Protein 2L80 (pdb70)

Structure (mmCIF, N/CA/C/O backbone):
data_2L80
#
_entry.id   2L80
#
loop_
_entity.id
_entity.type
_entity.pdbx_description
1 polymer 'Ubiquitin carboxyl-terminal hydrolase 13'
2 non-polymer 'ZINC ION'
#
loop_
_atom_site.group_PDB
_atom_site.id
_atom_site.type_symbol
_atom_site.label_atom_id
_atom_site.label_alt_id
_atom_site.label_comp_id
_atom_site.label_asym_id
_atom_site.label_entity_id
_atom_site.label_seq_id
_atom_site.pdbx_PDB_ins_code
_atom_site.Cartn_x
_atom_site.Cartn_y
_atom_site.Cartn_z
_atom_site.occupancy
_atom_site.B_iso_or_equiv
_atom_site.auth_seq_id
_atom_site.auth_comp_id
_atom_site.auth_asym_id
_atom_site.auth_atom_id
_atom_site.pdbx_PDB_model_num
ATOM 1 N N . VAL A 1 3 ? -5.249 -7.921 -11.978 1.00 0.75 1 VAL A N 1
ATOM 2 C CA . VAL A 1 3 ? -5.868 -8.136 -10.651 1.00 0.65 1 VAL A CA 1
ATOM 3 C C . VAL A 1 3 ? -4.982 -9.054 -9.807 1.00 0.73 1 VAL A C 1
ATOM 4 O O . VAL A 1 3 ? -4.457 -10.045 -10.310 1.00 0.89 1 VAL A O 1
ATOM 17 N N . SER A 1 4 ? -4.791 -8.708 -8.540 1.00 0.77 2 SER A N 1
ATOM 18 C CA . SER A 1 4 ? -3.997 -9.531 -7.640 1.00 1.05 2 SER A CA 1
ATOM 19 C C . SER A 1 4 ? -4.739 -10.810 -7.293 1.00 0.74 2 SER A C 1
ATOM 20 O O . SER A 1 4 ? -5.913 -10.781 -6.915 1.00 0.74 2 SER A O 1
ATOM 28 N N . LYS A 1 5 ? -4.052 -11.932 -7.424 1.00 1.00 3 LYS A N 1
ATOM 29 C CA . LYS A 1 5 ? -4.612 -13.215 -7.041 1.00 1.20 3 LYS A CA 1
ATOM 30 C C . LYS A 1 5 ? -4.550 -13.364 -5.527 1.00 1.01 3 LYS A C 1
ATOM 31 O O . LYS A 1 5 ? -5.293 -14.142 -4.929 1.00 1.21 3 LYS A O 1
ATOM 50 N N . TYR A 1 6 ? -3.664 -12.589 -4.916 1.00 0.82 4 TYR A N 1
ATOM 51 C CA . TYR A 1 6 ? -3.499 -12.596 -3.471 1.00 0.74 4 TYR A CA 1
ATOM 52 C C . TYR A 1 6 ? -4.566 -11.736 -2.804 1.00 0.71 4 TYR A C 1
ATOM 53 O O . TYR A 1 6 ? -4.804 -11.850 -1.601 1.00 0.85 4 TYR A O 1
ATOM 71 N N . ALA A 1 7 ? -5.206 -10.882 -3.594 1.00 0.72 5 ALA A N 1
ATOM 72 C CA . ALA A 1 7 ? -6.269 -10.015 -3.098 1.00 0.78 5 ALA A CA 1
ATOM 73 C C . ALA A 1 7 ? -7.495 -10.824 -2.691 1.00 0.84 5 ALA A C 1
ATOM 74 O O . ALA A 1 7 ? -8.263 -10.410 -1.822 1.00 1.03 5 ALA A O 1
ATOM 81 N N . ASN A 1 8 ? -7.673 -11.976 -3.328 1.00 0.88 6 ASN A N 1
ATOM 82 C CA . ASN A 1 8 ? -8.771 -12.879 -2.999 1.00 1.15 6 ASN A CA 1
ATOM 83 C C . ASN A 1 8 ? -8.574 -13.455 -1.600 1.00 1.35 6 ASN A C 1
ATOM 84 O O . ASN A 1 8 ? -9.508 -13.527 -0.802 1.00 1.76 6 ASN A O 1
ATOM 95 N N . ASN A 1 9 ? -7.341 -13.838 -1.306 1.00 1.33 7 ASN A N 1
ATOM 96 C CA . ASN A 1 9 ? -6.993 -14.415 -0.011 1.00 1.82 7 ASN A CA 1
ATOM 97 C C . ASN A 1 9 ? -6.314 -13.367 0.861 1.00 1.74 7 ASN A C 1
ATOM 98 O O . ASN A 1 9 ? -5.360 -13.661 1.586 1.00 2.40 7 ASN A O 1
ATOM 109 N N . LEU A 1 10 ? -6.814 -12.141 0.778 1.00 1.18 8 LEU A N 1
ATOM 110 C CA . LEU A 1 10 ? -6.225 -11.019 1.490 1.00 1.17 8 LEU A CA 1
ATOM 111 C C . LEU A 1 10 ? -6.406 -11.179 2.995 1.00 0.94 8 LEU A C 1
ATOM 112 O O . LEU A 1 10 ? -7.521 -11.102 3.513 1.00 1.12 8 LEU A O 1
ATOM 128 N N . THR A 1 11 ? -5.305 -11.409 3.689 1.00 0.92 9 THR A N 1
ATOM 129 C CA . THR A 1 11 ? -5.326 -11.492 5.136 1.00 0.82 9 THR A CA 1
ATOM 130 C C . THR A 1 11 ? -4.920 -10.150 5.739 1.00 0.67 9 THR A C 1
ATOM 131 O O . THR A 1 11 ? -3.822 -9.656 5.484 1.00 0.76 9 THR A O 1
ATOM 142 N N . GLN A 1 12 ? -5.818 -9.551 6.506 1.00 0.63 10 GLN A N 1
ATOM 143 C CA . GLN A 1 12 ? -5.524 -8.292 7.175 1.00 0.63 10 GLN A CA 1
ATOM 144 C C . GLN A 1 12 ? -5.209 -8.526 8.644 1.00 0.66 10 GLN A C 1
ATOM 145 O O . GLN A 1 12 ? -5.768 -9.421 9.281 1.00 0.85 10 GLN A O 1
ATOM 159 N N . LEU A 1 13 ? -4.310 -7.716 9.163 1.00 0.56 11 LEU A N 1
ATOM 160 C CA . LEU A 1 13 ? -3.818 -7.857 10.517 1.00 0.56 11 LEU A CA 1
ATOM 161 C C . LEU A 1 13 ? -3.860 -6.515 11.241 1.00 0.57 11 LEU A C 1
ATOM 162 O O . LEU A 1 13 ? -2.997 -5.663 11.036 1.00 0.73 11 LEU A O 1
ATOM 178 N N . ASP A 1 14 ? -4.866 -6.311 12.079 1.00 0.63 12 ASP A N 1
ATOM 179 C CA . ASP A 1 14 ? -4.930 -5.081 12.850 1.00 0.83 12 ASP A CA 1
ATOM 180 C C . ASP A 1 14 ? -4.100 -5.233 14.121 1.00 0.94 12 ASP A C 1
ATOM 181 O O . ASP A 1 14 ? -4.559 -5.742 15.144 1.00 1.05 12 ASP A O 1
ATOM 190 N N . ASN A 1 15 ? -2.861 -4.780 14.030 1.00 1.02 13 ASN A N 1
ATOM 191 C CA . ASN A 1 15 ? -1.907 -4.880 15.124 1.00 1.28 13 ASN A CA 1
ATOM 192 C C . ASN A 1 15 ? -1.212 -3.538 15.311 1.00 1.44 13 ASN A C 1
ATOM 193 O O . ASN A 1 15 ? -0.094 -3.327 14.843 1.00 1.62 13 ASN A O 1
ATOM 204 N N . GLY A 1 16 ? -1.907 -2.616 15.954 1.00 1.54 14 GLY A N 1
ATOM 205 C CA . GLY A 1 16 ? -1.351 -1.300 16.188 1.00 1.82 14 GLY A CA 1
ATOM 206 C C . GLY A 1 16 ? -1.420 -0.428 14.950 1.00 1.62 14 GLY A C 1
ATOM 207 O O . GLY A 1 16 ? -0.747 0.601 14.868 1.00 1.79 14 GLY A O 1
ATOM 211 N N . VAL A 1 17 ? -2.235 -0.847 13.987 1.00 1.30 15 VAL A N 1
ATOM 212 C CA . VAL A 1 17 ? -2.419 -0.100 12.754 1.00 1.12 15 VAL A CA 1
ATOM 213 C C . VAL A 1 17 ? -3.051 1.247 13.032 1.00 1.26 15 VAL A C 1
ATOM 214 O O . VAL A 1 17 ? -4.188 1.357 13.497 1.00 1.39 15 VAL A O 1
ATOM 227 N N . ARG A 1 18 ? -2.271 2.268 12.773 1.00 1.34 16 ARG A N 1
ATOM 228 C CA . ARG A 1 18 ? -2.701 3.629 12.947 1.00 1.54 16 ARG A CA 1
ATOM 229 C C . ARG A 1 18 ? -2.205 4.457 11.779 1.00 1.39 16 ARG A C 1
ATOM 230 O O . ARG A 1 18 ? -1.042 4.870 11.745 1.00 1.49 16 ARG A O 1
ATOM 251 N N . ILE A 1 19 ? -3.069 4.664 10.806 1.00 1.28 17 ILE A N 1
ATOM 252 C CA . ILE A 1 19 ? -2.719 5.472 9.656 1.00 1.19 17 ILE A CA 1
ATOM 253 C C . ILE A 1 19 ? -2.641 6.930 10.085 1.00 1.73 17 ILE A C 1
ATOM 254 O O . ILE A 1 19 ? -3.560 7.458 10.710 1.00 2.16 17 ILE A O 1
ATOM 270 N N . PRO A 1 20 ? -1.523 7.584 9.766 1.00 1.80 18 PRO A N 1
ATOM 271 C CA . PRO A 1 20 ? -1.175 8.885 10.332 1.00 2.40 18 PRO A CA 1
ATOM 272 C C . PRO A 1 20 ? -2.075 10.008 9.833 1.00 2.55 18 PRO A C 1
ATOM 273 O O . PRO A 1 20 ? -2.685 9.906 8.769 1.00 2.19 18 PRO A O 1
ATOM 284 N N . PRO A 1 21 ? -2.161 11.102 10.613 1.00 3.21 19 PRO A N 1
ATOM 285 C CA . PRO A 1 21 ? -2.959 12.286 10.263 1.00 3.52 19 PRO A CA 1
ATOM 286 C C . PRO A 1 21 ? -2.422 13.006 9.028 1.00 3.11 19 PRO A C 1
ATOM 287 O O . PRO A 1 21 ? -3.006 13.986 8.567 1.00 3.33 19 PRO A O 1
ATOM 298 N N . SER A 1 22 ? -1.305 12.512 8.503 1.00 2.62 20 SER A N 1
ATOM 299 C CA . SER A 1 22 ? -0.731 13.041 7.277 1.00 2.22 20 SER A CA 1
ATOM 300 C C . SER A 1 22 ? -1.372 12.342 6.082 1.00 1.11 20 SER A C 1
ATOM 301 O O . SER A 1 22 ? -1.180 12.727 4.930 1.00 1.53 20 SER A O 1
ATOM 309 N N . GLY A 1 23 ? -2.124 11.293 6.387 1.00 1.33 21 GLY A N 1
ATOM 310 C CA . GLY A 1 23 ? -2.808 10.516 5.374 1.00 1.87 21 GLY A CA 1
ATOM 311 C C . GLY A 1 23 ? -1.923 9.439 4.779 1.00 1.69 21 GLY A C 1
ATOM 312 O O . GLY A 1 23 ? -2.417 8.394 4.363 1.00 2.56 21 GLY A O 1
ATOM 316 N N . TRP A 1 24 ? -0.611 9.679 4.787 1.00 0.80 22 TRP A N 1
ATOM 317 C CA . TRP A 1 24 ? 0.357 8.715 4.284 1.00 0.60 22 TRP A CA 1
ATOM 318 C C . TRP A 1 24 ? 1.795 9.220 4.434 1.00 0.47 22 TRP A C 1
ATOM 319 O O . TRP A 1 24 ? 2.064 10.417 4.303 1.00 0.57 22 TRP A O 1
ATOM 340 N N . LYS A 1 25 ? 2.690 8.282 4.740 1.00 0.41 23 LYS A N 1
ATOM 341 C CA . LYS A 1 25 ? 4.132 8.509 4.795 1.00 0.39 23 LYS A CA 1
ATOM 342 C C . LYS A 1 25 ? 4.801 7.218 5.248 1.00 0.37 23 LYS A C 1
ATOM 343 O O . LYS A 1 25 ? 4.284 6.533 6.131 1.00 0.39 23 LYS A O 1
ATOM 362 N N . CYS A 1 26 ? 5.929 6.871 4.642 1.00 0.37 24 CYS A N 1
ATOM 363 C CA . CYS A 1 26 ? 6.522 5.566 4.871 1.00 0.40 24 CYS A CA 1
ATOM 364 C C . CYS A 1 26 ? 7.338 5.499 6.156 1.00 0.48 24 CYS A C 1
ATOM 365 O O . CYS A 1 26 ? 7.657 6.520 6.765 1.00 0.57 24 CYS A O 1
ATOM 372 N N . ALA A 1 27 ? 7.649 4.278 6.563 1.00 0.50 25 ALA A N 1
ATOM 373 C CA . ALA A 1 27 ? 8.438 4.028 7.758 1.00 0.62 25 ALA A CA 1
ATOM 374 C C . ALA A 1 27 ? 9.862 4.582 7.639 1.00 0.70 25 ALA A C 1
ATOM 375 O O . ALA A 1 27 ? 10.215 5.563 8.296 1.00 0.90 25 ALA A O 1
ATOM 382 N N . ARG A 1 28 ? 10.658 3.941 6.781 1.00 0.72 26 ARG A N 1
ATOM 383 C CA . ARG A 1 28 ? 12.076 4.255 6.621 1.00 0.88 26 ARG A CA 1
ATOM 384 C C . ARG A 1 28 ? 12.316 5.706 6.212 1.00 0.84 26 ARG A C 1
ATOM 385 O O . ARG A 1 28 ? 12.703 6.539 7.029 1.00 0.94 26 ARG A O 1
ATOM 406 N N . CYS A 1 29 ? 12.100 5.991 4.934 1.00 0.75 27 CYS A N 1
ATOM 407 C CA . CYS A 1 29 ? 12.363 7.317 4.384 1.00 0.75 27 CYS A CA 1
ATOM 408 C C . CYS A 1 29 ? 11.275 8.306 4.786 1.00 0.75 27 CYS A C 1
ATOM 409 O O . CYS A 1 29 ? 10.270 7.933 5.388 1.00 0.85 27 CYS A O 1
ATOM 416 N N . ASP A 1 30 ? 11.479 9.562 4.434 1.00 0.72 28 ASP A N 1
ATOM 417 C CA . ASP A 1 30 ? 10.527 10.610 4.758 1.00 0.74 28 ASP A CA 1
ATOM 418 C C . ASP A 1 30 ? 9.831 11.088 3.487 1.00 0.68 28 ASP A C 1
ATOM 419 O O . ASP A 1 30 ? 9.830 12.272 3.157 1.00 0.89 28 ASP A O 1
ATOM 428 N N . LEU A 1 31 ? 9.275 10.146 2.744 1.00 0.53 29 LEU A N 1
ATOM 429 C CA . LEU A 1 31 ? 8.566 10.477 1.523 1.00 0.47 29 LEU A CA 1
ATOM 430 C C . LEU A 1 31 ? 7.075 10.666 1.745 1.00 0.48 29 LEU A C 1
ATOM 431 O O . LEU A 1 31 ? 6.431 9.922 2.485 1.00 0.51 29 LEU A O 1
ATOM 447 N N . ARG A 1 32 ? 6.556 11.687 1.086 1.00 0.51 30 ARG A N 1
ATOM 448 C CA . ARG A 1 32 ? 5.157 12.066 1.168 1.00 0.59 30 ARG A CA 1
ATOM 449 C C . ARG A 1 32 ? 4.355 11.450 0.023 1.00 0.60 30 ARG A C 1
ATOM 450 O O . ARG A 1 32 ? 3.135 11.580 -0.031 1.00 0.71 30 ARG A O 1
ATOM 471 N N . GLU A 1 33 ? 5.054 10.776 -0.884 1.00 0.55 31 GLU A N 1
ATOM 472 C CA . GLU A 1 33 ? 4.455 10.290 -2.122 1.00 0.65 31 GLU A CA 1
ATOM 473 C C . GLU A 1 33 ? 5.091 8.969 -2.526 1.00 0.55 31 GLU A C 1
ATOM 474 O O . GLU A 1 33 ? 6.056 8.528 -1.894 1.00 0.49 31 GLU A O 1
ATOM 486 N N . ASN A 1 34 ? 4.547 8.347 -3.578 1.00 0.60 32 ASN A N 1
ATOM 487 C CA . ASN A 1 34 ? 5.078 7.082 -4.100 1.00 0.61 32 ASN A CA 1
ATOM 488 C C . ASN A 1 34 ? 5.066 6.003 -3.029 1.00 0.50 32 ASN A C 1
ATOM 489 O O . ASN A 1 34 ? 5.937 5.137 -3.002 1.00 0.54 32 ASN A O 1
ATOM 500 N N . LEU A 1 35 ? 4.072 6.048 -2.164 1.00 0.41 33 LEU A N 1
ATOM 501 C CA . LEU A 1 35 ? 4.038 5.181 -0.998 1.00 0.32 33 LEU A CA 1
ATOM 502 C C . LEU A 1 35 ? 3.284 3.890 -1.272 1.00 0.30 33 LEU A C 1
ATOM 503 O O . LEU A 1 35 ? 2.465 3.819 -2.182 1.00 0.34 33 LEU A O 1
ATOM 519 N N . TRP A 1 36 ? 3.579 2.882 -0.473 1.00 0.28 34 TRP A N 1
ATOM 520 C CA . TRP A 1 36 ? 2.900 1.607 -0.540 1.00 0.28 34 TRP A CA 1
ATOM 521 C C . TRP A 1 36 ? 2.303 1.253 0.814 1.00 0.27 34 TRP A C 1
ATOM 522 O O . TRP A 1 36 ? 3.015 0.897 1.751 1.00 0.31 34 TRP A O 1
ATOM 543 N N . LEU A 1 37 ? 0.994 1.360 0.904 1.00 0.25 35 LEU A N 1
ATOM 544 C CA . LEU A 1 37 ? 0.266 1.053 2.126 1.00 0.26 35 LEU A CA 1
ATOM 545 C C . LEU A 1 37 ? -0.041 -0.443 2.173 1.00 0.27 35 LEU A C 1
ATOM 546 O O . LEU A 1 37 ? -0.882 -0.926 1.420 1.00 0.29 35 LEU A O 1
ATOM 562 N N . ASN A 1 38 ? 0.646 -1.167 3.045 1.00 0.28 36 ASN A N 1
ATOM 563 C CA . ASN A 1 38 ? 0.466 -2.614 3.161 1.00 0.30 36 ASN A CA 1
ATOM 564 C C . ASN A 1 38 ? -0.978 -2.979 3.516 1.00 0.30 36 ASN A C 1
ATOM 565 O O . ASN A 1 38 ? -1.558 -2.431 4.451 1.00 0.35 36 ASN A O 1
ATOM 576 N N . LEU A 1 39 ? -1.531 -3.931 2.768 1.00 0.28 37 LEU A N 1
ATOM 577 C CA . LEU A 1 39 ? -2.948 -4.300 2.872 1.00 0.31 37 LEU A CA 1
ATOM 578 C C . LEU A 1 39 ? -3.244 -5.087 4.139 1.00 0.33 37 LEU A C 1
ATOM 579 O O . LEU A 1 39 ? -4.399 -5.223 4.542 1.00 0.40 37 LEU A O 1
ATOM 595 N N . THR A 1 40 ? -2.203 -5.600 4.760 1.00 0.32 38 THR A N 1
ATOM 596 C CA . THR A 1 40 ? -2.363 -6.484 5.901 1.00 0.37 38 THR A CA 1
ATOM 597 C C . THR A 1 40 ? -2.361 -5.721 7.221 1.00 0.35 38 THR A C 1
ATOM 598 O O . THR A 1 40 ? -3.411 -5.512 7.825 1.00 0.40 38 THR A O 1
ATOM 609 N N . ASP A 1 41 ? -1.183 -5.296 7.654 1.00 0.34 39 ASP A N 1
ATOM 610 C CA . ASP A 1 41 ? -1.027 -4.730 8.984 1.00 0.36 39 ASP A CA 1
ATOM 611 C C . ASP A 1 41 ? -1.045 -3.208 8.927 1.00 0.32 39 ASP A C 1
ATOM 612 O O . ASP A 1 41 ? -1.115 -2.538 9.958 1.00 0.48 39 ASP A O 1
ATOM 621 N N . GLY A 1 42 ? -0.978 -2.671 7.717 1.00 0.28 40 GLY A N 1
ATOM 622 C CA . GLY A 1 42 ? -1.058 -1.236 7.531 1.00 0.27 40 GLY A CA 1
ATOM 623 C C . GLY A 1 42 ? 0.295 -0.554 7.571 1.00 0.29 40 GLY A C 1
ATOM 624 O O . GLY A 1 42 ? 0.384 0.635 7.881 1.00 0.39 40 GLY A O 1
ATOM 628 N N . SER A 1 43 ? 1.352 -1.304 7.278 1.00 0.29 41 SER A N 1
ATOM 629 C CA . SER A 1 43 ? 2.684 -0.721 7.161 1.00 0.38 41 SER A CA 1
ATOM 630 C C . SER A 1 43 ? 2.792 0.110 5.887 1.00 0.32 41 SER A C 1
ATOM 631 O O . SER A 1 43 ? 2.688 -0.420 4.782 1.00 0.32 41 SER A O 1
ATOM 639 N N . VAL A 1 44 ? 2.993 1.406 6.042 1.00 0.32 42 VAL A N 1
ATOM 640 C CA . VAL A 1 44 ? 3.127 2.289 4.898 1.00 0.28 42 VAL A CA 1
ATOM 641 C C . VAL A 1 44 ? 4.594 2.460 4.542 1.00 0.29 42 VAL A C 1
ATOM 642 O O . VAL A 1 44 ? 5.403 2.908 5.352 1.00 0.35 42 VAL A O 1
ATOM 655 N N . LEU A 1 45 ? 4.933 2.074 3.333 1.00 0.28 43 LEU A N 1
ATOM 656 C CA . LEU A 1 45 ? 6.288 2.181 2.839 1.00 0.33 43 LEU A CA 1
ATOM 657 C C . LEU A 1 45 ? 6.262 3.019 1.571 1.00 0.30 43 LEU A C 1
ATOM 658 O O . LEU A 1 45 ? 5.285 3.711 1.342 1.00 0.29 43 LEU A O 1
ATOM 674 N N . CYS A 1 46 ? 7.330 3.034 0.788 1.00 0.40 44 CYS A N 1
ATOM 675 C CA . CYS A 1 46 ? 7.283 3.756 -0.500 1.00 0.46 44 CYS A CA 1
ATOM 676 C C . CYS A 1 46 ? 8.134 3.077 -1.571 1.00 0.61 44 CYS A C 1
ATOM 677 O O . CYS A 1 46 ? 8.725 2.023 -1.340 1.00 0.71 44 CYS A O 1
ATOM 684 N N . GLY A 1 47 ? 8.191 3.708 -2.732 1.00 0.68 45 GLY A N 1
ATOM 685 C CA . GLY A 1 47 ? 8.935 3.192 -3.857 1.00 0.87 45 GLY A CA 1
ATOM 686 C C . GLY A 1 47 ? 9.159 4.278 -4.884 1.00 1.23 45 GLY A C 1
ATOM 687 O O . GLY A 1 47 ? 8.241 4.636 -5.629 1.00 2.12 45 GLY A O 1
ATOM 691 N N . LYS A 1 48 ? 10.369 4.821 -4.897 1.00 1.63 46 LYS A N 1
ATOM 692 C CA . LYS A 1 48 ? 10.696 5.966 -5.738 1.00 2.41 46 LYS A CA 1
ATOM 693 C C . LYS A 1 48 ? 10.609 5.612 -7.222 1.00 2.38 46 LYS A C 1
ATOM 694 O O . LYS A 1 48 ? 10.908 4.482 -7.627 1.00 2.93 46 LYS A O 1
ATOM 713 N N . TRP A 1 49 ? 10.205 6.586 -8.025 1.00 2.40 47 TRP A N 1
ATOM 714 C CA . TRP A 1 49 ? 10.099 6.401 -9.464 1.00 2.90 47 TRP A CA 1
ATOM 715 C C . TRP A 1 49 ? 11.454 6.644 -10.121 1.00 3.16 47 TRP A C 1
ATOM 716 O O . TRP A 1 49 ? 11.763 7.760 -10.533 1.00 3.82 47 TRP A O 1
ATOM 737 N N . PHE A 1 50 ? 12.263 5.588 -10.177 1.00 3.23 48 PHE A N 1
ATOM 738 C CA . PHE A 1 50 ? 13.585 5.627 -10.806 1.00 3.94 48 PHE A CA 1
ATOM 739 C C . PHE A 1 50 ? 14.513 6.644 -10.134 1.00 3.98 48 PHE A C 1
ATOM 740 O O . PHE A 1 50 ? 15.255 6.301 -9.213 1.00 4.37 48 PHE A O 1
ATOM 757 N N . PHE A 1 51 ? 14.461 7.888 -10.590 1.00 4.01 49 PHE A N 1
ATOM 758 C CA . PHE A 1 51 ? 15.341 8.929 -10.086 1.00 4.29 49 PHE A CA 1
ATOM 759 C C . PHE A 1 51 ? 14.600 9.826 -9.102 1.00 4.03 49 PHE A C 1
ATOM 760 O O . PHE A 1 51 ? 13.684 10.560 -9.480 1.00 4.43 49 PHE A O 1
ATOM 777 N N . ASP A 1 52 ? 15.001 9.755 -7.844 1.00 3.84 50 ASP A N 1
ATOM 778 C CA . ASP A 1 52 ? 14.405 10.572 -6.799 1.00 4.03 50 ASP A CA 1
ATOM 779 C C . ASP A 1 52 ? 15.491 11.076 -5.853 1.00 3.49 50 ASP A C 1
ATOM 780 O O . ASP A 1 52 ? 16.453 10.361 -5.567 1.00 3.96 50 ASP A O 1
ATOM 789 N N . SER A 1 53 ? 15.336 12.300 -5.374 1.00 2.95 51 SER A N 1
ATOM 790 C CA . SER A 1 53 ? 16.341 12.919 -4.527 1.00 2.87 51 SER A CA 1
ATOM 791 C C . SER A 1 53 ? 15.776 13.186 -3.131 1.00 2.57 51 SER A C 1
ATOM 792 O O . SER A 1 53 ? 16.233 14.085 -2.423 1.00 3.12 51 SER A O 1
ATOM 800 N N . SER A 1 54 ? 14.780 12.409 -2.733 1.00 2.29 52 SER A N 1
ATOM 801 C CA . SER A 1 54 ? 14.164 12.579 -1.427 1.00 2.37 52 SER A CA 1
ATOM 802 C C . SER A 1 54 ? 14.253 11.297 -0.598 1.00 1.79 52 SER A C 1
ATOM 803 O O . SER A 1 54 ? 14.348 11.354 0.628 1.00 2.13 52 SER A O 1
ATOM 811 N N . GLY A 1 55 ? 14.204 10.145 -1.257 1.00 1.40 53 GLY A N 1
ATOM 812 C CA . GLY A 1 55 ? 14.378 8.888 -0.554 1.00 1.25 53 GLY A CA 1
ATOM 813 C C . GLY A 1 55 ? 13.854 7.700 -1.337 1.00 1.07 53 GLY A C 1
ATOM 814 O O . GLY A 1 55 ? 13.933 7.674 -2.565 1.00 1.28 53 GLY A O 1
ATOM 818 N N . GLY A 1 56 ? 13.330 6.714 -0.619 1.00 0.86 54 GLY A N 1
ATOM 819 C CA . GLY A 1 56 ? 12.768 5.532 -1.252 1.00 0.86 54 GLY A CA 1
ATOM 820 C C . GLY A 1 56 ? 13.656 4.314 -1.075 1.00 0.91 54 GLY A C 1
ATOM 821 O O . GLY A 1 56 ? 14.011 3.648 -2.044 1.00 1.55 54 GLY A O 1
ATOM 825 N N . ASN A 1 57 ? 14.005 4.032 0.180 1.00 0.89 55 ASN A N 1
ATOM 826 C CA . ASN A 1 57 ? 14.884 2.912 0.529 1.00 0.87 55 ASN A CA 1
ATOM 827 C C . ASN A 1 57 ? 14.144 1.580 0.445 1.00 1.01 55 ASN A C 1
ATOM 828 O O . ASN A 1 57 ? 12.942 1.546 0.178 1.00 1.21 55 ASN A O 1
ATOM 839 N N . GLY A 1 58 ? 14.859 0.492 0.710 1.00 1.23 56 GLY A N 1
ATOM 840 C CA . GLY A 1 58 ? 14.296 -0.837 0.552 1.00 1.44 56 GLY A CA 1
ATOM 841 C C . GLY A 1 58 ? 13.594 -1.347 1.799 1.00 1.14 56 GLY A C 1
ATOM 842 O O . GLY A 1 58 ? 13.997 -2.350 2.382 1.00 1.07 56 GLY A O 1
ATOM 846 N N . HIS A 1 59 ? 12.539 -0.655 2.202 1.00 1.06 57 HIS A N 1
ATOM 847 C CA . HIS A 1 59 ? 11.714 -1.085 3.333 1.00 0.77 57 HIS A CA 1
ATOM 848 C C . HIS A 1 59 ? 10.792 -2.241 2.952 1.00 0.66 57 HIS A C 1
ATOM 849 O O . HIS A 1 59 ? 10.363 -3.002 3.816 1.00 0.55 57 HIS A O 1
ATOM 863 N N . ALA A 1 60 ? 10.482 -2.370 1.664 1.00 0.78 58 ALA A N 1
ATOM 864 C CA . ALA A 1 60 ? 9.572 -3.418 1.203 1.00 0.75 58 ALA A CA 1
ATOM 865 C C . ALA A 1 60 ? 10.125 -4.804 1.515 1.00 0.66 58 ALA A C 1
ATOM 866 O O . ALA A 1 60 ? 9.404 -5.674 2.006 1.00 0.54 58 ALA A O 1
ATOM 873 N N . LEU A 1 61 ? 11.411 -4.997 1.240 1.00 0.78 59 LEU A N 1
ATOM 874 C CA . LEU A 1 61 ? 12.066 -6.270 1.513 1.00 0.79 59 LEU A CA 1
ATOM 875 C C . LEU A 1 61 ? 12.090 -6.543 3.006 1.00 0.66 59 LEU A C 1
ATOM 876 O O . LEU A 1 61 ? 11.772 -7.639 3.457 1.00 0.63 59 LEU A O 1
ATOM 892 N N . GLU A 1 62 ? 12.471 -5.529 3.753 1.00 0.66 60 GLU A N 1
ATOM 893 C CA . GLU A 1 62 ? 12.408 -5.558 5.213 1.00 0.65 60 GLU A CA 1
ATOM 894 C C . GLU A 1 62 ? 11.028 -5.988 5.709 1.00 0.51 60 GLU A C 1
ATOM 895 O O . GLU A 1 62 ? 10.918 -6.780 6.639 1.00 0.57 60 GLU A O 1
ATOM 907 N N . HIS A 1 63 ? 9.974 -5.478 5.081 1.00 0.43 61 HIS A N 1
ATOM 908 C CA . HIS A 1 63 ? 8.619 -5.834 5.482 1.00 0.41 61 HIS A CA 1
ATOM 909 C C . HIS A 1 63 ? 8.332 -7.299 5.163 1.00 0.38 61 HIS A C 1
ATOM 910 O O . HIS A 1 63 ? 7.536 -7.948 5.844 1.00 0.40 61 HIS A O 1
ATOM 925 N N . TYR A 1 64 ? 8.976 -7.813 4.127 1.00 0.44 62 TYR A N 1
ATOM 926 C CA . TYR A 1 64 ? 8.857 -9.220 3.773 1.00 0.54 62 TYR A CA 1
ATOM 927 C C . TYR A 1 64 ? 9.648 -10.073 4.765 1.00 0.59 62 TYR A C 1
ATOM 928 O O . TYR A 1 64 ? 9.318 -11.229 5.015 1.00 0.67 62 TYR A O 1
ATOM 946 N N . ARG A 1 65 ? 10.693 -9.480 5.329 1.00 0.60 63 ARG A N 1
ATOM 947 C CA . ARG A 1 65 ? 11.491 -10.134 6.358 1.00 0.73 63 ARG A CA 1
ATOM 948 C C . ARG A 1 65 ? 10.752 -10.127 7.692 1.00 0.75 63 ARG A C 1
ATOM 949 O O . ARG A 1 65 ? 10.770 -11.109 8.432 1.00 0.87 63 ARG A O 1
ATOM 970 N N . ASP A 1 66 ? 10.113 -9.000 7.986 1.00 0.68 64 ASP A N 1
ATOM 971 C CA . ASP A 1 66 ? 9.413 -8.800 9.252 1.00 0.75 64 ASP A CA 1
ATOM 972 C C . ASP A 1 66 ? 8.080 -9.546 9.277 1.00 0.75 64 ASP A C 1
ATOM 973 O O . ASP A 1 66 ? 7.855 -10.406 10.127 1.00 0.89 64 ASP A O 1
ATOM 982 N N . MET A 1 67 ? 7.205 -9.228 8.332 1.00 0.63 65 MET A N 1
ATOM 983 C CA . MET A 1 67 ? 5.858 -9.791 8.319 1.00 0.67 65 MET A CA 1
ATOM 984 C C . MET A 1 67 ? 5.667 -10.786 7.181 1.00 0.65 65 MET A C 1
ATOM 985 O O . MET A 1 67 ? 4.979 -11.794 7.334 1.00 0.80 65 MET A O 1
ATOM 999 N N . GLY A 1 68 ? 6.270 -10.493 6.038 1.00 0.56 66 GLY A N 1
ATOM 1000 C CA . GLY A 1 68 ? 6.198 -11.402 4.907 1.00 0.64 66 GLY A CA 1
ATOM 1001 C C . GLY A 1 68 ? 4.982 -11.170 4.031 1.00 0.70 66 GLY A C 1
ATOM 1002 O O . GLY A 1 68 ? 4.696 -11.966 3.141 1.00 1.36 66 GLY A O 1
ATOM 1006 N N . TYR A 1 69 ? 4.268 -10.081 4.280 1.00 0.55 67 TYR A N 1
ATOM 1007 C CA . TYR A 1 69 ? 3.073 -9.757 3.508 1.00 0.49 67 TYR A CA 1
ATOM 1008 C C . TYR A 1 69 ? 3.423 -8.871 2.316 1.00 0.53 67 TYR A C 1
ATOM 1009 O O . TYR A 1 69 ? 3.716 -7.683 2.468 1.00 0.82 67 TYR A O 1
ATOM 1027 N N . PRO A 1 70 ? 3.384 -9.460 1.115 1.00 0.46 68 PRO A N 1
ATOM 1028 C CA . PRO A 1 70 ? 3.875 -8.857 -0.123 1.00 0.59 68 PRO A CA 1
ATOM 1029 C C . PRO A 1 70 ? 2.817 -8.075 -0.907 1.00 0.49 68 PRO A C 1
ATOM 1030 O O . PRO A 1 70 ? 2.693 -8.251 -2.119 1.00 0.64 68 PRO A O 1
ATOM 1041 N N . LEU A 1 71 ? 2.076 -7.201 -0.239 1.00 0.34 69 LEU A N 1
ATOM 1042 C CA . LEU A 1 71 ? 1.007 -6.450 -0.904 1.00 0.28 69 LEU A CA 1
ATOM 1043 C C . LEU A 1 71 ? 0.861 -5.060 -0.306 1.00 0.24 69 LEU A C 1
ATOM 1044 O O . LEU A 1 71 ? 0.835 -4.907 0.919 1.00 0.27 69 LEU A O 1
ATOM 1060 N N . ALA A 1 72 ? 0.765 -4.048 -1.164 1.00 0.22 70 ALA A N 1
ATOM 1061 C CA . ALA A 1 72 ? 0.626 -2.678 -0.693 1.00 0.24 70 ALA A CA 1
ATOM 1062 C C . ALA A 1 72 ? 0.013 -1.758 -1.753 1.00 0.27 70 ALA A C 1
ATOM 1063 O O . ALA A 1 72 ? 0.252 -1.918 -2.949 1.00 0.32 70 ALA A O 1
ATOM 1070 N N . VAL A 1 73 ? -0.773 -0.792 -1.285 1.00 0.26 71 VAL A N 1
ATOM 1071 C CA . VAL A 1 73 ? -1.445 0.172 -2.153 1.00 0.29 71 VAL A CA 1
ATOM 1072 C C . VAL A 1 73 ? -0.540 1.357 -2.453 1.00 0.30 71 VAL A C 1
ATOM 1073 O O . VAL A 1 73 ? 0.011 1.972 -1.542 1.00 0.29 71 VAL A O 1
ATOM 1086 N N . LYS A 1 74 ? -0.404 1.679 -3.727 1.00 0.33 72 LYS A N 1
ATOM 1087 C CA . LYS A 1 74 ? 0.383 2.822 -4.147 1.00 0.36 72 LYS A CA 1
ATOM 1088 C C . LYS A 1 74 ? -0.361 4.110 -3.815 1.00 0.37 72 LYS A C 1
ATOM 1089 O O . LYS A 1 74 ? -1.250 4.539 -4.550 1.00 0.42 72 LYS A O 1
ATOM 1108 N N . LEU A 1 75 ? -0.002 4.715 -2.704 1.00 0.33 73 LEU A N 1
ATOM 1109 C CA . LEU A 1 75 ? -0.645 5.932 -2.259 1.00 0.33 73 LEU A CA 1
ATOM 1110 C C . LEU A 1 75 ? -0.259 7.088 -3.162 1.00 0.35 73 LEU A C 1
ATOM 1111 O O . LEU A 1 75 ? 0.833 7.111 -3.732 1.00 0.38 73 LEU A O 1
ATOM 1127 N N . GLY A 1 76 ? -1.159 8.039 -3.280 1.00 0.37 74 GLY A N 1
ATOM 1128 C CA . GLY A 1 76 ? -0.970 9.132 -4.212 1.00 0.41 74 GLY A CA 1
ATOM 1129 C C . GLY A 1 76 ? -1.709 8.902 -5.518 1.00 0.43 74 GLY A C 1
ATOM 1130 O O . GLY A 1 76 ? -2.029 9.851 -6.229 1.00 0.49 74 GLY A O 1
ATOM 1134 N N . THR A 1 77 ? -2.005 7.643 -5.825 1.00 0.43 75 THR A N 1
ATOM 1135 C CA . THR A 1 77 ? -2.712 7.312 -7.060 1.00 0.47 75 THR A CA 1
ATOM 1136 C C . THR A 1 77 ? -4.183 7.050 -6.769 1.00 0.43 75 THR A C 1
ATOM 1137 O O . THR A 1 77 ? -4.935 6.582 -7.624 1.00 0.43 75 THR A O 1
ATOM 1148 N N . ILE A 1 78 ? -4.583 7.364 -5.547 1.00 0.44 76 ILE A N 1
ATOM 1149 C CA . ILE A 1 78 ? -5.929 7.095 -5.084 1.00 0.43 76 ILE A CA 1
ATOM 1150 C C . ILE A 1 78 ? -6.923 8.088 -5.674 1.00 0.46 76 ILE A C 1
ATOM 1151 O O . ILE A 1 78 ? -6.886 9.283 -5.380 1.00 0.53 76 ILE A O 1
ATOM 1167 N N . THR A 1 79 ? -7.794 7.571 -6.524 1.00 0.45 77 THR A N 1
ATOM 1168 C CA . THR A 1 79 ? -8.821 8.359 -7.178 1.00 0.50 77 THR A CA 1
ATOM 1169 C C . THR A 1 79 ? -10.196 7.868 -6.744 1.00 0.56 77 THR A C 1
ATOM 1170 O O . THR A 1 79 ? -10.286 6.814 -6.115 1.00 0.62 77 THR A O 1
ATOM 1181 N N . PRO A 1 80 ? -11.280 8.605 -7.041 1.00 0.65 78 PRO A N 1
ATOM 1182 C CA . PRO A 1 80 ? -12.637 8.153 -6.715 1.00 0.73 78 PRO A CA 1
ATOM 1183 C C . PRO A 1 80 ? -12.935 6.769 -7.295 1.00 0.75 78 PRO A C 1
ATOM 1184 O O . PRO A 1 80 ? -13.647 5.964 -6.687 1.00 0.98 78 PRO A O 1
ATOM 1195 N N . ASP A 1 81 ? -12.365 6.494 -8.465 1.00 0.72 79 ASP A N 1
ATOM 1196 C CA . ASP A 1 81 ? -12.538 5.207 -9.128 1.00 0.80 79 ASP A CA 1
ATOM 1197 C C . ASP A 1 81 ? -11.750 4.113 -8.424 1.00 0.73 79 ASP A C 1
ATOM 1198 O O . ASP A 1 81 ? -12.297 3.060 -8.087 1.00 0.85 79 ASP A O 1
ATOM 1207 N N . GLY A 1 82 ? -10.468 4.359 -8.200 1.00 0.60 80 GLY A N 1
ATOM 1208 C CA . GLY A 1 82 ? -9.636 3.364 -7.554 1.00 0.62 80 GLY A CA 1
ATOM 1209 C C . GLY A 1 82 ? -8.215 3.841 -7.359 1.00 0.52 80 GLY A C 1
ATOM 1210 O O . GLY A 1 82 ? -7.949 5.039 -7.396 1.00 0.65 80 GLY A O 1
ATOM 1214 N N . ALA A 1 83 ? -7.302 2.908 -7.149 1.00 0.42 81 ALA A N 1
ATOM 1215 C CA . ALA A 1 83 ? -5.903 3.239 -6.939 1.00 0.38 81 ALA A CA 1
ATOM 1216 C C . ALA A 1 83 ? -5.010 2.173 -7.545 1.00 0.34 81 ALA A C 1
ATOM 1217 O O . ALA A 1 83 ? -5.494 1.146 -8.023 1.00 0.35 81 ALA A O 1
ATOM 1224 N N . ASP A 1 84 ? -3.713 2.432 -7.535 1.00 0.34 82 ASP A N 1
ATOM 1225 C CA . ASP A 1 84 ? -2.733 1.466 -8.013 1.00 0.34 82 ASP A CA 1
ATOM 1226 C C . ASP A 1 84 ? -2.223 0.644 -6.839 1.00 0.33 82 ASP A C 1
ATOM 1227 O O . ASP A 1 84 ? -2.058 1.168 -5.742 1.00 0.53 82 ASP A O 1
ATOM 1236 N N . VAL A 1 85 ? -2.016 -0.643 -7.054 1.00 0.34 83 VAL A N 1
ATOM 1237 C CA . VAL A 1 85 ? -1.533 -1.531 -6.004 1.00 0.41 83 VAL A CA 1
ATOM 1238 C C . VAL A 1 85 ? -0.343 -2.326 -6.523 1.00 0.40 83 VAL A C 1
ATOM 1239 O O . VAL A 1 85 ? -0.311 -2.696 -7.693 1.00 0.43 83 VAL A O 1
ATOM 1252 N N . TYR A 1 86 ? 0.645 -2.574 -5.684 1.00 0.41 84 TYR A N 1
ATOM 1253 C CA . TYR A 1 86 ? 1.787 -3.362 -6.107 1.00 0.42 84 TYR A CA 1
ATOM 1254 C C . TYR A 1 86 ? 1.893 -4.625 -5.274 1.00 0.42 84 TYR A C 1
ATOM 1255 O O . TYR A 1 86 ? 1.715 -4.602 -4.053 1.00 0.44 84 TYR A O 1
ATOM 1273 N N . SER A 1 87 ? 2.172 -5.724 -5.946 1.00 0.43 85 SER A N 1
ATOM 1274 C CA . SER A 1 87 ? 2.345 -7.002 -5.291 1.00 0.45 85 SER A CA 1
ATOM 1275 C C . SER A 1 87 ? 3.812 -7.400 -5.330 1.00 0.47 85 SER A C 1
ATOM 1276 O O . SER A 1 87 ? 4.407 -7.489 -6.400 1.00 0.59 85 SER A O 1
ATOM 1284 N N . PHE A 1 88 ? 4.397 -7.612 -4.163 1.00 0.47 86 PHE A N 1
ATOM 1285 C CA . PHE A 1 88 ? 5.780 -8.047 -4.068 1.00 0.54 86 PHE A CA 1
ATOM 1286 C C . PHE A 1 88 ? 5.864 -9.550 -4.317 1.00 0.57 86 PHE A C 1
ATOM 1287 O O . PHE A 1 88 ? 6.924 -10.090 -4.632 1.00 0.70 86 PHE A O 1
ATOM 1304 N N . GLN A 1 89 ? 4.722 -10.211 -4.189 1.00 0.56 87 GLN A N 1
ATOM 1305 C CA . GLN A 1 89 ? 4.641 -11.654 -4.366 1.00 0.67 87 GLN A CA 1
ATOM 1306 C C . GLN A 1 89 ? 4.452 -11.997 -5.839 1.00 0.72 87 GLN A C 1
ATOM 1307 O O . GLN A 1 89 ? 5.092 -12.906 -6.368 1.00 0.84 87 GLN A O 1
ATOM 1321 N N . GLU A 1 90 ? 3.566 -11.256 -6.491 1.00 0.68 88 GLU A N 1
ATOM 1322 C CA . GLU A 1 90 ? 3.296 -11.444 -7.912 1.00 0.75 88 GLU A CA 1
ATOM 1323 C C . GLU A 1 90 ? 4.270 -10.617 -8.749 1.00 0.70 88 GLU A C 1
ATOM 1324 O O . GLU A 1 90 ? 4.418 -10.843 -9.952 1.00 0.78 88 GLU A O 1
ATOM 1336 N N . GLU A 1 91 ? 4.929 -9.662 -8.085 1.00 0.62 89 GLU A N 1
ATOM 1337 C CA . GLU A 1 91 ? 5.968 -8.818 -8.692 1.00 0.65 89 GLU A CA 1
ATOM 1338 C C . GLU A 1 91 ? 5.397 -7.848 -9.718 1.00 0.62 89 GLU A C 1
ATOM 1339 O O . GLU A 1 91 ? 6.142 -7.254 -10.499 1.00 0.78 89 GLU A O 1
ATOM 1351 N N . GLU A 1 92 ? 4.088 -7.672 -9.712 1.00 0.49 90 GLU A N 1
ATOM 1352 C CA . GLU A 1 92 ? 3.436 -6.831 -10.701 1.00 0.53 90 GLU A CA 1
ATOM 1353 C C . GLU A 1 92 ? 2.551 -5.793 -10.033 1.00 0.45 90 GLU A C 1
ATOM 1354 O O . GLU A 1 92 ? 2.126 -5.969 -8.888 1.00 0.44 90 GLU A O 1
ATOM 1366 N N . PRO A 1 93 ? 2.290 -4.676 -10.729 1.00 0.47 91 PRO A N 1
ATOM 1367 C CA . PRO A 1 93 ? 1.234 -3.747 -10.348 1.00 0.45 91 PRO A CA 1
ATOM 1368 C C . PRO A 1 93 ? -0.121 -4.418 -10.529 1.00 0.44 91 PRO A C 1
ATOM 1369 O O . PRO A 1 93 ? -0.534 -4.728 -11.651 1.00 0.51 91 PRO A O 1
ATOM 1380 N N . VAL A 1 94 ? -0.809 -4.647 -9.430 1.00 0.41 92 VAL A N 1
ATOM 1381 C CA . VAL A 1 94 ? -2.003 -5.466 -9.438 1.00 0.44 92 VAL A CA 1
ATOM 1382 C C . VAL A 1 94 ? -3.210 -4.680 -8.976 1.00 0.46 92 VAL A C 1
ATOM 1383 O O . VAL A 1 94 ? -3.088 -3.618 -8.372 1.00 0.58 92 VAL A O 1
ATOM 1396 N N . LEU A 1 95 ? -4.375 -5.206 -9.285 1.00 0.56 93 LEU A N 1
ATOM 1397 C CA . LEU A 1 95 ? -5.617 -4.589 -8.874 1.00 0.59 93 LEU A CA 1
ATOM 1398 C C . LEU A 1 95 ? -6.247 -5.342 -7.729 1.00 0.56 93 LEU A C 1
ATOM 1399 O O . LEU A 1 95 ? -5.873 -6.475 -7.432 1.00 0.66 93 LEU A O 1
ATOM 1415 N N . ASP A 1 96 ? -7.231 -4.714 -7.125 1.00 0.57 94 ASP A N 1
ATOM 1416 C CA . ASP A 1 96 ? -7.935 -5.300 -5.997 1.00 0.54 94 ASP A CA 1
ATOM 1417 C C . ASP A 1 96 ? -9.427 -5.045 -6.134 1.00 0.53 94 ASP A C 1
ATOM 1418 O O . ASP A 1 96 ? -9.874 -3.902 -6.105 1.00 0.54 94 ASP A O 1
ATOM 1427 N N . PRO A 1 97 ? -10.219 -6.107 -6.312 1.00 0.59 95 PRO A N 1
ATOM 1428 C CA . PRO A 1 97 ? -11.682 -6.009 -6.412 1.00 0.66 95 PRO A CA 1
ATOM 1429 C C . PRO A 1 97 ? -12.330 -5.588 -5.090 1.00 0.64 95 PRO A C 1
ATOM 1430 O O . PRO A 1 97 ? -13.552 -5.563 -4.963 1.00 0.74 95 PRO A O 1
ATOM 1441 N N . HIS A 1 98 ? -11.498 -5.277 -4.101 1.00 0.58 96 HIS A N 1
ATOM 1442 C CA . HIS A 1 98 ? -11.979 -4.849 -2.791 1.00 0.64 96 HIS A CA 1
ATOM 1443 C C . HIS A 1 98 ? -11.239 -3.597 -2.349 1.00 0.57 96 HIS A C 1
ATOM 1444 O O . HIS A 1 98 ? -11.078 -3.358 -1.150 1.00 0.58 96 HIS A O 1
ATOM 1459 N N . LEU A 1 99 ? -10.783 -2.809 -3.316 1.00 0.56 97 LEU A N 1
ATOM 1460 C CA . LEU A 1 99 ? -10.055 -1.581 -3.025 1.00 0.54 97 LEU A CA 1
ATOM 1461 C C . LEU A 1 99 ? -10.850 -0.691 -2.098 1.00 0.54 97 LEU A C 1
ATOM 1462 O O . LEU A 1 99 ? -10.343 -0.237 -1.077 1.00 0.55 97 LEU A O 1
ATOM 1478 N N . ALA A 1 100 ? -12.108 -0.478 -2.443 1.00 0.58 98 ALA A N 1
ATOM 1479 C CA . ALA A 1 100 ? -12.947 0.441 -1.693 1.00 0.63 98 ALA A CA 1
ATOM 1480 C C . ALA A 1 100 ? -13.107 -0.040 -0.263 1.00 0.61 98 ALA A C 1
ATOM 1481 O O . ALA A 1 100 ? -13.021 0.743 0.674 1.00 0.65 98 ALA A O 1
ATOM 1488 N N . LYS A 1 101 ? -13.312 -1.337 -0.110 1.00 0.60 99 LYS A N 1
ATOM 1489 C CA . LYS A 1 101 ? -13.439 -1.947 1.204 1.00 0.64 99 LYS A CA 1
ATOM 1490 C C . LYS A 1 101 ? -12.148 -1.812 1.998 1.00 0.58 99 LYS A C 1
ATOM 1491 O O . LYS A 1 101 ? -12.170 -1.469 3.181 1.00 0.61 99 LYS A O 1
ATOM 1510 N N . HIS A 1 102 ? -11.026 -2.073 1.346 1.00 0.55 100 HIS A N 1
ATOM 1511 C CA . HIS A 1 102 ? -9.739 -2.022 2.026 1.00 0.59 100 HIS A CA 1
ATOM 1512 C C . HIS A 1 102 ? -9.390 -0.596 2.415 1.00 0.57 100 HIS A C 1
ATOM 1513 O O . HIS A 1 102 ? -8.988 -0.343 3.549 1.00 0.62 100 HIS A O 1
ATOM 1528 N N . LEU A 1 103 ? -9.573 0.334 1.489 1.00 0.58 101 LEU A N 1
ATOM 1529 C CA . LEU A 1 103 ? -9.279 1.732 1.747 1.00 0.66 101 LEU A CA 1
ATOM 1530 C C . LEU A 1 103 ? -10.214 2.284 2.807 1.00 0.68 101 LEU A C 1
ATOM 1531 O O . LEU A 1 103 ? -9.787 2.993 3.712 1.00 0.76 101 LEU A O 1
ATOM 1547 N N . ALA A 1 104 ? -11.485 1.932 2.700 1.00 0.68 102 ALA A N 1
ATOM 1548 C CA . ALA A 1 104 ? -12.485 2.380 3.662 1.00 0.78 102 ALA A CA 1
ATOM 1549 C C . ALA A 1 104 ? -12.186 1.854 5.054 1.00 0.76 102 ALA A C 1
ATOM 1550 O O . ALA A 1 104 ? -12.424 2.541 6.046 1.00 0.85 102 ALA A O 1
ATOM 1557 N N . HIS A 1 105 ? -11.655 0.640 5.125 1.00 0.72 103 HIS A N 1
ATOM 1558 C CA . HIS A 1 105 ? -11.289 0.050 6.405 1.00 0.79 103 HIS A CA 1
ATOM 1559 C C . HIS A 1 105 ? -10.033 0.725 6.939 1.00 0.88 103 HIS A C 1
ATOM 1560 O O . HIS A 1 105 ? -9.672 0.567 8.104 1.00 1.02 103 HIS A O 1
ATOM 1575 N N . PHE A 1 106 ? -9.384 1.484 6.069 1.00 0.86 104 PHE A N 1
ATOM 1576 C CA . PHE A 1 106 ? -8.169 2.201 6.420 1.00 1.03 104 PHE A CA 1
ATOM 1577 C C . PHE A 1 106 ? -8.488 3.652 6.743 1.00 1.11 104 PHE A C 1
ATOM 1578 O O . PHE A 1 106 ? -7.651 4.383 7.270 1.00 1.29 104 PHE A O 1
ATOM 1595 N N . GLY A 1 107 ? -9.714 4.056 6.437 1.00 1.03 105 GLY A N 1
ATOM 1596 C CA . GLY A 1 107 ? -10.108 5.435 6.632 1.00 1.17 105 GLY A CA 1
ATOM 1597 C C . GLY A 1 107 ? -9.881 6.255 5.381 1.00 1.18 105 GLY A C 1
ATOM 1598 O O . GLY A 1 107 ? -10.160 7.453 5.348 1.00 1.35 105 GLY A O 1
ATOM 1602 N N . ILE A 1 108 ? -9.370 5.596 4.350 1.00 1.03 106 ILE A N 1
ATOM 1603 C CA . ILE A 1 108 ? -9.122 6.229 3.072 1.00 1.04 106 ILE A CA 1
ATOM 1604 C C . ILE A 1 108 ? -10.415 6.335 2.277 1.00 0.98 106 ILE A C 1
ATOM 1605 O O . ILE A 1 108 ? -10.968 5.331 1.833 1.00 0.96 106 ILE A O 1
ATOM 1621 N N . ASP A 1 109 ? -10.901 7.554 2.123 1.00 1.09 107 ASP A N 1
ATOM 1622 C CA . ASP A 1 109 ? -12.142 7.792 1.401 1.00 1.17 107 ASP A CA 1
ATOM 1623 C C . ASP A 1 109 ? -11.848 8.421 0.047 1.00 1.10 107 ASP A C 1
ATOM 1624 O O . ASP A 1 109 ? -11.482 9.594 -0.039 1.00 1.21 107 ASP A O 1
ATOM 1633 N N . MET A 1 110 ? -12.005 7.633 -1.005 1.00 0.98 108 MET A N 1
ATOM 1634 C CA . MET A 1 110 ? -11.754 8.090 -2.367 1.00 0.94 108 MET A CA 1
ATOM 1635 C C . MET A 1 110 ? -12.726 9.188 -2.766 1.00 1.07 108 MET A C 1
ATOM 1636 O O . MET A 1 110 ? -12.412 10.064 -3.577 1.00 1.20 108 MET A O 1
ATOM 1650 N N . LEU A 1 111 ? -13.906 9.135 -2.179 1.00 1.17 109 LEU A N 1
ATOM 1651 C CA . LEU A 1 111 ? -14.995 10.010 -2.560 1.00 1.40 109 LEU A CA 1
ATOM 1652 C C . LEU A 1 111 ? -14.934 11.321 -1.789 1.00 1.71 109 LEU A C 1
ATOM 1653 O O . LEU A 1 111 ? -15.621 12.284 -2.129 1.00 2.17 109 LEU A O 1
ATOM 1669 N N . HIS A 1 112 ? -14.085 11.342 -0.767 1.00 1.70 110 HIS A N 1
ATOM 1670 C CA . HIS A 1 112 ? -13.948 12.489 0.123 1.00 2.08 110 HIS A CA 1
ATOM 1671 C C . HIS A 1 112 ? -13.592 13.757 -0.649 1.00 2.42 110 HIS A C 1
ATOM 1672 O O . HIS A 1 112 ? -14.185 14.812 -0.424 1.00 2.88 110 HIS A O 1
ATOM 1687 N N . MET A 1 113 ? -12.632 13.652 -1.560 1.00 2.65 111 MET A N 1
ATOM 1688 C CA . MET A 1 113 ? -12.192 14.817 -2.320 1.00 3.48 111 MET A CA 1
ATOM 1689 C C . MET A 1 113 ? -13.105 15.072 -3.521 1.00 3.63 111 MET A C 1
ATOM 1690 O O . MET A 1 113 ? -13.529 16.203 -3.751 1.00 4.24 111 MET A O 1
ATOM 1704 N N . HIS A 1 114 ? -13.418 14.024 -4.280 1.00 3.37 112 HIS A N 1
ATOM 1705 C CA . HIS A 1 114 ? -14.293 14.164 -5.441 1.00 3.76 112 HIS A CA 1
ATOM 1706 C C . HIS A 1 114 ? -14.797 12.804 -5.905 1.00 3.53 112 HIS A C 1
ATOM 1707 O O . HIS A 1 114 ? -14.467 12.345 -6.993 1.00 4.16 112 HIS A O 1
ATOM 1722 N N . GLY A 1 115 ? -15.568 12.150 -5.059 1.00 2.99 113 GLY A N 1
ATOM 1723 C CA . GLY A 1 115 ? -16.229 10.929 -5.460 1.00 3.33 113 GLY A CA 1
ATOM 1724 C C . GLY A 1 115 ? -17.697 10.957 -5.107 1.00 3.80 113 GLY A C 1
ATOM 1725 O O . GLY A 1 115 ? -18.476 10.133 -5.584 1.00 4.08 113 GLY A O 1
ATOM 1729 N N . THR A 1 116 ? -18.064 11.909 -4.262 1.00 4.30 114 THR A N 1
ATOM 1730 C CA . THR A 1 116 ? -19.444 12.088 -3.859 1.00 5.21 114 THR A CA 1
ATOM 1731 C C . THR A 1 116 ? -20.292 12.523 -5.048 1.00 5.66 114 THR A C 1
ATOM 1732 O O . THR A 1 116 ? -21.116 11.712 -5.523 1.00 6.13 114 THR A O 1
ATOM 1745 N N . VAL A 1 3 ? -5.444 -9.085 -11.581 1.00 0.75 1 VAL A N 2
ATOM 1746 C CA . VAL A 1 3 ? -6.093 -9.123 -10.251 1.00 0.65 1 VAL A CA 2
ATOM 1747 C C . VAL A 1 3 ? -5.458 -10.202 -9.382 1.00 0.73 1 VAL A C 2
ATOM 1748 O O . VAL A 1 3 ? -5.411 -11.372 -9.759 1.00 0.89 1 VAL A O 2
ATOM 1761 N N . SER A 1 4 ? -4.946 -9.797 -8.229 1.00 0.77 2 SER A N 2
ATOM 1762 C CA . SER A 1 4 ? -4.309 -10.733 -7.318 1.00 1.05 2 SER A CA 2
ATOM 1763 C C . SER A 1 4 ? -5.344 -11.584 -6.596 1.00 0.74 2 SER A C 2
ATOM 1764 O O . SER A 1 4 ? -6.224 -11.064 -5.912 1.00 0.74 2 SER A O 2
ATOM 1772 N N . LYS A 1 5 ? -5.226 -12.899 -6.749 1.00 1.00 3 LYS A N 2
ATOM 1773 C CA . LYS A 1 5 ? -6.086 -13.835 -6.031 1.00 1.20 3 LYS A CA 2
ATOM 1774 C C . LYS A 1 5 ? -5.798 -13.763 -4.535 1.00 1.01 3 LYS A C 2
ATOM 1775 O O . LYS A 1 5 ? -6.624 -14.141 -3.706 1.00 1.21 3 LYS A O 2
ATOM 1794 N N . TYR A 1 6 ? -4.617 -13.249 -4.206 1.00 0.82 4 TYR A N 2
ATOM 1795 C CA . TYR A 1 6 ? -4.217 -13.034 -2.821 1.00 0.74 4 TYR A CA 2
ATOM 1796 C C . TYR A 1 6 ? -5.080 -11.975 -2.154 1.00 0.71 4 TYR A C 2
ATOM 1797 O O . TYR A 1 6 ? -5.193 -11.938 -0.933 1.00 0.85 4 TYR A O 2
ATOM 1815 N N . ALA A 1 7 ? -5.699 -11.128 -2.961 1.00 0.72 5 ALA A N 2
ATOM 1816 C CA . ALA A 1 7 ? -6.560 -10.075 -2.445 1.00 0.78 5 ALA A CA 2
ATOM 1817 C C . ALA A 1 7 ? -7.832 -10.672 -1.859 1.00 0.84 5 ALA A C 2
ATOM 1818 O O . ALA A 1 7 ? -8.465 -10.084 -0.985 1.00 1.03 5 ALA A O 2
ATOM 1825 N N . ASN A 1 8 ? -8.192 -11.855 -2.341 1.00 0.88 6 ASN A N 2
ATOM 1826 C CA . ASN A 1 8 ? -9.352 -12.571 -1.826 1.00 1.15 6 ASN A CA 2
ATOM 1827 C C . ASN A 1 8 ? -8.953 -13.441 -0.643 1.00 1.35 6 ASN A C 2
ATOM 1828 O O . ASN A 1 8 ? -9.800 -13.986 0.055 1.00 1.76 6 ASN A O 2
ATOM 1839 N N . ASN A 1 9 ? -7.650 -13.574 -0.428 1.00 1.33 7 ASN A N 2
ATOM 1840 C CA . ASN A 1 9 ? -7.124 -14.501 0.569 1.00 1.82 7 ASN A CA 2
ATOM 1841 C C . ASN A 1 9 ? -6.408 -13.769 1.694 1.00 1.74 7 ASN A C 2
ATOM 1842 O O . ASN A 1 9 ? -5.916 -14.397 2.634 1.00 2.40 7 ASN A O 2
ATOM 1853 N N . LEU A 1 10 ? -6.349 -12.446 1.615 1.00 1.18 8 LEU A N 2
ATOM 1854 C CA . LEU A 1 10 ? -5.587 -11.682 2.589 1.00 1.17 8 LEU A CA 2
ATOM 1855 C C . LEU A 1 10 ? -6.298 -11.569 3.929 1.00 0.94 8 LEU A C 2
ATOM 1856 O O . LEU A 1 10 ? -7.475 -11.909 4.069 1.00 1.12 8 LEU A O 2
ATOM 1872 N N . THR A 1 11 ? -5.549 -11.123 4.912 1.00 0.92 9 THR A N 2
ATOM 1873 C CA . THR A 1 11 ? -6.080 -10.822 6.224 1.00 0.82 9 THR A CA 2
ATOM 1874 C C . THR A 1 11 ? -5.740 -9.378 6.568 1.00 0.67 9 THR A C 2
ATOM 1875 O O . THR A 1 11 ? -4.636 -8.919 6.268 1.00 0.76 9 THR A O 2
ATOM 1886 N N . GLN A 1 12 ? -6.677 -8.655 7.155 1.00 0.63 10 GLN A N 2
ATOM 1887 C CA . GLN A 1 12 ? -6.414 -7.281 7.555 1.00 0.63 10 GLN A CA 2
ATOM 1888 C C . GLN A 1 12 ? -6.067 -7.219 9.039 1.00 0.66 10 GLN A C 2
ATOM 1889 O O . GLN A 1 12 ? -6.894 -7.515 9.904 1.00 0.85 10 GLN A O 2
ATOM 1903 N N . LEU A 1 13 ? -4.827 -6.838 9.310 1.00 0.56 11 LEU A N 2
ATOM 1904 C CA . LEU A 1 13 ? -4.283 -6.830 10.660 1.00 0.56 11 LEU A CA 2
ATOM 1905 C C . LEU A 1 13 ? -4.853 -5.654 11.443 1.00 0.57 11 LEU A C 2
ATOM 1906 O O . LEU A 1 13 ? -4.807 -4.511 10.987 1.00 0.73 11 LEU A O 2
ATOM 1922 N N . ASP A 1 14 ? -5.408 -5.937 12.610 1.00 0.63 12 ASP A N 2
ATOM 1923 C CA . ASP A 1 14 ? -5.920 -4.888 13.475 1.00 0.83 12 ASP A CA 2
ATOM 1924 C C . ASP A 1 14 ? -5.046 -4.736 14.709 1.00 0.94 12 ASP A C 2
ATOM 1925 O O . ASP A 1 14 ? -5.177 -5.486 15.675 1.00 1.05 12 ASP A O 2
ATOM 1934 N N . ASN A 1 15 ? -4.143 -3.770 14.662 1.00 1.02 13 ASN A N 2
ATOM 1935 C CA . ASN A 1 15 ? -3.269 -3.477 15.788 1.00 1.28 13 ASN A CA 2
ATOM 1936 C C . ASN A 1 15 ? -3.275 -1.975 16.047 1.00 1.44 13 ASN A C 2
ATOM 1937 O O . ASN A 1 15 ? -2.228 -1.332 16.098 1.00 1.62 13 ASN A O 2
ATOM 1948 N N . GLY A 1 16 ? -4.472 -1.415 16.167 1.00 1.54 14 GLY A N 2
ATOM 1949 C CA . GLY A 1 16 ? -4.607 0.018 16.359 1.00 1.82 14 GLY A CA 2
ATOM 1950 C C . GLY A 1 16 ? -4.187 0.789 15.125 1.00 1.62 14 GLY A C 2
ATOM 1951 O O . GLY A 1 16 ? -3.895 1.987 15.189 1.00 1.79 14 GLY A O 2
ATOM 1955 N N . VAL A 1 17 ? -4.157 0.094 13.996 1.00 1.30 15 VAL A N 2
ATOM 1956 C CA . VAL A 1 17 ? -3.712 0.674 12.744 1.00 1.12 15 VAL A CA 2
ATOM 1957 C C . VAL A 1 17 ? -4.755 1.626 12.176 1.00 1.26 15 VAL A C 2
ATOM 1958 O O . VAL A 1 17 ? -5.900 1.253 11.905 1.00 1.39 15 VAL A O 2
ATOM 1971 N N . ARG A 1 18 ? -4.349 2.872 12.045 1.00 1.34 16 ARG A N 2
ATOM 1972 C CA . ARG A 1 18 ? -5.197 3.914 11.515 1.00 1.54 16 ARG A CA 2
ATOM 1973 C C . ARG A 1 18 ? -4.390 4.782 10.562 1.00 1.39 16 ARG A C 2
ATOM 1974 O O . ARG A 1 18 ? -3.707 5.716 10.981 1.00 1.49 16 ARG A O 2
ATOM 1995 N N . ILE A 1 19 ? -4.448 4.447 9.285 1.00 1.28 17 ILE A N 2
ATOM 1996 C CA . ILE A 1 19 ? -3.698 5.176 8.278 1.00 1.19 17 ILE A CA 2
ATOM 1997 C C . ILE A 1 19 ? -4.491 6.401 7.839 1.00 1.73 17 ILE A C 2
ATOM 1998 O O . ILE A 1 19 ? -5.640 6.284 7.412 1.00 2.16 17 ILE A O 2
ATOM 2014 N N . PRO A 1 20 ? -3.894 7.592 7.944 1.00 1.80 18 PRO A N 2
ATOM 2015 C CA . PRO A 1 20 ? -4.586 8.836 7.682 1.00 2.40 18 PRO A CA 2
ATOM 2016 C C . PRO A 1 20 ? -4.541 9.259 6.221 1.00 2.55 18 PRO A C 2
ATOM 2017 O O . PRO A 1 20 ? -3.582 8.980 5.499 1.00 2.19 18 PRO A O 2
ATOM 2028 N N . PRO A 1 21 ? -5.591 9.960 5.787 1.00 3.21 19 PRO A N 2
ATOM 2029 C CA . PRO A 1 21 ? -5.700 10.516 4.433 1.00 3.52 19 PRO A CA 2
ATOM 2030 C C . PRO A 1 21 ? -4.799 11.736 4.224 1.00 3.11 19 PRO A C 2
ATOM 2031 O O . PRO A 1 21 ? -4.904 12.429 3.210 1.00 3.33 19 PRO A O 2
ATOM 2042 N N . SER A 1 22 ? -3.927 11.994 5.183 1.00 2.62 20 SER A N 2
ATOM 2043 C CA . SER A 1 22 ? -3.086 13.186 5.175 1.00 2.22 20 SER A CA 2
ATOM 2044 C C . SER A 1 22 ? -1.881 13.050 4.237 1.00 1.11 20 SER A C 2
ATOM 2045 O O . SER A 1 22 ? -0.792 13.543 4.535 1.00 1.53 20 SER A O 2
ATOM 2053 N N . GLY A 1 23 ? -2.080 12.395 3.102 1.00 1.33 21 GLY A N 2
ATOM 2054 C CA . GLY A 1 23 ? -1.014 12.263 2.130 1.00 1.87 21 GLY A CA 2
ATOM 2055 C C . GLY A 1 23 ? -0.186 11.013 2.338 1.00 1.69 21 GLY A C 2
ATOM 2056 O O . GLY A 1 23 ? 0.602 10.637 1.470 1.00 2.56 21 GLY A O 2
ATOM 2060 N N . TRP A 1 24 ? -0.383 10.368 3.489 1.00 0.80 22 TRP A N 2
ATOM 2061 C CA . TRP A 1 24 ? 0.340 9.157 3.854 1.00 0.60 22 TRP A CA 2
ATOM 2062 C C . TRP A 1 24 ? 1.838 9.427 3.977 1.00 0.47 22 TRP A C 2
ATOM 2063 O O . TRP A 1 24 ? 2.304 10.542 3.729 1.00 0.57 22 TRP A O 2
ATOM 2084 N N . LYS A 1 25 ? 2.581 8.406 4.389 1.00 0.41 23 LYS A N 2
ATOM 2085 C CA . LYS A 1 25 ? 4.019 8.529 4.586 1.00 0.39 23 LYS A CA 2
ATOM 2086 C C . LYS A 1 25 ? 4.573 7.216 5.106 1.00 0.37 23 LYS A C 2
ATOM 2087 O O . LYS A 1 25 ? 3.911 6.529 5.885 1.00 0.39 23 LYS A O 2
ATOM 2106 N N . CYS A 1 26 ? 5.778 6.865 4.676 1.00 0.37 24 CYS A N 2
ATOM 2107 C CA . CYS A 1 26 ? 6.370 5.597 5.054 1.00 0.40 24 CYS A CA 2
ATOM 2108 C C . CYS A 1 26 ? 6.780 5.610 6.519 1.00 0.48 24 CYS A C 2
ATOM 2109 O O . CYS A 1 26 ? 6.758 6.656 7.171 1.00 0.57 24 CYS A O 2
ATOM 2116 N N . ALA A 1 27 ? 7.143 4.447 7.027 1.00 0.50 25 ALA A N 2
ATOM 2117 C CA . ALA A 1 27 ? 7.586 4.305 8.402 1.00 0.62 25 ALA A CA 2
ATOM 2118 C C . ALA A 1 27 ? 8.738 5.256 8.736 1.00 0.70 25 ALA A C 2
ATOM 2119 O O . ALA A 1 27 ? 8.656 6.038 9.681 1.00 0.90 25 ALA A O 2
ATOM 2126 N N . ARG A 1 28 ? 9.807 5.191 7.949 1.00 0.72 26 ARG A N 2
ATOM 2127 C CA . ARG A 1 28 ? 11.001 5.999 8.215 1.00 0.88 26 ARG A CA 2
ATOM 2128 C C . ARG A 1 28 ? 10.954 7.390 7.557 1.00 0.84 26 ARG A C 2
ATOM 2129 O O . ARG A 1 28 ? 10.500 8.354 8.173 1.00 0.94 26 ARG A O 2
ATOM 2150 N N . CYS A 1 29 ? 11.444 7.481 6.308 1.00 0.75 27 CYS A N 2
ATOM 2151 C CA . CYS A 1 29 ? 11.595 8.769 5.599 1.00 0.75 27 CYS A CA 2
ATOM 2152 C C . CYS A 1 29 ? 10.300 9.582 5.521 1.00 0.75 27 CYS A C 2
ATOM 2153 O O . CYS A 1 29 ? 9.204 9.073 5.749 1.00 0.85 27 CYS A O 2
ATOM 2160 N N . ASP A 1 30 ? 10.453 10.848 5.150 1.00 0.72 28 ASP A N 2
ATOM 2161 C CA . ASP A 1 30 ? 9.325 11.761 5.009 1.00 0.74 28 ASP A CA 2
ATOM 2162 C C . ASP A 1 30 ? 8.871 11.827 3.553 1.00 0.68 28 ASP A C 2
ATOM 2163 O O . ASP A 1 30 ? 8.548 12.897 3.038 1.00 0.89 28 ASP A O 2
ATOM 2172 N N . LEU A 1 31 ? 8.887 10.694 2.864 1.00 0.53 29 LEU A N 2
ATOM 2173 C CA . LEU A 1 31 ? 8.323 10.650 1.532 1.00 0.47 29 LEU A CA 2
ATOM 2174 C C . LEU A 1 31 ? 6.814 10.699 1.598 1.00 0.48 29 LEU A C 2
ATOM 2175 O O . LEU A 1 31 ? 6.183 9.967 2.359 1.00 0.51 29 LEU A O 2
ATOM 2191 N N . ARG A 1 32 ? 6.259 11.582 0.800 1.00 0.51 30 ARG A N 2
ATOM 2192 C CA . ARG A 1 32 ? 4.833 11.846 0.789 1.00 0.59 30 ARG A CA 2
ATOM 2193 C C . ARG A 1 32 ? 4.253 11.336 -0.521 1.00 0.60 30 ARG A C 2
ATOM 2194 O O . ARG A 1 32 ? 3.093 11.573 -0.856 1.00 0.71 30 ARG A O 2
ATOM 2215 N N . GLU A 1 33 ? 5.111 10.628 -1.244 1.00 0.55 31 GLU A N 2
ATOM 2216 C CA . GLU A 1 33 ? 4.798 10.046 -2.538 1.00 0.65 31 GLU A CA 2
ATOM 2217 C C . GLU A 1 33 ? 5.601 8.767 -2.702 1.00 0.55 31 GLU A C 2
ATOM 2218 O O . GLU A 1 33 ? 6.479 8.481 -1.882 1.00 0.49 31 GLU A O 2
ATOM 2230 N N . ASN A 1 34 ? 5.307 8.008 -3.758 1.00 0.60 32 ASN A N 2
ATOM 2231 C CA . ASN A 1 34 ? 6.015 6.758 -4.041 1.00 0.61 32 ASN A CA 2
ATOM 2232 C C . ASN A 1 34 ? 5.899 5.816 -2.841 1.00 0.50 32 ASN A C 2
ATOM 2233 O O . ASN A 1 34 ? 6.844 5.109 -2.485 1.00 0.54 32 ASN A O 2
ATOM 2244 N N . LEU A 1 35 ? 4.730 5.833 -2.210 1.00 0.41 33 LEU A N 2
ATOM 2245 C CA . LEU A 1 35 ? 4.503 5.064 -0.995 1.00 0.32 33 LEU A CA 2
ATOM 2246 C C . LEU A 1 35 ? 3.714 3.802 -1.285 1.00 0.30 33 LEU A C 2
ATOM 2247 O O . LEU A 1 35 ? 2.952 3.741 -2.248 1.00 0.34 33 LEU A O 2
ATOM 2263 N N . TRP A 1 36 ? 3.898 2.809 -0.439 1.00 0.28 34 TRP A N 2
ATOM 2264 C CA . TRP A 1 36 ? 3.168 1.564 -0.541 1.00 0.28 34 TRP A CA 2
ATOM 2265 C C . TRP A 1 36 ? 2.506 1.220 0.783 1.00 0.27 34 TRP A C 2
ATOM 2266 O O . TRP A 1 36 ? 3.172 0.935 1.775 1.00 0.31 34 TRP A O 2
ATOM 2287 N N . LEU A 1 37 ? 1.188 1.280 0.781 1.00 0.25 35 LEU A N 2
ATOM 2288 C CA . LEU A 1 37 ? 0.388 0.962 1.948 1.00 0.26 35 LEU A CA 2
ATOM 2289 C C . LEU A 1 37 ? 0.077 -0.530 1.943 1.00 0.27 35 LEU A C 2
ATOM 2290 O O . LEU A 1 37 ? -0.782 -0.985 1.186 1.00 0.29 35 LEU A O 2
ATOM 2306 N N . ASN A 1 38 ? 0.774 -1.282 2.780 1.00 0.28 36 ASN A N 2
ATOM 2307 C CA . ASN A 1 38 ? 0.589 -2.728 2.848 1.00 0.30 36 ASN A CA 2
ATOM 2308 C C . ASN A 1 38 ? -0.860 -3.082 3.200 1.00 0.30 36 ASN A C 2
ATOM 2309 O O . ASN A 1 38 ? -1.456 -2.506 4.113 1.00 0.35 36 ASN A O 2
ATOM 2320 N N . LEU A 1 39 ? -1.413 -4.039 2.457 1.00 0.28 37 LEU A N 2
ATOM 2321 C CA . LEU A 1 39 ? -2.838 -4.381 2.534 1.00 0.31 37 LEU A CA 2
ATOM 2322 C C . LEU A 1 39 ? -3.212 -5.012 3.866 1.00 0.33 37 LEU A C 2
ATOM 2323 O O . LEU A 1 39 ? -4.368 -4.960 4.281 1.00 0.40 37 LEU A O 2
ATOM 2339 N N . THR A 1 40 ? -2.233 -5.587 4.530 1.00 0.32 38 THR A N 2
ATOM 2340 C CA . THR A 1 40 ? -2.488 -6.366 5.730 1.00 0.37 38 THR A CA 2
ATOM 2341 C C . THR A 1 40 ? -2.350 -5.538 7.010 1.00 0.35 38 THR A C 2
ATOM 2342 O O . THR A 1 40 ? -3.348 -5.164 7.623 1.00 0.40 38 THR A O 2
ATOM 2353 N N . ASP A 1 41 ? -1.120 -5.237 7.395 1.00 0.34 39 ASP A N 2
ATOM 2354 C CA . ASP A 1 41 ? -0.844 -4.658 8.708 1.00 0.36 39 ASP A CA 2
ATOM 2355 C C . ASP A 1 41 ? -0.780 -3.132 8.668 1.00 0.32 39 ASP A C 2
ATOM 2356 O O . ASP A 1 41 ? -0.517 -2.489 9.684 1.00 0.48 39 ASP A O 2
ATOM 2365 N N . GLY A 1 42 ? -1.028 -2.560 7.496 1.00 0.28 40 GLY A N 2
ATOM 2366 C CA . GLY A 1 42 ? -1.006 -1.114 7.346 1.00 0.27 40 GLY A CA 2
ATOM 2367 C C . GLY A 1 42 ? 0.394 -0.539 7.343 1.00 0.29 40 GLY A C 2
ATOM 2368 O O . GLY A 1 42 ? 0.583 0.645 7.620 1.00 0.39 40 GLY A O 2
ATOM 2372 N N . SER A 1 43 ? 1.384 -1.367 7.046 1.00 0.29 41 SER A N 2
ATOM 2373 C CA . SER A 1 43 ? 2.746 -0.878 6.928 1.00 0.38 41 SER A CA 2
ATOM 2374 C C . SER A 1 43 ? 2.905 -0.033 5.671 1.00 0.32 41 SER A C 2
ATOM 2375 O O . SER A 1 43 ? 2.977 -0.554 4.557 1.00 0.32 41 SER A O 2
ATOM 2383 N N . VAL A 1 44 ? 2.925 1.275 5.864 1.00 0.32 42 VAL A N 2
ATOM 2384 C CA . VAL A 1 44 ? 3.127 2.212 4.772 1.00 0.28 42 VAL A CA 2
ATOM 2385 C C . VAL A 1 44 ? 4.615 2.431 4.573 1.00 0.29 42 VAL A C 2
ATOM 2386 O O . VAL A 1 44 ? 5.318 2.863 5.486 1.00 0.35 42 VAL A O 2
ATOM 2399 N N . LEU A 1 45 ? 5.097 2.115 3.390 1.00 0.28 43 LEU A N 2
ATOM 2400 C CA . LEU A 1 45 ? 6.517 2.201 3.103 1.00 0.33 43 LEU A CA 2
ATOM 2401 C C . LEU A 1 45 ? 6.736 3.027 1.841 1.00 0.30 43 LEU A C 2
ATOM 2402 O O . LEU A 1 45 ? 5.787 3.587 1.314 1.00 0.29 43 LEU A O 2
ATOM 2418 N N . CYS A 1 46 ? 7.971 3.137 1.369 1.00 0.40 44 CYS A N 2
ATOM 2419 C CA . CYS A 1 46 ? 8.254 4.017 0.242 1.00 0.46 44 CYS A CA 2
ATOM 2420 C C . CYS A 1 46 ? 9.366 3.452 -0.631 1.00 0.61 44 CYS A C 2
ATOM 2421 O O . CYS A 1 46 ? 10.155 2.626 -0.172 1.00 0.71 44 CYS A O 2
ATOM 2428 N N . GLY A 1 47 ? 9.395 3.883 -1.891 1.00 0.68 45 GLY A N 2
ATOM 2429 C CA . GLY A 1 47 ? 10.533 3.640 -2.768 1.00 0.87 45 GLY A CA 2
ATOM 2430 C C . GLY A 1 47 ? 10.724 2.194 -3.199 1.00 1.23 45 GLY A C 2
ATOM 2431 O O . GLY A 1 47 ? 11.552 1.927 -4.070 1.00 2.12 45 GLY A O 2
ATOM 2435 N N . LYS A 1 48 ? 9.970 1.269 -2.603 1.00 1.63 46 LYS A N 2
ATOM 2436 C CA . LYS A 1 48 ? 10.141 -0.169 -2.845 1.00 2.41 46 LYS A CA 2
ATOM 2437 C C . LYS A 1 48 ? 11.476 -0.639 -2.258 1.00 2.38 46 LYS A C 2
ATOM 2438 O O . LYS A 1 48 ? 11.510 -1.350 -1.254 1.00 2.93 46 LYS A O 2
ATOM 2457 N N . TRP A 1 49 ? 12.567 -0.225 -2.890 1.00 2.40 47 TRP A N 2
ATOM 2458 C CA . TRP A 1 49 ? 13.913 -0.509 -2.403 1.00 2.90 47 TRP A CA 2
ATOM 2459 C C . TRP A 1 49 ? 14.845 0.658 -2.722 1.00 3.16 47 TRP A C 2
ATOM 2460 O O . TRP A 1 49 ? 16.045 0.607 -2.451 1.00 3.82 47 TRP A O 2
ATOM 2481 N N . PHE A 1 50 ? 14.276 1.717 -3.279 1.00 3.23 48 PHE A N 2
ATOM 2482 C CA . PHE A 1 50 ? 15.056 2.835 -3.787 1.00 3.94 48 PHE A CA 2
ATOM 2483 C C . PHE A 1 50 ? 15.439 3.810 -2.673 1.00 3.98 48 PHE A C 2
ATOM 2484 O O . PHE A 1 50 ? 14.593 4.534 -2.147 1.00 4.37 48 PHE A O 2
ATOM 2501 N N . PHE A 1 51 ? 16.714 3.806 -2.312 1.00 4.01 49 PHE A N 2
ATOM 2502 C CA . PHE A 1 51 ? 17.259 4.789 -1.383 1.00 4.29 49 PHE A CA 2
ATOM 2503 C C . PHE A 1 51 ? 17.903 5.918 -2.177 1.00 4.03 49 PHE A C 2
ATOM 2504 O O . PHE A 1 51 ? 18.864 5.693 -2.913 1.00 4.43 49 PHE A O 2
ATOM 2521 N N . ASP A 1 52 ? 17.371 7.123 -2.052 1.00 3.84 50 ASP A N 2
ATOM 2522 C CA . ASP A 1 52 ? 17.890 8.247 -2.818 1.00 4.03 50 ASP A CA 2
ATOM 2523 C C . ASP A 1 52 ? 18.782 9.143 -1.965 1.00 3.49 50 ASP A C 2
ATOM 2524 O O . ASP A 1 52 ? 20.009 9.023 -2.004 1.00 3.96 50 ASP A O 2
ATOM 2533 N N . SER A 1 53 ? 18.174 10.027 -1.183 1.00 2.95 51 SER A N 2
ATOM 2534 C CA . SER A 1 53 ? 18.934 10.966 -0.369 1.00 2.87 51 SER A CA 2
ATOM 2535 C C . SER A 1 53 ? 18.460 10.926 1.081 1.00 2.57 51 SER A C 2
ATOM 2536 O O . SER A 1 53 ? 19.125 10.355 1.947 1.00 3.12 51 SER A O 2
ATOM 2544 N N . SER A 1 54 ? 17.311 11.535 1.336 1.00 2.29 52 SER A N 2
ATOM 2545 C CA . SER A 1 54 ? 16.714 11.520 2.660 1.00 2.37 52 SER A CA 2
ATOM 2546 C C . SER A 1 54 ? 15.392 10.768 2.614 1.00 1.79 52 SER A C 2
ATOM 2547 O O . SER A 1 54 ? 15.049 10.018 3.529 1.00 2.13 52 SER A O 2
ATOM 2555 N N . GLY A 1 55 ? 14.657 10.976 1.534 1.00 1.40 53 GLY A N 2
ATOM 2556 C CA . GLY A 1 55 ? 13.398 10.301 1.350 1.00 1.25 53 GLY A CA 2
ATOM 2557 C C . GLY A 1 55 ? 13.525 9.100 0.441 1.00 1.07 53 GLY A C 2
ATOM 2558 O O . GLY A 1 55 ? 13.685 9.244 -0.773 1.00 1.28 53 GLY A O 2
ATOM 2562 N N . GLY A 1 56 ? 13.480 7.918 1.031 1.00 0.86 54 GLY A N 2
ATOM 2563 C CA . GLY A 1 56 ? 13.479 6.694 0.257 1.00 0.86 54 GLY A CA 2
ATOM 2564 C C . GLY A 1 56 ? 14.365 5.640 0.882 1.00 0.91 54 GLY A C 2
ATOM 2565 O O . GLY A 1 56 ? 15.485 5.935 1.291 1.00 1.55 54 GLY A O 2
ATOM 2569 N N . ASN A 1 57 ? 13.852 4.419 0.964 1.00 0.89 55 ASN A N 2
ATOM 2570 C CA . ASN A 1 57 ? 14.537 3.327 1.653 1.00 0.87 55 ASN A CA 2
ATOM 2571 C C . ASN A 1 57 ? 13.860 2.000 1.321 1.00 1.01 55 ASN A C 2
ATOM 2572 O O . ASN A 1 57 ? 12.664 1.967 1.037 1.00 1.21 55 ASN A O 2
ATOM 2583 N N . GLY A 1 58 ? 14.626 0.914 1.338 1.00 1.23 56 GLY A N 2
ATOM 2584 C CA . GLY A 1 58 ? 14.095 -0.390 0.968 1.00 1.44 56 GLY A CA 2
ATOM 2585 C C . GLY A 1 58 ? 13.282 -1.051 2.067 1.00 1.14 56 GLY A C 2
ATOM 2586 O O . GLY A 1 58 ? 13.594 -2.164 2.490 1.00 1.07 56 GLY A O 2
ATOM 2590 N N . HIS A 1 59 ? 12.225 -0.379 2.505 1.00 1.06 57 HIS A N 2
ATOM 2591 C CA . HIS A 1 59 ? 11.358 -0.901 3.562 1.00 0.77 57 HIS A CA 2
ATOM 2592 C C . HIS A 1 59 ? 10.645 -2.163 3.106 1.00 0.66 57 HIS A C 2
ATOM 2593 O O . HIS A 1 59 ? 10.458 -3.098 3.883 1.00 0.55 57 HIS A O 2
ATOM 2607 N N . ALA A 1 60 ? 10.229 -2.170 1.843 1.00 0.78 58 ALA A N 2
ATOM 2608 C CA . ALA A 1 60 ? 9.398 -3.241 1.315 1.00 0.75 58 ALA A CA 2
ATOM 2609 C C . ALA A 1 60 ? 10.074 -4.590 1.488 1.00 0.66 58 ALA A C 2
ATOM 2610 O O . ALA A 1 60 ? 9.476 -5.518 2.028 1.00 0.54 58 ALA A O 2
ATOM 2617 N N . LEU A 1 61 ? 11.330 -4.670 1.058 1.00 0.78 59 LEU A N 2
ATOM 2618 C CA . LEU A 1 61 ? 12.114 -5.902 1.141 1.00 0.79 59 LEU A CA 2
ATOM 2619 C C . LEU A 1 61 ? 12.122 -6.417 2.570 1.00 0.66 59 LEU A C 2
ATOM 2620 O O . LEU A 1 61 ? 11.858 -7.593 2.835 1.00 0.63 59 LEU A O 2
ATOM 2636 N N . GLU A 1 62 ? 12.416 -5.504 3.479 1.00 0.66 60 GLU A N 2
ATOM 2637 C CA . GLU A 1 62 ? 12.443 -5.798 4.902 1.00 0.65 60 GLU A CA 2
ATOM 2638 C C . GLU A 1 62 ? 11.084 -6.307 5.380 1.00 0.51 60 GLU A C 2
ATOM 2639 O O . GLU A 1 62 ? 10.999 -7.267 6.147 1.00 0.57 60 GLU A O 2
ATOM 2651 N N . HIS A 1 63 ? 10.023 -5.678 4.896 1.00 0.43 61 HIS A N 2
ATOM 2652 C CA . HIS A 1 63 ? 8.667 -6.052 5.275 1.00 0.41 61 HIS A CA 2
ATOM 2653 C C . HIS A 1 63 ? 8.311 -7.444 4.753 1.00 0.38 61 HIS A C 2
ATOM 2654 O O . HIS A 1 63 ? 7.555 -8.181 5.391 1.00 0.40 61 HIS A O 2
ATOM 2669 N N . TYR A 1 64 ? 8.851 -7.797 3.596 1.00 0.44 62 TYR A N 2
ATOM 2670 C CA . TYR A 1 64 ? 8.598 -9.107 3.008 1.00 0.54 62 TYR A CA 2
ATOM 2671 C C . TYR A 1 64 ? 9.338 -10.189 3.780 1.00 0.59 62 TYR A C 2
ATOM 2672 O O . TYR A 1 64 ? 8.937 -11.353 3.775 1.00 0.67 62 TYR A O 2
ATOM 2690 N N . ARG A 1 65 ? 10.422 -9.800 4.442 1.00 0.60 63 ARG A N 2
ATOM 2691 C CA . ARG A 1 65 ? 11.121 -10.690 5.341 1.00 0.73 63 ARG A CA 2
ATOM 2692 C C . ARG A 1 65 ? 10.356 -10.828 6.659 1.00 0.75 63 ARG A C 2
ATOM 2693 O O . ARG A 1 65 ? 10.203 -11.929 7.184 1.00 0.87 63 ARG A O 2
ATOM 2714 N N . ASP A 1 66 ? 9.879 -9.701 7.186 1.00 0.68 64 ASP A N 2
ATOM 2715 C CA . ASP A 1 66 ? 9.173 -9.687 8.469 1.00 0.75 64 ASP A CA 2
ATOM 2716 C C . ASP A 1 66 ? 7.834 -10.402 8.397 1.00 0.75 64 ASP A C 2
ATOM 2717 O O . ASP A 1 66 ? 7.599 -11.377 9.110 1.00 0.89 64 ASP A O 2
ATOM 2726 N N . MET A 1 67 ? 6.966 -9.915 7.526 1.00 0.63 65 MET A N 2
ATOM 2727 C CA . MET A 1 67 ? 5.587 -10.374 7.494 1.00 0.67 65 MET A CA 2
ATOM 2728 C C . MET A 1 67 ? 5.317 -11.274 6.300 1.00 0.65 65 MET A C 2
ATOM 2729 O O . MET A 1 67 ? 4.492 -12.179 6.369 1.00 0.80 65 MET A O 2
ATOM 2743 N N . GLY A 1 68 ? 6.007 -11.009 5.200 1.00 0.56 66 GLY A N 2
ATOM 2744 C CA . GLY A 1 68 ? 5.858 -11.836 4.016 1.00 0.64 66 GLY A CA 2
ATOM 2745 C C . GLY A 1 68 ? 4.637 -11.478 3.190 1.00 0.70 66 GLY A C 2
ATOM 2746 O O . GLY A 1 68 ? 4.394 -12.088 2.152 1.00 1.36 66 GLY A O 2
ATOM 2750 N N . TYR A 1 69 ? 3.870 -10.493 3.649 1.00 0.55 67 TYR A N 2
ATOM 2751 C CA . TYR A 1 69 ? 2.672 -10.055 2.940 1.00 0.49 67 TYR A CA 2
ATOM 2752 C C . TYR A 1 69 ? 3.050 -9.254 1.691 1.00 0.53 67 TYR A C 2
ATOM 2753 O O . TYR A 1 69 ? 3.564 -8.141 1.782 1.00 0.82 67 TYR A O 2
ATOM 2771 N N . PRO A 1 70 ? 2.794 -9.840 0.509 1.00 0.46 68 PRO A N 2
ATOM 2772 C CA . PRO A 1 70 ? 3.276 -9.345 -0.784 1.00 0.59 68 PRO A CA 2
ATOM 2773 C C . PRO A 1 70 ? 2.354 -8.329 -1.461 1.00 0.49 68 PRO A C 2
ATOM 2774 O O . PRO A 1 70 ? 2.357 -8.222 -2.687 1.00 0.64 68 PRO A O 2
ATOM 2785 N N . LEU A 1 71 ? 1.582 -7.581 -0.691 1.00 0.34 69 LEU A N 2
ATOM 2786 C CA . LEU A 1 71 ? 0.572 -6.707 -1.282 1.00 0.28 69 LEU A CA 2
ATOM 2787 C C . LEU A 1 71 ? 0.586 -5.318 -0.658 1.00 0.24 69 LEU A C 2
ATOM 2788 O O . LEU A 1 71 ? 0.470 -5.174 0.563 1.00 0.27 69 LEU A O 2
ATOM 2804 N N . ALA A 1 72 ? 0.707 -4.296 -1.501 1.00 0.22 70 ALA A N 2
ATOM 2805 C CA . ALA A 1 72 ? 0.719 -2.919 -1.029 1.00 0.24 70 ALA A CA 2
ATOM 2806 C C . ALA A 1 72 ? 0.099 -1.971 -2.057 1.00 0.27 70 ALA A C 2
ATOM 2807 O O . ALA A 1 72 ? 0.215 -2.184 -3.265 1.00 0.32 70 ALA A O 2
ATOM 2814 N N . VAL A 1 73 ? -0.572 -0.937 -1.563 1.00 0.26 71 VAL A N 2
ATOM 2815 C CA . VAL A 1 73 ? -1.194 0.071 -2.415 1.00 0.29 71 VAL A CA 2
ATOM 2816 C C . VAL A 1 73 ? -0.236 1.230 -2.653 1.00 0.30 71 VAL A C 2
ATOM 2817 O O . VAL A 1 73 ? 0.220 1.857 -1.700 1.00 0.29 71 VAL A O 2
ATOM 2830 N N . LYS A 1 74 ? 0.073 1.514 -3.912 1.00 0.33 72 LYS A N 2
ATOM 2831 C CA . LYS A 1 74 ? 0.899 2.664 -4.231 1.00 0.36 72 LYS A CA 2
ATOM 2832 C C . LYS A 1 74 ? 0.095 3.934 -4.008 1.00 0.37 72 LYS A C 2
ATOM 2833 O O . LYS A 1 74 ? -0.811 4.263 -4.775 1.00 0.42 72 LYS A O 2
ATOM 2852 N N . LEU A 1 75 ? 0.429 4.640 -2.950 1.00 0.33 73 LEU A N 2
ATOM 2853 C CA . LEU A 1 75 ? -0.328 5.797 -2.525 1.00 0.33 73 LEU A CA 2
ATOM 2854 C C . LEU A 1 75 ? -0.076 6.984 -3.438 1.00 0.35 73 LEU A C 2
ATOM 2855 O O . LEU A 1 75 ? 0.913 7.023 -4.167 1.00 0.38 73 LEU A O 2
ATOM 2871 N N . GLY A 1 76 ? -0.987 7.939 -3.405 1.00 0.37 74 GLY A N 2
ATOM 2872 C CA . GLY A 1 76 ? -0.897 9.084 -4.290 1.00 0.41 74 GLY A CA 2
ATOM 2873 C C . GLY A 1 76 ? -1.620 8.853 -5.603 1.00 0.43 74 GLY A C 2
ATOM 2874 O O . GLY A 1 76 ? -2.030 9.800 -6.265 1.00 0.49 74 GLY A O 2
ATOM 2878 N N . THR A 1 77 ? -1.797 7.590 -5.972 1.00 0.43 75 THR A N 2
ATOM 2879 C CA . THR A 1 77 ? -2.442 7.248 -7.234 1.00 0.47 75 THR A CA 2
ATOM 2880 C C . THR A 1 77 ? -3.915 6.955 -7.005 1.00 0.43 75 THR A C 2
ATOM 2881 O O . THR A 1 77 ? -4.667 6.660 -7.935 1.00 0.43 75 THR A O 2
ATOM 2892 N N . ILE A 1 78 ? -4.311 7.048 -5.748 1.00 0.44 76 ILE A N 2
ATOM 2893 C CA . ILE A 1 78 ? -5.656 6.712 -5.330 1.00 0.43 76 ILE A CA 2
ATOM 2894 C C . ILE A 1 78 ? -6.659 7.719 -5.864 1.00 0.46 76 ILE A C 2
ATOM 2895 O O . ILE A 1 78 ? -6.537 8.921 -5.640 1.00 0.53 76 ILE A O 2
ATOM 2911 N N . THR A 1 79 ? -7.630 7.209 -6.594 1.00 0.45 77 THR A N 2
ATOM 2912 C CA . THR A 1 79 ? -8.669 8.028 -7.181 1.00 0.50 77 THR A CA 2
ATOM 2913 C C . THR A 1 79 ? -10.036 7.483 -6.797 1.00 0.56 77 THR A C 2
ATOM 2914 O O . THR A 1 79 ? -10.121 6.404 -6.214 1.00 0.62 77 THR A O 2
ATOM 2925 N N . PRO A 1 80 ? -11.120 8.215 -7.098 1.00 0.65 78 PRO A N 2
ATOM 2926 C CA . PRO A 1 80 ? -12.483 7.718 -6.890 1.00 0.73 78 PRO A CA 2
ATOM 2927 C C . PRO A 1 80 ? -12.751 6.420 -7.659 1.00 0.75 78 PRO A C 2
ATOM 2928 O O . PRO A 1 80 ? -13.707 5.702 -7.370 1.00 0.98 78 PRO A O 2
ATOM 2939 N N . ASP A 1 81 ? -11.901 6.131 -8.642 1.00 0.72 79 ASP A N 2
ATOM 2940 C CA . ASP A 1 81 ? -12.029 4.915 -9.435 1.00 0.80 79 ASP A CA 2
ATOM 2941 C C . ASP A 1 81 ? -11.207 3.780 -8.836 1.00 0.73 79 ASP A C 2
ATOM 2942 O O . ASP A 1 81 ? -11.712 2.674 -8.635 1.00 0.85 79 ASP A O 2
ATOM 2951 N N . GLY A 1 82 ? -9.938 4.057 -8.562 1.00 0.60 80 GLY A N 2
ATOM 2952 C CA . GLY A 1 82 ? -9.063 3.045 -8.001 1.00 0.62 80 GLY A CA 2
ATOM 2953 C C . GLY A 1 82 ? -7.654 3.557 -7.791 1.00 0.52 80 GLY A C 2
ATOM 2954 O O . GLY A 1 82 ? -7.419 4.766 -7.816 1.00 0.65 80 GLY A O 2
ATOM 2958 N N . ALA A 1 83 ? -6.714 2.644 -7.580 1.00 0.42 81 ALA A N 2
ATOM 2959 C CA . ALA A 1 83 ? -5.319 3.010 -7.369 1.00 0.38 81 ALA A CA 2
ATOM 2960 C C . ALA A 1 83 ? -4.393 1.935 -7.908 1.00 0.34 81 ALA A C 2
ATOM 2961 O O . ALA A 1 83 ? -4.831 0.828 -8.235 1.00 0.35 81 ALA A O 2
ATOM 2968 N N . ASP A 1 84 ? -3.114 2.266 -7.994 1.00 0.34 82 ASP A N 2
ATOM 2969 C CA . ASP A 1 84 ? -2.109 1.325 -8.468 1.00 0.34 82 ASP A CA 2
ATOM 2970 C C . ASP A 1 84 ? -1.680 0.397 -7.342 1.00 0.33 82 ASP A C 2
ATOM 2971 O O . ASP A 1 84 ? -0.895 0.775 -6.474 1.00 0.53 82 ASP A O 2
ATOM 2980 N N . VAL A 1 85 ? -2.211 -0.811 -7.347 1.00 0.34 83 VAL A N 2
ATOM 2981 C CA . VAL A 1 85 ? -1.829 -1.808 -6.363 1.00 0.41 83 VAL A CA 2
ATOM 2982 C C . VAL A 1 85 ? -0.609 -2.562 -6.869 1.00 0.40 83 VAL A C 2
ATOM 2983 O O . VAL A 1 85 ? -0.461 -2.762 -8.070 1.00 0.43 83 VAL A O 2
ATOM 2996 N N . TYR A 1 86 ? 0.276 -2.958 -5.973 1.00 0.41 84 TYR A N 2
ATOM 2997 C CA . TYR A 1 86 ? 1.455 -3.709 -6.370 1.00 0.42 84 TYR A CA 2
ATOM 2998 C C . TYR A 1 86 ? 1.573 -5.003 -5.584 1.00 0.42 84 TYR A C 2
ATOM 2999 O O . TYR A 1 86 ? 1.498 -5.011 -4.354 1.00 0.44 84 TYR A O 2
ATOM 3017 N N . SER A 1 87 ? 1.742 -6.091 -6.314 1.00 0.43 85 SER A N 2
ATOM 3018 C CA . SER A 1 87 ? 1.956 -7.397 -5.726 1.00 0.45 85 SER A CA 2
ATOM 3019 C C . SER A 1 87 ? 3.405 -7.794 -5.941 1.00 0.47 85 SER A C 2
ATOM 3020 O O . SER A 1 87 ? 3.850 -7.913 -7.077 1.00 0.59 85 SER A O 2
ATOM 3028 N N . PHE A 1 88 ? 4.143 -7.983 -4.859 1.00 0.47 86 PHE A N 2
ATOM 3029 C CA . PHE A 1 88 ? 5.561 -8.303 -4.963 1.00 0.54 86 PHE A CA 2
ATOM 3030 C C . PHE A 1 88 ? 5.761 -9.784 -5.256 1.00 0.57 86 PHE A C 2
ATOM 3031 O O . PHE A 1 88 ? 6.831 -10.204 -5.697 1.00 0.70 86 PHE A O 2
ATOM 3048 N N . GLN A 1 89 ? 4.726 -10.571 -5.012 1.00 0.56 87 GLN A N 2
ATOM 3049 C CA . GLN A 1 89 ? 4.769 -11.993 -5.318 1.00 0.67 87 GLN A CA 2
ATOM 3050 C C . GLN A 1 89 ? 4.665 -12.195 -6.826 1.00 0.72 87 GLN A C 2
ATOM 3051 O O . GLN A 1 89 ? 5.273 -13.104 -7.393 1.00 0.84 87 GLN A O 2
ATOM 3065 N N . GLU A 1 90 ? 3.896 -11.325 -7.465 1.00 0.68 88 GLU A N 2
ATOM 3066 C CA . GLU A 1 90 ? 3.738 -11.350 -8.911 1.00 0.75 88 GLU A CA 2
ATOM 3067 C C . GLU A 1 90 ? 4.701 -10.360 -9.563 1.00 0.70 88 GLU A C 2
ATOM 3068 O O . GLU A 1 90 ? 4.956 -10.413 -10.764 1.00 0.78 88 GLU A O 2
ATOM 3080 N N . GLU A 1 91 ? 5.224 -9.460 -8.728 1.00 0.62 89 GLU A N 2
ATOM 3081 C CA . GLU A 1 91 ? 6.204 -8.444 -9.119 1.00 0.65 89 GLU A CA 2
ATOM 3082 C C . GLU A 1 91 ? 5.642 -7.513 -10.197 1.00 0.62 89 GLU A C 2
ATOM 3083 O O . GLU A 1 91 ? 6.387 -6.931 -10.983 1.00 0.78 89 GLU A O 2
ATOM 3095 N N . GLU A 1 92 ? 4.324 -7.365 -10.216 1.00 0.49 90 GLU A N 2
ATOM 3096 C CA . GLU A 1 92 ? 3.660 -6.509 -11.188 1.00 0.53 90 GLU A CA 2
ATOM 3097 C C . GLU A 1 92 ? 2.554 -5.701 -10.523 1.00 0.45 90 GLU A C 2
ATOM 3098 O O . GLU A 1 92 ? 2.057 -6.075 -9.458 1.00 0.44 90 GLU A O 2
ATOM 3110 N N . PRO A 1 93 ? 2.185 -4.557 -11.125 1.00 0.47 91 PRO A N 2
ATOM 3111 C CA . PRO A 1 93 ? 1.031 -3.770 -10.691 1.00 0.45 91 PRO A CA 2
ATOM 3112 C C . PRO A 1 93 ? -0.260 -4.552 -10.881 1.00 0.44 91 PRO A C 2
ATOM 3113 O O . PRO A 1 93 ? -0.574 -4.990 -11.988 1.00 0.51 91 PRO A O 2
ATOM 3124 N N . VAL A 1 94 ? -1.001 -4.722 -9.803 1.00 0.41 92 VAL A N 2
ATOM 3125 C CA . VAL A 1 94 ? -2.193 -5.549 -9.816 1.00 0.44 92 VAL A CA 2
ATOM 3126 C C . VAL A 1 94 ? -3.421 -4.746 -9.419 1.00 0.46 92 VAL A C 2
ATOM 3127 O O . VAL A 1 94 ? -3.355 -3.531 -9.233 1.00 0.58 92 VAL A O 2
ATOM 3140 N N . LEU A 1 95 ? -4.537 -5.438 -9.285 1.00 0.56 93 LEU A N 2
ATOM 3141 C CA . LEU A 1 95 ? -5.798 -4.809 -8.950 1.00 0.59 93 LEU A CA 2
ATOM 3142 C C . LEU A 1 95 ? -6.441 -5.503 -7.757 1.00 0.56 93 LEU A C 2
ATOM 3143 O O . LEU A 1 95 ? -6.666 -6.716 -7.789 1.00 0.66 93 LEU A O 2
ATOM 3159 N N . ASP A 1 96 ? -6.707 -4.740 -6.705 1.00 0.57 94 ASP A N 2
ATOM 3160 C CA . ASP A 1 96 ? -7.439 -5.248 -5.553 1.00 0.54 94 ASP A CA 2
ATOM 3161 C C . ASP A 1 96 ? -8.911 -4.896 -5.680 1.00 0.53 94 ASP A C 2
ATOM 3162 O O . ASP A 1 96 ? -9.274 -3.726 -5.768 1.00 0.54 94 ASP A O 2
ATOM 3171 N N . PRO A 1 97 ? -9.780 -5.906 -5.721 1.00 0.59 95 PRO A N 2
ATOM 3172 C CA . PRO A 1 97 ? -11.227 -5.699 -5.757 1.00 0.66 95 PRO A CA 2
ATOM 3173 C C . PRO A 1 97 ? -11.767 -5.108 -4.454 1.00 0.64 95 PRO A C 2
ATOM 3174 O O . PRO A 1 97 ? -12.950 -4.784 -4.356 1.00 0.74 95 PRO A O 2
ATOM 3185 N N . HIS A 1 98 ? -10.900 -4.961 -3.460 1.00 0.58 96 HIS A N 2
ATOM 3186 C CA . HIS A 1 98 ? -11.317 -4.484 -2.145 1.00 0.64 96 HIS A CA 2
ATOM 3187 C C . HIS A 1 98 ? -10.607 -3.190 -1.779 1.00 0.57 96 HIS A C 2
ATOM 3188 O O . HIS A 1 98 ? -10.362 -2.930 -0.601 1.00 0.58 96 HIS A O 2
ATOM 3203 N N . LEU A 1 99 ? -10.279 -2.383 -2.781 1.00 0.56 97 LEU A N 2
ATOM 3204 C CA . LEU A 1 99 ? -9.613 -1.106 -2.544 1.00 0.54 97 LEU A CA 2
ATOM 3205 C C . LEU A 1 99 ? -10.390 -0.271 -1.542 1.00 0.54 97 LEU A C 2
ATOM 3206 O O . LEU A 1 99 ? -9.821 0.283 -0.600 1.00 0.55 97 LEU A O 2
ATOM 3222 N N . ALA A 1 100 ? -11.698 -0.208 -1.741 1.00 0.58 98 ALA A N 2
ATOM 3223 C CA . ALA A 1 100 ? -12.565 0.567 -0.871 1.00 0.63 98 ALA A CA 2
ATOM 3224 C C . ALA A 1 100 ? -12.608 -0.045 0.520 1.00 0.61 98 ALA A C 2
ATOM 3225 O O . ALA A 1 100 ? -12.658 0.670 1.511 1.00 0.65 98 ALA A O 2
ATOM 3232 N N . LYS A 1 101 ? -12.570 -1.372 0.584 1.00 0.60 99 LYS A N 2
ATOM 3233 C CA . LYS A 1 101 ? -12.555 -2.079 1.861 1.00 0.64 99 LYS A CA 2
ATOM 3234 C C . LYS A 1 101 ? -11.262 -1.798 2.610 1.00 0.58 99 LYS A C 2
ATOM 3235 O O . LYS A 1 101 ? -11.265 -1.558 3.818 1.00 0.61 99 LYS A O 2
ATOM 3254 N N . HIS A 1 102 ? -10.153 -1.833 1.880 1.00 0.55 100 HIS A N 2
ATOM 3255 C CA . HIS A 1 102 ? -8.845 -1.590 2.468 1.00 0.59 100 HIS A CA 2
ATOM 3256 C C . HIS A 1 102 ? -8.794 -0.195 3.075 1.00 0.57 100 HIS A C 2
ATOM 3257 O O . HIS A 1 102 ? -8.189 0.012 4.123 1.00 0.62 100 HIS A O 2
ATOM 3272 N N . LEU A 1 103 ? -9.439 0.752 2.413 1.00 0.58 101 LEU A N 2
ATOM 3273 C CA . LEU A 1 103 ? -9.489 2.119 2.896 1.00 0.66 101 LEU A CA 2
ATOM 3274 C C . LEU A 1 103 ? -10.541 2.275 3.987 1.00 0.68 101 LEU A C 2
ATOM 3275 O O . LEU A 1 103 ? -10.310 2.956 4.979 1.00 0.76 101 LEU A O 2
ATOM 3291 N N . ALA A 1 104 ? -11.691 1.634 3.799 1.00 0.68 102 ALA A N 2
ATOM 3292 C CA . ALA A 1 104 ? -12.792 1.712 4.764 1.00 0.78 102 ALA A CA 2
ATOM 3293 C C . ALA A 1 104 ? -12.375 1.171 6.126 1.00 0.76 102 ALA A C 2
ATOM 3294 O O . ALA A 1 104 ? -12.847 1.637 7.162 1.00 0.85 102 ALA A O 2
ATOM 3301 N N . HIS A 1 105 ? -11.483 0.190 6.113 1.00 0.72 103 HIS A N 2
ATOM 3302 C CA . HIS A 1 105 ? -10.921 -0.366 7.341 1.00 0.79 103 HIS A CA 2
ATOM 3303 C C . HIS A 1 105 ? -10.057 0.685 8.045 1.00 0.88 103 HIS A C 2
ATOM 3304 O O . HIS A 1 105 ? -9.707 0.548 9.216 1.00 1.02 103 HIS A O 2
ATOM 3319 N N . PHE A 1 106 ? -9.734 1.738 7.310 1.00 0.86 104 PHE A N 2
ATOM 3320 C CA . PHE A 1 106 ? -8.898 2.820 7.807 1.00 1.03 104 PHE A CA 2
ATOM 3321 C C . PHE A 1 106 ? -9.720 4.083 8.038 1.00 1.11 104 PHE A C 2
ATOM 3322 O O . PHE A 1 106 ? -9.215 5.079 8.550 1.00 1.29 104 PHE A O 2
ATOM 3339 N N . GLY A 1 107 ? -10.991 4.032 7.661 1.00 1.03 105 GLY A N 2
ATOM 3340 C CA . GLY A 1 107 ? -11.840 5.205 7.755 1.00 1.17 105 GLY A CA 2
ATOM 3341 C C . GLY A 1 107 ? -11.735 6.065 6.514 1.00 1.18 105 GLY A C 2
ATOM 3342 O O . GLY A 1 107 ? -12.378 7.112 6.410 1.00 1.35 105 GLY A O 2
ATOM 3346 N N . ILE A 1 108 ? -10.917 5.610 5.578 1.00 1.03 106 ILE A N 2
ATOM 3347 C CA . ILE A 1 108 ? -10.694 6.298 4.322 1.00 1.04 106 ILE A CA 2
ATOM 3348 C C . ILE A 1 108 ? -11.715 5.864 3.278 1.00 0.98 106 ILE A C 2
ATOM 3349 O O . ILE A 1 108 ? -12.086 4.694 3.215 1.00 0.96 106 ILE A O 2
ATOM 3365 N N . ASP A 1 109 ? -12.190 6.805 2.478 1.00 1.09 107 ASP A N 2
ATOM 3366 C CA . ASP A 1 109 ? -13.008 6.463 1.330 1.00 1.17 107 ASP A CA 2
ATOM 3367 C C . ASP A 1 109 ? -12.519 7.216 0.103 1.00 1.10 107 ASP A C 2
ATOM 3368 O O . ASP A 1 109 ? -12.029 8.342 0.195 1.00 1.21 107 ASP A O 2
ATOM 3377 N N . MET A 1 110 ? -12.641 6.559 -1.043 1.00 0.98 108 MET A N 2
ATOM 3378 C CA . MET A 1 110 ? -12.118 7.070 -2.303 1.00 0.94 108 MET A CA 2
ATOM 3379 C C . MET A 1 110 ? -12.812 8.352 -2.722 1.00 1.07 108 MET A C 2
ATOM 3380 O O . MET A 1 110 ? -12.202 9.241 -3.314 1.00 1.20 108 MET A O 2
ATOM 3394 N N . LEU A 1 111 ? -14.092 8.436 -2.422 1.00 1.17 109 LEU A N 2
ATOM 3395 C CA . LEU A 1 111 ? -14.894 9.578 -2.815 1.00 1.40 109 LEU A CA 2
ATOM 3396 C C . LEU A 1 111 ? -14.832 10.679 -1.758 1.00 1.71 109 LEU A C 2
ATOM 3397 O O . LEU A 1 111 ? -15.722 11.529 -1.688 1.00 2.17 109 LEU A O 2
ATOM 3413 N N . HIS A 1 112 ? -13.767 10.660 -0.951 1.00 1.70 110 HIS A N 2
ATOM 3414 C CA . HIS A 1 112 ? -13.566 11.644 0.116 1.00 2.08 110 HIS A CA 2
ATOM 3415 C C . HIS A 1 112 ? -13.594 13.066 -0.438 1.00 2.42 110 HIS A C 2
ATOM 3416 O O . HIS A 1 112 ? -13.989 14.004 0.255 1.00 2.88 110 HIS A O 2
ATOM 3431 N N . MET A 1 113 ? -13.157 13.218 -1.685 1.00 2.65 111 MET A N 2
ATOM 3432 C CA . MET A 1 113 ? -13.279 14.492 -2.381 1.00 3.48 111 MET A CA 2
ATOM 3433 C C . MET A 1 113 ? -14.751 14.768 -2.660 1.00 3.63 111 MET A C 2
ATOM 3434 O O . MET A 1 113 ? -15.373 15.596 -1.996 1.00 4.24 111 MET A O 2
ATOM 3448 N N . HIS A 1 114 ? -15.288 14.041 -3.640 1.00 3.37 112 HIS A N 2
ATOM 3449 C CA . HIS A 1 114 ? -16.720 14.030 -3.945 1.00 3.76 112 HIS A CA 2
ATOM 3450 C C . HIS A 1 114 ? -16.940 13.258 -5.242 1.00 3.53 112 HIS A C 2
ATOM 3451 O O . HIS A 1 114 ? -17.817 13.580 -6.042 1.00 4.16 112 HIS A O 2
ATOM 3466 N N . GLY A 1 115 ? -16.123 12.232 -5.447 1.00 2.99 113 GLY A N 2
ATOM 3467 C CA . GLY A 1 115 ? -16.126 11.521 -6.713 1.00 3.33 113 GLY A CA 2
ATOM 3468 C C . GLY A 1 115 ? -15.385 12.296 -7.787 1.00 3.80 113 GLY A C 2
ATOM 3469 O O . GLY A 1 115 ? -15.311 11.871 -8.939 1.00 4.08 113 GLY A O 2
ATOM 3473 N N . THR A 1 116 ? -14.835 13.435 -7.392 1.00 4.30 114 THR A N 2
ATOM 3474 C CA . THR A 1 116 ? -14.103 14.305 -8.292 1.00 5.21 114 THR A CA 2
ATOM 3475 C C . THR A 1 116 ? -12.621 13.939 -8.312 1.00 5.66 114 THR A C 2
ATOM 3476 O O . THR A 1 116 ? -11.929 14.206 -7.305 1.00 6.13 114 THR A O 2
ATOM 3489 N N . VAL A 1 3 ? -5.141 -9.568 -11.700 1.00 0.75 1 VAL A N 3
ATOM 3490 C CA . VAL A 1 3 ? -5.948 -9.445 -10.470 1.00 0.65 1 VAL A CA 3
ATOM 3491 C C . VAL A 1 3 ? -5.183 -10.026 -9.287 1.00 0.73 1 VAL A C 3
ATOM 3492 O O . VAL A 1 3 ? -4.427 -10.986 -9.440 1.00 0.89 1 VAL A O 3
ATOM 3505 N N . SER A 1 4 ? -5.336 -9.415 -8.123 1.00 0.77 2 SER A N 3
ATOM 3506 C CA . SER A 1 4 ? -4.789 -9.970 -6.902 1.00 1.05 2 SER A CA 3
ATOM 3507 C C . SER A 1 4 ? -5.530 -11.245 -6.509 1.00 0.74 2 SER A C 3
ATOM 3508 O O . SER A 1 4 ? -6.689 -11.189 -6.099 1.00 0.74 2 SER A O 3
ATOM 3516 N N . LYS A 1 5 ? -4.871 -12.394 -6.632 1.00 1.00 3 LYS A N 3
ATOM 3517 C CA . LYS A 1 5 ? -5.437 -13.638 -6.118 1.00 1.20 3 LYS A CA 3
ATOM 3518 C C . LYS A 1 5 ? -5.538 -13.551 -4.598 1.00 1.01 3 LYS A C 3
ATOM 3519 O O . LYS A 1 5 ? -6.351 -14.224 -3.967 1.00 1.21 3 LYS A O 3
ATOM 3538 N N . TYR A 1 6 ? -4.711 -12.685 -4.030 1.00 0.82 4 TYR A N 3
ATOM 3539 C CA . TYR A 1 6 ? -4.707 -12.422 -2.601 1.00 0.74 4 TYR A CA 3
ATOM 3540 C C . TYR A 1 6 ? -5.620 -11.247 -2.254 1.00 0.71 4 TYR A C 3
ATOM 3541 O O . TYR A 1 6 ? -5.335 -10.471 -1.348 1.00 0.85 4 TYR A O 3
ATOM 3559 N N . ALA A 1 7 ? -6.715 -11.111 -2.993 1.00 0.72 5 ALA A N 3
ATOM 3560 C CA . ALA A 1 7 ? -7.708 -10.088 -2.697 1.00 0.78 5 ALA A CA 3
ATOM 3561 C C . ALA A 1 7 ? -8.651 -10.578 -1.607 1.00 0.84 5 ALA A C 3
ATOM 3562 O O . ALA A 1 7 ? -8.873 -9.898 -0.604 1.00 1.03 5 ALA A O 3
ATOM 3569 N N . ASN A 1 8 ? -9.207 -11.764 -1.816 1.00 0.88 6 ASN A N 3
ATOM 3570 C CA . ASN A 1 8 ? -10.065 -12.398 -0.831 1.00 1.15 6 ASN A CA 3
ATOM 3571 C C . ASN A 1 8 ? -9.231 -13.020 0.277 1.00 1.35 6 ASN A C 3
ATOM 3572 O O . ASN A 1 8 ? -9.595 -12.965 1.452 1.00 1.76 6 ASN A O 3
ATOM 3583 N N . ASN A 1 9 ? -8.101 -13.596 -0.103 1.00 1.33 7 ASN A N 3
ATOM 3584 C CA . ASN A 1 9 ? -7.190 -14.210 0.856 1.00 1.82 7 ASN A CA 3
ATOM 3585 C C . ASN A 1 9 ? -6.197 -13.189 1.387 1.00 1.74 7 ASN A C 3
ATOM 3586 O O . ASN A 1 9 ? -4.997 -13.442 1.451 1.00 2.40 7 ASN A O 3
ATOM 3597 N N . LEU A 1 10 ? -6.711 -12.028 1.756 1.00 1.18 8 LEU A N 3
ATOM 3598 C CA . LEU A 1 10 ? -5.890 -10.979 2.326 1.00 1.17 8 LEU A CA 3
ATOM 3599 C C . LEU A 1 10 ? -6.163 -10.891 3.820 1.00 0.94 8 LEU A C 3
ATOM 3600 O O . LEU A 1 10 ? -7.162 -10.309 4.245 1.00 1.12 8 LEU A O 3
ATOM 3616 N N . THR A 1 11 ? -5.296 -11.506 4.607 1.00 0.92 9 THR A N 3
ATOM 3617 C CA . THR A 1 11 ? -5.407 -11.442 6.051 1.00 0.82 9 THR A CA 3
ATOM 3618 C C . THR A 1 11 ? -5.176 -10.012 6.529 1.00 0.67 9 THR A C 3
ATOM 3619 O O . THR A 1 11 ? -4.102 -9.445 6.319 1.00 0.76 9 THR A O 3
ATOM 3630 N N . GLN A 1 12 ? -6.190 -9.422 7.142 1.00 0.63 10 GLN A N 3
ATOM 3631 C CA . GLN A 1 12 ? -6.100 -8.045 7.599 1.00 0.63 10 GLN A CA 3
ATOM 3632 C C . GLN A 1 12 ? -5.664 -8.005 9.058 1.00 0.66 10 GLN A C 3
ATOM 3633 O O . GLN A 1 12 ? -6.270 -8.644 9.919 1.00 0.85 10 GLN A O 3
ATOM 3647 N N . LEU A 1 13 ? -4.608 -7.257 9.322 1.00 0.56 11 LEU A N 3
ATOM 3648 C CA . LEU A 1 13 ? -3.999 -7.210 10.640 1.00 0.56 11 LEU A CA 3
ATOM 3649 C C . LEU A 1 13 ? -4.114 -5.815 11.237 1.00 0.57 11 LEU A C 3
ATOM 3650 O O . LEU A 1 13 ? -3.578 -4.849 10.697 1.00 0.73 11 LEU A O 3
ATOM 3666 N N . ASP A 1 14 ? -4.831 -5.714 12.343 1.00 0.63 12 ASP A N 3
ATOM 3667 C CA . ASP A 1 14 ? -4.978 -4.445 13.035 1.00 0.83 12 ASP A CA 3
ATOM 3668 C C . ASP A 1 14 ? -4.171 -4.463 14.317 1.00 0.94 12 ASP A C 3
ATOM 3669 O O . ASP A 1 14 ? -4.618 -4.980 15.341 1.00 1.05 12 ASP A O 3
ATOM 3678 N N . ASN A 1 15 ? -2.973 -3.912 14.254 1.00 1.02 13 ASN A N 3
ATOM 3679 C CA . ASN A 1 15 ? -2.104 -3.843 15.417 1.00 1.28 13 ASN A CA 3
ATOM 3680 C C . ASN A 1 15 ? -1.362 -2.514 15.429 1.00 1.44 13 ASN A C 3
ATOM 3681 O O . ASN A 1 15 ? -0.133 -2.464 15.397 1.00 1.62 13 ASN A O 3
ATOM 3692 N N . GLY A 1 16 ? -2.122 -1.433 15.469 1.00 1.54 14 GLY A N 3
ATOM 3693 C CA . GLY A 1 16 ? -1.525 -0.115 15.456 1.00 1.82 14 GLY A CA 3
ATOM 3694 C C . GLY A 1 16 ? -1.675 0.562 14.112 1.00 1.62 14 GLY A C 3
ATOM 3695 O O . GLY A 1 16 ? -1.011 1.560 13.833 1.00 1.79 14 GLY A O 3
ATOM 3699 N N . VAL A 1 17 ? -2.544 0.011 13.276 1.00 1.30 15 VAL A N 3
ATOM 3700 C CA . VAL A 1 17 ? -2.813 0.578 11.972 1.00 1.12 15 VAL A CA 3
ATOM 3701 C C . VAL A 1 17 ? -3.875 1.667 12.062 1.00 1.26 15 VAL A C 3
ATOM 3702 O O . VAL A 1 17 ? -5.026 1.412 12.416 1.00 1.39 15 VAL A O 3
ATOM 3715 N N . ARG A 1 18 ? -3.468 2.888 11.778 1.00 1.34 16 ARG A N 3
ATOM 3716 C CA . ARG A 1 18 ? -4.391 4.005 11.748 1.00 1.54 16 ARG A CA 3
ATOM 3717 C C . ARG A 1 18 ? -4.064 4.904 10.565 1.00 1.39 16 ARG A C 3
ATOM 3718 O O . ARG A 1 18 ? -3.200 5.780 10.649 1.00 1.49 16 ARG A O 3
ATOM 3739 N N . ILE A 1 19 ? -4.764 4.683 9.472 1.00 1.28 17 ILE A N 3
ATOM 3740 C CA . ILE A 1 19 ? -4.465 5.361 8.220 1.00 1.19 17 ILE A CA 3
ATOM 3741 C C . ILE A 1 19 ? -5.428 6.520 7.984 1.00 1.73 17 ILE A C 3
ATOM 3742 O O . ILE A 1 19 ? -6.633 6.403 8.219 1.00 2.16 17 ILE A O 3
ATOM 3758 N N . PRO A 1 20 ? -4.901 7.671 7.554 1.00 1.80 18 PRO A N 3
ATOM 3759 C CA . PRO A 1 20 ? -5.709 8.809 7.179 1.00 2.40 18 PRO A CA 3
ATOM 3760 C C . PRO A 1 20 ? -6.083 8.769 5.704 1.00 2.55 18 PRO A C 3
ATOM 3761 O O . PRO A 1 20 ? -5.357 8.213 4.878 1.00 2.19 18 PRO A O 3
ATOM 3772 N N . PRO A 1 21 ? -7.229 9.363 5.362 1.00 3.21 19 PRO A N 3
ATOM 3773 C CA . PRO A 1 21 ? -7.683 9.480 3.972 1.00 3.52 19 PRO A CA 3
ATOM 3774 C C . PRO A 1 21 ? -6.717 10.299 3.112 1.00 3.11 19 PRO A C 3
ATOM 3775 O O . PRO A 1 21 ? -6.810 10.293 1.883 1.00 3.33 19 PRO A O 3
ATOM 3786 N N . SER A 1 22 ? -5.794 10.998 3.768 1.00 2.62 20 SER A N 3
ATOM 3787 C CA . SER A 1 22 ? -4.832 11.863 3.100 1.00 2.22 20 SER A CA 3
ATOM 3788 C C . SER A 1 22 ? -3.695 12.194 4.061 1.00 1.11 20 SER A C 3
ATOM 3789 O O . SER A 1 22 ? -3.887 12.187 5.280 1.00 1.53 20 SER A O 3
ATOM 3797 N N . GLY A 1 23 ? -2.520 12.481 3.521 1.00 1.33 21 GLY A N 3
ATOM 3798 C CA . GLY A 1 23 ? -1.384 12.799 4.361 1.00 1.87 21 GLY A CA 3
ATOM 3799 C C . GLY A 1 23 ? -0.612 11.563 4.766 1.00 1.69 21 GLY A C 3
ATOM 3800 O O . GLY A 1 23 ? -0.255 11.400 5.933 1.00 2.56 21 GLY A O 3
ATOM 3804 N N . TRP A 1 24 ? -0.362 10.688 3.803 1.00 0.80 22 TRP A N 3
ATOM 3805 C CA . TRP A 1 24 ? 0.385 9.463 4.054 1.00 0.60 22 TRP A CA 3
ATOM 3806 C C . TRP A 1 24 ? 1.877 9.747 4.087 1.00 0.47 22 TRP A C 3
ATOM 3807 O O . TRP A 1 24 ? 2.319 10.829 3.683 1.00 0.57 22 TRP A O 3
ATOM 3828 N N . LYS A 1 25 ? 2.646 8.770 4.556 1.00 0.41 23 LYS A N 3
ATOM 3829 C CA . LYS A 1 25 ? 4.089 8.907 4.644 1.00 0.39 23 LYS A CA 3
ATOM 3830 C C . LYS A 1 25 ? 4.708 7.638 5.212 1.00 0.37 23 LYS A C 3
ATOM 3831 O O . LYS A 1 25 ? 4.156 7.004 6.109 1.00 0.39 23 LYS A O 3
ATOM 3850 N N . CYS A 1 26 ? 5.853 7.287 4.662 1.00 0.37 24 CYS A N 3
ATOM 3851 C CA . CYS A 1 26 ? 6.571 6.075 5.013 1.00 0.40 24 CYS A CA 3
ATOM 3852 C C . CYS A 1 26 ? 7.094 6.111 6.450 1.00 0.48 24 CYS A C 3
ATOM 3853 O O . CYS A 1 26 ? 7.486 7.156 6.973 1.00 0.57 24 CYS A O 3
ATOM 3860 N N . ALA A 1 27 ? 7.063 4.930 7.068 1.00 0.50 25 ALA A N 3
ATOM 3861 C CA . ALA A 1 27 ? 7.440 4.734 8.463 1.00 0.62 25 ALA A CA 3
ATOM 3862 C C . ALA A 1 27 ? 8.895 5.105 8.743 1.00 0.70 25 ALA A C 3
ATOM 3863 O O . ALA A 1 27 ? 9.224 5.566 9.834 1.00 0.90 25 ALA A O 3
ATOM 3870 N N . ARG A 1 28 ? 9.763 4.881 7.767 1.00 0.72 26 ARG A N 3
ATOM 3871 C CA . ARG A 1 28 ? 11.178 5.188 7.920 1.00 0.88 26 ARG A CA 3
ATOM 3872 C C . ARG A 1 28 ? 11.532 6.496 7.216 1.00 0.84 26 ARG A C 3
ATOM 3873 O O . ARG A 1 28 ? 11.438 7.571 7.808 1.00 0.94 26 ARG A O 3
ATOM 3894 N N . CYS A 1 29 ? 11.919 6.399 5.947 1.00 0.75 27 CYS A N 3
ATOM 3895 C CA . CYS A 1 29 ? 12.307 7.568 5.169 1.00 0.75 27 CYS A CA 3
ATOM 3896 C C . CYS A 1 29 ? 11.115 8.481 4.912 1.00 0.75 27 CYS A C 3
ATOM 3897 O O . CYS A 1 29 ? 10.001 8.018 4.678 1.00 0.85 27 CYS A O 3
ATOM 3904 N N . ASP A 1 30 ? 11.373 9.774 4.902 1.00 0.72 28 ASP A N 3
ATOM 3905 C CA . ASP A 1 30 ? 10.304 10.776 4.890 1.00 0.74 28 ASP A CA 3
ATOM 3906 C C . ASP A 1 30 ? 9.896 11.179 3.474 1.00 0.68 28 ASP A C 3
ATOM 3907 O O . ASP A 1 30 ? 9.697 12.360 3.183 1.00 0.89 28 ASP A O 3
ATOM 3916 N N . LEU A 1 31 ? 9.749 10.198 2.594 1.00 0.53 29 LEU A N 3
ATOM 3917 C CA . LEU A 1 31 ? 9.227 10.460 1.262 1.00 0.47 29 LEU A CA 3
ATOM 3918 C C . LEU A 1 31 ? 7.722 10.667 1.321 1.00 0.48 29 LEU A C 3
ATOM 3919 O O . LEU A 1 31 ? 7.016 9.980 2.059 1.00 0.51 29 LEU A O 3
ATOM 3935 N N . ARG A 1 32 ? 7.244 11.625 0.546 1.00 0.51 30 ARG A N 3
ATOM 3936 C CA . ARG A 1 32 ? 5.832 11.976 0.539 1.00 0.59 30 ARG A CA 3
ATOM 3937 C C . ARG A 1 32 ? 5.174 11.420 -0.717 1.00 0.60 30 ARG A C 3
ATOM 3938 O O . ARG A 1 32 ? 4.006 11.691 -1.001 1.00 0.71 30 ARG A O 3
ATOM 3959 N N . GLU A 1 33 ? 5.942 10.631 -1.453 1.00 0.55 31 GLU A N 3
ATOM 3960 C CA . GLU A 1 33 ? 5.533 10.133 -2.759 1.00 0.65 31 GLU A CA 3
ATOM 3961 C C . GLU A 1 33 ? 6.038 8.709 -2.947 1.00 0.55 31 GLU A C 3
ATOM 3962 O O . GLU A 1 33 ? 6.982 8.297 -2.266 1.00 0.49 31 GLU A O 3
ATOM 3974 N N . ASN A 1 34 ? 5.422 7.985 -3.883 1.00 0.60 32 ASN A N 3
ATOM 3975 C CA . ASN A 1 34 ? 5.747 6.579 -4.143 1.00 0.61 32 ASN A CA 3
ATOM 3976 C C . ASN A 1 34 ? 5.742 5.796 -2.835 1.00 0.50 32 ASN A C 3
ATOM 3977 O O . ASN A 1 34 ? 6.751 5.212 -2.422 1.00 0.54 32 ASN A O 3
ATOM 3988 N N . LEU A 1 35 ? 4.597 5.831 -2.171 1.00 0.41 33 LEU A N 3
ATOM 3989 C CA . LEU A 1 35 ? 4.431 5.183 -0.883 1.00 0.32 33 LEU A CA 3
ATOM 3990 C C . LEU A 1 35 ? 3.646 3.893 -1.040 1.00 0.30 33 LEU A C 3
ATOM 3991 O O . LEU A 1 35 ? 2.748 3.805 -1.872 1.00 0.34 33 LEU A O 3
ATOM 4007 N N . TRP A 1 36 ? 3.981 2.901 -0.240 1.00 0.28 34 TRP A N 3
ATOM 4008 C CA . TRP A 1 36 ? 3.283 1.634 -0.275 1.00 0.28 34 TRP A CA 3
ATOM 4009 C C . TRP A 1 36 ? 2.571 1.368 1.036 1.00 0.27 34 TRP A C 3
ATOM 4010 O O . TRP A 1 36 ? 3.198 1.114 2.061 1.00 0.31 34 TRP A O 3
ATOM 4031 N N . LEU A 1 37 ? 1.258 1.449 0.985 1.00 0.25 35 LEU A N 3
ATOM 4032 C CA . LEU A 1 37 ? 0.412 1.166 2.130 1.00 0.26 35 LEU A CA 3
ATOM 4033 C C . LEU A 1 37 ? 0.097 -0.330 2.163 1.00 0.27 35 LEU A C 3
ATOM 4034 O O . LEU A 1 37 ? -0.719 -0.813 1.381 1.00 0.29 35 LEU A O 3
ATOM 4050 N N . ASN A 1 38 ? 0.755 -1.053 3.064 1.00 0.28 36 ASN A N 3
ATOM 4051 C CA . ASN A 1 38 ? 0.583 -2.505 3.173 1.00 0.30 36 ASN A CA 3
ATOM 4052 C C . ASN A 1 38 ? -0.875 -2.877 3.441 1.00 0.30 36 ASN A C 3
ATOM 4053 O O . ASN A 1 38 ? -1.517 -2.315 4.329 1.00 0.35 36 ASN A O 3
ATOM 4064 N N . LEU A 1 39 ? -1.371 -3.855 2.680 1.00 0.28 37 LEU A N 3
ATOM 4065 C CA . LEU A 1 39 ? -2.783 -4.247 2.717 1.00 0.31 37 LEU A CA 3
ATOM 4066 C C . LEU A 1 39 ? -3.150 -4.921 4.030 1.00 0.33 37 LEU A C 3
ATOM 4067 O O . LEU A 1 39 ? -4.317 -4.938 4.426 1.00 0.40 37 LEU A O 3
ATOM 4083 N N . THR A 1 40 ? -2.155 -5.469 4.699 1.00 0.32 38 THR A N 3
ATOM 4084 C CA . THR A 1 40 ? -2.391 -6.275 5.880 1.00 0.37 38 THR A CA 3
ATOM 4085 C C . THR A 1 40 ? -2.433 -5.434 7.148 1.00 0.35 38 THR A C 3
ATOM 4086 O O . THR A 1 40 ? -3.491 -5.265 7.753 1.00 0.40 38 THR A O 3
ATOM 4097 N N . ASP A 1 41 ? -1.286 -4.902 7.533 1.00 0.34 39 ASP A N 3
ATOM 4098 C CA . ASP A 1 41 ? -1.134 -4.270 8.836 1.00 0.36 39 ASP A CA 3
ATOM 4099 C C . ASP A 1 41 ? -1.046 -2.748 8.719 1.00 0.32 39 ASP A C 3
ATOM 4100 O O . ASP A 1 41 ? -0.874 -2.047 9.714 1.00 0.48 39 ASP A O 3
ATOM 4109 N N . GLY A 1 42 ? -1.162 -2.249 7.494 1.00 0.28 40 GLY A N 3
ATOM 4110 C CA . GLY A 1 42 ? -1.172 -0.814 7.265 1.00 0.27 40 GLY A CA 3
ATOM 4111 C C . GLY A 1 42 ? 0.210 -0.187 7.290 1.00 0.29 40 GLY A C 3
ATOM 4112 O O . GLY A 1 42 ? 0.335 1.025 7.462 1.00 0.39 40 GLY A O 3
ATOM 4116 N N . SER A 1 43 ? 1.249 -0.998 7.129 1.00 0.29 41 SER A N 3
ATOM 4117 C CA . SER A 1 43 ? 2.608 -0.469 7.057 1.00 0.38 41 SER A CA 3
ATOM 4118 C C . SER A 1 43 ? 2.783 0.392 5.813 1.00 0.32 41 SER A C 3
ATOM 4119 O O . SER A 1 43 ? 2.809 -0.114 4.691 1.00 0.32 41 SER A O 3
ATOM 4127 N N . VAL A 1 44 ? 2.891 1.691 6.023 1.00 0.32 42 VAL A N 3
ATOM 4128 C CA . VAL A 1 44 ? 3.117 2.626 4.936 1.00 0.28 42 VAL A CA 3
ATOM 4129 C C . VAL A 1 44 ? 4.609 2.820 4.740 1.00 0.29 42 VAL A C 3
ATOM 4130 O O . VAL A 1 44 ? 5.312 3.315 5.623 1.00 0.35 42 VAL A O 3
ATOM 4143 N N . LEU A 1 45 ? 5.088 2.406 3.593 1.00 0.28 43 LEU A N 3
ATOM 4144 C CA . LEU A 1 45 ? 6.493 2.508 3.271 1.00 0.33 43 LEU A CA 3
ATOM 4145 C C . LEU A 1 45 ? 6.645 3.362 2.030 1.00 0.30 43 LEU A C 3
ATOM 4146 O O . LEU A 1 45 ? 5.667 3.929 1.563 1.00 0.29 43 LEU A O 3
ATOM 4162 N N . CYS A 1 46 ? 7.852 3.497 1.512 1.00 0.40 44 CYS A N 3
ATOM 4163 C CA . CYS A 1 46 ? 8.021 4.231 0.264 1.00 0.46 44 CYS A CA 3
ATOM 4164 C C . CYS A 1 46 ? 9.035 3.542 -0.633 1.00 0.61 44 CYS A C 3
ATOM 4165 O O . CYS A 1 46 ? 9.485 2.441 -0.319 1.00 0.71 44 CYS A O 3
ATOM 4172 N N . GLY A 1 47 ? 9.373 4.170 -1.744 1.00 0.68 45 GLY A N 3
ATOM 4173 C CA . GLY A 1 47 ? 10.291 3.564 -2.684 1.00 0.87 45 GLY A CA 3
ATOM 4174 C C . GLY A 1 47 ? 11.733 3.618 -2.221 1.00 1.23 45 GLY A C 3
ATOM 4175 O O . GLY A 1 47 ? 12.020 3.777 -1.030 1.00 2.12 45 GLY A O 3
ATOM 4179 N N . LYS A 1 48 ? 12.642 3.473 -3.167 1.00 1.63 46 LYS A N 3
ATOM 4180 C CA . LYS A 1 48 ? 14.064 3.544 -2.888 1.00 2.41 46 LYS A CA 3
ATOM 4181 C C . LYS A 1 48 ? 14.813 3.951 -4.147 1.00 2.38 46 LYS A C 3
ATOM 4182 O O . LYS A 1 48 ? 15.232 3.098 -4.930 1.00 2.93 46 LYS A O 3
ATOM 4201 N N . TRP A 1 49 ? 14.962 5.246 -4.352 1.00 2.40 47 TRP A N 3
ATOM 4202 C CA . TRP A 1 49 ? 15.689 5.743 -5.509 1.00 2.90 47 TRP A CA 3
ATOM 4203 C C . TRP A 1 49 ? 17.180 5.657 -5.228 1.00 3.16 47 TRP A C 3
ATOM 4204 O O . TRP A 1 49 ? 17.860 4.728 -5.663 1.00 3.82 47 TRP A O 3
ATOM 4225 N N . PHE A 1 50 ? 17.666 6.624 -4.467 1.00 3.23 48 PHE A N 3
ATOM 4226 C CA . PHE A 1 50 ? 19.037 6.643 -3.992 1.00 3.94 48 PHE A CA 3
ATOM 4227 C C . PHE A 1 50 ? 19.047 7.248 -2.600 1.00 3.98 48 PHE A C 3
ATOM 4228 O O . PHE A 1 50 ? 18.164 8.034 -2.257 1.00 4.37 48 PHE A O 3
ATOM 4245 N N . PHE A 1 51 ? 20.037 6.897 -1.798 1.00 4.01 49 PHE A N 3
ATOM 4246 C CA . PHE A 1 51 ? 20.153 7.454 -0.458 1.00 4.29 49 PHE A CA 3
ATOM 4247 C C . PHE A 1 51 ? 20.836 8.815 -0.547 1.00 4.03 49 PHE A C 3
ATOM 4248 O O . PHE A 1 51 ? 20.958 9.544 0.436 1.00 4.43 49 PHE A O 3
ATOM 4265 N N . ASP A 1 52 ? 21.288 9.136 -1.752 1.00 3.84 50 ASP A N 3
ATOM 4266 C CA . ASP A 1 52 ? 21.888 10.430 -2.040 1.00 4.03 50 ASP A CA 3
ATOM 4267 C C . ASP A 1 52 ? 21.014 11.201 -3.024 1.00 3.49 50 ASP A C 3
ATOM 4268 O O . ASP A 1 52 ? 21.442 12.199 -3.605 1.00 3.96 50 ASP A O 3
ATOM 4277 N N . SER A 1 53 ? 19.786 10.722 -3.220 1.00 2.95 51 SER A N 3
ATOM 4278 C CA . SER A 1 53 ? 18.852 11.343 -4.155 1.00 2.87 51 SER A CA 3
ATOM 4279 C C . SER A 1 53 ? 17.409 11.036 -3.763 1.00 2.57 51 SER A C 3
ATOM 4280 O O . SER A 1 53 ? 16.942 9.909 -3.931 1.00 3.12 51 SER A O 3
ATOM 4288 N N . SER A 1 54 ? 16.726 12.049 -3.225 1.00 2.29 52 SER A N 3
ATOM 4289 C CA . SER A 1 54 ? 15.328 11.946 -2.797 1.00 2.37 52 SER A CA 3
ATOM 4290 C C . SER A 1 54 ? 15.191 11.130 -1.510 1.00 1.79 52 SER A C 3
ATOM 4291 O O . SER A 1 54 ? 14.684 11.628 -0.503 1.00 2.13 52 SER A O 3
ATOM 4299 N N . GLY A 1 55 ? 15.648 9.887 -1.542 1.00 1.40 53 GLY A N 3
ATOM 4300 C CA . GLY A 1 55 ? 15.586 9.044 -0.371 1.00 1.25 53 GLY A CA 3
ATOM 4301 C C . GLY A 1 55 ? 14.984 7.684 -0.662 1.00 1.07 53 GLY A C 3
ATOM 4302 O O . GLY A 1 55 ? 14.844 7.285 -1.822 1.00 1.28 53 GLY A O 3
ATOM 4306 N N . GLY A 1 56 ? 14.634 6.974 0.397 1.00 0.86 54 GLY A N 3
ATOM 4307 C CA . GLY A 1 56 ? 14.048 5.657 0.262 1.00 0.86 54 GLY A CA 3
ATOM 4308 C C . GLY A 1 56 ? 14.894 4.603 0.952 1.00 0.91 54 GLY A C 3
ATOM 4309 O O . GLY A 1 56 ? 15.958 4.916 1.486 1.00 1.55 54 GLY A O 3
ATOM 4313 N N . ASN A 1 57 ? 14.435 3.357 0.937 1.00 0.89 55 ASN A N 3
ATOM 4314 C CA . ASN A 1 57 ? 15.060 2.297 1.731 1.00 0.87 55 ASN A CA 3
ATOM 4315 C C . ASN A 1 57 ? 14.511 0.933 1.296 1.00 1.01 55 ASN A C 3
ATOM 4316 O O . ASN A 1 57 ? 13.609 0.868 0.463 1.00 1.21 55 ASN A O 3
ATOM 4327 N N . GLY A 1 58 ? 15.044 -0.149 1.851 1.00 1.23 56 GLY A N 3
ATOM 4328 C CA . GLY A 1 58 ? 14.600 -1.482 1.475 1.00 1.44 56 GLY A CA 3
ATOM 4329 C C . GLY A 1 58 ? 13.467 -2.004 2.348 1.00 1.14 56 GLY A C 3
ATOM 4330 O O . GLY A 1 58 ? 13.203 -3.199 2.361 1.00 1.07 56 GLY A O 3
ATOM 4334 N N . HIS A 1 59 ? 12.805 -1.095 3.066 1.00 1.06 57 HIS A N 3
ATOM 4335 C CA . HIS A 1 59 ? 11.662 -1.421 3.946 1.00 0.77 57 HIS A CA 3
ATOM 4336 C C . HIS A 1 59 ? 10.637 -2.365 3.317 1.00 0.66 57 HIS A C 3
ATOM 4337 O O . HIS A 1 59 ? 10.027 -3.150 4.028 1.00 0.55 57 HIS A O 3
ATOM 4351 N N . ALA A 1 60 ? 10.424 -2.287 2.011 1.00 0.78 58 ALA A N 3
ATOM 4352 C CA . ALA A 1 60 ? 9.478 -3.191 1.362 1.00 0.75 58 ALA A CA 3
ATOM 4353 C C . ALA A 1 60 ? 9.982 -4.627 1.448 1.00 0.66 58 ALA A C 3
ATOM 4354 O O . ALA A 1 60 ? 9.247 -5.537 1.834 1.00 0.54 58 ALA A O 3
ATOM 4361 N N . LEU A 1 61 ? 11.253 -4.806 1.113 1.00 0.78 59 LEU A N 3
ATOM 4362 C CA . LEU A 1 61 ? 11.915 -6.096 1.229 1.00 0.79 59 LEU A CA 3
ATOM 4363 C C . LEU A 1 61 ? 12.021 -6.496 2.694 1.00 0.66 59 LEU A C 3
ATOM 4364 O O . LEU A 1 61 ? 11.721 -7.627 3.069 1.00 0.63 59 LEU A O 3
ATOM 4380 N N . GLU A 1 62 ? 12.453 -5.544 3.509 1.00 0.66 60 GLU A N 3
ATOM 4381 C CA . GLU A 1 62 ? 12.541 -5.731 4.957 1.00 0.65 60 GLU A CA 3
ATOM 4382 C C . GLU A 1 62 ? 11.203 -6.190 5.532 1.00 0.51 60 GLU A C 3
ATOM 4383 O O . GLU A 1 62 ? 11.153 -7.073 6.382 1.00 0.57 60 GLU A O 3
ATOM 4395 N N . HIS A 1 63 ? 10.116 -5.593 5.053 1.00 0.43 61 HIS A N 3
ATOM 4396 C CA . HIS A 1 63 ? 8.781 -5.931 5.530 1.00 0.41 61 HIS A CA 3
ATOM 4397 C C . HIS A 1 63 ? 8.401 -7.341 5.105 1.00 0.38 61 HIS A C 3
ATOM 4398 O O . HIS A 1 63 ? 7.694 -8.049 5.827 1.00 0.40 61 HIS A O 3
ATOM 4413 N N . TYR A 1 64 ? 8.870 -7.741 3.933 1.00 0.44 62 TYR A N 3
ATOM 4414 C CA . TYR A 1 64 ? 8.670 -9.095 3.446 1.00 0.54 62 TYR A CA 3
ATOM 4415 C C . TYR A 1 64 ? 9.473 -10.071 4.304 1.00 0.59 62 TYR A C 3
ATOM 4416 O O . TYR A 1 64 ? 9.114 -11.240 4.446 1.00 0.67 62 TYR A O 3
ATOM 4434 N N . ARG A 1 65 ? 10.550 -9.568 4.886 1.00 0.60 63 ARG A N 3
ATOM 4435 C CA . ARG A 1 65 ? 11.371 -10.349 5.796 1.00 0.73 63 ARG A CA 3
ATOM 4436 C C . ARG A 1 65 ? 10.733 -10.411 7.182 1.00 0.75 63 ARG A C 3
ATOM 4437 O O . ARG A 1 65 ? 10.708 -11.464 7.813 1.00 0.87 63 ARG A O 3
ATOM 4458 N N . ASP A 1 66 ? 10.207 -9.277 7.646 1.00 0.68 64 ASP A N 3
ATOM 4459 C CA . ASP A 1 66 ? 9.546 -9.217 8.950 1.00 0.75 64 ASP A CA 3
ATOM 4460 C C . ASP A 1 66 ? 8.275 -10.053 8.966 1.00 0.75 64 ASP A C 3
ATOM 4461 O O . ASP A 1 66 ? 8.162 -11.013 9.727 1.00 0.89 64 ASP A O 3
ATOM 4470 N N . MET A 1 67 ? 7.328 -9.699 8.105 1.00 0.63 65 MET A N 3
ATOM 4471 C CA . MET A 1 67 ? 6.024 -10.359 8.081 1.00 0.67 65 MET A CA 3
ATOM 4472 C C . MET A 1 67 ? 5.824 -11.103 6.772 1.00 0.65 65 MET A C 3
ATOM 4473 O O . MET A 1 67 ? 5.307 -12.218 6.741 1.00 0.80 65 MET A O 3
ATOM 4487 N N . GLY A 1 68 ? 6.238 -10.462 5.694 1.00 0.56 66 GLY A N 3
ATOM 4488 C CA . GLY A 1 68 ? 5.971 -10.970 4.376 1.00 0.64 66 GLY A CA 3
ATOM 4489 C C . GLY A 1 68 ? 4.970 -10.092 3.669 1.00 0.70 66 GLY A C 3
ATOM 4490 O O . GLY A 1 68 ? 5.321 -9.006 3.209 1.00 1.36 66 GLY A O 3
ATOM 4494 N N . TYR A 1 69 ? 3.723 -10.555 3.652 1.00 0.55 67 TYR A N 3
ATOM 4495 C CA . TYR A 1 69 ? 2.585 -9.857 3.031 1.00 0.49 67 TYR A CA 3
ATOM 4496 C C . TYR A 1 69 ? 2.978 -8.983 1.836 1.00 0.53 67 TYR A C 3
ATOM 4497 O O . TYR A 1 69 ? 3.081 -7.760 1.946 1.00 0.82 67 TYR A O 3
ATOM 4515 N N . PRO A 1 70 ? 3.184 -9.615 0.669 1.00 0.46 68 PRO A N 3
ATOM 4516 C CA . PRO A 1 70 ? 3.628 -8.939 -0.558 1.00 0.59 68 PRO A CA 3
ATOM 4517 C C . PRO A 1 70 ? 2.515 -8.160 -1.263 1.00 0.49 68 PRO A C 3
ATOM 4518 O O . PRO A 1 70 ? 2.300 -8.329 -2.469 1.00 0.64 68 PRO A O 3
ATOM 4529 N N . LEU A 1 71 ? 1.824 -7.298 -0.527 1.00 0.34 69 LEU A N 3
ATOM 4530 C CA . LEU A 1 71 ? 0.687 -6.555 -1.068 1.00 0.28 69 LEU A CA 3
ATOM 4531 C C . LEU A 1 71 ? 0.615 -5.160 -0.463 1.00 0.24 69 LEU A C 3
ATOM 4532 O O . LEU A 1 71 ? 0.593 -5.008 0.757 1.00 0.27 69 LEU A O 3
ATOM 4548 N N . ALA A 1 72 ? 0.563 -4.143 -1.313 1.00 0.22 70 ALA A N 3
ATOM 4549 C CA . ALA A 1 72 ? 0.550 -2.763 -0.835 1.00 0.24 70 ALA A CA 3
ATOM 4550 C C . ALA A 1 72 ? -0.097 -1.819 -1.844 1.00 0.27 70 ALA A C 3
ATOM 4551 O O . ALA A 1 72 ? -0.023 -2.037 -3.050 1.00 0.32 70 ALA A O 3
ATOM 4558 N N . VAL A 1 73 ? -0.740 -0.773 -1.339 1.00 0.26 71 VAL A N 3
ATOM 4559 C CA . VAL A 1 73 ? -1.315 0.266 -2.183 1.00 0.29 71 VAL A CA 3
ATOM 4560 C C . VAL A 1 73 ? -0.274 1.335 -2.477 1.00 0.30 71 VAL A C 3
ATOM 4561 O O . VAL A 1 73 ? 0.298 1.914 -1.553 1.00 0.29 71 VAL A O 3
ATOM 4574 N N . LYS A 1 74 ? -0.023 1.592 -3.752 1.00 0.33 72 LYS A N 3
ATOM 4575 C CA . LYS A 1 74 ? 0.880 2.660 -4.136 1.00 0.36 72 LYS A CA 3
ATOM 4576 C C . LYS A 1 74 ? 0.159 3.993 -4.022 1.00 0.37 72 LYS A C 3
ATOM 4577 O O . LYS A 1 74 ? -0.610 4.384 -4.902 1.00 0.42 72 LYS A O 3
ATOM 4596 N N . LEU A 1 75 ? 0.406 4.675 -2.925 1.00 0.33 73 LEU A N 3
ATOM 4597 C CA . LEU A 1 75 ? -0.306 5.889 -2.590 1.00 0.33 73 LEU A CA 3
ATOM 4598 C C . LEU A 1 75 ? 0.035 7.013 -3.556 1.00 0.35 73 LEU A C 3
ATOM 4599 O O . LEU A 1 75 ? 1.091 7.012 -4.189 1.00 0.38 73 LEU A O 3
ATOM 4615 N N . GLY A 1 76 ? -0.864 7.974 -3.654 1.00 0.37 74 GLY A N 3
ATOM 4616 C CA . GLY A 1 76 ? -0.697 9.054 -4.604 1.00 0.41 74 GLY A CA 3
ATOM 4617 C C . GLY A 1 76 ? -1.413 8.781 -5.911 1.00 0.43 74 GLY A C 3
ATOM 4618 O O . GLY A 1 76 ? -1.543 9.666 -6.754 1.00 0.49 74 GLY A O 3
ATOM 4622 N N . THR A 1 77 ? -1.886 7.551 -6.081 1.00 0.43 75 THR A N 3
ATOM 4623 C CA . THR A 1 77 ? -2.604 7.167 -7.292 1.00 0.47 75 THR A CA 3
ATOM 4624 C C . THR A 1 77 ? -4.078 6.963 -6.982 1.00 0.43 75 THR A C 3
ATOM 4625 O O . THR A 1 77 ? -4.869 6.573 -7.842 1.00 0.43 75 THR A O 3
ATOM 4636 N N . ILE A 1 78 ? -4.435 7.232 -5.736 1.00 0.44 76 ILE A N 3
ATOM 4637 C CA . ILE A 1 78 ? -5.781 6.993 -5.253 1.00 0.43 76 ILE A CA 3
ATOM 4638 C C . ILE A 1 78 ? -6.755 8.021 -5.808 1.00 0.46 76 ILE A C 3
ATOM 4639 O O . ILE A 1 78 ? -6.668 9.213 -5.509 1.00 0.53 76 ILE A O 3
ATOM 4655 N N . THR A 1 79 ? -7.666 7.545 -6.636 1.00 0.45 77 THR A N 3
ATOM 4656 C CA . THR A 1 79 ? -8.691 8.380 -7.228 1.00 0.50 77 THR A CA 3
ATOM 4657 C C . THR A 1 79 ? -10.045 7.983 -6.656 1.00 0.56 77 THR A C 3
ATOM 4658 O O . THR A 1 79 ? -10.148 6.958 -5.981 1.00 0.62 77 THR A O 3
ATOM 4669 N N . PRO A 1 80 ? -11.101 8.776 -6.897 1.00 0.65 78 PRO A N 3
ATOM 4670 C CA . PRO A 1 80 ? -12.456 8.415 -6.481 1.00 0.73 78 PRO A CA 3
ATOM 4671 C C . PRO A 1 80 ? -13.046 7.289 -7.335 1.00 0.75 78 PRO A C 3
ATOM 4672 O O . PRO A 1 80 ? -14.264 7.180 -7.491 1.00 0.98 78 PRO A O 3
ATOM 4683 N N . ASP A 1 81 ? -12.171 6.455 -7.884 1.00 0.72 79 ASP A N 3
ATOM 4684 C CA . ASP A 1 81 ? -12.587 5.321 -8.694 1.00 0.80 79 ASP A CA 3
ATOM 4685 C C . ASP A 1 81 ? -11.709 4.109 -8.412 1.00 0.73 79 ASP A C 3
ATOM 4686 O O . ASP A 1 81 ? -12.215 3.023 -8.123 1.00 0.85 79 ASP A O 3
ATOM 4695 N N . GLY A 1 82 ? -10.399 4.297 -8.496 1.00 0.60 80 GLY A N 3
ATOM 4696 C CA . GLY A 1 82 ? -9.475 3.211 -8.233 1.00 0.62 80 GLY A CA 3
ATOM 4697 C C . GLY A 1 82 ? -8.092 3.710 -7.865 1.00 0.52 80 GLY A C 3
ATOM 4698 O O . GLY A 1 82 ? -7.883 4.916 -7.712 1.00 0.65 80 GLY A O 3
ATOM 4702 N N . ALA A 1 83 ? -7.151 2.790 -7.709 1.00 0.42 81 ALA A N 3
ATOM 4703 C CA . ALA A 1 83 ? -5.774 3.148 -7.398 1.00 0.38 81 ALA A CA 3
ATOM 4704 C C . ALA A 1 83 ? -4.816 2.072 -7.881 1.00 0.34 81 ALA A C 3
ATOM 4705 O O . ALA A 1 83 ? -5.228 0.952 -8.195 1.00 0.35 81 ALA A O 3
ATOM 4712 N N . ASP A 1 84 ? -3.538 2.411 -7.926 1.00 0.34 82 ASP A N 3
ATOM 4713 C CA . ASP A 1 84 ? -2.520 1.459 -8.340 1.00 0.34 82 ASP A CA 3
ATOM 4714 C C . ASP A 1 84 ? -2.037 0.666 -7.141 1.00 0.33 82 ASP A C 3
ATOM 4715 O O . ASP A 1 84 ? -1.223 1.145 -6.355 1.00 0.53 82 ASP A O 3
ATOM 4724 N N . VAL A 1 85 ? -2.551 -0.538 -6.984 1.00 0.34 83 VAL A N 3
ATOM 4725 C CA . VAL A 1 85 ? -2.078 -1.420 -5.958 1.00 0.41 83 VAL A CA 3
ATOM 4726 C C . VAL A 1 85 ? -0.960 -2.289 -6.512 1.00 0.40 83 VAL A C 3
ATOM 4727 O O . VAL A 1 85 ? -1.031 -2.769 -7.641 1.00 0.43 83 VAL A O 3
ATOM 4740 N N . TYR A 1 86 ? 0.079 -2.476 -5.728 1.00 0.41 84 TYR A N 3
ATOM 4741 C CA . TYR A 1 86 ? 1.246 -3.204 -6.179 1.00 0.42 84 TYR A CA 3
ATOM 4742 C C . TYR A 1 86 ? 1.417 -4.466 -5.354 1.00 0.42 84 TYR A C 3
ATOM 4743 O O . TYR A 1 86 ? 1.271 -4.451 -4.130 1.00 0.44 84 TYR A O 3
ATOM 4761 N N . SER A 1 87 ? 1.721 -5.552 -6.024 1.00 0.43 85 SER A N 3
ATOM 4762 C CA . SER A 1 87 ? 1.986 -6.801 -5.350 1.00 0.45 85 SER A CA 3
ATOM 4763 C C . SER A 1 87 ? 3.441 -7.182 -5.556 1.00 0.47 85 SER A C 3
ATOM 4764 O O . SER A 1 87 ? 3.893 -7.347 -6.687 1.00 0.59 85 SER A O 3
ATOM 4772 N N . PHE A 1 88 ? 4.177 -7.299 -4.462 1.00 0.47 86 PHE A N 3
ATOM 4773 C CA . PHE A 1 88 ? 5.585 -7.661 -4.526 1.00 0.54 86 PHE A CA 3
ATOM 4774 C C . PHE A 1 88 ? 5.728 -9.137 -4.874 1.00 0.57 86 PHE A C 3
ATOM 4775 O O . PHE A 1 88 ? 6.765 -9.576 -5.364 1.00 0.70 86 PHE A O 3
ATOM 4792 N N . GLN A 1 89 ? 4.664 -9.892 -4.623 1.00 0.56 87 GLN A N 3
ATOM 4793 C CA . GLN A 1 89 ? 4.624 -11.303 -4.971 1.00 0.67 87 GLN A CA 3
ATOM 4794 C C . GLN A 1 89 ? 4.505 -11.457 -6.477 1.00 0.72 87 GLN A C 3
ATOM 4795 O O . GLN A 1 89 ? 5.304 -12.139 -7.112 1.00 0.84 87 GLN A O 3
ATOM 4809 N N . GLU A 1 90 ? 3.500 -10.798 -7.039 1.00 0.68 88 GLU A N 3
ATOM 4810 C CA . GLU A 1 90 ? 3.280 -10.808 -8.477 1.00 0.75 88 GLU A CA 3
ATOM 4811 C C . GLU A 1 90 ? 4.363 -10.002 -9.185 1.00 0.70 88 GLU A C 3
ATOM 4812 O O . GLU A 1 90 ? 4.559 -10.129 -10.393 1.00 0.78 88 GLU A O 3
ATOM 4824 N N . GLU A 1 91 ? 5.053 -9.165 -8.404 1.00 0.62 89 GLU A N 3
ATOM 4825 C CA . GLU A 1 91 ? 6.118 -8.289 -8.900 1.00 0.65 89 GLU A CA 3
ATOM 4826 C C . GLU A 1 91 ? 5.569 -7.243 -9.861 1.00 0.62 89 GLU A C 3
ATOM 4827 O O . GLU A 1 91 ? 6.320 -6.623 -10.612 1.00 0.78 89 GLU A O 3
ATOM 4839 N N . GLU A 1 92 ? 4.265 -7.025 -9.806 1.00 0.49 90 GLU A N 3
ATOM 4840 C CA . GLU A 1 92 ? 3.593 -6.142 -10.746 1.00 0.53 90 GLU A CA 3
ATOM 4841 C C . GLU A 1 92 ? 2.498 -5.353 -10.038 1.00 0.45 90 GLU A C 3
ATOM 4842 O O . GLU A 1 92 ? 2.040 -5.742 -8.958 1.00 0.44 90 GLU A O 3
ATOM 4854 N N . PRO A 1 93 ? 2.096 -4.214 -10.616 1.00 0.47 91 PRO A N 3
ATOM 4855 C CA . PRO A 1 93 ? 0.883 -3.518 -10.208 1.00 0.45 91 PRO A CA 3
ATOM 4856 C C . PRO A 1 93 ? -0.343 -4.323 -10.624 1.00 0.44 91 PRO A C 3
ATOM 4857 O O . PRO A 1 93 ? -0.489 -4.693 -11.791 1.00 0.51 91 PRO A O 3
ATOM 4868 N N . VAL A 1 94 ? -1.228 -4.575 -9.681 1.00 0.41 92 VAL A N 3
ATOM 4869 C CA . VAL A 1 94 ? -2.346 -5.476 -9.909 1.00 0.44 92 VAL A CA 3
ATOM 4870 C C . VAL A 1 94 ? -3.666 -4.739 -9.747 1.00 0.46 92 VAL A C 3
ATOM 4871 O O . VAL A 1 94 ? -3.696 -3.510 -9.678 1.00 0.58 92 VAL A O 3
ATOM 4884 N N . LEU A 1 95 ? -4.752 -5.490 -9.720 1.00 0.56 93 LEU A N 3
ATOM 4885 C CA . LEU A 1 95 ? -6.071 -4.919 -9.542 1.00 0.59 93 LEU A CA 3
ATOM 4886 C C . LEU A 1 95 ? -6.805 -5.668 -8.439 1.00 0.56 93 LEU A C 3
ATOM 4887 O O . LEU A 1 95 ? -6.760 -6.899 -8.378 1.00 0.66 93 LEU A O 3
ATOM 4903 N N . ASP A 1 96 ? -7.467 -4.918 -7.576 1.00 0.57 94 ASP A N 3
ATOM 4904 C CA . ASP A 1 96 ? -8.142 -5.484 -6.418 1.00 0.54 94 ASP A CA 3
ATOM 4905 C C . ASP A 1 96 ? -9.652 -5.298 -6.531 1.00 0.53 94 ASP A C 3
ATOM 4906 O O . ASP A 1 96 ? -10.150 -4.175 -6.587 1.00 0.54 94 ASP A O 3
ATOM 4915 N N . PRO A 1 97 ? -10.398 -6.408 -6.599 1.00 0.59 95 PRO A N 3
ATOM 4916 C CA . PRO A 1 97 ? -11.864 -6.386 -6.659 1.00 0.66 95 PRO A CA 3
ATOM 4917 C C . PRO A 1 97 ? -12.503 -5.846 -5.376 1.00 0.64 95 PRO A C 3
ATOM 4918 O O . PRO A 1 97 ? -13.683 -5.504 -5.360 1.00 0.74 95 PRO A O 3
ATOM 4929 N N . HIS A 1 98 ? -11.726 -5.774 -4.302 1.00 0.58 96 HIS A N 3
ATOM 4930 C CA . HIS A 1 98 ? -12.239 -5.288 -3.025 1.00 0.64 96 HIS A CA 3
ATOM 4931 C C . HIS A 1 98 ? -11.466 -4.067 -2.548 1.00 0.57 96 HIS A C 3
ATOM 4932 O O . HIS A 1 98 ? -11.133 -3.957 -1.364 1.00 0.58 96 HIS A O 3
ATOM 4947 N N . LEU A 1 99 ? -11.189 -3.153 -3.475 1.00 0.56 97 LEU A N 3
ATOM 4948 C CA . LEU A 1 99 ? -10.484 -1.912 -3.155 1.00 0.54 97 LEU A CA 3
ATOM 4949 C C . LEU A 1 99 ? -11.183 -1.172 -2.031 1.00 0.54 97 LEU A C 3
ATOM 4950 O O . LEU A 1 99 ? -10.557 -0.779 -1.048 1.00 0.55 97 LEU A O 3
ATOM 4966 N N . ALA A 1 100 ? -12.493 -1.014 -2.170 1.00 0.58 98 ALA A N 3
ATOM 4967 C CA . ALA A 1 100 ? -13.271 -0.257 -1.203 1.00 0.63 98 ALA A CA 3
ATOM 4968 C C . ALA A 1 100 ? -13.208 -0.909 0.169 1.00 0.61 98 ALA A C 3
ATOM 4969 O O . ALA A 1 100 ? -13.158 -0.227 1.187 1.00 0.65 98 ALA A O 3
ATOM 4976 N N . LYS A 1 101 ? -13.178 -2.234 0.186 1.00 0.60 99 LYS A N 3
ATOM 4977 C CA . LYS A 1 101 ? -13.102 -2.981 1.434 1.00 0.64 99 LYS A CA 3
ATOM 4978 C C . LYS A 1 101 ? -11.744 -2.794 2.094 1.00 0.58 99 LYS A C 3
ATOM 4979 O O . LYS A 1 101 ? -11.652 -2.565 3.301 1.00 0.61 99 LYS A O 3
ATOM 4998 N N . HIS A 1 102 ? -10.689 -2.879 1.300 1.00 0.55 100 HIS A N 3
ATOM 4999 C CA . HIS A 1 102 ? -9.342 -2.756 1.839 1.00 0.59 100 HIS A CA 3
ATOM 5000 C C . HIS A 1 102 ? -9.067 -1.327 2.289 1.00 0.57 100 HIS A C 3
ATOM 5001 O O . HIS A 1 102 ? -8.429 -1.114 3.316 1.00 0.62 100 HIS A O 3
ATOM 5016 N N . LEU A 1 103 ? -9.573 -0.355 1.541 1.00 0.58 101 LEU A N 3
ATOM 5017 C CA . LEU A 1 103 ? -9.405 1.042 1.909 1.00 0.66 101 LEU A CA 3
ATOM 5018 C C . LEU A 1 103 ? -10.284 1.390 3.092 1.00 0.68 101 LEU A C 3
ATOM 5019 O O . LEU A 1 103 ? -9.943 2.248 3.894 1.00 0.76 101 LEU A O 3
ATOM 5035 N N . ALA A 1 104 ? -11.420 0.724 3.194 1.00 0.68 102 ALA A N 3
ATOM 5036 C CA . ALA A 1 104 ? -12.285 0.879 4.359 1.00 0.78 102 ALA A CA 3
ATOM 5037 C C . ALA A 1 104 ? -11.558 0.418 5.616 1.00 0.76 102 ALA A C 3
ATOM 5038 O O . ALA A 1 104 ? -11.724 0.992 6.692 1.00 0.85 102 ALA A O 3
ATOM 5045 N N . HIS A 1 105 ? -10.734 -0.614 5.459 1.00 0.72 103 HIS A N 3
ATOM 5046 C CA . HIS A 1 105 ? -9.882 -1.101 6.541 1.00 0.79 103 HIS A CA 3
ATOM 5047 C C . HIS A 1 105 ? -8.758 -0.101 6.815 1.00 0.88 103 HIS A C 3
ATOM 5048 O O . HIS A 1 105 ? -8.039 -0.202 7.810 1.00 1.02 103 HIS A O 3
ATOM 5063 N N . PHE A 1 106 ? -8.621 0.861 5.919 1.00 0.86 104 PHE A N 3
ATOM 5064 C CA . PHE A 1 106 ? -7.607 1.894 6.042 1.00 1.03 104 PHE A CA 3
ATOM 5065 C C . PHE A 1 106 ? -8.236 3.219 6.456 1.00 1.11 104 PHE A C 3
ATOM 5066 O O . PHE A 1 106 ? -7.542 4.151 6.839 1.00 1.29 104 PHE A O 3
ATOM 5083 N N . GLY A 1 107 ? -9.561 3.284 6.395 1.00 1.03 105 GLY A N 3
ATOM 5084 C CA . GLY A 1 107 ? -10.254 4.531 6.657 1.00 1.17 105 GLY A CA 3
ATOM 5085 C C . GLY A 1 107 ? -10.210 5.463 5.459 1.00 1.18 105 GLY A C 3
ATOM 5086 O O . GLY A 1 107 ? -10.502 6.654 5.571 1.00 1.35 105 GLY A O 3
ATOM 5090 N N . ILE A 1 108 ? -9.829 4.911 4.313 1.00 1.03 106 ILE A N 3
ATOM 5091 C CA . ILE A 1 108 ? -9.736 5.661 3.075 1.00 1.04 106 ILE A CA 3
ATOM 5092 C C . ILE A 1 108 ? -11.024 5.543 2.260 1.00 0.98 106 ILE A C 3
ATOM 5093 O O . ILE A 1 108 ? -11.369 4.466 1.772 1.00 0.96 106 ILE A O 3
ATOM 5109 N N . ASP A 1 109 ? -11.733 6.656 2.128 1.00 1.09 107 ASP A N 3
ATOM 5110 C CA . ASP A 1 109 ? -12.969 6.692 1.352 1.00 1.17 107 ASP A CA 3
ATOM 5111 C C . ASP A 1 109 ? -12.776 7.547 0.109 1.00 1.10 107 ASP A C 3
ATOM 5112 O O . ASP A 1 109 ? -12.463 8.735 0.203 1.00 1.21 107 ASP A O 3
ATOM 5121 N N . MET A 1 110 ? -12.960 6.931 -1.052 1.00 0.98 108 MET A N 3
ATOM 5122 C CA . MET A 1 110 ? -12.770 7.609 -2.330 1.00 0.94 108 MET A CA 3
ATOM 5123 C C . MET A 1 110 ? -13.818 8.688 -2.552 1.00 1.07 108 MET A C 3
ATOM 5124 O O . MET A 1 110 ? -13.518 9.786 -3.016 1.00 1.20 108 MET A O 3
ATOM 5138 N N . LEU A 1 111 ? -15.048 8.358 -2.214 1.00 1.17 109 LEU A N 3
ATOM 5139 C CA . LEU A 1 111 ? -16.189 9.187 -2.567 1.00 1.40 109 LEU A CA 3
ATOM 5140 C C . LEU A 1 111 ? -16.408 10.304 -1.552 1.00 1.71 109 LEU A C 3
ATOM 5141 O O . LEU A 1 111 ? -17.209 11.211 -1.778 1.00 2.17 109 LEU A O 3
ATOM 5157 N N . HIS A 1 112 ? -15.668 10.253 -0.451 1.00 1.70 110 HIS A N 3
ATOM 5158 C CA . HIS A 1 112 ? -15.812 11.228 0.629 1.00 2.08 110 HIS A CA 3
ATOM 5159 C C . HIS A 1 112 ? -15.242 12.586 0.218 1.00 2.42 110 HIS A C 3
ATOM 5160 O O . HIS A 1 112 ? -15.285 13.551 0.983 1.00 2.88 110 HIS A O 3
ATOM 5175 N N . MET A 1 113 ? -14.704 12.648 -0.992 1.00 2.65 111 MET A N 3
ATOM 5176 C CA . MET A 1 113 ? -14.195 13.895 -1.545 1.00 3.48 111 MET A CA 3
ATOM 5177 C C . MET A 1 113 ? -15.100 14.385 -2.673 1.00 3.63 111 MET A C 3
ATOM 5178 O O . MET A 1 113 ? -14.737 15.290 -3.424 1.00 4.24 111 MET A O 3
ATOM 5192 N N . HIS A 1 114 ? -16.284 13.767 -2.781 1.00 3.37 112 HIS A N 3
ATOM 5193 C CA . HIS A 1 114 ? -17.272 14.113 -3.808 1.00 3.76 112 HIS A CA 3
ATOM 5194 C C . HIS A 1 114 ? -16.703 13.947 -5.214 1.00 3.53 112 HIS A C 3
ATOM 5195 O O . HIS A 1 114 ? -16.823 14.838 -6.054 1.00 4.16 112 HIS A O 3
ATOM 5210 N N . GLY A 1 115 ? -16.096 12.796 -5.468 1.00 2.99 113 GLY A N 3
ATOM 5211 C CA . GLY A 1 115 ? -15.534 12.524 -6.778 1.00 3.33 113 GLY A CA 3
ATOM 5212 C C . GLY A 1 115 ? -16.403 11.581 -7.585 1.00 3.80 113 GLY A C 3
ATOM 5213 O O . GLY A 1 115 ? -15.900 10.707 -8.292 1.00 4.08 113 GLY A O 3
ATOM 5217 N N . THR A 1 116 ? -17.707 11.756 -7.470 1.00 4.30 114 THR A N 3
ATOM 5218 C CA . THR A 1 116 ? -18.664 10.915 -8.163 1.00 5.21 114 THR A CA 3
ATOM 5219 C C . THR A 1 116 ? -19.981 11.666 -8.308 1.00 5.66 114 THR A C 3
ATOM 5220 O O . THR A 1 116 ? -20.154 12.681 -7.599 1.00 6.13 114 THR A O 3
ATOM 5233 N N . VAL A 1 3 ? -6.020 -8.629 -12.194 1.00 0.75 1 VAL A N 4
ATOM 5234 C CA . VAL A 1 3 ? -6.410 -8.839 -10.779 1.00 0.65 1 VAL A CA 4
ATOM 5235 C C . VAL A 1 3 ? -5.585 -9.982 -10.184 1.00 0.73 1 VAL A C 4
ATOM 5236 O O . VAL A 1 3 ? -5.449 -11.040 -10.794 1.00 0.89 1 VAL A O 4
ATOM 5249 N N . SER A 1 4 ? -5.006 -9.761 -9.014 1.00 0.77 2 SER A N 4
ATOM 5250 C CA . SER A 1 4 ? -4.215 -10.791 -8.362 1.00 1.05 2 SER A CA 4
ATOM 5251 C C . SER A 1 4 ? -5.113 -11.745 -7.582 1.00 0.74 2 SER A C 4
ATOM 5252 O O . SER A 1 4 ? -6.000 -11.319 -6.840 1.00 0.74 2 SER A O 4
ATOM 5260 N N . LYS A 1 5 ? -4.884 -13.040 -7.765 1.00 1.00 3 LYS A N 4
ATOM 5261 C CA . LYS A 1 5 ? -5.651 -14.055 -7.055 1.00 1.20 3 LYS A CA 4
ATOM 5262 C C . LYS A 1 5 ? -5.312 -14.017 -5.570 1.00 1.01 3 LYS A C 4
ATOM 5263 O O . LYS A 1 5 ? -6.152 -14.298 -4.718 1.00 1.21 3 LYS A O 4
ATOM 5282 N N . TYR A 1 6 ? -4.077 -13.630 -5.271 1.00 0.82 4 TYR A N 4
ATOM 5283 C CA . TYR A 1 6 ? -3.595 -13.579 -3.898 1.00 0.74 4 TYR A CA 4
ATOM 5284 C C . TYR A 1 6 ? -4.246 -12.431 -3.131 1.00 0.71 4 TYR A C 4
ATOM 5285 O O . TYR A 1 6 ? -4.165 -12.365 -1.907 1.00 0.85 4 TYR A O 4
ATOM 5303 N N . ALA A 1 7 ? -4.901 -11.535 -3.862 1.00 0.72 5 ALA A N 4
ATOM 5304 C CA . ALA A 1 7 ? -5.579 -10.401 -3.254 1.00 0.78 5 ALA A CA 4
ATOM 5305 C C . ALA A 1 7 ? -6.977 -10.785 -2.800 1.00 0.84 5 ALA A C 4
ATOM 5306 O O . ALA A 1 7 ? -7.615 -10.065 -2.037 1.00 1.03 5 ALA A O 4
ATOM 5313 N N . ASN A 1 8 ? -7.455 -11.933 -3.266 1.00 0.88 6 ASN A N 4
ATOM 5314 C CA . ASN A 1 8 ? -8.779 -12.404 -2.887 1.00 1.15 6 ASN A CA 4
ATOM 5315 C C . ASN A 1 8 ? -8.747 -12.997 -1.485 1.00 1.35 6 ASN A C 4
ATOM 5316 O O . ASN A 1 8 ? -9.664 -12.789 -0.692 1.00 1.76 6 ASN A O 4
ATOM 5327 N N . ASN A 1 9 ? -7.682 -13.723 -1.178 1.00 1.33 7 ASN A N 4
ATOM 5328 C CA . ASN A 1 9 ? -7.571 -14.401 0.107 1.00 1.82 7 ASN A CA 4
ATOM 5329 C C . ASN A 1 9 ? -6.506 -13.740 0.976 1.00 1.74 7 ASN A C 4
ATOM 5330 O O . ASN A 1 9 ? -5.453 -14.316 1.250 1.00 2.40 7 ASN A O 4
ATOM 5341 N N . LEU A 1 10 ? -6.772 -12.512 1.390 1.00 1.18 8 LEU A N 4
ATOM 5342 C CA . LEU A 1 10 ? -5.897 -11.816 2.311 1.00 1.17 8 LEU A CA 4
ATOM 5343 C C . LEU A 1 10 ? -6.679 -11.327 3.521 1.00 0.94 8 LEU A C 4
ATOM 5344 O O . LEU A 1 10 ? -7.912 -11.344 3.524 1.00 1.12 8 LEU A O 4
ATOM 5360 N N . THR A 1 11 ? -5.964 -10.912 4.547 1.00 0.92 9 THR A N 4
ATOM 5361 C CA . THR A 1 11 ? -6.587 -10.405 5.754 1.00 0.82 9 THR A CA 4
ATOM 5362 C C . THR A 1 11 ? -6.119 -8.981 6.034 1.00 0.67 9 THR A C 4
ATOM 5363 O O . THR A 1 11 ? -4.953 -8.653 5.812 1.00 0.76 9 THR A O 4
ATOM 5374 N N . GLN A 1 12 ? -7.029 -8.136 6.495 1.00 0.63 10 GLN A N 4
ATOM 5375 C CA . GLN A 1 12 ? -6.676 -6.783 6.884 1.00 0.63 10 GLN A CA 4
ATOM 5376 C C . GLN A 1 12 ? -6.505 -6.717 8.395 1.00 0.66 10 GLN A C 4
ATOM 5377 O O . GLN A 1 12 ? -7.373 -7.155 9.151 1.00 0.85 10 GLN A O 4
ATOM 5391 N N . LEU A 1 13 ? -5.387 -6.162 8.817 1.00 0.56 11 LEU A N 4
ATOM 5392 C CA . LEU A 1 13 ? -4.935 -6.266 10.191 1.00 0.56 11 LEU A CA 4
ATOM 5393 C C . LEU A 1 13 ? -4.680 -4.893 10.803 1.00 0.57 11 LEU A C 4
ATOM 5394 O O . LEU A 1 13 ? -4.195 -3.983 10.136 1.00 0.73 11 LEU A O 4
ATOM 5410 N N . ASP A 1 14 ? -5.041 -4.743 12.066 1.00 0.63 12 ASP A N 4
ATOM 5411 C CA . ASP A 1 14 ? -4.657 -3.569 12.832 1.00 0.83 12 ASP A CA 4
ATOM 5412 C C . ASP A 1 14 ? -3.513 -3.931 13.769 1.00 0.94 12 ASP A C 4
ATOM 5413 O O . ASP A 1 14 ? -3.734 -4.465 14.855 1.00 1.05 12 ASP A O 4
ATOM 5422 N N . ASN A 1 15 ? -2.291 -3.648 13.346 1.00 1.02 13 ASN A N 4
ATOM 5423 C CA . ASN A 1 15 ? -1.119 -3.928 14.171 1.00 1.28 13 ASN A CA 4
ATOM 5424 C C . ASN A 1 15 ? -0.710 -2.664 14.921 1.00 1.44 13 ASN A C 4
ATOM 5425 O O . ASN A 1 15 ? 0.440 -2.228 14.863 1.00 1.62 13 ASN A O 4
ATOM 5436 N N . GLY A 1 16 ? -1.668 -2.072 15.621 1.00 1.54 14 GLY A N 4
ATOM 5437 C CA . GLY A 1 16 ? -1.434 -0.791 16.259 1.00 1.82 14 GLY A CA 4
ATOM 5438 C C . GLY A 1 16 ? -1.328 0.315 15.230 1.00 1.62 14 GLY A C 4
ATOM 5439 O O . GLY A 1 16 ? -0.701 1.347 15.464 1.00 1.79 14 GLY A O 4
ATOM 5443 N N . VAL A 1 17 ? -1.946 0.075 14.079 1.00 1.30 15 VAL A N 4
ATOM 5444 C CA . VAL A 1 17 ? -1.885 0.989 12.954 1.00 1.12 15 VAL A CA 4
ATOM 5445 C C . VAL A 1 17 ? -2.801 2.187 13.153 1.00 1.26 15 VAL A C 4
ATOM 5446 O O . VAL A 1 17 ? -4.015 2.052 13.343 1.00 1.39 15 VAL A O 4
ATOM 5459 N N . ARG A 1 18 ? -2.204 3.360 13.136 1.00 1.34 16 ARG A N 4
ATOM 5460 C CA . ARG A 1 18 ? -2.953 4.592 13.175 1.00 1.54 16 ARG A CA 4
ATOM 5461 C C . ARG A 1 18 ? -2.492 5.478 12.036 1.00 1.39 16 ARG A C 4
ATOM 5462 O O . ARG A 1 18 ? -1.484 6.178 12.142 1.00 1.49 16 ARG A O 4
ATOM 5483 N N . ILE A 1 19 ? -3.224 5.427 10.944 1.00 1.28 17 ILE A N 4
ATOM 5484 C CA . ILE A 1 19 ? -2.892 6.211 9.771 1.00 1.19 17 ILE A CA 4
ATOM 5485 C C . ILE A 1 19 ? -3.194 7.680 10.046 1.00 1.73 17 ILE A C 4
ATOM 5486 O O . ILE A 1 19 ? -4.275 8.018 10.526 1.00 2.16 17 ILE A O 4
ATOM 5502 N N . PRO A 1 20 ? -2.233 8.566 9.767 1.00 1.80 18 PRO A N 4
ATOM 5503 C CA . PRO A 1 20 ? -2.342 9.979 10.101 1.00 2.40 18 PRO A CA 4
ATOM 5504 C C . PRO A 1 20 ? -3.136 10.754 9.057 1.00 2.55 18 PRO A C 4
ATOM 5505 O O . PRO A 1 20 ? -3.262 10.318 7.912 1.00 2.19 18 PRO A O 4
ATOM 5516 N N . PRO A 1 21 ? -3.676 11.924 9.452 1.00 3.21 19 PRO A N 4
ATOM 5517 C CA . PRO A 1 21 ? -4.534 12.763 8.596 1.00 3.52 19 PRO A CA 4
ATOM 5518 C C . PRO A 1 21 ? -3.878 13.184 7.280 1.00 3.11 19 PRO A C 4
ATOM 5519 O O . PRO A 1 21 ? -4.541 13.739 6.405 1.00 3.33 19 PRO A O 4
ATOM 5530 N N . SER A 1 22 ? -2.578 12.931 7.142 1.00 2.62 20 SER A N 4
ATOM 5531 C CA . SER A 1 22 ? -1.886 13.220 5.895 1.00 2.22 20 SER A CA 4
ATOM 5532 C C . SER A 1 22 ? -2.239 12.156 4.857 1.00 1.11 20 SER A C 4
ATOM 5533 O O . SER A 1 22 ? -2.159 12.391 3.651 1.00 1.53 20 SER A O 4
ATOM 5541 N N . GLY A 1 23 ? -2.632 10.987 5.347 1.00 1.33 21 GLY A N 4
ATOM 5542 C CA . GLY A 1 23 ? -3.080 9.917 4.481 1.00 1.87 21 GLY A CA 4
ATOM 5543 C C . GLY A 1 23 ? -1.983 8.934 4.125 1.00 1.69 21 GLY A C 4
ATOM 5544 O O . GLY A 1 23 ? -2.270 7.779 3.820 1.00 2.56 21 GLY A O 4
ATOM 5548 N N . TRP A 1 24 ? -0.726 9.372 4.174 1.00 0.80 22 TRP A N 4
ATOM 5549 C CA . TRP A 1 24 ? 0.378 8.512 3.769 1.00 0.60 22 TRP A CA 4
ATOM 5550 C C . TRP A 1 24 ? 1.746 9.070 4.163 1.00 0.47 22 TRP A C 4
ATOM 5551 O O . TRP A 1 24 ? 1.930 10.284 4.257 1.00 0.57 22 TRP A O 4
ATOM 5572 N N . LYS A 1 25 ? 2.675 8.147 4.430 1.00 0.41 23 LYS A N 4
ATOM 5573 C CA . LYS A 1 25 ? 4.097 8.444 4.603 1.00 0.39 23 LYS A CA 4
ATOM 5574 C C . LYS A 1 25 ? 4.846 7.169 4.975 1.00 0.37 23 LYS A C 4
ATOM 5575 O O . LYS A 1 25 ? 4.390 6.399 5.821 1.00 0.39 23 LYS A O 4
ATOM 5594 N N . CYS A 1 26 ? 5.983 6.953 4.324 1.00 0.37 24 CYS A N 4
ATOM 5595 C CA . CYS A 1 26 ? 6.815 5.782 4.567 1.00 0.40 24 CYS A CA 4
ATOM 5596 C C . CYS A 1 26 ? 7.332 5.770 6.005 1.00 0.48 24 CYS A C 4
ATOM 5597 O O . CYS A 1 26 ? 7.755 6.794 6.545 1.00 0.57 24 CYS A O 4
ATOM 5604 N N . ALA A 1 27 ? 7.261 4.593 6.615 1.00 0.50 25 ALA A N 4
ATOM 5605 C CA . ALA A 1 27 ? 7.632 4.399 8.010 1.00 0.62 25 ALA A CA 4
ATOM 5606 C C . ALA A 1 27 ? 9.124 4.625 8.262 1.00 0.70 25 ALA A C 4
ATOM 5607 O O . ALA A 1 27 ? 9.522 4.978 9.372 1.00 0.90 25 ALA A O 4
ATOM 5614 N N . ARG A 1 28 ? 9.951 4.404 7.245 1.00 0.72 26 ARG A N 4
ATOM 5615 C CA . ARG A 1 28 ? 11.390 4.628 7.368 1.00 0.88 26 ARG A CA 4
ATOM 5616 C C . ARG A 1 28 ? 11.746 6.066 6.995 1.00 0.84 26 ARG A C 4
ATOM 5617 O O . ARG A 1 28 ? 11.816 6.942 7.852 1.00 0.94 26 ARG A O 4
ATOM 5638 N N . CYS A 1 29 ? 11.985 6.291 5.705 1.00 0.75 27 CYS A N 4
ATOM 5639 C CA . CYS A 1 29 ? 12.217 7.630 5.179 1.00 0.75 27 CYS A CA 4
ATOM 5640 C C . CYS A 1 29 ? 10.941 8.461 5.199 1.00 0.75 27 CYS A C 4
ATOM 5641 O O . CYS A 1 29 ? 9.841 7.921 5.128 1.00 0.85 27 CYS A O 4
ATOM 5648 N N . ASP A 1 30 ? 11.102 9.772 5.227 1.00 0.72 28 ASP A N 4
ATOM 5649 C CA . ASP A 1 30 ? 9.968 10.685 5.331 1.00 0.74 28 ASP A CA 4
ATOM 5650 C C . ASP A 1 30 ? 9.443 11.098 3.959 1.00 0.68 28 ASP A C 4
ATOM 5651 O O . ASP A 1 30 ? 8.891 12.187 3.800 1.00 0.89 28 ASP A O 4
ATOM 5660 N N . LEU A 1 31 ? 9.604 10.221 2.967 1.00 0.53 29 LEU A N 4
ATOM 5661 C CA . LEU A 1 31 ? 9.058 10.475 1.640 1.00 0.47 29 LEU A CA 4
ATOM 5662 C C . LEU A 1 31 ? 7.542 10.562 1.702 1.00 0.48 29 LEU A C 4
ATOM 5663 O O . LEU A 1 31 ? 6.881 9.726 2.322 1.00 0.51 29 LEU A O 4
ATOM 5679 N N . ARG A 1 32 ? 7.005 11.588 1.068 1.00 0.51 30 ARG A N 4
ATOM 5680 C CA . ARG A 1 32 ? 5.584 11.896 1.164 1.00 0.59 30 ARG A CA 4
ATOM 5681 C C . ARG A 1 32 ? 4.848 11.449 -0.090 1.00 0.60 30 ARG A C 4
ATOM 5682 O O . ARG A 1 32 ? 3.662 11.733 -0.261 1.00 0.71 30 ARG A O 4
ATOM 5703 N N . GLU A 1 33 ? 5.556 10.753 -0.967 1.00 0.55 31 GLU A N 4
ATOM 5704 C CA . GLU A 1 33 ? 4.971 10.271 -2.209 1.00 0.65 31 GLU A CA 4
ATOM 5705 C C . GLU A 1 33 ? 5.613 8.958 -2.612 1.00 0.55 31 GLU A C 4
ATOM 5706 O O . GLU A 1 33 ? 6.608 8.535 -2.018 1.00 0.49 31 GLU A O 4
ATOM 5718 N N . ASN A 1 34 ? 5.036 8.347 -3.636 1.00 0.60 32 ASN A N 4
ATOM 5719 C CA . ASN A 1 34 ? 5.460 7.036 -4.130 1.00 0.61 32 ASN A CA 4
ATOM 5720 C C . ASN A 1 34 ? 5.553 6.046 -2.982 1.00 0.50 32 ASN A C 4
ATOM 5721 O O . ASN A 1 34 ? 6.600 5.453 -2.723 1.00 0.54 32 ASN A O 4
ATOM 5732 N N . LEU A 1 35 ? 4.437 5.884 -2.296 1.00 0.41 33 LEU A N 4
ATOM 5733 C CA . LEU A 1 35 ? 4.379 5.057 -1.110 1.00 0.32 33 LEU A CA 4
ATOM 5734 C C . LEU A 1 35 ? 3.520 3.834 -1.364 1.00 0.30 33 LEU A C 4
ATOM 5735 O O . LEU A 1 35 ? 2.592 3.882 -2.167 1.00 0.34 33 LEU A O 4
ATOM 5751 N N . TRP A 1 36 ? 3.828 2.748 -0.680 1.00 0.28 34 TRP A N 4
ATOM 5752 C CA . TRP A 1 36 ? 3.062 1.525 -0.801 1.00 0.28 34 TRP A CA 4
ATOM 5753 C C . TRP A 1 36 ? 2.393 1.201 0.529 1.00 0.27 34 TRP A C 4
ATOM 5754 O O . TRP A 1 36 ? 3.060 0.873 1.512 1.00 0.31 34 TRP A O 4
ATOM 5775 N N . LEU A 1 37 ? 1.080 1.331 0.553 1.00 0.25 35 LEU A N 4
ATOM 5776 C CA . LEU A 1 37 ? 0.289 1.047 1.738 1.00 0.26 35 LEU A CA 4
ATOM 5777 C C . LEU A 1 37 ? -0.049 -0.442 1.775 1.00 0.27 35 LEU A C 4
ATOM 5778 O O . LEU A 1 37 ? -0.865 -0.910 0.981 1.00 0.29 35 LEU A O 4
ATOM 5794 N N . ASN A 1 38 ? 0.570 -1.176 2.697 1.00 0.28 36 ASN A N 4
ATOM 5795 C CA . ASN A 1 38 ? 0.355 -2.619 2.803 1.00 0.30 36 ASN A CA 4
ATOM 5796 C C . ASN A 1 38 ? -1.123 -2.944 3.013 1.00 0.30 36 ASN A C 4
ATOM 5797 O O . ASN A 1 38 ? -1.806 -2.308 3.815 1.00 0.35 36 ASN A O 4
ATOM 5808 N N . LEU A 1 39 ? -1.597 -3.948 2.283 1.00 0.28 37 LEU A N 4
ATOM 5809 C CA . LEU A 1 39 ? -3.013 -4.315 2.269 1.00 0.31 37 LEU A CA 4
ATOM 5810 C C . LEU A 1 39 ? -3.450 -4.946 3.579 1.00 0.33 37 LEU A C 4
ATOM 5811 O O . LEU A 1 39 ? -4.644 -5.051 3.859 1.00 0.40 37 LEU A O 4
ATOM 5827 N N . THR A 1 40 ? -2.485 -5.343 4.384 1.00 0.32 38 THR A N 4
ATOM 5828 C CA . THR A 1 40 ? -2.785 -6.046 5.613 1.00 0.37 38 THR A CA 4
ATOM 5829 C C . THR A 1 40 ? -2.834 -5.103 6.815 1.00 0.35 38 THR A C 4
ATOM 5830 O O . THR A 1 40 ? -3.906 -4.643 7.198 1.00 0.40 38 THR A O 4
ATOM 5841 N N . ASP A 1 41 ? -1.673 -4.791 7.376 1.00 0.34 39 ASP A N 4
ATOM 5842 C CA . ASP A 1 41 ? -1.612 -4.118 8.670 1.00 0.36 39 ASP A CA 4
ATOM 5843 C C . ASP A 1 41 ? -1.620 -2.599 8.526 1.00 0.32 39 ASP A C 4
ATOM 5844 O O . ASP A 1 41 ? -2.035 -1.891 9.436 1.00 0.48 39 ASP A O 4
ATOM 5853 N N . GLY A 1 42 ? -1.158 -2.108 7.387 1.00 0.28 40 GLY A N 4
ATOM 5854 C CA . GLY A 1 42 ? -1.055 -0.675 7.190 1.00 0.27 40 GLY A CA 4
ATOM 5855 C C . GLY A 1 42 ? 0.380 -0.209 7.093 1.00 0.29 40 GLY A C 4
ATOM 5856 O O . GLY A 1 42 ? 0.652 0.987 7.197 1.00 0.39 40 GLY A O 4
ATOM 5860 N N . SER A 1 43 ? 1.303 -1.152 6.913 1.00 0.29 41 SER A N 4
ATOM 5861 C CA . SER A 1 43 ? 2.705 -0.812 6.703 1.00 0.38 41 SER A CA 4
ATOM 5862 C C . SER A 1 43 ? 2.871 0.031 5.443 1.00 0.32 41 SER A C 4
ATOM 5863 O O . SER A 1 43 ? 2.827 -0.483 4.325 1.00 0.32 41 SER A O 4
ATOM 5871 N N . VAL A 1 44 ? 3.033 1.328 5.640 1.00 0.32 42 VAL A N 4
ATOM 5872 C CA . VAL A 1 44 ? 3.253 2.253 4.542 1.00 0.28 42 VAL A CA 4
ATOM 5873 C C . VAL A 1 44 ? 4.743 2.464 4.330 1.00 0.29 42 VAL A C 4
ATOM 5874 O O . VAL A 1 44 ? 5.451 2.964 5.206 1.00 0.35 42 VAL A O 4
ATOM 5887 N N . LEU A 1 45 ? 5.216 2.055 3.174 1.00 0.28 43 LEU A N 4
ATOM 5888 C CA . LEU A 1 45 ? 6.618 2.193 2.828 1.00 0.33 43 LEU A CA 4
ATOM 5889 C C . LEU A 1 45 ? 6.724 3.048 1.581 1.00 0.30 43 LEU A C 4
ATOM 5890 O O . LEU A 1 45 ? 5.709 3.471 1.054 1.00 0.29 43 LEU A O 4
ATOM 5906 N N . CYS A 1 46 ? 7.928 3.339 1.118 1.00 0.40 44 CYS A N 4
ATOM 5907 C CA . CYS A 1 46 ? 8.059 4.169 -0.081 1.00 0.46 44 CYS A CA 4
ATOM 5908 C C . CYS A 1 46 ? 8.902 3.462 -1.139 1.00 0.61 44 CYS A C 4
ATOM 5909 O O . CYS A 1 46 ? 9.406 2.370 -0.896 1.00 0.71 44 CYS A O 4
ATOM 5916 N N . GLY A 1 47 ? 9.030 4.049 -2.319 1.00 0.68 45 GLY A N 4
ATOM 5917 C CA . GLY A 1 47 ? 9.864 3.440 -3.335 1.00 0.87 45 GLY A CA 4
ATOM 5918 C C . GLY A 1 47 ? 9.632 3.993 -4.722 1.00 1.23 45 GLY A C 4
ATOM 5919 O O . GLY A 1 47 ? 8.623 3.699 -5.362 1.00 2.12 45 GLY A O 4
ATOM 5923 N N . LYS A 1 48 ? 10.575 4.797 -5.185 1.00 1.63 46 LYS A N 4
ATOM 5924 C CA . LYS A 1 48 ? 10.563 5.298 -6.549 1.00 2.41 46 LYS A CA 4
ATOM 5925 C C . LYS A 1 48 ? 11.982 5.603 -6.990 1.00 2.38 46 LYS A C 4
ATOM 5926 O O . LYS A 1 48 ? 12.620 6.513 -6.463 1.00 2.93 46 LYS A O 4
ATOM 5945 N N . TRP A 1 49 ? 12.478 4.834 -7.942 1.00 2.40 47 TRP A N 4
ATOM 5946 C CA . TRP A 1 49 ? 13.802 5.073 -8.484 1.00 2.90 47 TRP A CA 4
ATOM 5947 C C . TRP A 1 49 ? 13.760 6.302 -9.378 1.00 3.16 47 TRP A C 4
ATOM 5948 O O . TRP A 1 49 ? 12.711 6.614 -9.951 1.00 3.82 47 TRP A O 4
ATOM 5969 N N . PHE A 1 50 ? 14.888 7.001 -9.472 1.00 3.23 48 PHE A N 4
ATOM 5970 C CA . PHE A 1 50 ? 14.957 8.281 -10.183 1.00 3.94 48 PHE A CA 4
ATOM 5971 C C . PHE A 1 50 ? 14.099 9.305 -9.445 1.00 3.98 48 PHE A C 4
ATOM 5972 O O . PHE A 1 50 ? 13.396 10.120 -10.048 1.00 4.37 48 PHE A O 4
ATOM 5989 N N . PHE A 1 51 ? 14.177 9.225 -8.126 1.00 4.01 49 PHE A N 4
ATOM 5990 C CA . PHE A 1 51 ? 13.405 10.061 -7.215 1.00 4.29 49 PHE A CA 4
ATOM 5991 C C . PHE A 1 51 ? 13.969 9.882 -5.815 1.00 4.03 49 PHE A C 4
ATOM 5992 O O . PHE A 1 51 ? 13.923 10.785 -4.977 1.00 4.43 49 PHE A O 4
ATOM 6009 N N . ASP A 1 52 ? 14.502 8.687 -5.585 1.00 3.84 50 ASP A N 4
ATOM 6010 C CA . ASP A 1 52 ? 15.192 8.354 -4.350 1.00 4.03 50 ASP A CA 4
ATOM 6011 C C . ASP A 1 52 ? 16.363 9.305 -4.105 1.00 3.49 50 ASP A C 4
ATOM 6012 O O . ASP A 1 52 ? 17.371 9.283 -4.812 1.00 3.96 50 ASP A O 4
ATOM 6021 N N . SER A 1 53 ? 16.199 10.176 -3.123 1.00 2.95 51 SER A N 4
ATOM 6022 C CA . SER A 1 53 ? 17.246 11.114 -2.738 1.00 2.87 51 SER A CA 4
ATOM 6023 C C . SER A 1 53 ? 17.081 11.488 -1.274 1.00 2.57 51 SER A C 4
ATOM 6024 O O . SER A 1 53 ? 17.973 11.259 -0.458 1.00 3.12 51 SER A O 4
ATOM 6032 N N . SER A 1 54 ? 15.919 12.042 -0.945 1.00 2.29 52 SER A N 4
ATOM 6033 C CA . SER A 1 54 ? 15.587 12.369 0.434 1.00 2.37 52 SER A CA 4
ATOM 6034 C C . SER A 1 54 ? 15.341 11.090 1.236 1.00 1.79 52 SER A C 4
ATOM 6035 O O . SER A 1 54 ? 15.285 11.104 2.467 1.00 2.13 52 SER A O 4
ATOM 6043 N N . GLY A 1 55 ? 15.200 9.983 0.519 1.00 1.40 53 GLY A N 4
ATOM 6044 C CA . GLY A 1 55 ? 14.981 8.703 1.149 1.00 1.25 53 GLY A CA 4
ATOM 6045 C C . GLY A 1 55 ? 14.558 7.655 0.145 1.00 1.07 53 GLY A C 4
ATOM 6046 O O . GLY A 1 55 ? 14.596 7.896 -1.063 1.00 1.28 53 GLY A O 4
ATOM 6050 N N . GLY A 1 56 ? 14.138 6.505 0.647 1.00 0.86 54 GLY A N 4
ATOM 6051 C CA . GLY A 1 56 ? 13.710 5.418 -0.213 1.00 0.86 54 GLY A CA 4
ATOM 6052 C C . GLY A 1 56 ? 14.520 4.152 0.011 1.00 0.91 54 GLY A C 4
ATOM 6053 O O . GLY A 1 56 ? 14.967 3.514 -0.938 1.00 1.55 54 GLY A O 4
ATOM 6057 N N . ASN A 1 57 ? 14.697 3.799 1.285 1.00 0.89 55 ASN A N 4
ATOM 6058 C CA . ASN A 1 57 ? 15.456 2.611 1.685 1.00 0.87 55 ASN A CA 4
ATOM 6059 C C . ASN A 1 57 ? 14.710 1.309 1.365 1.00 1.01 55 ASN A C 4
ATOM 6060 O O . ASN A 1 57 ? 13.606 1.329 0.822 1.00 1.21 55 ASN A O 4
ATOM 6071 N N . GLY A 1 58 ? 15.318 0.179 1.728 1.00 1.23 56 GLY A N 4
ATOM 6072 C CA . GLY A 1 58 ? 14.769 -1.127 1.385 1.00 1.44 56 GLY A CA 4
ATOM 6073 C C . GLY A 1 58 ? 13.851 -1.697 2.453 1.00 1.14 56 GLY A C 4
ATOM 6074 O O . GLY A 1 58 ? 14.102 -2.774 2.996 1.00 1.07 56 GLY A O 4
ATOM 6078 N N . HIS A 1 59 ? 12.774 -0.980 2.729 1.00 1.06 57 HIS A N 4
ATOM 6079 C CA . HIS A 1 59 ? 11.787 -1.386 3.735 1.00 0.77 57 HIS A CA 4
ATOM 6080 C C . HIS A 1 59 ? 10.905 -2.503 3.218 1.00 0.66 57 HIS A C 4
ATOM 6081 O O . HIS A 1 59 ? 10.390 -3.306 3.993 1.00 0.55 57 HIS A O 4
ATOM 6095 N N . ALA A 1 60 ? 10.716 -2.546 1.905 1.00 0.78 58 ALA A N 4
ATOM 6096 C CA . ALA A 1 60 ? 9.872 -3.564 1.304 1.00 0.75 58 ALA A CA 4
ATOM 6097 C C . ALA A 1 60 ? 10.486 -4.939 1.536 1.00 0.66 58 ALA A C 4
ATOM 6098 O O . ALA A 1 60 ? 9.780 -5.929 1.725 1.00 0.54 58 ALA A O 4
ATOM 6105 N N . LEU A 1 61 ? 11.816 -4.974 1.545 1.00 0.78 59 LEU A N 4
ATOM 6106 C CA . LEU A 1 61 ? 12.562 -6.184 1.863 1.00 0.79 59 LEU A CA 4
ATOM 6107 C C . LEU A 1 61 ? 12.321 -6.577 3.315 1.00 0.66 59 LEU A C 4
ATOM 6108 O O . LEU A 1 61 ? 11.981 -7.723 3.616 1.00 0.63 59 LEU A O 4
ATOM 6124 N N . GLU A 1 62 ? 12.500 -5.605 4.208 1.00 0.66 60 GLU A N 4
ATOM 6125 C CA . GLU A 1 62 ? 12.220 -5.788 5.631 1.00 0.65 60 GLU A CA 4
ATOM 6126 C C . GLU A 1 62 ? 10.821 -6.353 5.830 1.00 0.51 60 GLU A C 4
ATOM 6127 O O . GLU A 1 62 ? 10.632 -7.349 6.521 1.00 0.57 60 GLU A O 4
ATOM 6139 N N . HIS A 1 63 ? 9.852 -5.713 5.194 1.00 0.43 61 HIS A N 4
ATOM 6140 C CA . HIS A 1 63 ? 8.449 -6.077 5.340 1.00 0.41 61 HIS A CA 4
ATOM 6141 C C . HIS A 1 63 ? 8.173 -7.494 4.832 1.00 0.38 61 HIS A C 4
ATOM 6142 O O . HIS A 1 63 ? 7.353 -8.215 5.403 1.00 0.40 61 HIS A O 4
ATOM 6157 N N . TYR A 1 64 ? 8.857 -7.885 3.764 1.00 0.44 62 TYR A N 4
ATOM 6158 C CA . TYR A 1 64 ? 8.674 -9.208 3.174 1.00 0.54 62 TYR A CA 4
ATOM 6159 C C . TYR A 1 64 ? 9.242 -10.289 4.092 1.00 0.59 62 TYR A C 4
ATOM 6160 O O . TYR A 1 64 ? 8.711 -11.395 4.181 1.00 0.67 62 TYR A O 4
ATOM 6178 N N . ARG A 1 65 ? 10.322 -9.949 4.780 1.00 0.60 63 ARG A N 4
ATOM 6179 C CA . ARG A 1 65 ? 10.967 -10.854 5.707 1.00 0.73 63 ARG A CA 4
ATOM 6180 C C . ARG A 1 65 ? 10.242 -10.879 7.055 1.00 0.75 63 ARG A C 4
ATOM 6181 O O . ARG A 1 65 ? 10.031 -11.942 7.641 1.00 0.87 63 ARG A O 4
ATOM 6202 N N . ASP A 1 66 ? 9.856 -9.703 7.530 1.00 0.68 64 ASP A N 4
ATOM 6203 C CA . ASP A 1 66 ? 9.237 -9.559 8.848 1.00 0.75 64 ASP A CA 4
ATOM 6204 C C . ASP A 1 66 ? 7.797 -10.061 8.860 1.00 0.75 64 ASP A C 4
ATOM 6205 O O . ASP A 1 66 ? 7.445 -10.947 9.637 1.00 0.89 64 ASP A O 4
ATOM 6214 N N . MET A 1 67 ? 6.967 -9.488 8.001 1.00 0.63 65 MET A N 4
ATOM 6215 C CA . MET A 1 67 ? 5.549 -9.820 7.987 1.00 0.67 65 MET A CA 4
ATOM 6216 C C . MET A 1 67 ? 5.200 -10.736 6.823 1.00 0.65 65 MET A C 4
ATOM 6217 O O . MET A 1 67 ? 4.318 -11.586 6.931 1.00 0.80 65 MET A O 4
ATOM 6231 N N . GLY A 1 68 ? 5.870 -10.536 5.699 1.00 0.56 66 GLY A N 4
ATOM 6232 C CA . GLY A 1 68 ? 5.659 -11.395 4.550 1.00 0.64 66 GLY A CA 4
ATOM 6233 C C . GLY A 1 68 ? 4.584 -10.885 3.612 1.00 0.70 66 GLY A C 4
ATOM 6234 O O . GLY A 1 68 ? 4.572 -11.248 2.438 1.00 1.36 66 GLY A O 4
ATOM 6238 N N . TYR A 1 69 ? 3.686 -10.049 4.134 1.00 0.55 67 TYR A N 4
ATOM 6239 C CA . TYR A 1 69 ? 2.560 -9.522 3.357 1.00 0.49 67 TYR A CA 4
ATOM 6240 C C . TYR A 1 69 ? 3.053 -8.750 2.133 1.00 0.53 67 TYR A C 4
ATOM 6241 O O . TYR A 1 69 ? 3.584 -7.645 2.250 1.00 0.82 67 TYR A O 4
ATOM 6259 N N . PRO A 1 70 ? 2.874 -9.336 0.940 1.00 0.46 68 PRO A N 4
ATOM 6260 C CA . PRO A 1 70 ? 3.441 -8.842 -0.305 1.00 0.59 68 PRO A CA 4
ATOM 6261 C C . PRO A 1 70 ? 2.452 -8.089 -1.197 1.00 0.49 68 PRO A C 4
ATOM 6262 O O . PRO A 1 70 ? 2.445 -8.282 -2.416 1.00 0.64 68 PRO A O 4
ATOM 6273 N N . LEU A 1 71 ? 1.630 -7.239 -0.608 1.00 0.34 69 LEU A N 4
ATOM 6274 C CA . LEU A 1 71 ? 0.631 -6.494 -1.368 1.00 0.28 69 LEU A CA 4
ATOM 6275 C C . LEU A 1 71 ? 0.505 -5.083 -0.821 1.00 0.24 69 LEU A C 4
ATOM 6276 O O . LEU A 1 71 ? 0.338 -4.896 0.384 1.00 0.27 69 LEU A O 4
ATOM 6292 N N . ALA A 1 72 ? 0.576 -4.091 -1.702 1.00 0.22 70 ALA A N 4
ATOM 6293 C CA . ALA A 1 72 ? 0.583 -2.705 -1.259 1.00 0.24 70 ALA A CA 4
ATOM 6294 C C . ALA A 1 72 ? -0.082 -1.769 -2.272 1.00 0.27 70 ALA A C 4
ATOM 6295 O O . ALA A 1 72 ? -0.033 -1.998 -3.481 1.00 0.32 70 ALA A O 4
ATOM 6302 N N . VAL A 1 73 ? -0.717 -0.725 -1.752 1.00 0.26 71 VAL A N 4
ATOM 6303 C CA . VAL A 1 73 ? -1.377 0.282 -2.574 1.00 0.29 71 VAL A CA 4
ATOM 6304 C C . VAL A 1 73 ? -0.450 1.467 -2.814 1.00 0.30 71 VAL A C 4
ATOM 6305 O O . VAL A 1 73 ? 0.037 2.075 -1.861 1.00 0.29 71 VAL A O 4
ATOM 6318 N N . LYS A 1 74 ? -0.199 1.788 -4.076 1.00 0.33 72 LYS A N 4
ATOM 6319 C CA . LYS A 1 74 ? 0.590 2.961 -4.411 1.00 0.36 72 LYS A CA 4
ATOM 6320 C C . LYS A 1 74 ? -0.226 4.204 -4.078 1.00 0.37 72 LYS A C 4
ATOM 6321 O O . LYS A 1 74 ? -1.230 4.500 -4.726 1.00 0.42 72 LYS A O 4
ATOM 6340 N N . LEU A 1 75 ? 0.204 4.906 -3.053 1.00 0.33 73 LEU A N 4
ATOM 6341 C CA . LEU A 1 75 ? -0.514 6.058 -2.550 1.00 0.33 73 LEU A CA 4
ATOM 6342 C C . LEU A 1 75 ? -0.251 7.280 -3.416 1.00 0.35 73 LEU A C 4
ATOM 6343 O O . LEU A 1 75 ? 0.746 7.344 -4.137 1.00 0.38 73 LEU A O 4
ATOM 6359 N N . GLY A 1 76 ? -1.150 8.243 -3.337 1.00 0.37 74 GLY A N 4
ATOM 6360 C CA . GLY A 1 76 ? -1.043 9.432 -4.159 1.00 0.41 74 GLY A CA 4
ATOM 6361 C C . GLY A 1 76 ? -1.916 9.354 -5.398 1.00 0.43 74 GLY A C 4
ATOM 6362 O O . GLY A 1 76 ? -2.263 10.380 -5.982 1.00 0.49 74 GLY A O 4
ATOM 6366 N N . THR A 1 77 ? -2.282 8.142 -5.796 1.00 0.43 75 THR A N 4
ATOM 6367 C CA . THR A 1 77 ? -3.110 7.950 -6.983 1.00 0.47 75 THR A CA 4
ATOM 6368 C C . THR A 1 77 ? -4.485 7.425 -6.593 1.00 0.43 75 THR A C 4
ATOM 6369 O O . THR A 1 77 ? -5.199 6.827 -7.400 1.00 0.43 75 THR A O 4
ATOM 6380 N N . ILE A 1 78 ? -4.851 7.666 -5.343 1.00 0.44 76 ILE A N 4
ATOM 6381 C CA . ILE A 1 78 ? -6.112 7.189 -4.809 1.00 0.43 76 ILE A CA 4
ATOM 6382 C C . ILE A 1 78 ? -7.264 8.069 -5.276 1.00 0.46 76 ILE A C 4
ATOM 6383 O O . ILE A 1 78 ? -7.342 9.258 -4.949 1.00 0.53 76 ILE A O 4
ATOM 6399 N N . THR A 1 79 ? -8.134 7.470 -6.064 1.00 0.45 77 THR A N 4
ATOM 6400 C CA . THR A 1 79 ? -9.288 8.150 -6.620 1.00 0.50 77 THR A CA 4
ATOM 6401 C C . THR A 1 79 ? -10.537 7.312 -6.281 1.00 0.56 77 THR A C 4
ATOM 6402 O O . THR A 1 79 ? -10.393 6.196 -5.781 1.00 0.62 77 THR A O 4
ATOM 6413 N N . PRO A 1 80 ? -11.772 7.820 -6.526 1.00 0.65 78 PRO A N 4
ATOM 6414 C CA . PRO A 1 80 ? -13.009 7.126 -6.132 1.00 0.73 78 PRO A CA 4
ATOM 6415 C C . PRO A 1 80 ? -13.296 5.875 -6.973 1.00 0.75 78 PRO A C 4
ATOM 6416 O O . PRO A 1 80 ? -14.450 5.489 -7.169 1.00 0.98 78 PRO A O 4
ATOM 6427 N N . ASP A 1 81 ? -12.231 5.257 -7.455 1.00 0.72 79 ASP A N 4
ATOM 6428 C CA . ASP A 1 81 ? -12.301 4.013 -8.213 1.00 0.80 79 ASP A CA 4
ATOM 6429 C C . ASP A 1 81 ? -11.275 3.037 -7.657 1.00 0.73 79 ASP A C 4
ATOM 6430 O O . ASP A 1 81 ? -11.557 1.857 -7.445 1.00 0.85 79 ASP A O 4
ATOM 6439 N N . GLY A 1 82 ? -10.079 3.557 -7.419 1.00 0.60 80 GLY A N 4
ATOM 6440 C CA . GLY A 1 82 ? -9.007 2.770 -6.850 1.00 0.62 80 GLY A CA 4
ATOM 6441 C C . GLY A 1 82 ? -7.681 3.495 -6.941 1.00 0.52 80 GLY A C 4
ATOM 6442 O O . GLY A 1 82 ? -7.649 4.723 -7.068 1.00 0.65 80 GLY A O 4
ATOM 6446 N N . ALA A 1 83 ? -6.591 2.741 -6.868 1.00 0.42 81 ALA A N 4
ATOM 6447 C CA . ALA A 1 83 ? -5.252 3.297 -7.014 1.00 0.38 81 ALA A CA 4
ATOM 6448 C C . ALA A 1 83 ? -4.337 2.263 -7.647 1.00 0.34 81 ALA A C 4
ATOM 6449 O O . ALA A 1 83 ? -4.795 1.178 -8.012 1.00 0.35 81 ALA A O 4
ATOM 6456 N N . ASP A 1 84 ? -3.056 2.592 -7.789 1.00 0.34 82 ASP A N 4
ATOM 6457 C CA . ASP A 1 84 ? -2.089 1.633 -8.325 1.00 0.34 82 ASP A CA 4
ATOM 6458 C C . ASP A 1 84 ? -1.899 0.473 -7.356 1.00 0.33 82 ASP A C 4
ATOM 6459 O O . ASP A 1 84 ? -1.231 0.609 -6.332 1.00 0.53 82 ASP A O 4
ATOM 6468 N N . VAL A 1 85 ? -2.497 -0.661 -7.669 1.00 0.34 83 VAL A N 4
ATOM 6469 C CA . VAL A 1 85 ? -2.342 -1.846 -6.842 1.00 0.41 83 VAL A CA 4
ATOM 6470 C C . VAL A 1 85 ? -1.096 -2.603 -7.271 1.00 0.40 83 VAL A C 4
ATOM 6471 O O . VAL A 1 85 ? -1.036 -3.126 -8.384 1.00 0.43 83 VAL A O 4
ATOM 6484 N N . TYR A 1 86 ? -0.099 -2.662 -6.410 1.00 0.41 84 TYR A N 4
ATOM 6485 C CA . TYR A 1 86 ? 1.133 -3.335 -6.770 1.00 0.42 84 TYR A CA 4
ATOM 6486 C C . TYR A 1 86 ? 1.331 -4.585 -5.933 1.00 0.42 84 TYR A C 4
ATOM 6487 O O . TYR A 1 86 ? 1.158 -4.575 -4.713 1.00 0.44 84 TYR A O 4
ATOM 6505 N N . SER A 1 87 ? 1.683 -5.661 -6.604 1.00 0.43 85 SER A N 4
ATOM 6506 C CA . SER A 1 87 ? 1.943 -6.924 -5.950 1.00 0.45 85 SER A CA 4
ATOM 6507 C C . SER A 1 87 ? 3.449 -7.063 -5.734 1.00 0.47 85 SER A C 4
ATOM 6508 O O . SER A 1 87 ? 4.216 -7.053 -6.690 1.00 0.59 85 SER A O 4
ATOM 6516 N N . PHE A 1 88 ? 3.883 -7.158 -4.488 1.00 0.47 86 PHE A N 4
ATOM 6517 C CA . PHE A 1 88 ? 5.307 -7.176 -4.198 1.00 0.54 86 PHE A CA 4
ATOM 6518 C C . PHE A 1 88 ? 5.887 -8.575 -4.395 1.00 0.57 86 PHE A C 4
ATOM 6519 O O . PHE A 1 88 ? 7.055 -8.730 -4.744 1.00 0.70 86 PHE A O 4
ATOM 6536 N N . GLN A 1 89 ? 5.061 -9.592 -4.179 1.00 0.56 87 GLN A N 4
ATOM 6537 C CA . GLN A 1 89 ? 5.488 -10.972 -4.380 1.00 0.67 87 GLN A CA 4
ATOM 6538 C C . GLN A 1 89 ? 5.629 -11.259 -5.869 1.00 0.72 87 GLN A C 4
ATOM 6539 O O . GLN A 1 89 ? 6.607 -11.858 -6.315 1.00 0.84 87 GLN A O 4
ATOM 6553 N N . GLU A 1 90 ? 4.652 -10.798 -6.627 1.00 0.68 88 GLU A N 4
ATOM 6554 C CA . GLU A 1 90 ? 4.587 -11.047 -8.051 1.00 0.75 88 GLU A CA 4
ATOM 6555 C C . GLU A 1 90 ? 5.355 -9.969 -8.824 1.00 0.70 88 GLU A C 4
ATOM 6556 O O . GLU A 1 90 ? 5.678 -10.132 -10.002 1.00 0.78 88 GLU A O 4
ATOM 6568 N N . GLU A 1 91 ? 5.648 -8.875 -8.112 1.00 0.62 89 GLU A N 4
ATOM 6569 C CA . GLU A 1 91 ? 6.331 -7.690 -8.649 1.00 0.65 89 GLU A CA 4
ATOM 6570 C C . GLU A 1 91 ? 5.601 -7.134 -9.871 1.00 0.62 89 GLU A C 4
ATOM 6571 O O . GLU A 1 91 ? 6.201 -6.494 -10.738 1.00 0.78 89 GLU A O 4
ATOM 6583 N N . GLU A 1 92 ? 4.300 -7.356 -9.918 1.00 0.49 90 GLU A N 4
ATOM 6584 C CA . GLU A 1 92 ? 3.479 -6.906 -11.028 1.00 0.53 90 GLU A CA 4
ATOM 6585 C C . GLU A 1 92 ? 2.425 -5.918 -10.557 1.00 0.45 90 GLU A C 4
ATOM 6586 O O . GLU A 1 92 ? 2.048 -5.906 -9.384 1.00 0.44 90 GLU A O 4
ATOM 6598 N N . PRO A 1 93 ? 1.955 -5.057 -11.456 1.00 0.47 91 PRO A N 4
ATOM 6599 C CA . PRO A 1 93 ? 0.785 -4.235 -11.204 1.00 0.45 91 PRO A CA 4
ATOM 6600 C C . PRO A 1 93 ? -0.463 -5.101 -11.257 1.00 0.44 91 PRO A C 4
ATOM 6601 O O . PRO A 1 93 ? -0.788 -5.670 -12.299 1.00 0.51 91 PRO A O 4
ATOM 6612 N N . VAL A 1 94 ? -1.151 -5.212 -10.136 1.00 0.41 92 VAL A N 4
ATOM 6613 C CA . VAL A 1 94 ? -2.285 -6.109 -10.029 1.00 0.44 92 VAL A CA 4
ATOM 6614 C C . VAL A 1 94 ? -3.548 -5.331 -9.700 1.00 0.46 92 VAL A C 4
ATOM 6615 O O . VAL A 1 94 ? -3.591 -4.111 -9.835 1.00 0.58 92 VAL A O 4
ATOM 6628 N N . LEU A 1 95 ? -4.573 -6.044 -9.275 1.00 0.56 93 LEU A N 4
ATOM 6629 C CA . LEU A 1 95 ? -5.844 -5.425 -8.954 1.00 0.59 93 LEU A CA 4
ATOM 6630 C C . LEU A 1 95 ? -6.432 -6.072 -7.715 1.00 0.56 93 LEU A C 4
ATOM 6631 O O . LEU A 1 95 ? -6.501 -7.298 -7.624 1.00 0.66 93 LEU A O 4
ATOM 6647 N N . ASP A 1 96 ? -6.848 -5.247 -6.769 1.00 0.57 94 ASP A N 4
ATOM 6648 C CA . ASP A 1 96 ? -7.518 -5.738 -5.576 1.00 0.54 94 ASP A CA 4
ATOM 6649 C C . ASP A 1 96 ? -9.001 -5.411 -5.635 1.00 0.53 94 ASP A C 4
ATOM 6650 O O . ASP A 1 96 ? -9.394 -4.246 -5.687 1.00 0.54 94 ASP A O 4
ATOM 6659 N N . PRO A 1 97 ? -9.845 -6.438 -5.660 1.00 0.59 95 PRO A N 4
ATOM 6660 C CA . PRO A 1 97 ? -11.301 -6.277 -5.622 1.00 0.66 95 PRO A CA 4
ATOM 6661 C C . PRO A 1 97 ? -11.801 -5.755 -4.269 1.00 0.64 95 PRO A C 4
ATOM 6662 O O . PRO A 1 97 ? -13.003 -5.589 -4.064 1.00 0.74 95 PRO A O 4
ATOM 6673 N N . HIS A 1 98 ? -10.875 -5.497 -3.347 1.00 0.58 96 HIS A N 4
ATOM 6674 C CA . HIS A 1 98 ? -11.236 -5.048 -2.003 1.00 0.64 96 HIS A CA 4
ATOM 6675 C C . HIS A 1 98 ? -10.567 -3.723 -1.661 1.00 0.57 96 HIS A C 4
ATOM 6676 O O . HIS A 1 98 ? -10.411 -3.396 -0.483 1.00 0.58 96 HIS A O 4
ATOM 6691 N N . LEU A 1 99 ? -10.184 -2.962 -2.682 1.00 0.56 97 LEU A N 4
ATOM 6692 C CA . LEU A 1 99 ? -9.533 -1.671 -2.475 1.00 0.54 97 LEU A CA 4
ATOM 6693 C C . LEU A 1 99 ? -10.368 -0.786 -1.569 1.00 0.54 97 LEU A C 4
ATOM 6694 O O . LEU A 1 99 ? -9.857 -0.190 -0.620 1.00 0.55 97 LEU A O 4
ATOM 6710 N N . ALA A 1 100 ? -11.663 -0.732 -1.847 1.00 0.58 98 ALA A N 4
ATOM 6711 C CA . ALA A 1 100 ? -12.566 0.118 -1.083 1.00 0.63 98 ALA A CA 4
ATOM 6712 C C . ALA A 1 100 ? -12.669 -0.375 0.350 1.00 0.61 98 ALA A C 4
ATOM 6713 O O . ALA A 1 100 ? -12.731 0.418 1.286 1.00 0.65 98 ALA A O 4
ATOM 6720 N N . LYS A 1 101 ? -12.664 -1.693 0.511 1.00 0.60 99 LYS A N 4
ATOM 6721 C CA . LYS A 1 101 ? -12.684 -2.301 1.831 1.00 0.64 99 LYS A CA 4
ATOM 6722 C C . LYS A 1 101 ? -11.414 -1.949 2.585 1.00 0.58 99 LYS A C 4
ATOM 6723 O O . LYS A 1 101 ? -11.457 -1.596 3.762 1.00 0.61 99 LYS A O 4
ATOM 6742 N N . HIS A 1 102 ? -10.289 -2.042 1.889 1.00 0.55 100 HIS A N 4
ATOM 6743 C CA . HIS A 1 102 ? -8.998 -1.723 2.478 1.00 0.59 100 HIS A CA 4
ATOM 6744 C C . HIS A 1 102 ? -8.976 -0.281 2.965 1.00 0.57 100 HIS A C 4
ATOM 6745 O O . HIS A 1 102 ? -8.517 0.002 4.063 1.00 0.62 100 HIS A O 4
ATOM 6760 N N . LEU A 1 103 ? -9.486 0.624 2.145 1.00 0.58 101 LEU A N 4
ATOM 6761 C CA . LEU A 1 103 ? -9.495 2.034 2.485 1.00 0.66 101 LEU A CA 4
ATOM 6762 C C . LEU A 1 103 ? -10.510 2.320 3.583 1.00 0.68 101 LEU A C 4
ATOM 6763 O O . LEU A 1 103 ? -10.241 3.089 4.497 1.00 0.76 101 LEU A O 4
ATOM 6779 N N . ALA A 1 104 ? -11.670 1.685 3.494 1.00 0.68 102 ALA A N 4
ATOM 6780 C CA . ALA A 1 104 ? -12.726 1.864 4.492 1.00 0.78 102 ALA A CA 4
ATOM 6781 C C . ALA A 1 104 ? -12.286 1.367 5.865 1.00 0.76 102 ALA A C 4
ATOM 6782 O O . ALA A 1 104 ? -12.544 2.012 6.881 1.00 0.85 102 ALA A O 4
ATOM 6789 N N . HIS A 1 105 ? -11.596 0.232 5.886 1.00 0.72 103 HIS A N 4
ATOM 6790 C CA . HIS A 1 105 ? -11.057 -0.325 7.127 1.00 0.79 103 HIS A CA 4
ATOM 6791 C C . HIS A 1 105 ? -9.938 0.569 7.656 1.00 0.88 103 HIS A C 4
ATOM 6792 O O . HIS A 1 105 ? -9.462 0.409 8.780 1.00 1.02 103 HIS A O 4
ATOM 6807 N N . PHE A 1 106 ? -9.532 1.516 6.830 1.00 0.86 104 PHE A N 4
ATOM 6808 C CA . PHE A 1 106 ? -8.469 2.441 7.174 1.00 1.03 104 PHE A CA 4
ATOM 6809 C C . PHE A 1 106 ? -9.025 3.839 7.400 1.00 1.11 104 PHE A C 4
ATOM 6810 O O . PHE A 1 106 ? -8.283 4.773 7.713 1.00 1.29 104 PHE A O 4
ATOM 6827 N N . GLY A 1 107 ? -10.339 3.972 7.242 1.00 1.03 105 GLY A N 4
ATOM 6828 C CA . GLY A 1 107 ? -10.985 5.259 7.415 1.00 1.17 105 GLY A CA 4
ATOM 6829 C C . GLY A 1 107 ? -10.638 6.223 6.300 1.00 1.18 105 GLY A C 4
ATOM 6830 O O . GLY A 1 107 ? -10.883 7.424 6.404 1.00 1.35 105 GLY A O 4
ATOM 6834 N N . ILE A 1 108 ? -10.052 5.691 5.236 1.00 1.03 106 ILE A N 4
ATOM 6835 C CA . ILE A 1 108 ? -9.665 6.486 4.088 1.00 1.04 106 ILE A CA 4
ATOM 6836 C C . ILE A 1 108 ? -10.887 6.842 3.252 1.00 0.98 106 ILE A C 4
ATOM 6837 O O . ILE A 1 108 ? -11.630 5.964 2.805 1.00 0.96 106 ILE A O 4
ATOM 6853 N N . ASP A 1 109 ? -11.095 8.132 3.057 1.00 1.09 107 ASP A N 4
ATOM 6854 C CA . ASP A 1 109 ? -12.278 8.620 2.370 1.00 1.17 107 ASP A CA 4
ATOM 6855 C C . ASP A 1 109 ? -11.992 8.962 0.919 1.00 1.10 107 ASP A C 4
ATOM 6856 O O . ASP A 1 109 ? -11.455 10.028 0.624 1.00 1.21 107 ASP A O 4
ATOM 6865 N N . MET A 1 110 ? -12.363 8.064 0.015 1.00 0.98 108 MET A N 4
ATOM 6866 C CA . MET A 1 110 ? -12.299 8.358 -1.410 1.00 0.94 108 MET A CA 4
ATOM 6867 C C . MET A 1 110 ? -13.353 9.393 -1.742 1.00 1.07 108 MET A C 4
ATOM 6868 O O . MET A 1 110 ? -13.134 10.304 -2.531 1.00 1.20 108 MET A O 4
ATOM 6882 N N . LEU A 1 111 ? -14.510 9.223 -1.119 1.00 1.17 109 LEU A N 4
ATOM 6883 C CA . LEU A 1 111 ? -15.641 10.113 -1.304 1.00 1.40 109 LEU A CA 4
ATOM 6884 C C . LEU A 1 111 ? -15.589 11.230 -0.272 1.00 1.71 109 LEU A C 4
ATOM 6885 O O . LEU A 1 111 ? -16.620 11.704 0.208 1.00 2.17 109 LEU A O 4
ATOM 6901 N N . HIS A 1 112 ? -14.352 11.613 0.040 1.00 1.70 110 HIS A N 4
ATOM 6902 C CA . HIS A 1 112 ? -13.999 12.517 1.143 1.00 2.08 110 HIS A CA 4
ATOM 6903 C C . HIS A 1 112 ? -15.032 13.615 1.381 1.00 2.42 110 HIS A C 4
ATOM 6904 O O . HIS A 1 112 ? -15.568 13.731 2.482 1.00 2.88 110 HIS A O 4
ATOM 6919 N N . MET A 1 113 ? -15.297 14.427 0.368 1.00 2.65 111 MET A N 4
ATOM 6920 C CA . MET A 1 113 ? -16.239 15.525 0.518 1.00 3.48 111 MET A CA 4
ATOM 6921 C C . MET A 1 113 ? -17.540 15.248 -0.234 1.00 3.63 111 MET A C 4
ATOM 6922 O O . MET A 1 113 ? -18.624 15.531 0.275 1.00 4.24 111 MET A O 4
ATOM 6936 N N . HIS A 1 114 ? -17.429 14.677 -1.429 1.00 3.37 11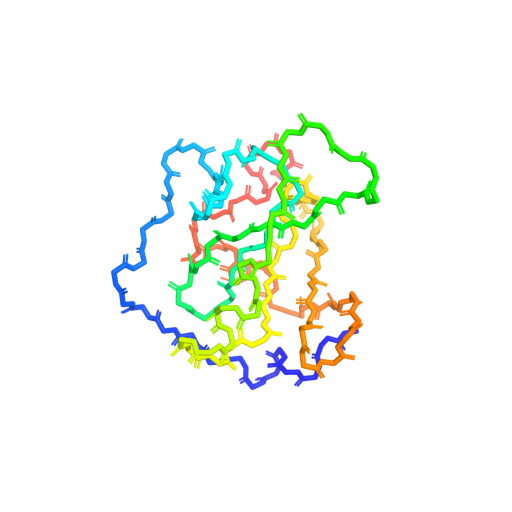2 HIS A N 4
ATOM 6937 C CA . HIS A 1 114 ? -18.594 14.424 -2.276 1.00 3.76 112 HIS A CA 4
ATOM 6938 C C . HIS A 1 114 ? -18.179 13.599 -3.492 1.00 3.53 112 HIS A C 4
ATOM 6939 O O . HIS A 1 114 ? -18.008 14.132 -4.586 1.00 4.16 112 HIS A O 4
ATOM 6954 N N . GLY A 1 115 ? -17.987 12.300 -3.290 1.00 2.99 113 GLY A N 4
ATOM 6955 C CA . GLY A 1 115 ? -17.569 11.440 -4.381 1.00 3.33 113 GLY A CA 4
ATOM 6956 C C . GLY A 1 115 ? -16.117 11.666 -4.748 1.00 3.80 113 GLY A C 4
ATOM 6957 O O . GLY A 1 115 ? -15.630 11.143 -5.746 1.00 4.08 113 GLY A O 4
ATOM 6961 N N . THR A 1 116 ? -15.441 12.448 -3.924 1.00 4.30 114 THR A N 4
ATOM 6962 C CA . THR A 1 116 ? -14.060 12.811 -4.138 1.00 5.21 114 THR A CA 4
ATOM 6963 C C . THR A 1 116 ? -13.531 13.443 -2.852 1.00 5.66 114 THR A C 4
ATOM 6964 O O . THR A 1 116 ? -12.304 13.399 -2.610 1.00 6.13 114 THR A O 4
ATOM 6977 N N . VAL A 1 3 ? -5.537 -7.567 -11.465 1.00 0.75 1 VAL A N 5
ATOM 6978 C CA . VAL A 1 3 ? -6.144 -7.991 -10.184 1.00 0.65 1 VAL A CA 5
ATOM 6979 C C . VAL A 1 3 ? -5.381 -9.169 -9.587 1.00 0.73 1 VAL A C 5
ATOM 6980 O O . VAL A 1 3 ? -5.095 -10.150 -10.271 1.00 0.89 1 VAL A O 5
ATOM 6993 N N . SER A 1 4 ? -5.018 -9.060 -8.317 1.00 0.77 2 SER A N 5
ATOM 6994 C CA . SER A 1 4 ? -4.407 -10.173 -7.619 1.00 1.05 2 SER A CA 5
ATOM 6995 C C . SER A 1 4 ? -5.458 -10.869 -6.761 1.00 0.74 2 SER A C 5
ATOM 6996 O O . SER A 1 4 ? -6.182 -10.223 -6.002 1.00 0.74 2 SER A O 5
ATOM 7004 N N . LYS A 1 5 ? -5.542 -12.189 -6.902 1.00 1.00 3 LYS A N 5
ATOM 7005 C CA . LYS A 1 5 ? -6.530 -12.989 -6.182 1.00 1.20 3 LYS A CA 5
ATOM 7006 C C . LYS A 1 5 ? -6.271 -12.944 -4.682 1.00 1.01 3 LYS A C 5
ATOM 7007 O O . LYS A 1 5 ? -7.196 -13.042 -3.877 1.00 1.21 3 LYS A O 5
ATOM 7026 N N . TYR A 1 6 ? -5.001 -12.795 -4.323 1.00 0.82 4 TYR A N 5
ATOM 7027 C CA . TYR A 1 6 ? -4.576 -12.718 -2.931 1.00 0.74 4 TYR A CA 5
ATOM 7028 C C . TYR A 1 6 ? -5.251 -11.560 -2.196 1.00 0.71 4 TYR A C 5
ATOM 7029 O O . TYR A 1 6 ? -5.326 -11.551 -0.969 1.00 0.85 4 TYR A O 5
ATOM 7047 N N . ALA A 1 7 ? -5.745 -10.592 -2.950 1.00 0.72 5 ALA A N 5
ATOM 7048 C CA . ALA A 1 7 ? -6.349 -9.404 -2.366 1.00 0.78 5 ALA A CA 5
ATOM 7049 C C . ALA A 1 7 ? -7.838 -9.603 -2.093 1.00 0.84 5 ALA A C 5
ATOM 7050 O O . ALA A 1 7 ? -8.456 -8.814 -1.375 1.00 1.03 5 ALA A O 5
ATOM 7057 N N . ASN A 1 8 ? -8.414 -10.665 -2.649 1.00 0.88 6 ASN A N 5
ATOM 7058 C CA . ASN A 1 8 ? -9.847 -10.911 -2.494 1.00 1.15 6 ASN A CA 5
ATOM 7059 C C . ASN A 1 8 ? -10.171 -11.318 -1.061 1.00 1.35 6 ASN A C 5
ATOM 7060 O O . ASN A 1 8 ? -11.075 -10.763 -0.435 1.00 1.76 6 ASN A O 5
ATOM 7071 N N . ASN A 1 9 ? -9.418 -12.278 -0.544 1.00 1.33 7 ASN A N 5
ATOM 7072 C CA . ASN A 1 9 ? -9.625 -12.769 0.813 1.00 1.82 7 ASN A CA 5
ATOM 7073 C C . ASN A 1 9 ? -8.376 -12.578 1.661 1.00 1.74 7 ASN A C 5
ATOM 7074 O O . ASN A 1 9 ? -7.958 -13.478 2.392 1.00 2.40 7 ASN A O 5
ATOM 7085 N N . LEU A 1 10 ? -7.780 -11.397 1.562 1.00 1.18 8 LEU A N 5
ATOM 7086 C CA . LEU A 1 10 ? -6.600 -11.075 2.352 1.00 1.17 8 LEU A CA 5
ATOM 7087 C C . LEU A 1 10 ? -6.953 -10.905 3.827 1.00 0.94 8 LEU A C 5
ATOM 7088 O O . LEU A 1 10 ? -8.128 -10.843 4.199 1.00 1.12 8 LEU A O 5
ATOM 7104 N N . THR A 1 11 ? -5.929 -10.831 4.655 1.00 0.92 9 THR A N 5
ATOM 7105 C CA . THR A 1 11 ? -6.110 -10.655 6.082 1.00 0.82 9 THR A CA 5
ATOM 7106 C C . THR A 1 11 ? -5.805 -9.213 6.472 1.00 0.67 9 THR A C 5
ATOM 7107 O O . THR A 1 11 ? -4.850 -8.619 5.967 1.00 0.76 9 THR A O 5
ATOM 7118 N N . GLN A 1 12 ? -6.630 -8.646 7.338 1.00 0.63 10 GLN A N 5
ATOM 7119 C CA . GLN A 1 12 ? -6.386 -7.310 7.858 1.00 0.63 10 GLN A CA 5
ATOM 7120 C C . GLN A 1 12 ? -5.765 -7.409 9.245 1.00 0.66 10 GLN A C 5
ATOM 7121 O O . GLN A 1 12 ? -6.232 -8.174 10.090 1.00 0.85 10 GLN A O 5
ATOM 7135 N N . LEU A 1 13 ? -4.710 -6.652 9.471 1.00 0.56 11 LEU A N 5
ATOM 7136 C CA . LEU A 1 13 ? -3.962 -6.734 10.712 1.00 0.56 11 LEU A CA 5
ATOM 7137 C C . LEU A 1 13 ? -3.724 -5.351 11.303 1.00 0.57 11 LEU A C 5
ATOM 7138 O O . LEU A 1 13 ? -3.353 -4.417 10.597 1.00 0.73 11 LEU A O 5
ATOM 7154 N N . ASP A 1 14 ? -3.964 -5.223 12.597 1.00 0.63 12 ASP A N 5
ATOM 7155 C CA . ASP A 1 14 ? -3.620 -4.006 13.313 1.00 0.83 12 ASP A CA 5
ATOM 7156 C C . ASP A 1 14 ? -2.429 -4.281 14.212 1.00 0.94 12 ASP A C 5
ATOM 7157 O O . ASP A 1 14 ? -2.578 -4.813 15.310 1.00 1.05 12 ASP A O 5
ATOM 7166 N N . ASN A 1 15 ? -1.244 -3.941 13.734 1.00 1.02 13 ASN A N 5
ATOM 7167 C CA . ASN A 1 15 ? -0.026 -4.171 14.497 1.00 1.28 13 ASN A CA 5
ATOM 7168 C C . ASN A 1 15 ? 0.661 -2.842 14.800 1.00 1.44 13 ASN A C 5
ATOM 7169 O O . ASN A 1 15 ? 1.763 -2.564 14.324 1.00 1.62 13 ASN A O 5
ATOM 7180 N N . GLY A 1 16 ? -0.016 -2.010 15.580 1.00 1.54 14 GLY A N 5
ATOM 7181 C CA . GLY A 1 16 ? 0.517 -0.709 15.926 1.00 1.82 14 GLY A CA 5
ATOM 7182 C C . GLY A 1 16 ? 0.272 0.310 14.834 1.00 1.62 14 GLY A C 5
ATOM 7183 O O . GLY A 1 16 ? 0.724 1.453 14.925 1.00 1.79 14 GLY A O 5
ATOM 7187 N N . VAL A 1 17 ? -0.456 -0.107 13.805 1.00 1.30 15 VAL A N 5
ATOM 7188 C CA . VAL A 1 17 ? -0.727 0.739 12.656 1.00 1.12 15 VAL A CA 5
ATOM 7189 C C . VAL A 1 17 ? -1.608 1.927 13.020 1.00 1.26 15 VAL A C 5
ATOM 7190 O O . VAL A 1 17 ? -2.756 1.777 13.447 1.00 1.39 15 VAL A O 5
ATOM 7203 N N . ARG A 1 18 ? -1.041 3.108 12.866 1.00 1.34 16 ARG A N 5
ATOM 7204 C CA . ARG A 1 18 ? -1.773 4.339 13.056 1.00 1.54 16 ARG A CA 5
ATOM 7205 C C . ARG A 1 18 ? -1.536 5.237 11.852 1.00 1.39 16 ARG A C 5
ATOM 7206 O O . ARG A 1 18 ? -0.509 5.901 11.751 1.00 1.49 16 ARG A O 5
ATOM 7227 N N . ILE A 1 19 ? -2.477 5.228 10.927 1.00 1.28 17 ILE A N 5
ATOM 7228 C CA . ILE A 1 19 ? -2.359 6.024 9.716 1.00 1.19 17 ILE A CA 5
ATOM 7229 C C . ILE A 1 19 ? -2.536 7.506 10.050 1.00 1.73 17 ILE A C 5
ATOM 7230 O O . ILE A 1 19 ? -3.478 7.884 10.748 1.00 2.16 17 ILE A O 5
ATOM 7246 N N . PRO A 1 20 ? -1.615 8.358 9.573 1.00 1.80 18 PRO A N 5
ATOM 7247 C CA . PRO A 1 20 ? -1.606 9.775 9.906 1.00 2.40 18 PRO A CA 5
ATOM 7248 C C . PRO A 1 20 ? -2.560 10.584 9.034 1.00 2.55 18 PRO A C 5
ATOM 7249 O O . PRO A 1 20 ? -2.918 10.167 7.932 1.00 2.19 18 PRO A O 5
ATOM 7260 N N . PRO A 1 21 ? -2.974 11.766 9.527 1.00 3.21 19 PRO A N 5
ATOM 7261 C CA . PRO A 1 21 ? -3.913 12.652 8.826 1.00 3.52 19 PRO A CA 5
ATOM 7262 C C . PRO A 1 21 ? -3.372 13.164 7.493 1.00 3.11 19 PRO A C 5
ATOM 7263 O O . PRO A 1 21 ? -4.070 13.862 6.762 1.00 3.33 19 PRO A O 5
ATOM 7274 N N . SER A 1 22 ? -2.125 12.824 7.186 1.00 2.62 20 SER A N 5
ATOM 7275 C CA . SER A 1 22 ? -1.548 13.141 5.889 1.00 2.22 20 SER A CA 5
ATOM 7276 C C . SER A 1 22 ? -2.152 12.228 4.831 1.00 1.11 20 SER A C 5
ATOM 7277 O O . SER A 1 22 ? -2.103 12.510 3.634 1.00 1.53 20 SER A O 5
ATOM 7285 N N . GLY A 1 23 ? -2.721 11.123 5.299 1.00 1.33 21 GLY A N 5
ATOM 7286 C CA . GLY A 1 23 ? -3.315 10.140 4.420 1.00 1.87 21 GLY A CA 5
ATOM 7287 C C . GLY A 1 23 ? -2.304 9.109 3.975 1.00 1.69 21 GLY A C 5
ATOM 7288 O O . GLY A 1 23 ? -2.660 7.975 3.662 1.00 2.56 21 GLY A O 5
ATOM 7292 N N . TRP A 1 24 ? -1.035 9.504 3.972 1.00 0.80 22 TRP A N 5
ATOM 7293 C CA . TRP A 1 24 ? 0.049 8.613 3.619 1.00 0.60 22 TRP A CA 5
ATOM 7294 C C . TRP A 1 24 ? 1.409 9.216 3.943 1.00 0.47 22 TRP A C 5
ATOM 7295 O O . TRP A 1 24 ? 1.577 10.434 3.944 1.00 0.57 22 TRP A O 5
ATOM 7316 N N . LYS A 1 25 ? 2.339 8.332 4.283 1.00 0.41 23 LYS A N 5
ATOM 7317 C CA . LYS A 1 25 ? 3.757 8.633 4.407 1.00 0.39 23 LYS A CA 5
ATOM 7318 C C . LYS A 1 25 ? 4.461 7.430 5.009 1.00 0.37 23 LYS A C 5
ATOM 7319 O O . LYS A 1 25 ? 3.936 6.779 5.913 1.00 0.39 23 LYS A O 5
ATOM 7338 N N . CYS A 1 26 ? 5.631 7.133 4.478 1.00 0.37 24 CYS A N 5
ATOM 7339 C CA . CYS A 1 26 ? 6.412 5.985 4.899 1.00 0.40 24 CYS A CA 5
ATOM 7340 C C . CYS A 1 26 ? 6.866 6.115 6.351 1.00 0.48 24 CYS A C 5
ATOM 7341 O O . CYS A 1 26 ? 7.216 7.198 6.819 1.00 0.57 24 CYS A O 5
ATOM 7348 N N . ALA A 1 27 ? 6.842 4.982 7.045 1.00 0.50 25 ALA A N 5
ATOM 7349 C CA . ALA A 1 27 ? 7.154 4.905 8.467 1.00 0.62 25 ALA A CA 5
ATOM 7350 C C . ALA A 1 27 ? 8.615 5.245 8.777 1.00 0.70 25 ALA A C 5
ATOM 7351 O O . ALA A 1 27 ? 8.946 5.600 9.908 1.00 0.90 25 ALA A O 5
ATOM 7358 N N . ARG A 1 28 ? 9.488 5.116 7.785 1.00 0.72 26 ARG A N 5
ATOM 7359 C CA . ARG A 1 28 ? 10.903 5.414 7.966 1.00 0.88 26 ARG A CA 5
ATOM 7360 C C . ARG A 1 28 ? 11.263 6.769 7.363 1.00 0.84 26 ARG A C 5
ATOM 7361 O O . ARG A 1 28 ? 11.141 7.812 8.005 1.00 0.94 26 ARG A O 5
ATOM 7382 N N . CYS A 1 29 ? 11.700 6.724 6.111 1.00 0.75 27 CYS A N 5
ATOM 7383 C CA . CYS A 1 29 ? 12.098 7.905 5.364 1.00 0.75 27 CYS A CA 5
ATOM 7384 C C . CYS A 1 29 ? 10.903 8.789 5.026 1.00 0.75 27 CYS A C 5
ATOM 7385 O O . CYS A 1 29 ? 9.797 8.298 4.801 1.00 0.85 27 CYS A O 5
ATOM 7392 N N . ASP A 1 30 ? 11.147 10.085 4.941 1.00 0.72 28 ASP A N 5
ATOM 7393 C CA . ASP A 1 30 ? 10.074 11.057 4.758 1.00 0.74 28 ASP A CA 5
ATOM 7394 C C . ASP A 1 30 ? 9.834 11.330 3.279 1.00 0.68 28 ASP A C 5
ATOM 7395 O O . ASP A 1 30 ? 10.047 12.438 2.783 1.00 0.89 28 ASP A O 5
ATOM 7404 N N . LEU A 1 31 ? 9.438 10.297 2.564 1.00 0.53 29 LEU A N 5
ATOM 7405 C CA . LEU A 1 31 ? 8.989 10.457 1.198 1.00 0.47 29 LEU A CA 5
ATOM 7406 C C . LEU A 1 31 ? 7.481 10.605 1.162 1.00 0.48 29 LEU A C 5
ATOM 7407 O O . LEU A 1 31 ? 6.758 9.909 1.874 1.00 0.51 29 LEU A O 5
ATOM 7423 N N . ARG A 1 32 ? 7.020 11.532 0.346 1.00 0.51 30 ARG A N 5
ATOM 7424 C CA . ARG A 1 32 ? 5.605 11.826 0.234 1.00 0.59 30 ARG A CA 5
ATOM 7425 C C . ARG A 1 32 ? 5.058 11.170 -1.026 1.00 0.60 30 ARG A C 5
ATOM 7426 O O . ARG A 1 32 ? 3.893 11.330 -1.382 1.00 0.71 30 ARG A O 5
ATOM 7447 N N . GLU A 1 33 ? 5.930 10.431 -1.696 1.00 0.55 31 GLU A N 5
ATOM 7448 C CA . GLU A 1 33 ? 5.636 9.863 -3.004 1.00 0.65 31 GLU A CA 5
ATOM 7449 C C . GLU A 1 33 ? 6.150 8.437 -3.080 1.00 0.55 31 GLU A C 5
ATOM 7450 O O . GLU A 1 33 ? 7.034 8.056 -2.311 1.00 0.49 31 GLU A O 5
ATOM 7462 N N . ASN A 1 34 ? 5.605 7.666 -4.022 1.00 0.60 32 ASN A N 5
ATOM 7463 C CA . ASN A 1 34 ? 5.998 6.269 -4.212 1.00 0.61 32 ASN A CA 5
ATOM 7464 C C . ASN A 1 34 ? 5.950 5.522 -2.889 1.00 0.50 32 ASN A C 5
ATOM 7465 O O . ASN A 1 34 ? 6.955 4.974 -2.417 1.00 0.54 32 ASN A O 5
ATOM 7476 N N . LEU A 1 35 ? 4.771 5.538 -2.290 1.00 0.41 33 LEU A N 5
ATOM 7477 C CA . LEU A 1 35 ? 4.546 4.917 -1.001 1.00 0.32 33 LEU A CA 5
ATOM 7478 C C . LEU A 1 35 ? 3.721 3.658 -1.174 1.00 0.30 33 LEU A C 5
ATOM 7479 O O . LEU A 1 35 ? 2.820 3.617 -2.007 1.00 0.34 33 LEU A O 5
ATOM 7495 N N . TRP A 1 36 ? 4.025 2.643 -0.393 1.00 0.28 34 TRP A N 5
ATOM 7496 C CA . TRP A 1 36 ? 3.289 1.398 -0.460 1.00 0.28 34 TRP A CA 5
ATOM 7497 C C . TRP A 1 36 ? 2.509 1.187 0.832 1.00 0.27 34 TRP A C 5
ATOM 7498 O O . TRP A 1 36 ? 3.088 0.899 1.877 1.00 0.31 34 TRP A O 5
ATOM 7519 N N . LEU A 1 37 ? 1.198 1.369 0.758 1.00 0.25 35 LEU A N 5
ATOM 7520 C CA . LEU A 1 37 ? 0.322 1.147 1.900 1.00 0.26 35 LEU A CA 5
ATOM 7521 C C . LEU A 1 37 ? -0.073 -0.324 1.943 1.00 0.27 35 LEU A C 5
ATOM 7522 O O . LEU A 1 37 ? -0.900 -0.768 1.145 1.00 0.29 35 LEU A O 5
ATOM 7538 N N . ASN A 1 38 ? 0.506 -1.067 2.875 1.00 0.28 36 ASN A N 5
ATOM 7539 C CA . ASN A 1 38 ? 0.263 -2.504 2.973 1.00 0.30 36 ASN A CA 5
ATOM 7540 C C . ASN A 1 38 ? -1.225 -2.813 3.155 1.00 0.30 36 ASN A C 5
ATOM 7541 O O . ASN A 1 38 ? -1.943 -2.122 3.884 1.00 0.35 36 ASN A O 5
ATOM 7552 N N . LEU A 1 39 ? -1.675 -3.860 2.471 1.00 0.28 37 LEU A N 5
ATOM 7553 C CA . LEU A 1 39 ? -3.085 -4.235 2.442 1.00 0.31 37 LEU A CA 5
ATOM 7554 C C . LEU A 1 39 ? -3.508 -4.919 3.736 1.00 0.33 37 LEU A C 5
ATOM 7555 O O . LEU A 1 39 ? -4.699 -5.061 4.010 1.00 0.40 37 LEU A O 5
ATOM 7571 N N . THR A 1 40 ? -2.531 -5.321 4.530 1.00 0.32 38 THR A N 5
ATOM 7572 C CA . THR A 1 40 ? -2.803 -6.076 5.744 1.00 0.37 38 THR A CA 5
ATOM 7573 C C . THR A 1 40 ? -2.638 -5.232 7.005 1.00 0.35 38 THR A C 5
ATOM 7574 O O . THR A 1 40 ? -3.624 -4.828 7.619 1.00 0.40 38 THR A O 5
ATOM 7585 N N . ASP A 1 41 ? -1.395 -4.956 7.374 1.00 0.34 39 ASP A N 5
ATOM 7586 C CA . ASP A 1 41 ? -1.095 -4.359 8.672 1.00 0.36 39 ASP A CA 5
ATOM 7587 C C . ASP A 1 41 ? -0.877 -2.851 8.574 1.00 0.32 39 ASP A C 5
ATOM 7588 O O . ASP A 1 41 ? -0.468 -2.210 9.540 1.00 0.48 39 ASP A O 5
ATOM 7597 N N . GLY A 1 42 ? -1.144 -2.295 7.401 1.00 0.28 40 GLY A N 5
ATOM 7598 C CA . GLY A 1 42 ? -1.068 -0.854 7.212 1.00 0.27 40 GLY A CA 5
ATOM 7599 C C . GLY A 1 42 ? 0.351 -0.308 7.203 1.00 0.29 40 GLY A C 5
ATOM 7600 O O . GLY A 1 42 ? 0.548 0.895 7.380 1.00 0.39 40 GLY A O 5
ATOM 7604 N N . SER A 1 43 ? 1.341 -1.175 7.010 1.00 0.29 41 SER A N 5
ATOM 7605 C CA . SER A 1 43 ? 2.721 -0.717 6.886 1.00 0.38 41 SER A CA 5
ATOM 7606 C C . SER A 1 43 ? 2.896 0.121 5.625 1.00 0.32 41 SER A C 5
ATOM 7607 O O . SER A 1 43 ? 2.994 -0.410 4.518 1.00 0.32 41 SER A O 5
ATOM 7615 N N . VAL A 1 44 ? 2.899 1.431 5.805 1.00 0.32 42 VAL A N 5
ATOM 7616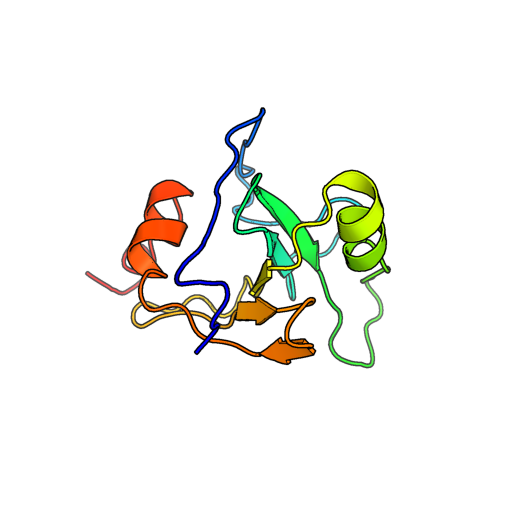 C CA . VAL A 1 44 ? 3.142 2.363 4.715 1.00 0.28 42 VAL A CA 5
ATOM 7617 C C . VAL A 1 44 ? 4.634 2.623 4.588 1.00 0.29 42 VAL A C 5
ATOM 7618 O O . VAL A 1 44 ? 5.272 3.153 5.502 1.00 0.35 42 VAL A O 5
ATOM 7631 N N . LEU A 1 45 ? 5.187 2.237 3.459 1.00 0.28 43 LEU A N 5
ATOM 7632 C CA . LEU A 1 45 ? 6.616 2.354 3.223 1.00 0.33 43 LEU A CA 5
ATOM 7633 C C . LEU A 1 45 ? 6.846 3.125 1.935 1.00 0.30 43 LEU A C 5
ATOM 7634 O O . LEU A 1 45 ? 5.888 3.564 1.317 1.00 0.29 43 LEU A O 5
ATOM 7650 N N . CYS A 1 46 ? 8.096 3.323 1.534 1.00 0.40 44 CYS A N 5
ATOM 7651 C CA . CYS A 1 46 ? 8.341 4.069 0.295 1.00 0.46 44 CYS A CA 5
ATOM 7652 C C . CYS A 1 46 ? 9.539 3.522 -0.468 1.00 0.61 44 CYS A C 5
ATOM 7653 O O . CYS A 1 46 ? 10.177 2.572 -0.028 1.00 0.71 44 CYS A O 5
ATOM 7660 N N . GLY A 1 47 ? 9.821 4.112 -1.621 1.00 0.68 45 GLY A N 5
ATOM 7661 C CA . GLY A 1 47 ? 11.022 3.766 -2.353 1.00 0.87 45 GLY A CA 5
ATOM 7662 C C . GLY A 1 47 ? 10.746 2.997 -3.626 1.00 1.23 45 GLY A C 5
ATOM 7663 O O . GLY A 1 47 ? 10.620 1.774 -3.602 1.00 2.12 45 GLY A O 5
ATOM 7667 N N . LYS A 1 48 ? 10.635 3.719 -4.735 1.00 1.63 46 LYS A N 5
ATOM 7668 C CA . LYS A 1 48 ? 10.551 3.093 -6.046 1.00 2.41 46 LYS A CA 5
ATOM 7669 C C . LYS A 1 48 ? 11.963 2.861 -6.567 1.00 2.38 46 LYS A C 5
ATOM 7670 O O . LYS A 1 48 ? 12.252 1.866 -7.233 1.00 2.93 46 LYS A O 5
ATOM 7689 N N . TRP A 1 49 ? 12.829 3.811 -6.250 1.00 2.40 47 TRP A N 5
ATOM 7690 C CA . TRP A 1 49 ? 14.236 3.735 -6.598 1.00 2.90 47 TRP A CA 5
ATOM 7691 C C . TRP A 1 49 ? 15.026 3.179 -5.420 1.00 3.16 47 TRP A C 5
ATOM 7692 O O . TRP A 1 49 ? 14.546 3.183 -4.284 1.00 3.82 47 TRP A O 5
ATOM 7713 N N . PHE A 1 50 ? 16.233 2.708 -5.687 1.00 3.23 48 PHE A N 5
ATOM 7714 C CA . PHE A 1 50 ? 17.052 2.084 -4.655 1.00 3.94 48 PHE A CA 5
ATOM 7715 C C . PHE A 1 50 ? 17.846 3.135 -3.886 1.00 3.98 48 PHE A C 5
ATOM 7716 O O . PHE A 1 50 ? 19.080 3.153 -3.930 1.00 4.37 48 PHE A O 5
ATOM 7733 N N . PHE A 1 51 ? 17.109 4.012 -3.195 1.00 4.01 49 PHE A N 5
ATOM 7734 C CA . PHE A 1 51 ? 17.672 5.116 -2.407 1.00 4.29 49 PHE A CA 5
ATOM 7735 C C . PHE A 1 51 ? 18.171 6.243 -3.316 1.00 4.03 49 PHE A C 5
ATOM 7736 O O . PHE A 1 51 ? 17.857 7.412 -3.088 1.00 4.43 49 PHE A O 5
ATOM 7753 N N . ASP A 1 52 ? 18.940 5.867 -4.341 1.00 3.84 50 ASP A N 5
ATOM 7754 C CA . ASP A 1 52 ? 19.402 6.786 -5.391 1.00 4.03 50 ASP A CA 5
ATOM 7755 C C . ASP A 1 52 ? 20.379 7.826 -4.844 1.00 3.49 50 ASP A C 5
ATOM 7756 O O . ASP A 1 52 ? 21.594 7.692 -4.997 1.00 3.96 50 ASP A O 5
ATOM 7765 N N . SER A 1 53 ? 19.843 8.846 -4.197 1.00 2.95 51 SER A N 5
ATOM 7766 C CA . SER A 1 53 ? 20.649 9.908 -3.619 1.00 2.87 51 SER A CA 5
ATOM 7767 C C . SER A 1 53 ? 20.229 10.139 -2.173 1.00 2.57 51 SER A C 5
ATOM 7768 O O . SER A 1 53 ? 21.061 10.147 -1.264 1.00 3.12 51 SER A O 5
ATOM 7776 N N . SER A 1 54 ? 18.930 10.311 -1.975 1.00 2.29 52 SER A N 5
ATOM 7777 C CA . SER A 1 54 ? 18.358 10.502 -0.656 1.00 2.37 52 SER A CA 5
ATOM 7778 C C . SER A 1 54 ? 16.851 10.282 -0.733 1.00 1.79 52 SER A C 5
ATOM 7779 O O . SER A 1 54 ? 16.161 10.939 -1.513 1.00 2.13 52 SER A O 5
ATOM 7787 N N . GLY A 1 55 ? 16.351 9.334 0.044 1.00 1.40 53 GLY A N 5
ATOM 7788 C CA . GLY A 1 55 ? 14.933 9.047 0.030 1.00 1.25 53 GLY A CA 5
ATOM 7789 C C . GLY A 1 55 ? 14.652 7.583 -0.224 1.00 1.07 53 GLY A C 5
ATOM 7790 O O . GLY A 1 55 ? 14.827 7.090 -1.339 1.00 1.28 53 GLY A O 5
ATOM 7794 N N . GLY A 1 56 ? 14.226 6.890 0.816 1.00 0.86 54 GLY A N 5
ATOM 7795 C CA . GLY A 1 56 ? 13.910 5.483 0.699 1.00 0.86 54 GLY A CA 5
ATOM 7796 C C . GLY A 1 56 ? 14.831 4.642 1.565 1.00 0.91 54 GLY A C 5
ATOM 7797 O O . GLY A 1 56 ? 15.739 5.182 2.197 1.00 1.55 54 GLY A O 5
ATOM 7801 N N . ASN A 1 57 ? 14.608 3.332 1.607 1.00 0.89 55 ASN A N 5
ATOM 7802 C CA . ASN A 1 57 ? 15.284 2.472 2.583 1.00 0.87 55 ASN A CA 5
ATOM 7803 C C . ASN A 1 57 ? 14.923 1.006 2.313 1.00 1.01 55 ASN A C 5
ATOM 7804 O O . ASN A 1 57 ? 14.175 0.716 1.380 1.00 1.21 55 ASN A O 5
ATOM 7815 N N . GLY A 1 58 ? 15.418 0.093 3.142 1.00 1.23 56 GLY A N 5
ATOM 7816 C CA . GLY A 1 58 ? 15.167 -1.326 2.938 1.00 1.44 56 GLY A CA 5
ATOM 7817 C C . GLY A 1 58 ? 13.905 -1.818 3.630 1.00 1.14 56 GLY A C 5
ATOM 7818 O O . GLY A 1 58 ? 13.671 -3.022 3.708 1.00 1.07 56 GLY A O 5
ATOM 7822 N N . HIS A 1 59 ? 13.103 -0.882 4.140 1.00 1.06 57 HIS A N 5
ATOM 7823 C CA . HIS A 1 59 ? 11.816 -1.195 4.785 1.00 0.77 57 HIS A CA 5
ATOM 7824 C C . HIS A 1 59 ? 10.957 -2.176 3.987 1.00 0.66 57 HIS A C 5
ATOM 7825 O O . HIS A 1 59 ? 10.381 -3.099 4.561 1.00 0.55 57 HIS A O 5
ATOM 7839 N N . ALA A 1 60 ? 10.858 -1.976 2.678 1.00 0.78 58 ALA A N 5
ATOM 7840 C CA . ALA A 1 60 ? 10.031 -2.845 1.844 1.00 0.75 58 ALA A CA 5
ATOM 7841 C C . ALA A 1 60 ? 10.560 -4.273 1.862 1.00 0.66 58 ALA A C 5
ATOM 7842 O O . ALA A 1 60 ? 9.790 -5.232 1.938 1.00 0.54 58 ALA A O 5
ATOM 7849 N N . LEU A 1 61 ? 11.879 -4.400 1.824 1.00 0.78 59 LEU A N 5
ATOM 7850 C CA . LEU A 1 61 ? 12.533 -5.699 1.911 1.00 0.79 59 LEU A CA 5
ATOM 7851 C C . LEU A 1 61 ? 12.277 -6.319 3.276 1.00 0.66 59 LEU A C 5
ATOM 7852 O O . LEU A 1 61 ? 11.914 -7.490 3.386 1.00 0.63 59 LEU A O 5
ATOM 7868 N N . GLU A 1 62 ? 12.484 -5.516 4.311 1.00 0.66 60 GLU A N 5
ATOM 7869 C CA . GLU A 1 62 ? 12.198 -5.916 5.684 1.00 0.65 60 GLU A CA 5
ATOM 7870 C C . GLU A 1 62 ? 10.777 -6.447 5.818 1.00 0.51 60 GLU A C 5
ATOM 7871 O O . GLU A 1 62 ? 10.567 -7.517 6.382 1.00 0.57 60 GLU A O 5
ATOM 7883 N N . HIS A 1 63 ? 9.813 -5.702 5.288 1.00 0.43 61 HIS A N 5
ATOM 7884 C CA . HIS A 1 63 ? 8.413 -6.118 5.312 1.00 0.41 61 HIS A CA 5
ATOM 7885 C C . HIS A 1 63 ? 8.237 -7.459 4.611 1.00 0.38 61 HIS A C 5
ATOM 7886 O O . HIS A 1 63 ? 7.604 -8.373 5.144 1.00 0.40 61 HIS A O 5
ATOM 7901 N N . TYR A 1 64 ? 8.812 -7.556 3.420 1.00 0.44 62 TYR A N 5
ATOM 7902 C CA . TYR A 1 64 ? 8.710 -8.748 2.589 1.00 0.54 62 TYR A CA 5
ATOM 7903 C C . TYR A 1 64 ? 9.279 -9.969 3.307 1.00 0.59 62 TYR A C 5
ATOM 7904 O O . TYR A 1 64 ? 8.701 -11.052 3.262 1.00 0.67 62 TYR A O 5
ATOM 7922 N N . ARG A 1 65 ? 10.408 -9.784 3.969 1.00 0.60 63 ARG A N 5
ATOM 7923 C CA . ARG A 1 65 ? 11.092 -10.875 4.648 1.00 0.73 63 ARG A CA 5
ATOM 7924 C C . ARG A 1 65 ? 10.476 -11.192 6.010 1.00 0.75 63 ARG A C 5
ATOM 7925 O O . ARG A 1 65 ? 10.392 -12.358 6.400 1.00 0.87 63 ARG A O 5
ATOM 7946 N N . ASP A 1 66 ? 10.054 -10.162 6.735 1.00 0.68 64 ASP A N 5
ATOM 7947 C CA . ASP A 1 66 ? 9.536 -10.349 8.089 1.00 0.75 64 ASP A CA 5
ATOM 7948 C C . ASP A 1 66 ? 8.145 -10.967 8.080 1.00 0.75 64 ASP A C 5
ATOM 7949 O O . ASP A 1 66 ? 7.935 -12.040 8.641 1.00 0.89 64 ASP A O 5
ATOM 7958 N N . MET A 1 67 ? 7.197 -10.304 7.438 1.00 0.63 65 MET A N 5
ATOM 7959 C CA . MET A 1 67 ? 5.830 -10.808 7.390 1.00 0.67 65 MET A CA 5
ATOM 7960 C C . MET A 1 67 ? 5.502 -11.329 6.007 1.00 0.65 65 MET A C 5
ATOM 7961 O O . MET A 1 67 ? 4.893 -12.386 5.851 1.00 0.80 65 MET A O 5
ATOM 7975 N N . GLY A 1 68 ? 5.934 -10.581 5.007 1.00 0.56 66 GLY A N 5
ATOM 7976 C CA . GLY A 1 68 ? 5.571 -10.877 3.649 1.00 0.64 66 GLY A CA 5
ATOM 7977 C C . GLY A 1 68 ? 4.492 -9.941 3.173 1.00 0.70 66 GLY A C 5
ATOM 7978 O O . GLY A 1 68 ? 4.775 -8.794 2.830 1.00 1.36 66 GLY A O 5
ATOM 7982 N N . TYR A 1 69 ? 3.255 -10.429 3.225 1.00 0.55 67 TYR A N 5
ATOM 7983 C CA . TYR A 1 69 ? 2.075 -9.710 2.735 1.00 0.49 67 TYR A CA 5
ATOM 7984 C C . TYR A 1 69 ? 2.389 -8.906 1.477 1.00 0.53 67 TYR A C 5
ATOM 7985 O O . TYR A 1 69 ? 2.559 -7.686 1.519 1.00 0.82 67 TYR A O 5
ATOM 8003 N N . PRO A 1 70 ? 2.454 -9.613 0.338 1.00 0.46 68 PRO A N 5
ATOM 8004 C CA . PRO A 1 70 ? 2.920 -9.073 -0.948 1.00 0.59 68 PRO A CA 5
ATOM 8005 C C . PRO A 1 70 ? 1.930 -8.135 -1.638 1.00 0.49 68 PRO A C 5
ATOM 8006 O O . PRO A 1 70 ? 1.800 -8.169 -2.865 1.00 0.64 68 PRO A O 5
ATOM 8017 N N . LEU A 1 71 ? 1.255 -7.298 -0.874 1.00 0.34 69 LEU A N 5
ATOM 8018 C CA . LEU A 1 71 ? 0.272 -6.387 -1.437 1.00 0.28 69 LEU A CA 5
ATOM 8019 C C . LEU A 1 71 ? 0.359 -5.030 -0.760 1.00 0.24 69 LEU A C 5
ATOM 8020 O O . LEU A 1 71 ? 0.257 -4.933 0.463 1.00 0.27 69 LEU A O 5
ATOM 8036 N N . ALA A 1 72 ? 0.542 -3.989 -1.555 1.00 0.22 70 ALA A N 5
ATOM 8037 C CA . ALA A 1 72 ? 0.628 -2.637 -1.033 1.00 0.24 70 ALA A CA 5
ATOM 8038 C C . ALA A 1 72 ? 0.075 -1.643 -2.045 1.00 0.27 70 ALA A C 5
ATOM 8039 O O . ALA A 1 72 ? 0.307 -1.775 -3.243 1.00 0.32 70 ALA A O 5
ATOM 8046 N N . VAL A 1 73 ? -0.663 -0.659 -1.562 1.00 0.26 71 VAL A N 5
ATOM 8047 C CA . VAL A 1 73 ? -1.253 0.348 -2.429 1.00 0.29 71 VAL A CA 5
ATOM 8048 C C . VAL A 1 73 ? -0.252 1.459 -2.686 1.00 0.30 71 VAL A C 5
ATOM 8049 O O . VAL A 1 73 ? 0.215 2.108 -1.749 1.00 0.29 71 VAL A O 5
ATOM 8062 N N . LYS A 1 74 ? 0.093 1.660 -3.953 1.00 0.33 72 LYS A N 5
ATOM 8063 C CA . LYS A 1 74 ? 1.015 2.715 -4.328 1.00 0.36 72 LYS A CA 5
ATOM 8064 C C . LYS A 1 74 ? 0.316 4.059 -4.208 1.00 0.37 72 LYS A C 5
ATOM 8065 O O . LYS A 1 74 ? -0.393 4.501 -5.113 1.00 0.42 72 LYS A O 5
ATOM 8084 N N . LEU A 1 75 ? 0.522 4.690 -3.072 1.00 0.33 73 LEU A N 5
ATOM 8085 C CA . LEU A 1 75 ? -0.167 5.916 -2.719 1.00 0.33 73 LEU A CA 5
ATOM 8086 C C . LEU A 1 75 ? 0.209 7.053 -3.652 1.00 0.35 73 LEU A C 5
ATOM 8087 O O . LEU A 1 75 ? 1.289 7.063 -4.248 1.00 0.38 73 LEU A O 5
ATOM 8103 N N . GLY A 1 76 ? -0.687 8.015 -3.763 1.00 0.37 74 GLY A N 5
ATOM 8104 C CA . GLY A 1 76 ? -0.510 9.090 -4.716 1.00 0.41 74 GLY A CA 5
ATOM 8105 C C . GLY A 1 76 ? -1.289 8.845 -5.996 1.00 0.43 74 GLY A C 5
ATOM 8106 O O . GLY A 1 76 ? -1.481 9.754 -6.800 1.00 0.49 74 GLY A O 5
ATOM 8110 N N . THR A 1 77 ? -1.749 7.612 -6.178 1.00 0.43 75 THR A N 5
ATOM 8111 C CA . THR A 1 77 ? -2.495 7.241 -7.377 1.00 0.47 75 THR A CA 5
ATOM 8112 C C . THR A 1 77 ? -3.941 6.921 -7.021 1.00 0.43 75 THR A C 5
ATOM 8113 O O . THR A 1 77 ? -4.703 6.403 -7.839 1.00 0.43 75 THR A O 5
ATOM 8124 N N . ILE A 1 78 ? -4.309 7.235 -5.789 1.00 0.44 76 ILE A N 5
ATOM 8125 C CA . ILE A 1 78 ? -5.621 6.894 -5.268 1.00 0.43 76 ILE A CA 5
ATOM 8126 C C . ILE A 1 78 ? -6.704 7.783 -5.863 1.00 0.46 76 ILE A C 5
ATOM 8127 O O . ILE A 1 78 ? -6.774 8.981 -5.584 1.00 0.53 76 ILE A O 5
ATOM 8143 N N . THR A 1 79 ? -7.531 7.179 -6.693 1.00 0.45 77 THR A N 5
ATOM 8144 C CA . THR A 1 79 ? -8.639 7.869 -7.314 1.00 0.50 77 THR A CA 5
ATOM 8145 C C . THR A 1 79 ? -9.877 6.962 -7.287 1.00 0.56 77 THR A C 5
ATOM 8146 O O . THR A 1 79 ? -9.738 5.749 -7.117 1.00 0.62 77 THR A O 5
ATOM 8157 N N . PRO A 1 80 ? -11.088 7.532 -7.419 1.00 0.65 78 PRO A N 5
ATOM 8158 C CA . PRO A 1 80 ? -12.351 6.785 -7.294 1.00 0.73 78 PRO A CA 5
ATOM 8159 C C . PRO A 1 80 ? -12.387 5.515 -8.147 1.00 0.75 78 PRO A C 5
ATOM 8160 O O . PRO A 1 80 ? -12.773 4.448 -7.662 1.00 0.98 78 PRO A O 5
ATOM 8171 N N . ASP A 1 81 ? -11.985 5.650 -9.410 1.00 0.72 79 ASP A N 5
ATOM 8172 C CA . ASP A 1 81 ? -11.925 4.521 -10.344 1.00 0.80 79 ASP A CA 5
ATOM 8173 C C . ASP A 1 81 ? -11.109 3.374 -9.765 1.00 0.73 79 ASP A C 5
ATOM 8174 O O . ASP A 1 81 ? -11.530 2.217 -9.783 1.00 0.85 79 ASP A O 5
ATOM 8183 N N . GLY A 1 82 ? -9.946 3.713 -9.245 1.00 0.60 80 GLY A N 5
ATOM 8184 C CA . GLY A 1 82 ? -9.079 2.730 -8.649 1.00 0.62 80 GLY A CA 5
ATOM 8185 C C . GLY A 1 82 ? -7.678 3.258 -8.482 1.00 0.52 80 GLY A C 5
ATOM 8186 O O . GLY A 1 82 ? -7.238 4.126 -9.241 1.00 0.65 80 GLY A O 5
ATOM 8190 N N . ALA A 1 83 ? -6.983 2.750 -7.484 1.00 0.42 81 ALA A N 5
ATOM 8191 C CA . ALA A 1 83 ? -5.606 3.139 -7.239 1.00 0.38 81 ALA A CA 5
ATOM 8192 C C . ALA A 1 83 ? -4.665 2.121 -7.848 1.00 0.34 81 ALA A C 5
ATOM 8193 O O . ALA A 1 83 ? -5.080 1.022 -8.221 1.00 0.35 81 ALA A O 5
ATOM 8200 N N . ASP A 1 84 ? -3.406 2.493 -7.951 1.00 0.34 82 ASP A N 5
ATOM 8201 C CA . ASP A 1 84 ? -2.393 1.610 -8.501 1.00 0.34 82 ASP A CA 5
ATOM 8202 C C . ASP A 1 84 ? -1.819 0.759 -7.381 1.00 0.33 82 ASP A C 5
ATOM 8203 O O . ASP A 1 84 ? -1.026 1.234 -6.574 1.00 0.53 82 ASP A O 5
ATOM 8212 N N . VAL A 1 85 ? -2.267 -0.481 -7.297 1.00 0.34 83 VAL A N 5
ATOM 8213 C CA . VAL A 1 85 ? -1.808 -1.381 -6.252 1.00 0.41 83 VAL A CA 5
ATOM 8214 C C . VAL A 1 85 ? -0.587 -2.147 -6.740 1.00 0.40 83 VAL A C 5
ATOM 8215 O O . VAL A 1 85 ? -0.551 -2.605 -7.876 1.00 0.43 83 VAL A O 5
ATOM 8228 N N . TYR A 1 86 ? 0.416 -2.275 -5.895 1.00 0.41 84 TYR A N 5
ATOM 8229 C CA . TYR A 1 86 ? 1.630 -2.958 -6.280 1.00 0.42 84 TYR A CA 5
ATOM 8230 C C . TYR A 1 86 ? 1.724 -4.297 -5.573 1.00 0.42 84 TYR A C 5
ATOM 8231 O O . TYR A 1 86 ? 1.500 -4.399 -4.366 1.00 0.44 84 TYR A O 5
ATOM 8249 N N . SER A 1 87 ? 2.045 -5.323 -6.334 1.00 0.43 85 SER A N 5
ATOM 8250 C CA . SER A 1 87 ? 2.191 -6.656 -5.791 1.00 0.45 85 SER A CA 5
ATOM 8251 C C . SER A 1 87 ? 3.673 -6.964 -5.610 1.00 0.47 85 SER A C 5
ATOM 8252 O O . SER A 1 87 ? 4.489 -6.595 -6.448 1.00 0.59 85 SER A O 5
ATOM 8260 N N . PHE A 1 88 ? 4.026 -7.601 -4.505 1.00 0.47 86 PHE A N 5
ATOM 8261 C CA . PHE A 1 88 ? 5.415 -7.981 -4.263 1.00 0.54 86 PHE A CA 5
ATOM 8262 C C . PHE A 1 88 ? 5.640 -9.437 -4.650 1.00 0.57 86 PHE A C 5
ATOM 8263 O O . PHE A 1 88 ? 6.764 -9.859 -4.910 1.00 0.70 86 PHE A O 5
ATOM 8280 N N . GLN A 1 89 ? 4.558 -10.200 -4.692 1.00 0.56 87 GLN A N 5
ATOM 8281 C CA . GLN A 1 89 ? 4.631 -11.596 -5.095 1.00 0.67 87 GLN A CA 5
ATOM 8282 C C . GLN A 1 89 ? 4.709 -11.694 -6.611 1.00 0.72 87 GLN A C 5
ATOM 8283 O O . GLN A 1 89 ? 5.541 -12.415 -7.159 1.00 0.84 87 GLN A O 5
ATOM 8297 N N . GLU A 1 90 ? 3.842 -10.946 -7.279 1.00 0.68 88 GLU A N 5
ATOM 8298 C CA . GLU A 1 90 ? 3.826 -10.902 -8.732 1.00 0.75 88 GLU A CA 5
ATOM 8299 C C . GLU A 1 90 ? 4.782 -9.827 -9.234 1.00 0.70 88 GLU A C 5
ATOM 8300 O O . GLU A 1 90 ? 5.232 -9.859 -10.379 1.00 0.78 88 GLU A O 5
ATOM 8312 N N . GLU A 1 91 ? 5.074 -8.878 -8.340 1.00 0.62 89 GLU A N 5
ATOM 8313 C CA . GLU A 1 91 ? 5.996 -7.769 -8.599 1.00 0.65 89 GLU A CA 5
ATOM 8314 C C . GLU A 1 91 ? 5.516 -6.916 -9.776 1.00 0.62 89 GLU A C 5
ATOM 8315 O O . GLU A 1 91 ? 6.305 -6.280 -10.473 1.00 0.78 89 GLU A O 5
ATOM 8327 N N . GLU A 1 92 ? 4.204 -6.896 -9.964 1.00 0.49 90 GLU A N 5
ATOM 8328 C CA . GLU A 1 92 ? 3.574 -6.108 -11.016 1.00 0.53 90 GLU A CA 5
ATOM 8329 C C . GLU A 1 92 ? 2.440 -5.281 -10.421 1.00 0.45 90 GLU A C 5
ATOM 8330 O O . GLU A 1 92 ? 2.044 -5.505 -9.275 1.00 0.44 90 GLU A O 5
ATOM 8342 N N . PRO A 1 93 ? 1.917 -4.298 -11.163 1.00 0.47 91 PRO A N 5
ATOM 8343 C CA . PRO A 1 93 ? 0.725 -3.568 -10.744 1.00 0.45 91 PRO A CA 5
ATOM 8344 C C . PRO A 1 93 ? -0.497 -4.480 -10.712 1.00 0.44 91 PRO A C 5
ATOM 8345 O O . PRO A 1 93 ? -0.872 -5.078 -11.725 1.00 0.51 91 PRO A O 5
ATOM 8356 N N . VAL A 1 94 ? -1.092 -4.604 -9.542 1.00 0.41 92 VAL A N 5
ATOM 8357 C CA . VAL A 1 94 ? -2.285 -5.409 -9.363 1.00 0.44 92 VAL A CA 5
ATOM 8358 C C . VAL A 1 94 ? -3.425 -4.536 -8.856 1.00 0.46 92 VAL A C 5
ATOM 8359 O O . VAL A 1 94 ? -3.305 -3.313 -8.800 1.00 0.58 92 VAL A O 5
ATOM 8372 N N . LEU A 1 95 ? -4.521 -5.169 -8.489 1.00 0.56 93 LEU A N 5
ATOM 8373 C CA . LEU A 1 95 ? -5.684 -4.454 -8.004 1.00 0.59 93 LEU A CA 5
ATOM 8374 C C . LEU A 1 95 ? -6.406 -5.292 -6.961 1.00 0.56 93 LEU A C 5
ATOM 8375 O O . LEU A 1 95 ? -6.490 -6.518 -7.094 1.00 0.66 93 LEU A O 5
ATOM 8391 N N . ASP A 1 96 ? -6.888 -4.632 -5.917 1.00 0.57 94 ASP A N 5
ATOM 8392 C CA . ASP A 1 96 ? -7.693 -5.281 -4.891 1.00 0.54 94 ASP A CA 5
ATOM 8393 C C . ASP A 1 96 ? -9.142 -5.328 -5.361 1.00 0.53 94 ASP A C 5
ATOM 8394 O O . ASP A 1 96 ? -9.762 -4.284 -5.581 1.00 0.54 94 ASP A O 5
ATOM 8403 N N . PRO A 1 97 ? -9.683 -6.543 -5.564 1.00 0.59 95 PRO A N 5
ATOM 8404 C CA . PRO A 1 97 ? -11.081 -6.743 -5.974 1.00 0.66 95 PRO A CA 5
ATOM 8405 C C . PRO A 1 97 ? -12.067 -6.070 -5.028 1.00 0.64 95 PRO A C 5
ATOM 8406 O O . PRO A 1 97 ? -13.227 -5.842 -5.378 1.00 0.74 95 PRO A O 5
ATOM 8417 N N . HIS A 1 98 ? -11.602 -5.763 -3.829 1.00 0.58 96 HIS A N 5
ATOM 8418 C CA . HIS A 1 98 ? -12.402 -5.057 -2.851 1.00 0.64 96 HIS A CA 5
ATOM 8419 C C . HIS A 1 98 ? -11.578 -3.935 -2.227 1.00 0.57 96 HIS A C 5
ATOM 8420 O O . HIS A 1 98 ? -11.219 -4.001 -1.051 1.00 0.58 96 HIS A O 5
ATOM 8435 N N . LEU A 1 99 ? -11.261 -2.922 -3.032 1.00 0.56 97 LEU A N 5
ATOM 8436 C CA . LEU A 1 99 ? -10.556 -1.731 -2.551 1.00 0.54 97 LEU A CA 5
ATOM 8437 C C . LEU A 1 99 ? -11.287 -1.135 -1.360 1.00 0.54 97 LEU A C 5
ATOM 8438 O O . LEU A 1 99 ? -10.668 -0.720 -0.374 1.00 0.55 97 LEU A O 5
ATOM 8454 N N . ALA A 1 100 ? -12.612 -1.112 -1.466 1.00 0.58 98 ALA A N 5
ATOM 8455 C CA . ALA A 1 100 ? -13.475 -0.621 -0.403 1.00 0.63 98 ALA A CA 5
ATOM 8456 C C . ALA A 1 100 ? -13.183 -1.321 0.920 1.00 0.61 98 ALA A C 5
ATOM 8457 O O . ALA A 1 100 ? -13.261 -0.706 1.970 1.00 0.65 98 ALA A O 5
ATOM 8464 N N . LYS A 1 101 ? -12.826 -2.600 0.853 1.00 0.60 99 LYS A N 5
ATOM 8465 C CA . LYS A 1 101 ? -12.512 -3.392 2.043 1.00 0.64 99 LYS A CA 5
ATOM 8466 C C . LYS A 1 101 ? -11.280 -2.851 2.757 1.00 0.58 99 LYS A C 5
ATOM 8467 O O . LYS A 1 101 ? -11.278 -2.645 3.978 1.00 0.61 99 LYS A O 5
ATOM 8486 N N . HIS A 1 102 ? -10.249 -2.593 1.977 1.00 0.55 100 HIS A N 5
ATOM 8487 C CA . HIS A 1 102 ? -8.994 -2.092 2.519 1.00 0.59 100 HIS A CA 5
ATOM 8488 C C . HIS A 1 102 ? -9.182 -0.703 3.106 1.00 0.57 100 HIS A C 5
ATOM 8489 O O . HIS A 1 102 ? -8.632 -0.386 4.158 1.00 0.62 100 HIS A O 5
ATOM 8504 N N . LEU A 1 103 ? -9.969 0.113 2.427 1.00 0.58 101 LEU A N 5
ATOM 8505 C CA . LEU A 1 103 ? -10.198 1.481 2.855 1.00 0.66 101 LEU A CA 5
ATOM 8506 C C . LEU A 1 103 ? -11.215 1.531 3.987 1.00 0.68 101 LEU A C 5
ATOM 8507 O O . LEU A 1 103 ? -11.158 2.409 4.837 1.00 0.76 101 LEU A O 5
ATOM 8523 N N . ALA A 1 104 ? -12.135 0.574 3.995 1.00 0.68 102 ALA A N 5
ATOM 8524 C CA . ALA A 1 104 ? -13.149 0.475 5.049 1.00 0.78 102 ALA A CA 5
ATOM 8525 C C . ALA A 1 104 ? -12.504 0.312 6.414 1.00 0.76 102 ALA A C 5
ATOM 8526 O O . ALA A 1 104 ? -12.933 0.930 7.388 1.00 0.85 102 ALA A O 5
ATOM 8533 N N . HIS A 1 105 ? -11.457 -0.504 6.480 1.00 0.72 103 HIS A N 5
ATOM 8534 C CA . HIS A 1 105 ? -10.707 -0.684 7.726 1.00 0.79 103 HIS A CA 5
ATOM 8535 C C . HIS A 1 105 ? -10.056 0.638 8.159 1.00 0.88 103 HIS A C 5
ATOM 8536 O O . HIS A 1 105 ? -9.589 0.778 9.289 1.00 1.02 103 HIS A O 5
ATOM 8551 N N . PHE A 1 106 ? -10.048 1.607 7.255 1.00 0.86 104 PHE A N 5
ATOM 8552 C CA . PHE A 1 106 ? -9.436 2.904 7.511 1.00 1.03 104 PHE A CA 5
ATOM 8553 C C . PHE A 1 106 ? -10.488 4.008 7.575 1.00 1.11 104 PHE A C 5
ATOM 8554 O O . PHE A 1 106 ? -10.192 5.143 7.953 1.00 1.29 104 PHE A O 5
ATOM 8571 N N . GLY A 1 107 ? -11.720 3.668 7.212 1.00 1.03 105 GLY A N 5
ATOM 8572 C CA . GLY A 1 107 ? -12.783 4.658 7.152 1.00 1.17 105 GLY A CA 5
ATOM 8573 C C . GLY A 1 107 ? -12.720 5.487 5.882 1.00 1.18 105 GLY A C 5
ATOM 8574 O O . GLY A 1 107 ? -13.466 6.455 5.719 1.00 1.35 105 GLY A O 5
ATOM 8578 N N . ILE A 1 108 ? -11.831 5.093 4.983 1.00 1.03 106 ILE A N 5
ATOM 8579 C CA . ILE A 1 108 ? -11.605 5.808 3.741 1.00 1.04 106 ILE A CA 5
ATOM 8580 C C . ILE A 1 108 ? -12.631 5.415 2.678 1.00 0.98 106 ILE A C 5
ATOM 8581 O O . ILE A 1 108 ? -13.028 4.253 2.573 1.00 0.96 106 ILE A O 5
ATOM 8597 N N . ASP A 1 109 ? -13.068 6.402 1.907 1.00 1.09 107 ASP A N 5
ATOM 8598 C CA . ASP A 1 109 ? -14.013 6.177 0.825 1.00 1.17 107 ASP A CA 5
ATOM 8599 C C . ASP A 1 109 ? -13.517 6.833 -0.449 1.00 1.10 107 ASP A C 5
ATOM 8600 O O . ASP A 1 109 ? -13.086 7.987 -0.445 1.00 1.21 107 ASP A O 5
ATOM 8609 N N . MET A 1 110 ? -13.592 6.086 -1.538 1.00 0.98 108 MET A N 5
ATOM 8610 C CA . MET A 1 110 ? -13.080 6.537 -2.822 1.00 0.94 108 MET A CA 5
ATOM 8611 C C . MET A 1 110 ? -13.914 7.677 -3.381 1.00 1.07 108 MET A C 5
ATOM 8612 O O . MET A 1 110 ? -13.391 8.605 -3.996 1.00 1.20 108 MET A O 5
ATOM 8626 N N . LEU A 1 111 ? -15.217 7.596 -3.180 1.00 1.17 109 LEU A N 5
ATOM 8627 C CA . LEU A 1 111 ? -16.138 8.524 -3.809 1.00 1.40 109 LEU A CA 5
ATOM 8628 C C . LEU A 1 111 ? -16.347 9.769 -2.959 1.00 1.71 109 LEU A C 5
ATOM 8629 O O . LEU A 1 111 ? -17.067 10.682 -3.355 1.00 2.17 109 LEU A O 5
ATOM 8645 N N . HIS A 1 112 ? -15.696 9.814 -1.806 1.00 1.70 110 HIS A N 5
ATOM 8646 C CA . HIS A 1 112 ? -15.807 10.957 -0.905 1.00 2.08 110 HIS A CA 5
ATOM 8647 C C . HIS A 1 112 ? -15.136 12.191 -1.510 1.00 2.42 110 HIS A C 5
ATOM 8648 O O . HIS A 1 112 ? -15.434 13.321 -1.128 1.00 2.88 110 HIS A O 5
ATOM 8663 N N . MET A 1 113 ? -14.232 11.966 -2.457 1.00 2.65 111 MET A N 5
ATOM 8664 C CA . MET A 1 113 ? -13.547 13.062 -3.135 1.00 3.48 111 MET A CA 5
ATOM 8665 C C . MET A 1 113 ? -14.338 13.504 -4.364 1.00 3.63 111 MET A C 5
ATOM 8666 O O . MET A 1 113 ? -14.028 14.527 -4.972 1.00 4.24 111 MET A O 5
ATOM 8680 N N . HIS A 1 114 ? -15.370 12.724 -4.702 1.00 3.37 112 HIS A N 5
ATOM 8681 C CA . HIS A 1 114 ? -16.205 12.968 -5.881 1.00 3.76 112 HIS A CA 5
ATOM 8682 C C . HIS A 1 114 ? -15.361 13.086 -7.145 1.00 3.53 112 HIS A C 5
ATOM 8683 O O . HIS A 1 114 ? -14.989 14.182 -7.562 1.00 4.16 112 HIS A O 5
ATOM 8698 N N . GLY A 1 115 ? -15.061 11.948 -7.746 1.00 2.99 113 GLY A N 5
ATOM 8699 C CA . GLY A 1 115 ? -14.311 11.947 -8.983 1.00 3.33 113 GLY A CA 5
ATOM 8700 C C . GLY A 1 115 ? -14.965 11.080 -10.035 1.00 3.80 113 GLY A C 5
ATOM 8701 O O . GLY A 1 115 ? -15.228 11.540 -11.147 1.00 4.08 113 GLY A O 5
ATOM 8705 N N . THR A 1 116 ? -15.264 9.839 -9.650 1.00 4.30 114 THR A N 5
ATOM 8706 C CA . THR A 1 116 ? -15.823 8.829 -10.553 1.00 5.21 114 THR A CA 5
ATOM 8707 C C . THR A 1 116 ? -15.127 8.835 -11.917 1.00 5.66 114 THR A C 5
ATOM 8708 O O . THR A 1 116 ? -15.688 9.397 -12.883 1.00 6.13 114 THR A O 5
ATOM 8721 N N . VAL A 1 3 ? -5.649 -8.817 -12.074 1.00 0.75 1 VAL A N 6
ATOM 8722 C CA . VAL A 1 3 ? -6.177 -8.943 -10.700 1.00 0.65 1 VAL A CA 6
ATOM 8723 C C . VAL A 1 3 ? -5.454 -10.067 -9.964 1.00 0.73 1 VAL A C 6
ATOM 8724 O O . VAL A 1 3 ? -5.397 -11.203 -10.437 1.00 0.89 1 VAL A O 6
ATOM 8737 N N . SER A 1 4 ? -4.865 -9.737 -8.826 1.00 0.77 2 SER A N 6
ATOM 8738 C CA . SER A 1 4 ? -4.200 -10.724 -8.001 1.00 1.05 2 SER A CA 6
ATOM 8739 C C . SER A 1 4 ? -5.221 -11.480 -7.162 1.00 0.74 2 SER A C 6
ATOM 8740 O O . SER A 1 4 ? -6.002 -10.874 -6.431 1.00 0.74 2 SER A O 6
ATOM 8748 N N . LYS A 1 5 ? -5.228 -12.799 -7.272 1.00 1.00 3 LYS A N 6
ATOM 8749 C CA . LYS A 1 5 ? -6.161 -13.613 -6.500 1.00 1.20 3 LYS A CA 6
ATOM 8750 C C . LYS A 1 5 ? -5.699 -13.731 -5.055 1.00 1.01 3 LYS A C 6
ATOM 8751 O O . LYS A 1 5 ? -6.437 -14.199 -4.189 1.00 1.21 3 LYS A O 6
ATOM 8770 N N . TYR A 1 6 ? -4.475 -13.290 -4.798 1.00 0.82 4 TYR A N 6
ATOM 8771 C CA . TYR A 1 6 ? -3.998 -13.123 -3.431 1.00 0.74 4 TYR A CA 6
ATOM 8772 C C . TYR A 1 6 ? -4.779 -12.011 -2.740 1.00 0.71 4 TYR A C 6
ATOM 8773 O O . TYR A 1 6 ? -4.822 -11.935 -1.515 1.00 0.85 4 TYR A O 6
ATOM 8791 N N . ALA A 1 7 ? -5.402 -11.157 -3.542 1.00 0.72 5 ALA A N 6
ATOM 8792 C CA . ALA A 1 7 ? -6.227 -10.078 -3.023 1.00 0.78 5 ALA A CA 6
ATOM 8793 C C . ALA A 1 7 ? -7.611 -10.595 -2.654 1.00 0.84 5 ALA A C 6
ATOM 8794 O O . ALA A 1 7 ? -8.273 -10.043 -1.780 1.00 1.03 5 ALA A O 6
ATOM 8801 N N . ASN A 1 8 ? -8.034 -11.670 -3.321 1.00 0.88 6 ASN A N 6
ATOM 8802 C CA . ASN A 1 8 ? -9.367 -12.234 -3.114 1.00 1.15 6 ASN A CA 6
ATOM 8803 C C . ASN A 1 8 ? -9.552 -12.599 -1.648 1.00 1.35 6 ASN A C 6
ATOM 8804 O O . ASN A 1 8 ? -10.543 -12.223 -1.021 1.00 1.76 6 ASN A O 6
ATOM 8815 N N . ASN A 1 9 ? -8.582 -13.310 -1.102 1.00 1.33 7 ASN A N 6
ATOM 8816 C CA . ASN A 1 9 ? -8.582 -13.620 0.316 1.00 1.82 7 ASN A CA 6
ATOM 8817 C C . ASN A 1 9 ? -7.244 -13.232 0.924 1.00 1.74 7 ASN A C 6
ATOM 8818 O O . ASN A 1 9 ? -6.384 -14.077 1.183 1.00 2.40 7 ASN A O 6
ATOM 8829 N N . LEU A 1 10 ? -7.059 -11.937 1.104 1.00 1.18 8 LEU A N 6
ATOM 8830 C CA . LEU A 1 10 ? -5.872 -11.414 1.754 1.00 1.17 8 LEU A CA 6
ATOM 8831 C C . LEU A 1 10 ? -6.067 -11.409 3.266 1.00 0.94 8 LEU A C 6
ATOM 8832 O O . LEU A 1 10 ? -7.134 -11.776 3.763 1.00 1.12 8 LEU A O 6
ATOM 8848 N N . THR A 1 11 ? -5.040 -11.014 3.995 1.00 0.92 9 THR A N 6
ATOM 8849 C CA . THR A 1 11 ? -5.115 -10.972 5.442 1.00 0.82 9 THR A CA 6
ATOM 8850 C C . THR A 1 11 ? -5.132 -9.527 5.931 1.00 0.67 9 THR A C 6
ATOM 8851 O O . THR A 1 11 ? -4.319 -8.713 5.497 1.00 0.76 9 THR A O 6
ATOM 8862 N N . GLN A 1 12 ? -6.078 -9.206 6.805 1.00 0.63 10 GLN A N 6
ATOM 8863 C CA . GLN A 1 12 ? -6.138 -7.887 7.423 1.00 0.63 10 GLN A CA 6
ATOM 8864 C C . GLN A 1 12 ? -5.623 -7.967 8.854 1.00 0.66 10 GLN A C 6
ATOM 8865 O O . GLN A 1 12 ? -6.183 -8.679 9.687 1.00 0.85 10 GLN A O 6
ATOM 8879 N N . LEU A 1 13 ? -4.550 -7.244 9.127 1.00 0.56 11 LEU A N 6
ATOM 8880 C CA . LEU A 1 13 ? -3.857 -7.350 10.399 1.00 0.56 11 LEU A CA 6
ATOM 8881 C C . LEU A 1 13 ? -3.737 -5.995 11.084 1.00 0.57 11 LEU A C 6
ATOM 8882 O O . LEU A 1 13 ? -2.883 -5.181 10.738 1.00 0.73 11 LEU A O 6
ATOM 8898 N N . ASP A 1 14 ? -4.597 -5.753 12.055 1.00 0.63 12 ASP A N 6
ATOM 8899 C CA . ASP A 1 14 ? -4.485 -4.562 12.875 1.00 0.83 12 ASP A CA 6
ATOM 8900 C C . ASP A 1 14 ? -3.494 -4.818 14.006 1.00 0.94 12 ASP A C 6
ATOM 8901 O O . ASP A 1 14 ? -3.828 -5.409 15.034 1.00 1.05 12 ASP A O 6
ATOM 8910 N N . ASN A 1 15 ? -2.259 -4.391 13.794 1.00 1.02 13 ASN A N 6
ATOM 8911 C CA . ASN A 1 15 ? -1.189 -4.619 14.754 1.00 1.28 13 ASN A CA 6
ATOM 8912 C C . ASN A 1 15 ? -0.362 -3.349 14.904 1.00 1.44 13 ASN A C 6
ATOM 8913 O O . ASN A 1 15 ? 0.668 -3.180 14.249 1.00 1.62 13 ASN A O 6
ATOM 8924 N N . GLY A 1 16 ? -0.847 -2.445 15.743 1.00 1.54 14 GLY A N 6
ATOM 8925 C CA . GLY A 1 16 ? -0.160 -1.188 15.971 1.00 1.82 14 GLY A CA 6
ATOM 8926 C C . GLY A 1 16 ? -0.346 -0.228 14.816 1.00 1.62 14 GLY A C 6
ATOM 8927 O O . GLY A 1 16 ? 0.413 0.730 14.659 1.00 1.79 14 GLY A O 6
ATOM 8931 N N . VAL A 1 17 ? -1.369 -0.485 14.012 1.00 1.30 15 VAL A N 6
ATOM 8932 C CA . VAL A 1 17 ? -1.615 0.286 12.810 1.00 1.12 15 VAL A CA 6
ATOM 8933 C C . VAL A 1 17 ? -2.461 1.524 13.098 1.00 1.26 15 VAL A C 6
ATOM 8934 O O . VAL A 1 17 ? -3.520 1.443 13.726 1.00 1.39 15 VAL A O 6
ATOM 8947 N N . ARG A 1 18 ? -1.969 2.670 12.660 1.00 1.34 16 ARG A N 6
ATOM 8948 C CA . ARG A 1 18 ? -2.699 3.918 12.778 1.00 1.54 16 ARG A CA 6
ATOM 8949 C C . ARG A 1 18 ? -2.628 4.663 11.453 1.00 1.39 16 ARG A C 6
ATOM 8950 O O . ARG A 1 18 ? -1.650 5.353 11.169 1.00 1.49 16 ARG A O 6
ATOM 8971 N N . ILE A 1 19 ? -3.658 4.501 10.638 1.00 1.28 17 ILE A N 6
ATOM 8972 C CA . ILE A 1 19 ? -3.692 5.119 9.322 1.00 1.19 17 ILE A CA 6
ATOM 8973 C C . ILE A 1 19 ? -4.448 6.440 9.356 1.00 1.73 17 ILE A C 6
ATOM 8974 O O . ILE A 1 19 ? -5.565 6.514 9.869 1.00 2.16 17 ILE A O 6
ATOM 8990 N N . PRO A 1 20 ? -3.832 7.510 8.846 1.00 1.80 18 PRO A N 6
ATOM 8991 C CA . PRO A 1 20 ? -4.467 8.802 8.730 1.00 2.40 18 PRO A CA 6
ATOM 8992 C C . PRO A 1 20 ? -5.186 8.966 7.395 1.00 2.55 18 PRO A C 6
ATOM 8993 O O . PRO A 1 20 ? -4.858 8.302 6.412 1.00 2.19 18 PRO A O 6
ATOM 9004 N N . PRO A 1 21 ? -6.178 9.859 7.351 1.00 3.21 19 PRO A N 6
ATOM 9005 C CA . PRO A 1 21 ? -6.900 10.188 6.123 1.00 3.52 19 PRO A CA 6
ATOM 9006 C C . PRO A 1 21 ? -6.072 11.079 5.200 1.00 3.11 19 PRO A C 6
ATOM 9007 O O . PRO A 1 21 ? -6.506 11.430 4.102 1.00 3.33 19 PRO A O 6
ATOM 9018 N N . SER A 1 22 ? -4.880 11.444 5.663 1.00 2.62 20 SER A N 6
ATOM 9019 C CA . SER A 1 22 ? -4.006 12.349 4.936 1.00 2.22 20 SER A CA 6
ATOM 9020 C C . SER A 1 22 ? -2.624 12.355 5.576 1.00 1.11 20 SER A C 6
ATOM 9021 O O . SER A 1 22 ? -2.469 11.938 6.726 1.00 1.53 20 SER A O 6
ATOM 9029 N N . GLY A 1 23 ? -1.626 12.827 4.842 1.00 1.33 21 GLY A N 6
ATOM 9030 C CA . GLY A 1 23 ? -0.283 12.897 5.382 1.00 1.87 21 GLY A CA 6
ATOM 9031 C C . GLY A 1 23 ? 0.395 11.544 5.427 1.00 1.69 21 GLY A C 6
ATOM 9032 O O . GLY A 1 23 ? 1.006 11.183 6.434 1.00 2.56 21 GLY A O 6
ATOM 9036 N N . TRP A 1 24 ? 0.283 10.796 4.338 1.00 0.80 22 TRP A N 6
ATOM 9037 C CA . TRP A 1 24 ? 0.896 9.476 4.249 1.00 0.60 22 TRP A CA 6
ATOM 9038 C C . TRP A 1 24 ? 2.408 9.614 4.270 1.00 0.47 22 TRP A C 6
ATOM 9039 O O . TRP A 1 24 ? 2.948 10.645 3.858 1.00 0.57 22 TRP A O 6
ATOM 9060 N N . LYS A 1 25 ? 3.088 8.579 4.734 1.00 0.41 23 LYS A N 6
ATOM 9061 C CA . LYS A 1 25 ? 4.536 8.610 4.826 1.00 0.39 23 LYS A CA 6
ATOM 9062 C C . LYS A 1 25 ? 5.062 7.250 5.229 1.00 0.37 23 LYS A C 6
ATOM 9063 O O . LYS A 1 25 ? 4.453 6.558 6.046 1.00 0.39 23 LYS A O 6
ATOM 9082 N N . CYS A 1 26 ? 6.189 6.870 4.652 1.00 0.37 24 CYS A N 6
ATOM 9083 C CA . CYS A 1 26 ? 6.746 5.564 4.894 1.00 0.40 24 CYS A CA 6
ATOM 9084 C C . CYS A 1 26 ? 7.360 5.473 6.281 1.00 0.48 24 CYS A C 6
ATOM 9085 O O . CYS A 1 26 ? 7.675 6.492 6.895 1.00 0.57 24 CYS A O 6
ATOM 9092 N N . ALA A 1 27 ? 7.500 4.252 6.767 1.00 0.50 25 ALA A N 6
ATOM 9093 C CA . ALA A 1 27 ? 8.054 3.988 8.087 1.00 0.62 25 ALA A CA 6
ATOM 9094 C C . ALA A 1 27 ? 9.372 4.732 8.327 1.00 0.70 25 ALA A C 6
ATOM 9095 O O . ALA A 1 27 ? 9.491 5.522 9.263 1.00 0.90 25 ALA A O 6
ATOM 9102 N N . ARG A 1 28 ? 10.350 4.484 7.463 1.00 0.72 26 ARG A N 6
ATOM 9103 C CA . ARG A 1 28 ? 11.690 5.048 7.637 1.00 0.88 26 ARG A CA 6
ATOM 9104 C C . ARG A 1 28 ? 11.814 6.483 7.107 1.00 0.84 26 ARG A C 6
ATOM 9105 O O . ARG A 1 28 ? 11.671 7.442 7.861 1.00 0.94 26 ARG A O 6
ATOM 9126 N N . CYS A 1 29 ? 12.117 6.615 5.810 1.00 0.75 27 CYS A N 6
ATOM 9127 C CA . CYS A 1 29 ? 12.377 7.923 5.194 1.00 0.75 27 CYS A CA 6
ATOM 9128 C C . CYS A 1 29 ? 11.199 8.890 5.310 1.00 0.75 27 CYS A C 6
ATOM 9129 O O . CYS A 1 29 ? 10.064 8.494 5.569 1.00 0.85 27 CYS A O 6
ATOM 9136 N N . ASP A 1 30 ? 11.487 10.159 5.071 1.00 0.72 28 ASP A N 6
ATOM 9137 C CA . ASP A 1 30 ? 10.485 11.214 5.119 1.00 0.74 28 ASP A CA 6
ATOM 9138 C C . ASP A 1 30 ? 9.953 11.493 3.715 1.00 0.68 28 ASP A C 6
ATOM 9139 O O . ASP A 1 30 ? 9.996 12.616 3.212 1.00 0.89 28 ASP A O 6
ATOM 9148 N N . LEU A 1 31 ? 9.493 10.441 3.061 1.00 0.53 29 LEU A N 6
ATOM 9149 C CA . LEU A 1 31 ? 8.855 10.583 1.769 1.00 0.47 29 LEU A CA 6
ATOM 9150 C C . LEU A 1 31 ? 7.370 10.822 1.921 1.00 0.48 29 LEU A C 6
ATOM 9151 O O . LEU A 1 31 ? 6.690 10.142 2.689 1.00 0.51 29 LEU A O 6
ATOM 9167 N N . ARG A 1 32 ? 6.881 11.792 1.176 1.00 0.51 30 ARG A N 6
ATOM 9168 C CA . ARG A 1 32 ? 5.495 12.213 1.263 1.00 0.59 30 ARG A CA 6
ATOM 9169 C C . ARG A 1 32 ? 4.702 11.647 0.085 1.00 0.60 30 ARG A C 6
ATOM 9170 O O . ARG A 1 32 ? 3.492 11.845 -0.027 1.00 0.71 30 ARG A O 6
ATOM 9191 N N . GLU A 1 33 ? 5.412 10.936 -0.785 1.00 0.55 31 GLU A N 6
ATOM 9192 C CA . GLU A 1 33 ? 4.864 10.463 -2.045 1.00 0.65 31 GLU A CA 6
ATOM 9193 C C . GLU A 1 33 ? 5.561 9.158 -2.434 1.00 0.55 31 GLU A C 6
ATOM 9194 O O . GLU A 1 33 ? 6.588 8.815 -1.843 1.00 0.49 31 GLU A O 6
ATOM 9206 N N . ASN A 1 34 ? 5.000 8.439 -3.414 1.00 0.60 32 ASN A N 6
ATOM 9207 C CA . ASN A 1 34 ? 5.564 7.166 -3.878 1.00 0.61 32 ASN A CA 6
ATOM 9208 C C . ASN A 1 34 ? 5.644 6.171 -2.730 1.00 0.50 32 ASN A C 6
ATOM 9209 O O . ASN A 1 34 ? 6.694 5.585 -2.457 1.00 0.54 32 ASN A O 6
ATOM 9220 N N . LEU A 1 35 ? 4.515 5.982 -2.069 1.00 0.41 33 LEU A N 6
ATOM 9221 C CA . LEU A 1 35 ? 4.458 5.169 -0.870 1.00 0.32 33 LEU A CA 6
ATOM 9222 C C . LEU A 1 35 ? 3.599 3.936 -1.094 1.00 0.30 33 LEU A C 6
ATOM 9223 O O . LEU A 1 35 ? 2.806 3.890 -2.032 1.00 0.34 33 LEU A O 6
ATOM 9239 N N . TRP A 1 36 ? 3.759 2.945 -0.229 1.00 0.28 34 TRP A N 6
ATOM 9240 C CA . TRP A 1 36 ? 2.953 1.739 -0.292 1.00 0.28 34 TRP A CA 6
ATOM 9241 C C . TRP A 1 36 ? 2.116 1.601 0.968 1.00 0.27 34 TRP A C 6
ATOM 9242 O O . TRP A 1 36 ? 2.654 1.475 2.064 1.00 0.31 34 TRP A O 6
ATOM 9263 N N . LEU A 1 37 ? 0.809 1.630 0.808 1.00 0.25 35 LEU A N 6
ATOM 9264 C CA . LEU A 1 37 ? -0.104 1.378 1.910 1.00 0.26 35 LEU A CA 6
ATOM 9265 C C . LEU A 1 37 ? -0.379 -0.120 1.968 1.00 0.27 35 LEU A C 6
ATOM 9266 O O . LEU A 1 37 ? -1.110 -0.653 1.136 1.00 0.29 35 LEU A O 6
ATOM 9282 N N . ASN A 1 38 ? 0.226 -0.790 2.936 1.00 0.28 36 ASN A N 6
ATOM 9283 C CA . ASN A 1 38 ? 0.124 -2.244 3.054 1.00 0.30 36 ASN A CA 6
ATOM 9284 C C . ASN A 1 38 ? -1.326 -2.696 3.216 1.00 0.30 36 ASN A C 6
ATOM 9285 O O . ASN A 1 38 ? -2.118 -2.063 3.919 1.00 0.35 36 ASN A O 6
ATOM 9296 N N . LEU A 1 39 ? -1.662 -3.797 2.553 1.00 0.28 37 LEU A N 6
ATOM 9297 C CA . LEU A 1 39 ? -3.029 -4.315 2.539 1.00 0.31 37 LEU A CA 6
ATOM 9298 C C . LEU A 1 39 ? -3.331 -5.135 3.780 1.00 0.33 37 LEU A C 6
ATOM 9299 O O . LEU A 1 39 ? -4.486 -5.458 4.052 1.00 0.40 37 LEU A O 6
ATOM 9315 N N . THR A 1 40 ? -2.302 -5.448 4.539 1.00 0.32 38 THR A N 6
ATOM 9316 C CA . THR A 1 40 ? -2.462 -6.302 5.696 1.00 0.37 38 THR A CA 6
ATOM 9317 C C . THR A 1 40 ? -2.356 -5.514 6.994 1.00 0.35 38 THR A C 6
ATOM 9318 O O . THR A 1 40 ? -3.368 -5.248 7.641 1.00 0.40 38 THR A O 6
ATOM 9329 N N . ASP A 1 41 ? -1.144 -5.117 7.361 1.00 0.34 39 ASP A N 6
ATOM 9330 C CA . ASP A 1 41 ? -0.925 -4.486 8.654 1.00 0.36 39 ASP A CA 6
ATOM 9331 C C . ASP A 1 41 ? -0.859 -2.969 8.516 1.00 0.32 39 ASP A C 6
ATOM 9332 O O . ASP A 1 41 ? -0.575 -2.256 9.476 1.00 0.48 39 ASP A O 6
ATOM 9341 N N . GLY A 1 42 ? -1.128 -2.487 7.305 1.00 0.28 40 GLY A N 6
ATOM 9342 C CA . GLY A 1 42 ? -1.270 -1.059 7.070 1.00 0.27 40 GLY A CA 6
ATOM 9343 C C . GLY A 1 42 ? 0.044 -0.307 7.027 1.00 0.29 40 GLY A C 6
ATOM 9344 O O . GLY A 1 42 ? 0.048 0.919 6.944 1.00 0.39 40 GLY A O 6
ATOM 9348 N N . SER A 1 43 ? 1.158 -1.025 7.074 1.00 0.29 41 SER A N 6
ATOM 9349 C CA . SER A 1 43 ? 2.469 -0.387 7.037 1.00 0.38 41 SER A CA 6
ATOM 9350 C C . SER A 1 43 ? 2.667 0.400 5.747 1.00 0.32 41 SER A C 6
ATOM 9351 O O . SER A 1 43 ? 2.628 -0.156 4.648 1.00 0.32 41 SER A O 6
ATOM 9359 N N . VAL A 1 44 ? 2.869 1.697 5.899 1.00 0.32 42 VAL A N 6
ATOM 9360 C CA . VAL A 1 44 ? 3.121 2.576 4.772 1.00 0.28 42 VAL A CA 6
ATOM 9361 C C . VAL A 1 44 ? 4.614 2.624 4.495 1.00 0.29 42 VAL A C 6
ATOM 9362 O O . VAL A 1 44 ? 5.416 2.959 5.366 1.00 0.35 42 VAL A O 6
ATOM 9375 N N . LEU A 1 45 ? 4.982 2.255 3.288 1.00 0.28 43 LEU A N 6
ATOM 9376 C CA . LEU A 1 45 ? 6.376 2.176 2.896 1.00 0.33 43 LEU A CA 6
ATOM 9377 C C . LEU A 1 45 ? 6.597 3.055 1.673 1.00 0.30 43 LEU A C 6
ATOM 9378 O O . LEU A 1 45 ? 5.729 3.843 1.349 1.00 0.29 43 LEU A O 6
ATOM 9394 N N . CYS A 1 46 ? 7.746 2.965 1.019 1.00 0.40 44 CYS A N 6
ATOM 9395 C CA . CYS A 1 46 ? 8.002 3.810 -0.144 1.00 0.46 44 CYS A CA 6
ATOM 9396 C C . CYS A 1 46 ? 8.745 3.032 -1.220 1.00 0.61 44 CYS A C 6
ATOM 9397 O O . CYS A 1 46 ? 9.241 1.931 -0.971 1.00 0.71 44 CYS A O 6
ATOM 9404 N N . GLY A 1 47 ? 8.832 3.618 -2.403 1.00 0.68 45 GLY A N 6
ATOM 9405 C CA . GLY A 1 47 ? 9.425 2.932 -3.530 1.00 0.87 45 GLY A CA 6
ATOM 9406 C C . GLY A 1 47 ? 10.897 3.239 -3.697 1.00 1.23 45 GLY A C 6
ATOM 9407 O O . GLY A 1 47 ? 11.497 3.919 -2.868 1.00 2.12 45 GLY A O 6
ATOM 9411 N N . LYS A 1 48 ? 11.472 2.748 -4.788 1.00 1.63 46 LYS A N 6
ATOM 9412 C CA . LYS A 1 48 ? 12.894 2.922 -5.060 1.00 2.41 46 LYS A CA 6
ATOM 9413 C C . LYS A 1 48 ? 13.135 4.185 -5.876 1.00 2.38 46 LYS A C 6
ATOM 9414 O O . LYS A 1 48 ? 14.165 4.330 -6.531 1.00 2.93 46 LYS A O 6
ATOM 9433 N N . TRP A 1 49 ? 12.167 5.090 -5.844 1.00 2.40 47 TRP A N 6
ATOM 9434 C CA . TRP A 1 49 ? 12.287 6.363 -6.533 1.00 2.90 47 TRP A CA 6
ATOM 9435 C C . TRP A 1 49 ? 12.835 7.404 -5.570 1.00 3.16 47 TRP A C 6
ATOM 9436 O O . TRP A 1 49 ? 12.099 7.986 -4.773 1.00 3.82 47 TRP A O 6
ATOM 9457 N N . PHE A 1 50 ? 14.138 7.613 -5.645 1.00 3.23 48 PHE A N 6
ATOM 9458 C CA . PHE A 1 50 ? 14.842 8.433 -4.674 1.00 3.94 48 PHE A CA 6
ATOM 9459 C C . PHE A 1 50 ? 14.572 9.913 -4.871 1.00 3.98 48 PHE A C 6
ATOM 9460 O O . PHE A 1 50 ? 15.005 10.518 -5.854 1.00 4.37 48 PHE A O 6
ATOM 9477 N N . PHE A 1 51 ? 13.831 10.484 -3.935 1.00 4.01 49 PHE A N 6
ATOM 9478 C CA . PHE A 1 51 ? 13.684 11.927 -3.850 1.00 4.29 49 PHE A CA 6
ATOM 9479 C C . PHE A 1 51 ? 14.999 12.517 -3.364 1.00 4.03 49 PHE A C 6
ATOM 9480 O O . PHE A 1 51 ? 15.399 13.612 -3.757 1.00 4.43 49 PHE A O 6
ATOM 9497 N N . ASP A 1 52 ? 15.675 11.745 -2.528 1.00 3.84 50 ASP A N 6
ATOM 9498 C CA . ASP A 1 52 ? 16.970 12.114 -1.984 1.00 4.03 50 ASP A CA 6
ATOM 9499 C C . ASP A 1 52 ? 17.720 10.838 -1.616 1.00 3.49 50 ASP A C 6
ATOM 9500 O O . ASP A 1 52 ? 17.110 9.770 -1.583 1.00 3.96 50 ASP A O 6
ATOM 9509 N N . SER A 1 53 ? 19.014 10.927 -1.350 1.00 2.95 51 SER A N 6
ATOM 9510 C CA . SER A 1 53 ? 19.781 9.762 -0.924 1.00 2.87 51 SER A CA 6
ATOM 9511 C C . SER A 1 53 ? 19.188 9.181 0.361 1.00 2.57 51 SER A C 6
ATOM 9512 O O . SER A 1 53 ? 19.155 7.962 0.558 1.00 3.12 51 SER A O 6
ATOM 9520 N N . SER A 1 54 ? 18.694 10.059 1.224 1.00 2.29 52 SER A N 6
ATOM 9521 C CA . SER A 1 54 ? 18.074 9.642 2.470 1.00 2.37 52 SER A CA 6
ATOM 9522 C C . SER A 1 54 ? 16.549 9.692 2.339 1.00 1.79 52 SER A C 6
ATOM 9523 O O . SER A 1 54 ? 15.819 9.566 3.326 1.00 2.13 52 SER A O 6
ATOM 9531 N N . GLY A 1 55 ? 16.077 9.860 1.111 1.00 1.40 53 GLY A N 6
ATOM 9532 C CA . GLY A 1 55 ? 14.654 9.974 0.861 1.00 1.25 53 GLY A CA 6
ATOM 9533 C C . GLY A 1 55 ? 14.151 8.875 -0.051 1.00 1.07 53 GLY A C 6
ATOM 9534 O O . GLY A 1 55 ? 13.880 9.113 -1.229 1.00 1.28 53 GLY A O 6
ATOM 9538 N N . GLY A 1 56 ? 14.039 7.674 0.497 1.00 0.86 54 GLY A N 6
ATOM 9539 C CA . GLY A 1 56 ? 13.553 6.542 -0.268 1.00 0.86 54 GLY A CA 6
ATOM 9540 C C . GLY A 1 56 ? 14.328 5.280 0.052 1.00 0.91 54 GLY A C 6
ATOM 9541 O O . GLY A 1 56 ? 15.542 5.325 0.244 1.00 1.55 54 GLY A O 6
ATOM 9545 N N . ASN A 1 57 ? 13.627 4.157 0.118 1.00 0.89 55 ASN A N 6
ATOM 9546 C CA . ASN A 1 57 ? 14.235 2.890 0.507 1.00 0.87 55 ASN A CA 6
ATOM 9547 C C . ASN A 1 57 ? 13.227 1.762 0.326 1.00 1.01 55 ASN A C 6
ATOM 9548 O O . ASN A 1 57 ? 12.069 1.897 0.730 1.00 1.21 55 ASN A O 6
ATOM 9559 N N . GLY A 1 58 ? 13.669 0.670 -0.293 1.00 1.23 56 GLY A N 6
ATOM 9560 C CA . GLY A 1 58 ? 12.799 -0.465 -0.555 1.00 1.44 56 GLY A CA 6
ATOM 9561 C C . GLY A 1 58 ? 12.375 -1.183 0.710 1.00 1.14 56 GLY A C 6
ATOM 9562 O O . GLY A 1 58 ? 12.979 -2.180 1.110 1.00 1.07 56 GLY A O 6
ATOM 9566 N N . HIS A 1 59 ? 11.329 -0.671 1.341 1.00 1.06 57 HIS A N 6
ATOM 9567 C CA . HIS A 1 59 ? 10.819 -1.243 2.575 1.00 0.77 57 HIS A CA 6
ATOM 9568 C C . HIS A 1 59 ? 10.022 -2.506 2.299 1.00 0.66 57 HIS A C 6
ATOM 9569 O O . HIS A 1 59 ? 9.896 -3.358 3.171 1.00 0.55 57 HIS A O 6
ATOM 9583 N N . ALA A 1 60 ? 9.467 -2.610 1.096 1.00 0.78 58 ALA A N 6
ATOM 9584 C CA . ALA A 1 60 ? 8.593 -3.726 0.754 1.00 0.75 58 ALA A CA 6
ATOM 9585 C C . ALA A 1 60 ? 9.313 -5.057 0.936 1.00 0.66 58 ALA A C 6
ATOM 9586 O O . ALA A 1 60 ? 8.749 -6.007 1.483 1.00 0.54 58 ALA A O 6
ATOM 9593 N N . LEU A 1 61 ? 10.562 -5.111 0.490 1.00 0.78 59 LEU A N 6
ATOM 9594 C CA . LEU A 1 61 ? 11.395 -6.293 0.669 1.00 0.79 59 LEU A CA 6
ATOM 9595 C C . LEU A 1 61 ? 11.558 -6.606 2.151 1.00 0.66 59 LEU A C 6
ATOM 9596 O O . LEU A 1 61 ? 11.297 -7.721 2.605 1.00 0.63 59 LEU A O 6
ATOM 9612 N N . GLU A 1 62 ? 11.973 -5.596 2.897 1.00 0.66 60 GLU A N 6
ATOM 9613 C CA . GLU A 1 62 ? 12.207 -5.735 4.325 1.00 0.65 60 GLU A CA 6
ATOM 9614 C C . GLU A 1 62 ? 10.923 -6.113 5.059 1.00 0.51 60 GLU A C 6
ATOM 9615 O O . GLU A 1 62 ? 10.947 -6.908 5.993 1.00 0.57 60 GLU A O 6
ATOM 9627 N N . HIS A 1 63 ? 9.796 -5.565 4.618 1.00 0.43 61 HIS A N 6
ATOM 9628 C CA . HIS A 1 63 ? 8.520 -5.843 5.261 1.00 0.41 61 HIS A CA 6
ATOM 9629 C C . HIS A 1 63 ? 8.021 -7.231 4.877 1.00 0.38 61 HIS A C 6
ATOM 9630 O O . HIS A 1 63 ? 7.218 -7.834 5.591 1.00 0.40 61 HIS A O 6
ATOM 9645 N N . TYR A 1 64 ? 8.497 -7.727 3.745 1.00 0.44 62 TYR A N 6
ATOM 9646 C CA . TYR A 1 64 ? 8.242 -9.104 3.344 1.00 0.54 62 TYR A CA 6
ATOM 9647 C C . TYR A 1 64 ? 9.012 -10.031 4.276 1.00 0.59 62 TYR A C 6
ATOM 9648 O O . TYR A 1 64 ? 8.626 -11.172 4.514 1.00 0.67 62 TYR A O 6
ATOM 9666 N N . ARG A 1 65 ? 10.101 -9.509 4.813 1.00 0.60 63 ARG A N 6
ATOM 9667 C CA . ARG A 1 65 ? 10.890 -10.222 5.804 1.00 0.73 63 ARG A CA 6
ATOM 9668 C C . ARG A 1 65 ? 10.206 -10.162 7.171 1.00 0.75 63 ARG A C 6
ATOM 9669 O O . ARG A 1 65 ? 10.222 -11.134 7.925 1.00 0.87 63 ARG A O 6
ATOM 9690 N N . ASP A 1 66 ? 9.589 -9.016 7.472 1.00 0.68 64 ASP A N 6
ATOM 9691 C CA . ASP A 1 66 ? 8.883 -8.823 8.744 1.00 0.75 64 ASP A CA 6
ATOM 9692 C C . ASP A 1 66 ? 7.593 -9.631 8.788 1.00 0.75 64 ASP A C 6
ATOM 9693 O O . ASP A 1 66 ? 7.397 -10.477 9.659 1.00 0.89 64 ASP A O 6
ATOM 9702 N N . MET A 1 67 ? 6.711 -9.358 7.835 1.00 0.63 65 MET A N 6
ATOM 9703 C CA . MET A 1 67 ? 5.376 -9.938 7.840 1.00 0.67 65 MET A CA 6
ATOM 9704 C C . MET A 1 67 ? 5.211 -10.959 6.723 1.00 0.65 65 MET A C 6
ATOM 9705 O O . MET A 1 67 ? 4.636 -12.026 6.924 1.00 0.80 65 MET A O 6
ATOM 9719 N N . GLY A 1 68 ? 5.720 -10.623 5.545 1.00 0.56 66 GLY A N 6
ATOM 9720 C CA . GLY A 1 68 ? 5.642 -11.535 4.418 1.00 0.64 66 GLY A CA 6
ATOM 9721 C C . GLY A 1 68 ? 4.452 -11.262 3.523 1.00 0.70 66 GLY A C 6
ATOM 9722 O O . GLY A 1 68 ? 4.264 -11.940 2.516 1.00 1.36 66 GLY A O 6
ATOM 9726 N N . TYR A 1 69 ? 3.652 -10.269 3.887 1.00 0.55 67 TYR A N 6
ATOM 9727 C CA . TYR A 1 69 ? 2.455 -9.932 3.123 1.00 0.49 67 TYR A CA 6
ATOM 9728 C C . TYR A 1 69 ? 2.802 -9.012 1.953 1.00 0.53 67 TYR A C 6
ATOM 9729 O O . TYR A 1 69 ? 3.119 -7.835 2.135 1.00 0.82 67 TYR A O 6
ATOM 9747 N N . PRO A 1 70 ? 2.730 -9.558 0.732 1.00 0.46 68 PRO A N 6
ATOM 9748 C CA . PRO A 1 70 ? 3.227 -8.925 -0.488 1.00 0.59 68 PRO A CA 6
ATOM 9749 C C . PRO A 1 70 ? 2.200 -8.058 -1.214 1.00 0.49 68 PRO A C 6
ATOM 9750 O O . PRO A 1 70 ? 2.073 -8.151 -2.439 1.00 0.64 68 PRO A O 6
ATOM 9761 N N . LEU A 1 71 ? 1.483 -7.215 -0.489 1.00 0.34 69 LEU A N 6
ATOM 9762 C CA . LEU A 1 71 ? 0.431 -6.406 -1.100 1.00 0.28 69 LEU A CA 6
ATOM 9763 C C . LEU A 1 71 ? 0.428 -4.989 -0.535 1.00 0.24 69 LEU A C 6
ATOM 9764 O O . LEU A 1 71 ? 0.354 -4.797 0.683 1.00 0.27 69 LEU A O 6
ATOM 9780 N N . ALA A 1 72 ? 0.506 -3.998 -1.417 1.00 0.22 70 ALA A N 6
ATOM 9781 C CA . ALA A 1 72 ? 0.557 -2.608 -0.986 1.00 0.24 70 ALA A CA 6
ATOM 9782 C C . ALA A 1 72 ? -0.024 -1.668 -2.044 1.00 0.27 70 ALA A C 6
ATOM 9783 O O . ALA A 1 72 ? 0.097 -1.914 -3.244 1.00 0.32 70 ALA A O 6
ATOM 9790 N N . VAL A 1 73 ? -0.664 -0.596 -1.582 1.00 0.26 71 VAL A N 6
ATOM 9791 C CA . VAL A 1 73 ? -1.261 0.408 -2.463 1.00 0.29 71 VAL A CA 6
ATOM 9792 C C . VAL A 1 73 ? -0.289 1.557 -2.709 1.00 0.30 71 VAL A C 6
ATOM 9793 O O . VAL A 1 73 ? 0.202 2.160 -1.761 1.00 0.29 71 VAL A O 6
ATOM 9806 N N . LYS A 1 74 ? -0.018 1.872 -3.970 1.00 0.33 72 LYS A N 6
ATOM 9807 C CA . LYS A 1 74 ? 0.822 3.018 -4.285 1.00 0.36 72 LYS A CA 6
ATOM 9808 C C . LYS A 1 74 ? 0.069 4.305 -3.988 1.00 0.37 72 LYS A C 6
ATOM 9809 O O . LYS A 1 74 ? -0.824 4.709 -4.732 1.00 0.42 72 LYS A O 6
ATOM 9828 N N . LEU A 1 75 ? 0.432 4.935 -2.893 1.00 0.33 73 LEU A N 6
ATOM 9829 C CA . LEU A 1 75 ? -0.225 6.145 -2.453 1.00 0.33 73 LEU A CA 6
ATOM 9830 C C . LEU A 1 75 ? 0.102 7.302 -3.376 1.00 0.35 73 LEU A C 6
ATOM 9831 O O . LEU A 1 75 ? 1.149 7.324 -4.024 1.00 0.38 73 LEU A O 6
ATOM 9847 N N . GLY A 1 76 ? -0.803 8.258 -3.420 1.00 0.37 74 GLY A N 6
ATOM 9848 C CA . GLY A 1 76 ? -0.687 9.351 -4.363 1.00 0.41 74 GLY A CA 6
ATOM 9849 C C . GLY A 1 76 ? -1.513 9.125 -5.619 1.00 0.43 74 GLY A C 6
ATOM 9850 O O . GLY A 1 76 ? -1.887 10.077 -6.301 1.00 0.49 74 GLY A O 6
ATOM 9854 N N . THR A 1 77 ? -1.831 7.865 -5.906 1.00 0.43 75 THR A N 6
ATOM 9855 C CA . THR A 1 77 ? -2.553 7.519 -7.130 1.00 0.47 75 THR A CA 6
ATOM 9856 C C . THR A 1 77 ? -4.003 7.179 -6.815 1.00 0.43 75 THR A C 6
ATOM 9857 O O . THR A 1 77 ? -4.784 6.823 -7.699 1.00 0.43 75 THR A O 6
ATOM 9868 N N . ILE A 1 78 ? -4.345 7.298 -5.542 1.00 0.44 76 ILE A N 6
ATOM 9869 C CA . ILE A 1 78 ? -5.665 6.937 -5.053 1.00 0.43 76 ILE A CA 6
ATOM 9870 C C . ILE A 1 78 ? -6.741 7.814 -5.680 1.00 0.46 76 ILE A C 6
ATOM 9871 O O . ILE A 1 78 ? -6.838 9.008 -5.396 1.00 0.53 76 ILE A O 6
ATOM 9887 N N . THR A 1 79 ? -7.532 7.202 -6.540 1.00 0.45 77 THR A N 6
ATOM 9888 C CA . THR A 1 79 ? -8.623 7.874 -7.208 1.00 0.50 77 THR A CA 6
ATOM 9889 C C . THR A 1 79 ? -9.908 7.069 -6.983 1.00 0.56 77 THR A C 6
ATOM 9890 O O . THR A 1 79 ? -9.828 5.913 -6.568 1.00 0.62 77 THR A O 6
ATOM 9901 N N . PRO A 1 80 ? -11.097 7.658 -7.210 1.00 0.65 78 PRO A N 6
ATOM 9902 C CA . PRO A 1 80 ? -12.380 7.002 -6.915 1.00 0.73 78 PRO A CA 6
ATOM 9903 C C . PRO A 1 80 ? -12.482 5.588 -7.494 1.00 0.75 78 PRO A C 6
ATOM 9904 O O . PRO A 1 80 ? -13.015 4.682 -6.849 1.00 0.98 78 PRO A O 6
ATOM 9915 N N . ASP A 1 81 ? -11.963 5.405 -8.705 1.00 0.72 79 ASP A N 6
ATOM 9916 C CA . ASP A 1 81 ? -11.953 4.091 -9.348 1.00 0.80 79 ASP A CA 6
ATOM 9917 C C . ASP A 1 81 ? -11.071 3.118 -8.574 1.00 0.73 79 ASP A C 6
ATOM 9918 O O . ASP A 1 81 ? -11.497 2.019 -8.213 1.00 0.85 79 ASP A O 6
ATOM 9927 N N . GLY A 1 82 ? -9.846 3.536 -8.317 1.00 0.60 80 GLY A N 6
ATOM 9928 C CA . GLY A 1 82 ? -8.900 2.709 -7.610 1.00 0.62 80 GLY A CA 6
ATOM 9929 C C . GLY A 1 82 ? -7.527 3.340 -7.596 1.00 0.52 80 GLY A C 6
ATOM 9930 O O . GLY A 1 82 ? -7.383 4.517 -7.934 1.00 0.65 80 GLY A O 6
ATOM 9934 N N . ALA A 1 83 ? -6.522 2.571 -7.209 1.00 0.42 81 ALA A N 6
ATOM 9935 C CA . ALA A 1 83 ? -5.153 3.061 -7.184 1.00 0.38 81 ALA A CA 6
ATOM 9936 C C . ALA A 1 83 ? -4.207 2.000 -7.712 1.00 0.34 81 ALA A C 6
ATOM 9937 O O . ALA A 1 83 ? -4.620 0.868 -7.977 1.00 0.35 81 ALA A O 6
ATOM 9944 N N . ASP A 1 84 ? -2.942 2.365 -7.863 1.00 0.34 82 ASP A N 6
ATOM 9945 C CA . ASP A 1 84 ? -1.933 1.431 -8.343 1.00 0.34 82 ASP A CA 6
ATOM 9946 C C . ASP A 1 84 ? -1.573 0.441 -7.251 1.00 0.33 82 ASP A C 6
ATOM 9947 O O . ASP A 1 84 ? -0.814 0.757 -6.339 1.00 0.53 82 ASP A O 6
ATOM 9956 N N . VAL A 1 85 ? -2.133 -0.749 -7.335 1.00 0.34 83 VAL A N 6
ATOM 9957 C CA . VAL A 1 85 ? -1.836 -1.792 -6.373 1.00 0.41 83 VAL A CA 6
ATOM 9958 C C . VAL A 1 85 ? -0.592 -2.544 -6.808 1.00 0.40 83 VAL A C 6
ATOM 9959 O O . VAL A 1 85 ? -0.497 -2.989 -7.949 1.00 0.43 83 VAL A O 6
ATOM 9972 N N . TYR A 1 86 ? 0.367 -2.674 -5.917 1.00 0.41 84 TYR A N 6
ATOM 9973 C CA . TYR A 1 86 ? 1.590 -3.374 -6.247 1.00 0.42 84 TYR A CA 6
ATOM 9974 C C . TYR A 1 86 ? 1.676 -4.696 -5.510 1.00 0.42 84 TYR A C 6
ATOM 9975 O O . TYR A 1 86 ? 1.508 -4.762 -4.289 1.00 0.44 84 TYR A O 6
ATOM 9993 N N . SER A 1 87 ? 1.921 -5.745 -6.271 1.00 0.43 85 SER A N 6
ATOM 9994 C CA . SER A 1 87 ? 2.114 -7.063 -5.717 1.00 0.45 85 SER A CA 6
ATOM 9995 C C . SER A 1 87 ? 3.615 -7.312 -5.610 1.00 0.47 85 SER A C 6
ATOM 9996 O O . SER A 1 87 ? 4.351 -7.100 -6.571 1.00 0.59 85 SER A O 6
ATOM 10004 N N . PHE A 1 88 ? 4.082 -7.708 -4.441 1.00 0.47 86 PHE A N 6
ATOM 10005 C CA . PHE A 1 88 ? 5.511 -7.874 -4.235 1.00 0.54 86 PHE A CA 6
ATOM 10006 C C . PHE A 1 88 ? 5.958 -9.282 -4.603 1.00 0.57 86 PHE A C 6
ATOM 10007 O O . PHE A 1 88 ? 7.013 -9.468 -5.205 1.00 0.70 86 PHE A O 6
ATOM 10024 N N . GLN A 1 89 ? 5.142 -10.265 -4.252 1.00 0.56 87 GLN A N 6
ATOM 10025 C CA . GLN A 1 89 ? 5.480 -11.659 -4.504 1.00 0.67 87 GLN A CA 6
ATOM 10026 C C . GLN A 1 89 ? 5.379 -11.971 -5.993 1.00 0.72 87 GLN A C 6
ATOM 10027 O O . GLN A 1 89 ? 6.150 -12.765 -6.530 1.00 0.84 87 GLN A O 6
ATOM 10041 N N . GLU A 1 90 ? 4.426 -11.334 -6.655 1.00 0.68 88 GLU A N 6
ATOM 10042 C CA . GLU A 1 90 ? 4.251 -11.509 -8.089 1.00 0.75 88 GLU A CA 6
ATOM 10043 C C . GLU A 1 90 ? 5.026 -10.432 -8.846 1.00 0.70 88 GLU A C 6
ATOM 10044 O O . GLU A 1 90 ? 5.283 -10.547 -10.044 1.00 0.78 88 GLU A O 6
ATOM 10056 N N . GLU A 1 91 ? 5.401 -9.396 -8.093 1.00 0.62 89 GLU A N 6
ATOM 10057 C CA . GLU A 1 91 ? 6.222 -8.281 -8.571 1.00 0.65 89 GLU A CA 6
ATOM 10058 C C . GLU A 1 91 ? 5.627 -7.619 -9.812 1.00 0.62 89 GLU A C 6
ATOM 10059 O O . GLU A 1 91 ? 6.345 -7.240 -10.738 1.00 0.78 89 GLU A O 6
ATOM 10071 N N . GLU A 1 92 ? 4.318 -7.466 -9.815 1.00 0.49 90 GLU A N 6
ATOM 10072 C CA . GLU A 1 92 ? 3.632 -6.826 -10.922 1.00 0.53 90 GLU A CA 6
ATOM 10073 C C . GLU A 1 92 ? 2.554 -5.890 -10.392 1.00 0.45 90 GLU A C 6
ATOM 10074 O O . GLU A 1 92 ? 2.067 -6.065 -9.275 1.00 0.44 90 GLU A O 6
ATOM 10086 N N . PRO A 1 93 ? 2.187 -4.864 -11.165 1.00 0.47 91 PRO A N 6
ATOM 10087 C CA . PRO A 1 93 ? 1.047 -4.019 -10.837 1.00 0.45 91 PRO A CA 6
ATOM 10088 C C . PRO A 1 93 ? -0.243 -4.820 -10.916 1.00 0.44 91 PRO A C 6
ATOM 10089 O O . PRO A 1 93 ? -0.598 -5.345 -11.973 1.00 0.51 91 PRO A O 6
ATOM 10100 N N . VAL A 1 94 ? -0.933 -4.925 -9.798 1.00 0.41 92 VAL A N 6
ATOM 10101 C CA . VAL A 1 94 ? -2.135 -5.729 -9.723 1.00 0.44 92 VAL A CA 6
ATOM 10102 C C . VAL A 1 94 ? -3.329 -4.859 -9.369 1.00 0.46 92 VAL A C 6
ATOM 10103 O O . VAL A 1 94 ? -3.226 -3.634 -9.299 1.00 0.58 92 VAL A O 6
ATOM 10116 N N . LEU A 1 95 ? -4.461 -5.498 -9.165 1.00 0.56 93 LEU A N 6
ATOM 10117 C CA . LEU A 1 95 ? -5.678 -4.798 -8.812 1.00 0.59 93 LEU A CA 6
ATOM 10118 C C . LEU A 1 95 ? -6.378 -5.526 -7.681 1.00 0.56 93 LEU A C 6
ATOM 10119 O O . LEU A 1 95 ? -6.692 -6.712 -7.803 1.00 0.66 93 LEU A O 6
ATOM 10135 N N . ASP A 1 96 ? -6.593 -4.829 -6.577 1.00 0.57 94 ASP A N 6
ATOM 10136 C CA . ASP A 1 96 ? -7.337 -5.396 -5.464 1.00 0.54 94 ASP A CA 6
ATOM 10137 C C . ASP A 1 96 ? -8.807 -5.045 -5.594 1.00 0.53 94 ASP A C 6
ATOM 10138 O O . ASP A 1 96 ? -9.179 -3.873 -5.590 1.00 0.54 94 ASP A O 6
ATOM 10147 N N . PRO A 1 97 ? -9.664 -6.057 -5.725 1.00 0.59 95 PRO A N 6
ATOM 10148 C CA . PRO A 1 97 ? -11.114 -5.869 -5.761 1.00 0.66 95 PRO A CA 6
ATOM 10149 C C . PRO A 1 97 ? -11.668 -5.384 -4.419 1.00 0.64 95 PRO A C 6
ATOM 10150 O O . PRO A 1 97 ? -12.874 -5.229 -4.256 1.00 0.74 95 PRO A O 6
ATOM 10161 N N . HIS A 1 98 ? -10.782 -5.157 -3.453 1.00 0.58 96 HIS A N 6
ATOM 10162 C CA . HIS A 1 98 ? -11.199 -4.754 -2.113 1.00 0.64 96 HIS A CA 6
ATOM 10163 C C . HIS A 1 98 ? -10.512 -3.463 -1.686 1.00 0.57 96 HIS A C 6
ATOM 10164 O O . HIS A 1 98 ? -10.350 -3.213 -0.491 1.00 0.58 96 HIS A O 6
ATOM 10179 N N . LEU A 1 99 ? -10.119 -2.641 -2.653 1.00 0.56 97 LEU A N 6
ATOM 10180 C CA . LEU A 1 99 ? -9.512 -1.348 -2.351 1.00 0.54 97 LEU A CA 6
ATOM 10181 C C . LEU A 1 99 ? -10.431 -0.525 -1.463 1.00 0.54 97 LEU A C 6
ATOM 10182 O O . LEU A 1 99 ? -10.003 0.035 -0.455 1.00 0.55 97 LEU A O 6
ATOM 10198 N N . ALA A 1 100 ? -11.707 -0.488 -1.828 1.00 0.58 98 ALA A N 6
ATOM 10199 C CA . ALA A 1 100 ? -12.696 0.264 -1.069 1.00 0.63 98 ALA A CA 6
ATOM 10200 C C . ALA A 1 100 ? -12.903 -0.373 0.296 1.00 0.61 98 ALA A C 6
ATOM 10201 O O . ALA A 1 100 ? -13.176 0.308 1.277 1.00 0.65 98 ALA A O 6
ATOM 10208 N N . LYS A 1 101 ? -12.738 -1.686 0.341 1.00 0.60 99 LYS A N 6
ATOM 10209 C CA . LYS A 1 101 ? -12.890 -2.453 1.568 1.00 0.64 99 LYS A CA 6
ATOM 10210 C C . LYS A 1 101 ? -11.741 -2.158 2.524 1.00 0.58 99 LYS A C 6
ATOM 10211 O O . LYS A 1 101 ? -11.947 -1.974 3.726 1.00 0.61 99 LYS A O 6
ATOM 10230 N N . HIS A 1 102 ? -10.530 -2.107 1.980 1.00 0.55 100 HIS A N 6
ATOM 10231 C CA . HIS A 1 102 ? -9.346 -1.816 2.781 1.00 0.59 100 HIS A CA 6
ATOM 10232 C C . HIS A 1 102 ? -9.447 -0.416 3.375 1.00 0.57 100 HIS A C 6
ATOM 10233 O O . HIS A 1 102 ? -9.028 -0.181 4.508 1.00 0.62 100 HIS A O 6
ATOM 10248 N N . LEU A 1 103 ? -10.020 0.502 2.607 1.00 0.58 101 LEU A N 6
ATOM 10249 C CA . LEU A 1 103 ? -10.198 1.874 3.053 1.00 0.66 101 LEU A CA 6
ATOM 10250 C C . LEU A 1 103 ? -11.396 1.992 3.976 1.00 0.68 101 LEU A C 6
ATOM 10251 O O . LEU A 1 103 ? -11.414 2.822 4.880 1.00 0.76 101 LEU A O 6
ATOM 10267 N N . ALA A 1 104 ? -12.397 1.158 3.740 1.00 0.68 102 ALA A N 6
ATOM 10268 C CA . ALA A 1 104 ? -13.602 1.148 4.565 1.00 0.78 102 ALA A CA 6
ATOM 10269 C C . ALA A 1 104 ? -13.273 0.819 6.013 1.00 0.76 102 ALA A C 6
ATOM 10270 O O . ALA A 1 104 ? -13.843 1.402 6.935 1.00 0.85 102 ALA A O 6
ATOM 10277 N N . HIS A 1 105 ? -12.340 -0.104 6.211 1.00 0.72 103 HIS A N 6
ATOM 10278 C CA . HIS A 1 105 ? -11.883 -0.446 7.556 1.00 0.79 103 HIS A CA 6
ATOM 10279 C C . HIS A 1 105 ? -11.159 0.751 8.175 1.00 0.88 103 HIS A C 6
ATOM 10280 O O . HIS A 1 105 ? -10.962 0.820 9.386 1.00 1.02 103 HIS A O 6
ATOM 10295 N N . PHE A 1 106 ? -10.788 1.700 7.327 1.00 0.86 104 PHE A N 6
ATOM 10296 C CA . PHE A 1 106 ? -10.054 2.880 7.758 1.00 1.03 104 PHE A CA 6
ATOM 10297 C C . PHE A 1 106 ? -10.988 4.077 7.891 1.00 1.11 104 PHE A C 6
ATOM 10298 O O . PHE A 1 106 ? -10.623 5.107 8.458 1.00 1.29 104 PHE A O 6
ATOM 10315 N N . GLY A 1 107 ? -12.204 3.927 7.377 1.00 1.03 105 GLY A N 6
ATOM 10316 C CA . GLY A 1 107 ? -13.139 5.033 7.353 1.00 1.17 105 GLY A CA 6
ATOM 10317 C C . GLY A 1 107 ? -12.853 5.971 6.197 1.00 1.18 105 GLY A C 6
ATOM 10318 O O . GLY A 1 107 ? -13.380 7.082 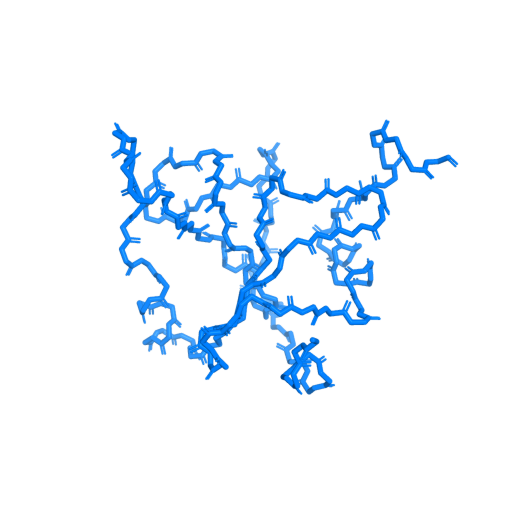6.138 1.00 1.35 105 GLY A O 6
ATOM 10322 N N . ILE A 1 108 ? -12.007 5.524 5.282 1.00 1.03 106 ILE A N 6
ATOM 10323 C CA . ILE A 1 108 ? -11.647 6.309 4.121 1.00 1.04 106 ILE A CA 6
ATOM 10324 C C . ILE A 1 108 ? -12.603 6.042 2.964 1.00 0.98 106 ILE A C 6
ATOM 10325 O O . ILE A 1 108 ? -12.728 4.913 2.496 1.00 0.96 106 ILE A O 6
ATOM 10341 N N . ASP A 1 109 ? -13.278 7.088 2.519 1.00 1.09 107 ASP A N 6
ATOM 10342 C CA . ASP A 1 109 ? -14.183 6.991 1.385 1.00 1.17 107 ASP A CA 6
ATOM 10343 C C . ASP A 1 109 ? -13.543 7.582 0.143 1.00 1.10 107 ASP A C 6
ATOM 10344 O O . ASP A 1 109 ? -13.119 8.737 0.149 1.00 1.21 107 ASP A O 6
ATOM 10353 N N . MET A 1 110 ? -13.482 6.802 -0.926 1.00 0.98 108 MET A N 6
ATOM 10354 C CA . MET A 1 110 ? -13.097 7.343 -2.218 1.00 0.94 108 MET A CA 6
ATOM 10355 C C . MET A 1 110 ? -14.228 8.211 -2.755 1.00 1.07 108 MET A C 6
ATOM 10356 O O . MET A 1 110 ? -14.029 9.348 -3.176 1.00 1.20 108 MET A O 6
ATOM 10370 N N . LEU A 1 111 ? -15.433 7.658 -2.704 1.00 1.17 109 LEU A N 6
ATOM 10371 C CA . LEU A 1 111 ? -16.601 8.276 -3.308 1.00 1.40 109 LEU A CA 6
ATOM 10372 C C . LEU A 1 111 ? -17.321 9.215 -2.336 1.00 1.71 109 LEU A C 6
ATOM 10373 O O . LEU A 1 111 ? -18.506 9.485 -2.502 1.00 2.17 109 LEU A O 6
ATOM 10389 N N . HIS A 1 112 ? -16.616 9.706 -1.322 1.00 1.70 110 HIS A N 6
ATOM 10390 C CA . HIS A 1 112 ? -17.237 10.594 -0.337 1.00 2.08 110 HIS A CA 6
ATOM 10391 C C . HIS A 1 112 ? -17.507 11.962 -0.960 1.00 2.42 110 HIS A C 6
ATOM 10392 O O . HIS A 1 112 ? -18.647 12.294 -1.276 1.00 2.88 110 HIS A O 6
ATOM 10407 N N . MET A 1 113 ? -16.459 12.760 -1.122 1.00 2.65 111 MET A N 6
ATOM 10408 C CA . MET A 1 113 ? -16.574 14.034 -1.819 1.00 3.48 111 MET A CA 6
ATOM 10409 C C . MET A 1 113 ? -15.465 14.169 -2.856 1.00 3.63 111 MET A C 6
ATOM 10410 O O . MET A 1 113 ? -15.064 15.271 -3.225 1.00 4.24 111 MET A O 6
ATOM 10424 N N . HIS A 1 114 ? -14.970 13.026 -3.310 1.00 3.37 112 HIS A N 6
ATOM 10425 C CA . HIS A 1 114 ? -13.992 12.984 -4.392 1.00 3.76 112 HIS A CA 6
ATOM 10426 C C . HIS A 1 114 ? -14.570 12.215 -5.573 1.00 3.53 112 HIS A C 6
ATOM 10427 O O . HIS A 1 114 ? -14.434 12.623 -6.723 1.00 4.16 112 HIS A O 6
ATOM 10442 N N . GLY A 1 115 ? -15.225 11.102 -5.273 1.00 2.99 113 GLY A N 6
ATOM 10443 C CA . GLY A 1 115 ? -15.896 10.332 -6.301 1.00 3.33 113 GLY A CA 6
ATOM 10444 C C . GLY A 1 115 ? -17.386 10.605 -6.336 1.00 3.80 113 GLY A C 6
ATOM 10445 O O . GLY A 1 115 ? -18.194 9.682 -6.419 1.00 4.08 113 GLY A O 6
ATOM 10449 N N . THR A 1 116 ? -17.744 11.877 -6.262 1.00 4.30 114 THR A N 6
ATOM 10450 C CA . THR A 1 116 ? -19.132 12.292 -6.296 1.00 5.21 114 THR A CA 6
ATOM 10451 C C . THR A 1 116 ? -19.684 12.255 -7.720 1.00 5.66 114 THR A C 6
ATOM 10452 O O . THR A 1 116 ? -19.217 13.052 -8.565 1.00 6.13 114 THR A O 6
ATOM 10465 N N . VAL A 1 3 ? -5.734 -8.410 -12.109 1.00 0.75 1 VAL A N 7
ATOM 10466 C CA . VAL A 1 3 ? -6.306 -8.417 -10.747 1.00 0.65 1 VAL A CA 7
ATOM 10467 C C . VAL A 1 3 ? -5.511 -9.367 -9.851 1.00 0.73 1 VAL A C 7
ATOM 10468 O O . VAL A 1 3 ? -5.211 -10.493 -10.244 1.00 0.89 1 VAL A O 7
ATOM 10481 N N . SER A 1 4 ? -5.138 -8.902 -8.663 1.00 0.77 2 SER A N 7
ATOM 10482 C CA . SER A 1 4 ? -4.418 -9.735 -7.721 1.00 1.05 2 SER A CA 7
ATOM 10483 C C . SER A 1 4 ? -5.328 -10.823 -7.168 1.00 0.74 2 SER A C 7
ATOM 10484 O O . SER A 1 4 ? -6.312 -10.535 -6.491 1.00 0.74 2 SER A O 7
ATOM 10492 N N . LYS A 1 5 ? -4.999 -12.073 -7.461 1.00 1.00 3 LYS A N 7
ATOM 10493 C CA . LYS A 1 5 ? -5.743 -13.194 -6.907 1.00 1.20 3 LYS A CA 7
ATOM 10494 C C . LYS A 1 5 ? -5.349 -13.399 -5.445 1.00 1.01 3 LYS A C 7
ATOM 10495 O O . LYS A 1 5 ? -6.015 -14.105 -4.692 1.00 1.21 3 LYS A O 7
ATOM 10514 N N . TYR A 1 6 ? -4.262 -12.750 -5.048 1.00 0.82 4 TYR A N 7
ATOM 10515 C CA . TYR A 1 6 ? -3.795 -12.800 -3.673 1.00 0.74 4 TYR A CA 7
ATOM 10516 C C . TYR A 1 6 ? -4.496 -11.737 -2.827 1.00 0.71 4 TYR A C 7
ATOM 10517 O O . TYR A 1 6 ? -4.254 -11.627 -1.629 1.00 0.85 4 TYR A O 7
ATOM 10535 N N . ALA A 1 7 ? -5.372 -10.966 -3.462 1.00 0.72 5 ALA A N 7
ATOM 10536 C CA . ALA A 1 7 ? -6.062 -9.871 -2.787 1.00 0.78 5 ALA A CA 7
ATOM 10537 C C . ALA A 1 7 ? -7.138 -10.386 -1.840 1.00 0.84 5 ALA A C 7
ATOM 10538 O O . ALA A 1 7 ? -7.538 -9.691 -0.905 1.00 1.03 5 ALA A O 7
ATOM 10545 N N . ASN A 1 8 ? -7.620 -11.595 -2.089 1.00 0.88 6 ASN A N 7
ATOM 10546 C CA . ASN A 1 8 ? -8.618 -12.193 -1.212 1.00 1.15 6 ASN A CA 7
ATOM 10547 C C . ASN A 1 8 ? -7.951 -13.075 -0.161 1.00 1.35 6 ASN A C 7
ATOM 10548 O O . ASN A 1 8 ? -8.510 -13.307 0.909 1.00 1.76 6 ASN A O 7
ATOM 10559 N N . ASN A 1 9 ? -6.750 -13.554 -0.462 1.00 1.33 7 ASN A N 7
ATOM 10560 C CA . ASN A 1 9 ? -6.028 -14.421 0.460 1.00 1.82 7 ASN A CA 7
ATOM 10561 C C . ASN A 1 9 ? -4.996 -13.613 1.238 1.00 1.74 7 ASN A C 7
ATOM 10562 O O . ASN A 1 9 ? -3.787 -13.776 1.062 1.00 2.40 7 ASN A O 7
ATOM 10573 N N . LEU A 1 10 ? -5.486 -12.709 2.068 1.00 1.18 8 LEU A N 7
ATOM 10574 C CA . LEU A 1 10 ? -4.641 -11.941 2.947 1.00 1.17 8 LEU A CA 7
ATOM 10575 C C . LEU A 1 10 ? -5.319 -11.759 4.292 1.00 0.94 8 LEU A C 7
ATOM 10576 O O . LEU A 1 10 ? -6.496 -12.083 4.450 1.00 1.12 8 LEU A O 7
ATOM 10592 N N . THR A 1 11 ? -4.579 -11.246 5.252 1.00 0.92 9 THR A N 7
ATOM 10593 C CA . THR A 1 11 ? -5.107 -11.016 6.582 1.00 0.82 9 THR A CA 7
ATOM 10594 C C . THR A 1 11 ? -5.275 -9.523 6.823 1.00 0.67 9 THR A C 7
ATOM 10595 O O . THR A 1 11 ? -4.443 -8.729 6.389 1.00 0.76 9 THR A O 7
ATOM 10606 N N . GLN A 1 12 ? -6.362 -9.135 7.472 1.00 0.63 10 GLN A N 7
ATOM 10607 C CA . GLN A 1 12 ? -6.489 -7.777 7.966 1.00 0.63 10 GLN A CA 7
ATOM 10608 C C . GLN A 1 12 ? -5.908 -7.742 9.367 1.00 0.66 10 GLN A C 7
ATOM 10609 O O . GLN A 1 12 ? -6.489 -8.292 10.303 1.00 0.85 10 GLN A O 7
ATOM 10623 N N . LEU A 1 13 ? -4.759 -7.109 9.501 1.00 0.56 11 LEU A N 7
ATOM 10624 C CA . LEU A 1 13 ? -3.978 -7.205 10.717 1.00 0.56 11 LEU A CA 7
ATOM 10625 C C . LEU A 1 13 ? -3.755 -5.844 11.359 1.00 0.57 11 LEU A C 7
ATOM 10626 O O . LEU A 1 13 ? -3.112 -4.966 10.784 1.00 0.73 11 LEU A O 7
ATOM 10642 N N . ASP A 1 14 ? -4.305 -5.670 12.550 1.00 0.63 12 ASP A N 7
ATOM 10643 C CA . ASP A 1 14 ? -3.996 -4.506 13.361 1.00 0.83 12 ASP A CA 7
ATOM 10644 C C . ASP A 1 14 ? -2.742 -4.805 14.169 1.00 0.94 12 ASP A C 7
ATOM 10645 O O . ASP A 1 14 ? -2.801 -5.451 15.217 1.00 1.05 12 ASP A O 7
ATOM 10654 N N . ASN A 1 15 ? -1.603 -4.362 13.659 1.00 1.02 13 ASN A N 7
ATOM 10655 C CA . ASN A 1 15 ? -0.317 -4.645 14.287 1.00 1.28 13 ASN A CA 7
ATOM 10656 C C . ASN A 1 15 ? 0.443 -3.347 14.521 1.00 1.44 13 ASN A C 7
ATOM 10657 O O . ASN A 1 15 ? 1.460 -3.077 13.880 1.00 1.62 13 ASN A O 7
ATOM 10668 N N . GLY A 1 16 ? -0.074 -2.532 15.431 1.00 1.54 14 GLY A N 7
ATOM 10669 C CA . GLY A 1 16 ? 0.527 -1.238 15.694 1.00 1.82 14 GLY A CA 7
ATOM 10670 C C . GLY A 1 16 ? 0.299 -0.277 14.546 1.00 1.62 14 GLY A C 7
ATOM 10671 O O . GLY A 1 16 ? 1.051 0.683 14.362 1.00 1.79 14 GLY A O 7
ATOM 10675 N N . VAL A 1 17 ? -0.734 -0.556 13.760 1.00 1.30 15 VAL A N 7
ATOM 10676 C CA . VAL A 1 17 ? -1.078 0.269 12.616 1.00 1.12 15 VAL A CA 7
ATOM 10677 C C . VAL A 1 17 ? -1.727 1.573 13.057 1.00 1.26 15 VAL A C 7
ATOM 10678 O O . VAL A 1 17 ? -2.809 1.588 13.647 1.00 1.39 15 VAL A O 7
ATOM 10691 N N . ARG A 1 18 ? -1.036 2.660 12.793 1.00 1.34 16 ARG A N 7
ATOM 10692 C CA . ARG A 1 18 ? -1.547 3.979 13.082 1.00 1.54 16 ARG A CA 7
ATOM 10693 C C . ARG A 1 18 ? -1.282 4.872 11.884 1.00 1.39 16 ARG A C 7
ATOM 10694 O O . ARG A 1 18 ? -0.169 5.360 11.691 1.00 1.49 16 ARG A O 7
ATOM 10715 N N . ILE A 1 19 ? -2.303 5.057 11.075 1.00 1.28 17 ILE A N 7
ATOM 10716 C CA . ILE A 1 19 ? -2.176 5.830 9.854 1.00 1.19 17 ILE A CA 7
ATOM 10717 C C . ILE A 1 19 ? -2.043 7.307 10.202 1.00 1.73 17 ILE A C 7
ATOM 10718 O O . ILE A 1 19 ? -2.826 7.839 10.990 1.00 2.16 17 ILE A O 7
ATOM 10734 N N . PRO A 1 20 ? -1.037 7.981 9.629 1.00 1.80 18 PRO A N 7
ATOM 10735 C CA . PRO A 1 20 ? -0.687 9.345 10.004 1.00 2.40 18 PRO A CA 7
ATOM 10736 C C . PRO A 1 20 ? -1.603 10.377 9.359 1.00 2.55 18 PRO A C 7
ATOM 10737 O O . PRO A 1 20 ? -2.217 10.117 8.322 1.00 2.19 18 PRO A O 7
ATOM 10748 N N . PRO A 1 21 ? -1.696 11.568 9.976 1.00 3.21 19 PRO A N 7
ATOM 10749 C CA . PRO A 1 21 ? -2.588 12.650 9.532 1.00 3.52 19 PRO A CA 7
ATOM 10750 C C . PRO A 1 21 ? -2.312 13.129 8.107 1.00 3.11 19 PRO A C 7
ATOM 10751 O O . PRO A 1 21 ? -3.076 13.924 7.560 1.00 3.33 19 PRO A O 7
ATOM 10762 N N . SER A 1 22 ? -1.226 12.653 7.506 1.00 2.62 20 SER A N 7
ATOM 10763 C CA . SER A 1 22 ? -0.894 13.028 6.137 1.00 2.22 20 SER A CA 7
ATOM 10764 C C . SER A 1 22 ? -1.609 12.105 5.149 1.00 1.11 20 SER A C 7
ATOM 10765 O O . SER A 1 22 ? -1.583 12.325 3.938 1.00 1.53 20 SER A O 7
ATOM 10773 N N . GLY A 1 23 ? -2.231 11.061 5.685 1.00 1.33 21 GLY A N 7
ATOM 10774 C CA . GLY A 1 23 ? -2.957 10.097 4.873 1.00 1.87 21 GLY A CA 7
ATOM 10775 C C . GLY A 1 23 ? -2.046 9.061 4.250 1.00 1.69 21 GLY A C 7
ATOM 10776 O O . GLY A 1 23 ? -2.467 7.934 3.982 1.00 2.56 21 GLY A O 7
ATOM 10780 N N . TRP A 1 24 ? -0.790 9.434 4.042 1.00 0.80 22 TRP A N 7
ATOM 10781 C CA . TRP A 1 24 ? 0.218 8.515 3.557 1.00 0.60 22 TRP A CA 7
ATOM 10782 C C . TRP A 1 24 ? 1.610 9.095 3.713 1.00 0.47 22 TRP A C 7
ATOM 10783 O O . TRP A 1 24 ? 1.837 10.283 3.478 1.00 0.57 22 TRP A O 7
ATOM 10804 N N . LYS A 1 25 ? 2.518 8.239 4.147 1.00 0.41 23 LYS A N 7
ATOM 10805 C CA . LYS A 1 25 ? 3.933 8.545 4.213 1.00 0.39 23 LYS A CA 7
ATOM 10806 C C . LYS A 1 25 ? 4.681 7.345 4.754 1.00 0.37 23 LYS A C 7
ATOM 10807 O O . LYS A 1 25 ? 4.232 6.699 5.703 1.00 0.39 23 LYS A O 7
ATOM 10826 N N . CYS A 1 26 ? 5.804 7.048 4.126 1.00 0.37 24 CYS A N 7
ATOM 10827 C CA . CYS A 1 26 ? 6.645 5.939 4.524 1.00 0.40 24 CYS A CA 7
ATOM 10828 C C . CYS A 1 26 ? 7.087 6.094 5.978 1.00 0.48 24 CYS A C 7
ATOM 10829 O O . CYS A 1 26 ? 7.504 7.170 6.404 1.00 0.57 24 CYS A O 7
ATOM 10836 N N . ALA A 1 27 ? 6.965 5.004 6.729 1.00 0.50 25 ALA A N 7
ATOM 10837 C CA . ALA A 1 27 ? 7.266 4.982 8.159 1.00 0.62 25 ALA A CA 7
ATOM 10838 C C . ALA A 1 27 ? 8.730 5.313 8.462 1.00 0.70 25 ALA A C 7
ATOM 10839 O O . ALA A 1 27 ? 9.080 5.588 9.608 1.00 0.90 25 ALA A O 7
ATOM 10846 N N . ARG A 1 28 ? 9.582 5.285 7.445 1.00 0.72 26 ARG A N 7
ATOM 10847 C CA . ARG A 1 28 ? 10.993 5.598 7.626 1.00 0.88 26 ARG A CA 7
ATOM 10848 C C . ARG A 1 28 ? 11.340 6.944 6.991 1.00 0.84 26 ARG A C 7
ATOM 10849 O O . ARG A 1 28 ? 11.253 7.988 7.640 1.00 0.94 26 ARG A O 7
ATOM 10870 N N . CYS A 1 29 ? 11.750 6.900 5.725 1.00 0.75 27 CYS A N 7
ATOM 10871 C CA . CYS A 1 29 ? 12.091 8.097 4.963 1.00 0.75 27 CYS A CA 7
ATOM 10872 C C . CYS A 1 29 ? 10.892 9.011 4.737 1.00 0.75 27 CYS A C 7
ATOM 10873 O O . CYS A 1 29 ? 9.748 8.557 4.667 1.00 0.85 27 CYS A O 7
ATOM 10880 N N . ASP A 1 30 ? 11.187 10.288 4.560 1.00 0.72 28 ASP A N 7
ATOM 10881 C CA . ASP A 1 30 ? 10.167 11.307 4.351 1.00 0.74 28 ASP A CA 7
ATOM 10882 C C . ASP A 1 30 ? 9.860 11.470 2.866 1.00 0.68 28 ASP A C 7
ATOM 10883 O O . ASP A 1 30 ? 10.266 12.436 2.219 1.00 0.89 28 ASP A O 7
ATOM 10892 N N . LEU A 1 31 ? 9.191 10.480 2.314 1.00 0.53 29 LEU A N 7
ATOM 10893 C CA . LEU A 1 31 ? 8.638 10.593 0.987 1.00 0.47 29 LEU A CA 7
ATOM 10894 C C . LEU A 1 31 ? 7.125 10.695 1.054 1.00 0.48 29 LEU A C 7
ATOM 10895 O O . LEU A 1 31 ? 6.471 9.976 1.809 1.00 0.51 29 LEU A O 7
ATOM 10911 N N . ARG A 1 32 ? 6.579 11.612 0.275 1.00 0.51 30 ARG A N 7
ATOM 10912 C CA . ARG A 1 32 ? 5.151 11.892 0.295 1.00 0.59 30 ARG A CA 7
ATOM 10913 C C . ARG A 1 32 ? 4.488 11.232 -0.907 1.00 0.60 30 ARG A C 7
ATOM 10914 O O . ARG A 1 32 ? 3.279 11.329 -1.107 1.00 0.71 30 ARG A O 7
ATOM 10935 N N . GLU A 1 33 ? 5.309 10.557 -1.698 1.00 0.55 31 GLU A N 7
ATOM 10936 C CA . GLU A 1 33 ? 4.890 9.994 -2.971 1.00 0.65 31 GLU A CA 7
ATOM 10937 C C . GLU A 1 33 ? 5.580 8.654 -3.187 1.00 0.55 31 GLU A C 7
ATOM 10938 O O . GLU A 1 33 ? 6.606 8.379 -2.559 1.00 0.49 31 GLU A O 7
ATOM 10950 N N . ASN A 1 34 ? 5.017 7.841 -4.077 1.00 0.60 32 ASN A N 7
ATOM 10951 C CA . ASN A 1 34 ? 5.555 6.515 -4.388 1.00 0.61 32 ASN A CA 7
ATOM 10952 C C . ASN A 1 34 ? 5.662 5.678 -3.119 1.00 0.50 32 ASN A C 7
ATOM 10953 O O . ASN A 1 34 ? 6.724 5.141 -2.778 1.00 0.54 32 ASN A O 7
ATOM 10964 N N . LEU A 1 35 ? 4.545 5.598 -2.419 1.00 0.41 33 LEU A N 7
ATOM 10965 C CA . LEU A 1 35 ? 4.470 4.883 -1.162 1.00 0.32 33 LEU A CA 7
ATOM 10966 C C . LEU A 1 35 ? 3.661 3.614 -1.340 1.00 0.30 33 LEU A C 7
ATOM 10967 O O . LEU A 1 35 ? 2.806 3.542 -2.217 1.00 0.34 33 LEU A O 7
ATOM 10983 N N . TRP A 1 36 ? 3.918 2.626 -0.507 1.00 0.28 34 TRP A N 7
ATOM 10984 C CA . TRP A 1 36 ? 3.178 1.385 -0.566 1.00 0.28 34 TRP A CA 7
ATOM 10985 C C . TRP A 1 36 ? 2.433 1.156 0.737 1.00 0.27 34 TRP A C 7
ATOM 10986 O O . TRP A 1 36 ? 3.044 0.953 1.788 1.00 0.31 34 TRP A O 7
ATOM 11007 N N . LEU A 1 37 ? 1.119 1.227 0.662 1.00 0.25 35 LEU A N 7
ATOM 11008 C CA . LEU A 1 37 ? 0.261 0.951 1.801 1.00 0.26 35 LEU A CA 7
ATOM 11009 C C . LEU A 1 37 ? 0.006 -0.550 1.871 1.00 0.27 35 LEU A C 7
ATOM 11010 O O . LEU A 1 37 ? -0.759 -1.086 1.072 1.00 0.29 35 LEU A O 7
ATOM 11026 N N . ASN A 1 38 ? 0.663 -1.220 2.808 1.00 0.28 36 ASN A N 7
ATOM 11027 C CA . ASN A 1 38 ? 0.532 -2.667 2.954 1.00 0.30 36 ASN A CA 7
ATOM 11028 C C . ASN A 1 38 ? -0.909 -3.049 3.297 1.00 0.30 36 ASN A C 7
ATOM 11029 O O . ASN A 1 38 ? -1.482 -2.538 4.258 1.00 0.35 36 ASN A O 7
ATOM 11040 N N . LEU A 1 39 ? -1.473 -3.974 2.521 1.00 0.28 37 LEU A N 7
ATOM 11041 C CA . LEU A 1 39 ? -2.899 -4.304 2.609 1.00 0.31 37 LEU A CA 7
ATOM 11042 C C . LEU A 1 39 ? -3.230 -5.084 3.874 1.00 0.33 37 LEU A C 7
ATOM 11043 O O . LEU A 1 39 ? -4.389 -5.165 4.278 1.00 0.40 37 LEU A O 7
ATOM 11059 N N . THR A 1 40 ? -2.216 -5.658 4.488 1.00 0.32 38 THR A N 7
ATOM 11060 C CA . THR A 1 40 ? -2.420 -6.484 5.666 1.00 0.37 38 THR A CA 7
ATOM 11061 C C . THR A 1 40 ? -2.361 -5.675 6.963 1.00 0.35 38 THR A C 7
ATOM 11062 O O . THR A 1 40 ? -3.377 -5.501 7.638 1.00 0.40 38 THR A O 7
ATOM 11073 N N . ASP A 1 41 ? -1.180 -5.172 7.297 1.00 0.34 39 ASP A N 7
ATOM 11074 C CA . ASP A 1 41 ? -0.951 -4.571 8.605 1.00 0.36 39 ASP A CA 7
ATOM 11075 C C . ASP A 1 41 ? -0.829 -3.052 8.513 1.00 0.32 39 ASP A C 7
ATOM 11076 O O . ASP A 1 41 ? -0.403 -2.391 9.463 1.00 0.48 39 ASP A O 7
ATOM 11085 N N . GLY A 1 42 ? -1.204 -2.505 7.361 1.00 0.28 40 GLY A N 7
ATOM 11086 C CA . GLY A 1 42 ? -1.192 -1.064 7.168 1.00 0.27 40 GLY A CA 7
ATOM 11087 C C . GLY A 1 42 ? 0.194 -0.457 7.236 1.00 0.29 40 GLY A C 7
ATOM 11088 O O . GLY A 1 42 ? 0.349 0.699 7.635 1.00 0.39 40 GLY A O 7
ATOM 11092 N N . SER A 1 43 ? 1.205 -1.231 6.880 1.00 0.29 41 SER A N 7
ATOM 11093 C CA . SER A 1 43 ? 2.557 -0.707 6.819 1.00 0.38 41 SER A CA 7
ATOM 11094 C C . SER A 1 43 ? 2.737 0.158 5.583 1.00 0.32 41 SER A C 7
ATOM 11095 O O . SER A 1 43 ? 2.754 -0.339 4.459 1.00 0.32 41 SER A O 7
ATOM 11103 N N . VAL A 1 44 ? 2.855 1.452 5.802 1.00 0.32 42 VAL A N 7
ATOM 11104 C CA . VAL A 1 44 ? 3.054 2.388 4.717 1.00 0.28 42 VAL A CA 7
ATOM 11105 C C . VAL A 1 44 ? 4.535 2.666 4.546 1.00 0.29 42 VAL A C 7
ATOM 11106 O O . VAL A 1 44 ? 5.179 3.276 5.401 1.00 0.35 42 VAL A O 7
ATOM 11119 N N . LEU A 1 45 ? 5.073 2.194 3.449 1.00 0.28 43 LEU A N 7
ATOM 11120 C CA . LEU A 1 45 ? 6.481 2.349 3.164 1.00 0.33 43 LEU A CA 7
ATOM 11121 C C . LEU A 1 45 ? 6.634 3.109 1.863 1.00 0.30 43 LEU A C 7
ATOM 11122 O O . LEU A 1 45 ? 5.647 3.567 1.308 1.00 0.29 43 LEU A O 7
ATOM 11138 N N . CYS A 1 46 ? 7.853 3.274 1.386 1.00 0.40 44 CYS A N 7
ATOM 11139 C CA . CYS A 1 46 ? 8.044 3.950 0.103 1.00 0.46 44 CYS A CA 7
ATOM 11140 C C . CYS A 1 46 ? 8.911 3.084 -0.813 1.00 0.61 44 CYS A C 7
ATOM 11141 O O . CYS A 1 46 ? 9.316 1.998 -0.409 1.00 0.71 44 CYS A O 7
ATOM 11148 N N . GLY A 1 47 ? 9.173 3.507 -2.042 1.00 0.68 45 GLY A N 7
ATOM 11149 C CA . GLY A 1 47 ? 9.976 2.658 -2.908 1.00 0.87 45 GLY A CA 7
ATOM 11150 C C . GLY A 1 47 ? 10.276 3.252 -4.261 1.00 1.23 45 GLY A C 7
ATOM 11151 O O . GLY A 1 47 ? 9.675 2.873 -5.263 1.00 2.12 45 GLY A O 7
ATOM 11155 N N . LYS A 1 48 ? 11.230 4.164 -4.297 1.00 1.63 46 LYS A N 7
ATOM 11156 C CA . LYS A 1 48 ? 11.655 4.765 -5.545 1.00 2.41 46 LYS A CA 7
ATOM 11157 C C . LYS A 1 48 ? 12.851 4.023 -6.129 1.00 2.38 46 LYS A C 7
ATOM 11158 O O . LYS A 1 48 ? 13.806 3.708 -5.417 1.00 2.93 46 LYS A O 7
ATOM 11177 N N . TRP A 1 49 ? 12.756 3.732 -7.424 1.00 2.40 47 TRP A N 7
ATOM 11178 C CA . TRP A 1 49 ? 13.830 3.111 -8.204 1.00 2.90 47 TRP A CA 7
ATOM 11179 C C . TRP A 1 49 ? 14.166 1.706 -7.699 1.00 3.16 47 TRP A C 7
ATOM 11180 O O . TRP A 1 49 ? 13.637 0.716 -8.204 1.00 3.82 47 TRP A O 7
ATOM 11201 N N . PHE A 1 50 ? 15.034 1.623 -6.699 1.00 3.23 48 PHE A N 7
ATOM 11202 C CA . PHE A 1 50 ? 15.443 0.339 -6.142 1.00 3.94 48 PHE A CA 7
ATOM 11203 C C . PHE A 1 50 ? 15.936 0.533 -4.711 1.00 3.98 48 PHE A C 7
ATOM 11204 O O . PHE A 1 50 ? 16.881 -0.120 -4.270 1.00 4.37 48 PHE A O 7
ATOM 11221 N N . PHE A 1 51 ? 15.279 1.447 -3.996 1.00 4.01 49 PHE A N 7
ATOM 11222 C CA . PHE A 1 51 ? 15.640 1.766 -2.616 1.00 4.29 49 PHE A CA 7
ATOM 11223 C C . PHE A 1 51 ? 17.075 2.287 -2.560 1.00 4.03 49 PHE A C 7
ATOM 11224 O O . PHE A 1 51 ? 17.921 1.751 -1.840 1.00 4.43 49 PHE A O 7
ATOM 11241 N N . ASP A 1 52 ? 17.337 3.332 -3.337 1.00 3.84 50 ASP A N 7
ATOM 11242 C CA . ASP A 1 52 ? 18.688 3.847 -3.507 1.00 4.03 50 ASP A CA 7
ATOM 11243 C C . ASP A 1 52 ? 19.070 4.838 -2.398 1.00 3.49 50 ASP A C 7
ATOM 11244 O O . ASP A 1 52 ? 19.566 4.436 -1.345 1.00 3.96 50 ASP A O 7
ATOM 11253 N N . SER A 1 53 ? 18.850 6.125 -2.625 1.00 2.95 51 SER A N 7
ATOM 11254 C CA . SER A 1 53 ? 19.183 7.148 -1.649 1.00 2.87 51 SER A CA 7
ATOM 11255 C C . SER A 1 53 ? 18.242 8.338 -1.792 1.00 2.57 51 SER A C 7
ATOM 11256 O O . SER A 1 53 ? 17.366 8.335 -2.662 1.00 3.12 51 SER A O 7
ATOM 11264 N N . SER A 1 54 ? 18.421 9.343 -0.936 1.00 2.29 52 SER A N 7
ATOM 11265 C CA . SER A 1 54 ? 17.576 10.532 -0.938 1.00 2.37 52 SER A CA 7
ATOM 11266 C C . SER A 1 54 ? 16.123 10.143 -0.701 1.00 1.79 52 SER A C 7
ATOM 11267 O O . SER A 1 54 ? 15.209 10.653 -1.357 1.00 2.13 52 SER A O 7
ATOM 11275 N N . GLY A 1 55 ? 15.927 9.227 0.238 1.00 1.40 53 GLY A N 7
ATOM 11276 C CA . GLY A 1 55 ? 14.605 8.742 0.539 1.00 1.25 53 GLY A CA 7
ATOM 11277 C C . GLY A 1 55 ? 14.334 7.404 -0.110 1.00 1.07 53 GLY A C 7
ATOM 11278 O O . GLY A 1 55 ? 14.471 7.256 -1.322 1.00 1.28 53 GLY A O 7
ATOM 11282 N N . GLY A 1 56 ? 13.978 6.421 0.699 1.00 0.86 54 GLY A N 7
ATOM 11283 C CA . GLY A 1 56 ? 13.567 5.138 0.169 1.00 0.86 54 GLY A CA 7
ATOM 11284 C C . GLY A 1 56 ? 14.447 3.993 0.646 1.00 0.91 54 GLY A C 7
ATOM 11285 O O . GLY A 1 56 ? 15.105 3.334 -0.148 1.00 1.55 54 GLY A O 7
ATOM 11289 N N . ASN A 1 57 ? 14.451 3.780 1.961 1.00 0.89 55 ASN A N 7
ATOM 11290 C CA . ASN A 1 57 ? 15.174 2.671 2.593 1.00 0.87 55 ASN A CA 7
ATOM 11291 C C . ASN A 1 57 ? 14.561 1.316 2.193 1.00 1.01 55 ASN A C 7
ATOM 11292 O O . ASN A 1 57 ? 13.521 1.273 1.540 1.00 1.21 55 ASN A O 7
ATOM 11303 N N . GLY A 1 58 ? 15.186 0.212 2.605 1.00 1.23 56 GLY A N 7
ATOM 11304 C CA . GLY A 1 58 ? 14.742 -1.112 2.174 1.00 1.44 56 GLY A CA 7
ATOM 11305 C C . GLY A 1 58 ? 13.656 -1.713 3.058 1.00 1.14 56 GLY A C 7
ATOM 11306 O O . GLY A 1 58 ? 13.594 -2.931 3.228 1.00 1.07 56 GLY A O 7
ATOM 11310 N N . HIS A 1 59 ? 12.790 -0.855 3.584 1.00 1.06 57 HIS A N 7
ATOM 11311 C CA . HIS A 1 59 ? 11.672 -1.261 4.454 1.00 0.77 57 HIS A CA 7
ATOM 11312 C C . HIS A 1 59 ? 10.808 -2.342 3.821 1.00 0.66 57 HIS A C 7
ATOM 11313 O O . HIS A 1 59 ? 10.380 -3.269 4.497 1.00 0.55 57 HIS A O 7
ATOM 11327 N N . ALA A 1 60 ? 10.543 -2.216 2.525 1.00 0.78 58 ALA A N 7
ATOM 11328 C CA . ALA A 1 60 ? 9.631 -3.132 1.848 1.00 0.75 58 ALA A CA 7
ATOM 11329 C C . ALA A 1 60 ? 10.221 -4.532 1.793 1.00 0.66 58 ALA A C 7
ATOM 11330 O O . ALA A 1 60 ? 9.499 -5.526 1.852 1.00 0.54 58 ALA A O 7
ATOM 11337 N N . LEU A 1 61 ? 11.538 -4.596 1.704 1.00 0.78 59 LEU A N 7
ATOM 11338 C CA . LEU A 1 61 ? 12.248 -5.863 1.717 1.00 0.79 59 LEU A CA 7
ATOM 11339 C C . LEU A 1 61 ? 12.184 -6.474 3.105 1.00 0.66 59 LEU A C 7
ATOM 11340 O O . LEU A 1 61 ? 11.855 -7.648 3.273 1.00 0.63 59 LEU A O 7
ATOM 11356 N N . GLU A 1 62 ? 12.496 -5.656 4.094 1.00 0.66 60 GLU A N 7
ATOM 11357 C CA . GLU A 1 62 ? 12.476 -6.084 5.483 1.00 0.65 60 GLU A CA 7
ATOM 11358 C C . GLU A 1 62 ? 11.066 -6.485 5.912 1.00 0.51 60 GLU A C 7
ATOM 11359 O O . GLU A 1 62 ? 10.881 -7.471 6.615 1.00 0.57 60 GLU A O 7
ATOM 11371 N N . HIS A 1 63 ? 10.069 -5.726 5.474 1.00 0.43 61 HIS A N 7
ATOM 11372 C CA . HIS A 1 63 ? 8.684 -6.025 5.821 1.00 0.41 61 HIS A CA 7
ATOM 11373 C C . HIS A 1 63 ? 8.234 -7.321 5.154 1.00 0.38 61 HIS A C 7
ATOM 11374 O O . HIS A 1 63 ? 7.412 -8.063 5.700 1.00 0.40 61 HIS A O 7
ATOM 11389 N N . TYR A 1 64 ? 8.769 -7.577 3.966 1.00 0.44 62 TYR A N 7
ATOM 11390 C CA . TYR A 1 64 ? 8.523 -8.829 3.262 1.00 0.54 62 TYR A CA 7
ATOM 11391 C C . TYR A 1 64 ? 9.081 -9.984 4.086 1.00 0.59 62 TYR A C 7
ATOM 11392 O O . TYR A 1 64 ? 8.520 -11.078 4.114 1.00 0.67 62 TYR A O 7
ATOM 11410 N N . ARG A 1 65 ? 10.181 -9.703 4.772 1.00 0.60 63 ARG A N 7
ATOM 11411 C CA . ARG A 1 65 ? 10.796 -10.649 5.691 1.00 0.73 63 ARG A CA 7
ATOM 11412 C C . ARG A 1 65 ? 9.948 -10.826 6.949 1.00 0.75 63 ARG A C 7
ATOM 11413 O O . ARG A 1 65 ? 9.781 -11.941 7.443 1.00 0.87 63 ARG A O 7
ATOM 11434 N N . ASP A 1 66 ? 9.425 -9.715 7.466 1.00 0.68 64 ASP A N 7
ATOM 11435 C CA . ASP A 1 66 ? 8.656 -9.724 8.711 1.00 0.75 64 ASP A CA 7
ATOM 11436 C C . ASP A 1 66 ? 7.319 -10.434 8.552 1.00 0.75 64 ASP A C 7
ATOM 11437 O O . ASP A 1 66 ? 7.056 -11.446 9.200 1.00 0.89 64 ASP A O 7
ATOM 11446 N N . MET A 1 67 ? 6.485 -9.914 7.664 1.00 0.63 65 MET A N 7
ATOM 11447 C CA . MET A 1 67 ? 5.099 -10.361 7.579 1.00 0.67 65 MET A CA 7
ATOM 11448 C C . MET A 1 67 ? 4.903 -11.383 6.475 1.00 0.65 65 MET A C 7
ATOM 11449 O O . MET A 1 67 ? 4.072 -12.279 6.590 1.00 0.80 65 MET A O 7
ATOM 11463 N N . GLY A 1 68 ? 5.666 -11.238 5.403 1.00 0.56 66 GLY A N 7
ATOM 11464 C CA . GLY A 1 68 ? 5.538 -12.144 4.281 1.00 0.64 66 GLY A CA 7
ATOM 11465 C C . GLY A 1 68 ? 4.379 -11.785 3.373 1.00 0.70 66 GLY A C 7
ATOM 11466 O O . GLY A 1 68 ? 4.208 -12.389 2.315 1.00 1.36 66 GLY A O 7
ATOM 11470 N N . TYR A 1 69 ? 3.587 -10.801 3.792 1.00 0.55 67 TYR A N 7
ATOM 11471 C CA . TYR A 1 69 ? 2.437 -10.343 3.023 1.00 0.49 67 TYR A CA 7
ATOM 11472 C C . TYR A 1 69 ? 2.861 -9.327 1.972 1.00 0.53 67 TYR A C 7
ATOM 11473 O O . TYR A 1 69 ? 3.140 -8.169 2.282 1.00 0.82 67 TYR A O 7
ATOM 11491 N N . PRO A 1 70 ? 2.907 -9.765 0.708 1.00 0.46 68 PRO A N 7
ATOM 11492 C CA . PRO A 1 70 ? 3.464 -9.013 -0.405 1.00 0.59 68 PRO A CA 7
ATOM 11493 C C . PRO A 1 70 ? 2.426 -8.226 -1.198 1.00 0.49 68 PRO A C 7
ATOM 11494 O O . PRO A 1 70 ? 2.301 -8.403 -2.414 1.00 0.64 68 PRO A O 7
ATOM 11505 N N . LEU A 1 71 ? 1.689 -7.360 -0.526 1.00 0.34 69 LEU A N 7
ATOM 11506 C CA . LEU A 1 71 ? 0.655 -6.576 -1.187 1.00 0.28 69 LEU A CA 7
ATOM 11507 C C . LEU A 1 71 ? 0.595 -5.175 -0.616 1.00 0.24 69 LEU A C 7
ATOM 11508 O O . LEU A 1 71 ? 0.451 -4.997 0.596 1.00 0.27 69 LEU A O 7
ATOM 11524 N N . ALA A 1 72 ? 0.700 -4.184 -1.489 1.00 0.22 70 ALA A N 7
ATOM 11525 C CA . ALA A 1 72 ? 0.713 -2.801 -1.052 1.00 0.24 70 ALA A CA 7
ATOM 11526 C C . ALA A 1 72 ? 0.167 -1.869 -2.131 1.00 0.27 70 ALA A C 7
ATOM 11527 O O . ALA A 1 72 ? 0.430 -2.047 -3.320 1.00 0.32 70 ALA A O 7
ATOM 11534 N N . VAL A 1 73 ? -0.608 -0.884 -1.699 1.00 0.26 71 VAL A N 7
ATOM 11535 C CA . VAL A 1 73 ? -1.195 0.097 -2.602 1.00 0.29 71 VAL A CA 7
ATOM 11536 C C . VAL A 1 73 ? -0.230 1.249 -2.833 1.00 0.30 71 VAL A C 7
ATOM 11537 O O . VAL A 1 73 ? 0.249 1.854 -1.874 1.00 0.29 71 VAL A O 7
ATOM 11550 N N . LYS A 1 74 ? 0.056 1.550 -4.094 1.00 0.33 72 LYS A N 7
ATOM 11551 C CA . LYS A 1 74 ? 0.893 2.691 -4.419 1.00 0.36 72 LYS A CA 7
ATOM 11552 C C . LYS A 1 74 ? 0.108 3.969 -4.188 1.00 0.37 72 LYS A C 7
ATOM 11553 O O . LYS A 1 74 ? -0.744 4.355 -4.990 1.00 0.42 72 LYS A O 7
ATOM 11572 N N . LEU A 1 75 ? 0.394 4.605 -3.078 1.00 0.33 73 LEU A N 7
ATOM 11573 C CA . LEU A 1 75 ? -0.324 5.788 -2.662 1.00 0.33 73 LEU A CA 7
ATOM 11574 C C . LEU A 1 75 ? 0.000 6.964 -3.569 1.00 0.35 73 LEU A C 7
ATOM 11575 O O . LEU A 1 75 ? 1.035 6.981 -4.233 1.00 0.38 73 LEU A O 7
ATOM 11591 N N . GLY A 1 76 ? -0.893 7.938 -3.590 1.00 0.37 74 GLY A N 7
ATOM 11592 C CA . GLY A 1 76 ? -0.755 9.054 -4.504 1.00 0.41 74 GLY A CA 7
ATOM 11593 C C . GLY A 1 76 ? -1.535 8.839 -5.788 1.00 0.43 74 GLY A C 7
ATOM 11594 O O . GLY A 1 76 ? -1.643 9.741 -6.619 1.00 0.49 74 GLY A O 7
ATOM 11598 N N . THR A 1 77 ? -2.080 7.640 -5.950 1.00 0.43 75 THR A N 7
ATOM 11599 C CA . THR A 1 77 ? -2.865 7.310 -7.136 1.00 0.47 75 THR A CA 7
ATOM 11600 C C . THR A 1 77 ? -4.319 7.056 -6.762 1.00 0.43 75 THR A C 7
ATOM 11601 O O . THR A 1 77 ? -5.138 6.676 -7.599 1.00 0.43 75 THR A O 7
ATOM 11612 N N . ILE A 1 78 ? -4.629 7.272 -5.492 1.00 0.44 76 ILE A N 7
ATOM 11613 C CA . ILE A 1 78 ? -5.948 6.975 -4.964 1.00 0.43 76 ILE A CA 7
ATOM 11614 C C . ILE A 1 78 ? -6.967 8.019 -5.397 1.00 0.46 76 ILE A C 7
ATOM 11615 O O . ILE A 1 78 ? -6.821 9.208 -5.120 1.00 0.53 76 ILE A O 7
ATOM 11631 N N . THR A 1 79 ? -7.966 7.552 -6.114 1.00 0.45 77 THR A N 7
ATOM 11632 C CA . THR A 1 79 ? -9.080 8.370 -6.535 1.00 0.50 77 THR A CA 7
ATOM 11633 C C . THR A 1 79 ? -10.354 7.538 -6.339 1.00 0.56 77 THR A C 7
ATOM 11634 O O . THR A 1 79 ? -10.276 6.315 -6.225 1.00 0.62 77 THR A O 7
ATOM 11645 N N . PRO A 1 80 ? -11.535 8.180 -6.255 1.00 0.65 78 PRO A N 7
ATOM 11646 C CA . PRO A 1 80 ? -12.820 7.488 -6.040 1.00 0.73 78 PRO A CA 7
ATOM 11647 C C . PRO A 1 80 ? -13.141 6.441 -7.109 1.00 0.75 78 PRO A C 7
ATOM 11648 O O . PRO A 1 80 ? -14.131 5.715 -7.001 1.00 0.98 78 PRO A O 7
ATOM 11659 N N . ASP A 1 81 ? -12.319 6.391 -8.146 1.00 0.72 79 ASP A N 7
ATOM 11660 C CA . ASP A 1 81 ? -12.429 5.360 -9.170 1.00 0.80 79 ASP A CA 7
ATOM 11661 C C . ASP A 1 81 ? -11.659 4.115 -8.745 1.00 0.73 79 ASP A C 7
ATOM 11662 O O . ASP A 1 81 ? -12.197 3.006 -8.734 1.00 0.85 79 ASP A O 7
ATOM 11671 N N . GLY A 1 82 ? -10.405 4.317 -8.375 1.00 0.60 80 GLY A N 7
ATOM 11672 C CA . GLY A 1 82 ? -9.557 3.223 -7.960 1.00 0.62 80 GLY A CA 7
ATOM 11673 C C . GLY A 1 82 ? -8.170 3.702 -7.591 1.00 0.52 80 GLY A C 7
ATOM 11674 O O . GLY A 1 82 ? -7.948 4.905 -7.437 1.00 0.65 80 GLY A O 7
ATOM 11678 N N . ALA A 1 83 ? -7.241 2.769 -7.446 1.00 0.42 81 ALA A N 7
ATOM 11679 C CA . ALA A 1 83 ? -5.862 3.102 -7.120 1.00 0.38 81 ALA A CA 7
ATOM 11680 C C . ALA A 1 83 ? -4.907 2.111 -7.764 1.00 0.34 81 ALA A C 7
ATOM 11681 O O . ALA A 1 83 ? -5.312 1.027 -8.193 1.00 0.35 81 ALA A O 7
ATOM 11688 N N . ASP A 1 84 ? -3.642 2.489 -7.821 1.00 0.34 82 ASP A N 7
ATOM 11689 C CA . ASP A 1 84 ? -2.606 1.660 -8.428 1.00 0.34 82 ASP A CA 7
ATOM 11690 C C . ASP A 1 84 ? -1.960 0.781 -7.362 1.00 0.33 82 ASP A C 7
ATOM 11691 O O . ASP A 1 84 ? -1.238 1.268 -6.500 1.00 0.53 82 ASP A O 7
ATOM 11700 N N . VAL A 1 85 ? -2.251 -0.508 -7.400 1.00 0.34 83 VAL A N 7
ATOM 11701 C CA . VAL A 1 85 ? -1.751 -1.435 -6.392 1.00 0.41 83 VAL A CA 7
ATOM 11702 C C . VAL A 1 85 ? -0.561 -2.214 -6.942 1.00 0.40 83 VAL A C 7
ATOM 11703 O O . VAL A 1 85 ? -0.517 -2.531 -8.128 1.00 0.43 83 VAL A O 7
ATOM 11716 N N . TYR A 1 86 ? 0.407 -2.523 -6.093 1.00 0.41 84 TYR A N 7
ATOM 11717 C CA . TYR A 1 86 ? 1.571 -3.266 -6.535 1.00 0.42 84 TYR A CA 7
ATOM 11718 C C . TYR A 1 86 ? 1.706 -4.558 -5.743 1.00 0.42 84 TYR A C 7
ATOM 11719 O O . TYR A 1 86 ? 1.522 -4.581 -4.523 1.00 0.44 84 TYR A O 7
ATOM 11737 N N . SER A 1 87 ? 2.012 -5.632 -6.446 1.00 0.43 85 SER A N 7
ATOM 11738 C CA . SER A 1 87 ? 2.206 -6.925 -5.825 1.00 0.45 85 SER A CA 7
ATOM 11739 C C . SER A 1 87 ? 3.703 -7.162 -5.628 1.00 0.47 85 SER A C 7
ATOM 11740 O O . SER A 1 87 ? 4.480 -7.069 -6.575 1.00 0.59 85 SER A O 7
ATOM 11748 N N . PHE A 1 88 ? 4.116 -7.437 -4.399 1.00 0.47 86 PHE A N 7
ATOM 11749 C CA . PHE A 1 88 ? 5.537 -7.541 -4.088 1.00 0.54 86 PHE A CA 7
ATOM 11750 C C . PHE A 1 88 ? 6.058 -8.955 -4.347 1.00 0.57 86 PHE A C 7
ATOM 11751 O O . PHE A 1 88 ? 7.258 -9.168 -4.502 1.00 0.70 86 PHE A O 7
ATOM 11768 N N . GLN A 1 89 ? 5.151 -9.918 -4.401 1.00 0.56 87 GLN A N 7
ATOM 11769 C CA . GLN A 1 89 ? 5.535 -11.304 -4.632 1.00 0.67 87 GLN A CA 7
ATOM 11770 C C . GLN A 1 89 ? 5.556 -11.592 -6.125 1.00 0.72 87 GLN A C 7
ATOM 11771 O O . GLN A 1 89 ? 6.456 -12.264 -6.629 1.00 0.84 87 GLN A O 7
ATOM 11785 N N . GLU A 1 90 ? 4.562 -11.063 -6.830 1.00 0.68 88 GLU A N 7
ATOM 11786 C CA . GLU A 1 90 ? 4.466 -11.237 -8.273 1.00 0.75 88 GLU A CA 7
ATOM 11787 C C . GLU A 1 90 ? 5.279 -10.163 -8.993 1.00 0.70 88 GLU A C 7
ATOM 11788 O O . GLU A 1 90 ? 5.568 -10.280 -10.188 1.00 0.78 88 GLU A O 7
ATOM 11800 N N . GLU A 1 91 ? 5.623 -9.114 -8.242 1.00 0.62 89 GLU A N 7
ATOM 11801 C CA . GLU A 1 91 ? 6.491 -8.036 -8.715 1.00 0.65 89 GLU A CA 7
ATOM 11802 C C . GLU A 1 91 ? 5.852 -7.244 -9.854 1.00 0.62 89 GLU A C 7
ATOM 11803 O O . GLU A 1 91 ? 6.549 -6.586 -10.629 1.00 0.78 89 GLU A O 7
ATOM 11815 N N . GLU A 1 92 ? 4.527 -7.281 -9.927 1.00 0.49 90 GLU A N 7
ATOM 11816 C CA . GLU A 1 92 ? 3.790 -6.566 -10.961 1.00 0.53 90 GLU A CA 7
ATOM 11817 C C . GLU A 1 92 ? 2.699 -5.701 -10.327 1.00 0.45 90 GLU A C 7
ATOM 11818 O O . GLU A 1 92 ? 2.268 -5.962 -9.206 1.00 0.44 90 GLU A O 7
ATOM 11830 N N . PRO A 1 93 ? 2.259 -4.637 -11.011 1.00 0.47 91 PRO A N 7
ATOM 11831 C CA . PRO A 1 93 ? 1.122 -3.837 -10.559 1.00 0.45 91 PRO A CA 7
ATOM 11832 C C . PRO A 1 93 ? -0.180 -4.621 -10.700 1.00 0.44 91 PRO A C 7
ATOM 11833 O O . PRO A 1 93 ? -0.537 -5.043 -11.799 1.00 0.51 91 PRO A O 7
ATOM 11844 N N . VAL A 1 94 ? -0.897 -4.797 -9.600 1.00 0.41 92 VAL A N 7
ATOM 11845 C CA . VAL A 1 94 ? -2.076 -5.650 -9.592 1.00 0.44 92 VAL A CA 7
ATOM 11846 C C . VAL A 1 94 ? -3.322 -4.864 -9.231 1.00 0.46 92 VAL A C 7
ATOM 11847 O O . VAL A 1 94 ? -3.249 -3.739 -8.744 1.00 0.58 92 VAL A O 7
ATOM 11860 N N . LEU A 1 95 ? -4.467 -5.477 -9.481 1.00 0.56 93 LEU A N 7
ATOM 11861 C CA . LEU A 1 95 ? -5.752 -4.849 -9.219 1.00 0.59 93 LEU A CA 7
ATOM 11862 C C . LEU A 1 95 ? -6.385 -5.433 -7.962 1.00 0.56 93 LEU A C 7
ATOM 11863 O O . LEU A 1 95 ? -6.331 -6.644 -7.741 1.00 0.66 93 LEU A O 7
ATOM 11879 N N . ASP A 1 96 ? -6.977 -4.572 -7.151 1.00 0.57 94 ASP A N 7
ATOM 11880 C CA . ASP A 1 96 ? -7.684 -5.005 -5.950 1.00 0.54 94 ASP A CA 7
ATOM 11881 C C . ASP A 1 96 ? -9.174 -4.718 -6.084 1.00 0.53 94 ASP A C 7
ATOM 11882 O O . ASP A 1 96 ? -9.589 -3.563 -6.159 1.00 0.54 94 ASP A O 7
ATOM 11891 N N . PRO A 1 97 ? -9.994 -5.773 -6.138 1.00 0.59 95 PRO A N 7
ATOM 11892 C CA . PRO A 1 97 ? -11.450 -5.650 -6.261 1.00 0.66 95 PRO A CA 7
ATOM 11893 C C . PRO A 1 97 ? -12.106 -5.056 -5.014 1.00 0.64 95 PRO A C 7
ATOM 11894 O O . PRO A 1 97 ? -13.257 -4.617 -5.055 1.00 0.74 95 PRO A O 7
ATOM 11905 N N . HIS A 1 98 ? -11.378 -5.038 -3.906 1.00 0.58 96 HIS A N 7
ATOM 11906 C CA . HIS A 1 98 ? -11.924 -4.535 -2.653 1.00 0.64 96 HIS A CA 7
ATOM 11907 C C . HIS A 1 98 ? -11.120 -3.362 -2.130 1.00 0.57 96 HIS A C 7
ATOM 11908 O O . HIS A 1 98 ? -10.810 -3.295 -0.938 1.00 0.58 96 HIS A O 7
ATOM 11923 N N . LEU A 1 99 ? -10.788 -2.441 -3.023 1.00 0.56 97 LEU A N 7
ATOM 11924 C CA . LEU A 1 99 ? -10.091 -1.222 -2.637 1.00 0.54 97 LEU A CA 7
ATOM 11925 C C . LEU A 1 99 ? -10.875 -0.488 -1.563 1.00 0.54 97 LEU A C 7
ATOM 11926 O O . LEU A 1 99 ? -10.336 -0.152 -0.513 1.00 0.55 97 LEU A O 7
ATOM 11942 N N . ALA A 1 100 ? -12.162 -0.283 -1.817 1.00 0.58 98 ALA A N 7
ATOM 11943 C CA . ALA A 1 100 ? -13.015 0.457 -0.896 1.00 0.63 98 ALA A CA 7
ATOM 11944 C C . ALA A 1 100 ? -13.108 -0.251 0.450 1.00 0.61 98 ALA A C 7
ATOM 11945 O O . ALA A 1 100 ? -13.218 0.392 1.488 1.00 0.65 98 ALA A O 7
ATOM 11952 N N . LYS A 1 101 ? -13.054 -1.575 0.428 1.00 0.60 99 LYS A N 7
ATOM 11953 C CA . LYS A 1 101 ? -13.102 -2.362 1.652 1.00 0.64 99 LYS A CA 7
ATOM 11954 C C . LYS A 1 101 ? -11.801 -2.221 2.431 1.00 0.58 99 LYS A C 7
ATOM 11955 O O . LYS A 1 101 ? -11.804 -2.045 3.652 1.00 0.61 99 LYS A O 7
ATOM 11974 N N . HIS A 1 102 ? -10.686 -2.295 1.718 1.00 0.55 100 HIS A N 7
ATOM 11975 C CA . HIS A 1 102 ? -9.381 -2.192 2.351 1.00 0.59 100 HIS A CA 7
ATOM 11976 C C . HIS A 1 102 ? -9.168 -0.795 2.915 1.00 0.57 100 HIS A C 7
ATOM 11977 O O . HIS A 1 102 ? -8.710 -0.643 4.045 1.00 0.62 100 HIS A O 7
ATOM 11992 N N . LEU A 1 103 ? -9.543 0.221 2.144 1.00 0.58 101 LEU A N 7
ATOM 11993 C CA . LEU A 1 103 ? -9.414 1.602 2.585 1.00 0.66 101 LEU A CA 7
ATOM 11994 C C . LEU A 1 103 ? -10.376 1.884 3.726 1.00 0.68 101 LEU A C 7
ATOM 11995 O O . LEU A 1 103 ? -10.086 2.686 4.608 1.00 0.76 101 LEU A O 7
ATOM 12011 N N . ALA A 1 104 ? -11.521 1.214 3.704 1.00 0.68 102 ALA A N 7
ATOM 12012 C CA . ALA A 1 104 ? -12.502 1.337 4.781 1.00 0.78 102 ALA A CA 7
ATOM 12013 C C . ALA A 1 104 ? -11.921 0.859 6.104 1.00 0.76 102 ALA A C 7
ATOM 12014 O O . ALA A 1 104 ? -12.193 1.437 7.155 1.00 0.85 102 ALA A O 7
ATOM 12021 N N . HIS A 1 105 ? -11.102 -0.190 6.044 1.00 0.72 103 HIS A N 7
ATOM 12022 C CA . HIS A 1 105 ? -10.415 -0.702 7.231 1.00 0.79 103 HIS A CA 7
ATOM 12023 C C . HIS A 1 105 ? -9.360 0.299 7.708 1.00 0.88 103 HIS A C 7
ATOM 12024 O O . HIS A 1 105 ? -8.788 0.158 8.789 1.00 1.02 103 HIS A O 7
ATOM 12039 N N . PHE A 1 106 ? -9.115 1.311 6.892 1.00 0.86 104 PHE A N 7
ATOM 12040 C CA . PHE A 1 106 ? -8.128 2.332 7.202 1.00 1.03 104 PHE A CA 7
ATOM 12041 C C . PHE A 1 106 ? -8.794 3.679 7.447 1.00 1.11 104 PHE A C 7
ATOM 12042 O O . PHE A 1 106 ? -8.134 4.659 7.793 1.00 1.29 104 PHE A O 7
ATOM 12059 N N . GLY A 1 107 ? -10.108 3.721 7.267 1.00 1.03 105 GLY A N 7
ATOM 12060 C CA . GLY A 1 107 ? -10.835 4.966 7.401 1.00 1.17 105 GLY A CA 7
ATOM 12061 C C . GLY A 1 107 ? -10.562 5.906 6.243 1.00 1.18 105 GLY A C 7
ATOM 12062 O O . GLY A 1 107 ? -10.901 7.087 6.293 1.00 1.35 105 GLY A O 7
ATOM 12066 N N . ILE A 1 108 ? -9.941 5.374 5.203 1.00 1.03 106 ILE A N 7
ATOM 12067 C CA . ILE A 1 108 ? -9.599 6.146 4.025 1.00 1.04 106 ILE A CA 7
ATOM 12068 C C . ILE A 1 108 ? -10.799 6.254 3.091 1.00 0.98 106 ILE A C 7
ATOM 12069 O O . ILE A 1 108 ? -11.228 5.265 2.496 1.00 0.96 106 ILE A O 7
ATOM 12085 N N . ASP A 1 109 ? -11.352 7.455 2.991 1.00 1.09 107 ASP A N 7
ATOM 12086 C CA . ASP A 1 109 ? -12.524 7.699 2.158 1.00 1.17 107 ASP A CA 7
ATOM 12087 C C . ASP A 1 109 ? -12.117 8.301 0.826 1.00 1.10 107 ASP A C 7
ATOM 12088 O O . ASP A 1 109 ? -11.527 9.381 0.770 1.00 1.21 107 ASP A O 7
ATOM 12097 N N . MET A 1 110 ? -12.452 7.597 -0.243 1.00 0.98 108 MET A N 7
ATOM 12098 C CA . MET A 1 110 ? -12.140 8.043 -1.589 1.00 0.94 108 MET A CA 7
ATOM 12099 C C . MET A 1 110 ? -12.918 9.298 -1.933 1.00 1.07 108 MET A C 7
ATOM 12100 O O . MET A 1 110 ? -12.420 10.200 -2.605 1.00 1.20 108 MET A O 7
ATOM 12114 N N . LEU A 1 111 ? -14.143 9.344 -1.457 1.00 1.17 109 LEU A N 7
ATOM 12115 C CA . LEU A 1 111 ? -15.066 10.392 -1.806 1.00 1.40 109 LEU A CA 7
ATOM 12116 C C . LEU A 1 111 ? -14.745 11.690 -1.078 1.00 1.71 109 LEU A C 7
ATOM 12117 O O . LEU A 1 111 ? -15.216 12.759 -1.457 1.00 2.17 109 LEU A O 7
ATOM 12133 N N . HIS A 1 112 ? -13.931 11.597 -0.044 1.00 1.70 110 HIS A N 7
ATOM 12134 C CA . HIS A 1 112 ? -13.546 12.774 0.725 1.00 2.08 110 HIS A CA 7
ATOM 12135 C C . HIS A 1 112 ? -12.529 13.618 -0.039 1.00 2.42 110 HIS A C 7
ATOM 12136 O O . HIS A 1 112 ? -12.491 14.836 0.107 1.00 2.88 110 HIS A O 7
ATOM 12151 N N . MET A 1 113 ? -11.715 12.968 -0.860 1.00 2.65 111 MET A N 7
ATOM 12152 C CA . MET A 1 113 ? -10.616 13.650 -1.536 1.00 3.48 111 MET A CA 7
ATOM 12153 C C . MET A 1 113 ? -10.970 14.020 -2.976 1.00 3.63 111 MET A C 7
ATOM 12154 O O . MET A 1 113 ? -10.095 14.369 -3.765 1.00 4.24 111 MET A O 7
ATOM 12168 N N . HIS A 1 114 ? -12.251 13.961 -3.315 1.00 3.37 112 HIS A N 7
ATOM 12169 C CA . HIS A 1 114 ? -12.696 14.299 -4.664 1.00 3.76 112 HIS A CA 7
ATOM 12170 C C . HIS A 1 114 ? -14.201 14.501 -4.679 1.00 3.53 112 HIS A C 7
ATOM 12171 O O . HIS A 1 114 ? -14.687 15.578 -5.028 1.00 4.16 112 HIS A O 7
ATOM 12186 N N . GLY A 1 115 ? -14.929 13.464 -4.280 1.00 2.99 113 GLY A N 7
ATOM 12187 C CA . GLY A 1 115 ? -16.376 13.548 -4.189 1.00 3.33 113 GLY A CA 7
ATOM 12188 C C . GLY A 1 115 ? -17.043 13.563 -5.543 1.00 3.80 113 GLY A C 7
ATOM 12189 O O . GLY A 1 115 ? -17.665 12.581 -5.950 1.00 4.08 113 GLY A O 7
ATOM 12193 N N . THR A 1 116 ? -16.882 14.668 -6.247 1.00 4.30 114 THR A N 7
ATOM 12194 C CA . THR A 1 116 ? -17.508 14.866 -7.537 1.00 5.21 114 THR A CA 7
ATOM 12195 C C . THR A 1 116 ? -16.517 14.601 -8.665 1.00 5.66 114 THR A C 7
ATOM 12196 O O . THR A 1 116 ? -16.591 13.518 -9.283 1.00 6.13 114 THR A O 7
ATOM 12209 N N . VAL A 1 3 ? -5.098 -8.160 -11.593 1.00 0.75 1 VAL A N 8
ATOM 12210 C CA . VAL A 1 3 ? -6.264 -7.938 -10.704 1.00 0.65 1 VAL A CA 8
ATOM 12211 C C . VAL A 1 3 ? -6.424 -9.103 -9.738 1.00 0.73 1 VAL A C 8
ATOM 12212 O O . VAL A 1 3 ? -6.206 -10.254 -10.109 1.00 0.89 1 VAL A O 8
ATOM 12225 N N . SER A 1 4 ? -6.723 -8.767 -8.484 1.00 0.77 2 SER A N 8
ATOM 12226 C CA . SER A 1 4 ? -7.177 -9.725 -7.468 1.00 1.05 2 SER A CA 8
ATOM 12227 C C . SER A 1 4 ? -6.320 -10.993 -7.364 1.00 0.74 2 SER A C 8
ATOM 12228 O O . SER A 1 4 ? -6.822 -12.046 -6.977 1.00 0.74 2 SER A O 8
ATOM 12236 N N . LYS A 1 5 ? -5.028 -10.893 -7.667 1.00 1.00 3 LYS A N 8
ATOM 12237 C CA . LYS A 1 5 ? -4.140 -12.046 -7.553 1.00 1.20 3 LYS A CA 8
ATOM 12238 C C . LYS A 1 5 ? -4.088 -12.547 -6.114 1.00 1.01 3 LYS A C 8
ATOM 12239 O O . LYS A 1 5 ? -4.110 -13.749 -5.865 1.00 1.21 3 LYS A O 8
ATOM 12258 N N . TYR A 1 6 ? -4.029 -11.617 -5.168 1.00 0.82 4 TYR A N 8
ATOM 12259 C CA . TYR A 1 6 ? -4.069 -11.969 -3.756 1.00 0.74 4 TYR A CA 8
ATOM 12260 C C . TYR A 1 6 ? -5.018 -11.054 -2.995 1.00 0.71 4 TYR A C 8
ATOM 12261 O O . TYR A 1 6 ? -4.957 -10.960 -1.774 1.00 0.85 4 TYR A O 8
ATOM 12279 N N . ALA A 1 7 ? -5.921 -10.403 -3.721 1.00 0.72 5 ALA A N 8
ATOM 12280 C CA . ALA A 1 7 ? -6.839 -9.446 -3.111 1.00 0.78 5 ALA A CA 8
ATOM 12281 C C . ALA A 1 7 ? -7.860 -10.157 -2.232 1.00 0.84 5 ALA A C 8
ATOM 12282 O O . ALA A 1 7 ? -8.293 -9.627 -1.210 1.00 1.03 5 ALA A O 8
ATOM 12289 N N . ASN A 1 8 ? -8.231 -11.363 -2.629 1.00 0.88 6 ASN A N 8
ATOM 12290 C CA . ASN A 1 8 ? -9.149 -12.174 -1.850 1.00 1.15 6 ASN A CA 8
ATOM 12291 C C . ASN A 1 8 ? -8.382 -13.090 -0.910 1.00 1.35 6 ASN A C 8
ATOM 12292 O O . ASN A 1 8 ? -8.916 -13.570 0.088 1.00 1.76 6 ASN A O 8
ATOM 12303 N N . ASN A 1 9 ? -7.115 -13.304 -1.222 1.00 1.33 7 ASN A N 8
ATOM 12304 C CA . ASN A 1 9 ? -6.307 -14.288 -0.511 1.00 1.82 7 ASN A CA 8
ATOM 12305 C C . ASN A 1 9 ? -5.436 -13.627 0.549 1.00 1.74 7 ASN A C 8
ATOM 12306 O O . ASN A 1 9 ? -4.457 -14.213 1.011 1.00 2.40 7 ASN A O 8
ATOM 12317 N N . LEU A 1 10 ? -5.783 -12.408 0.938 1.00 1.18 8 LEU A N 8
ATOM 12318 C CA . LEU A 1 10 ? -5.003 -11.690 1.932 1.00 1.17 8 LEU A CA 8
ATOM 12319 C C . LEU A 1 10 ? -5.685 -11.679 3.290 1.00 0.94 8 LEU A C 8
ATOM 12320 O O . LEU A 1 10 ? -6.871 -11.994 3.411 1.00 1.12 8 LEU A O 8
ATOM 12336 N N . THR A 1 11 ? -4.913 -11.335 4.302 1.00 0.92 9 THR A N 8
ATOM 12337 C CA . THR A 1 11 ? -5.430 -11.112 5.637 1.00 0.82 9 THR A CA 8
ATOM 12338 C C . THR A 1 11 ? -5.038 -9.714 6.102 1.00 0.67 9 THR A C 8
ATOM 12339 O O . THR A 1 11 ? -3.863 -9.345 6.020 1.00 0.76 9 THR A O 8
ATOM 12350 N N . GLN A 1 12 ? -6.000 -8.928 6.560 1.00 0.63 10 GLN A N 8
ATOM 12351 C CA . GLN A 1 12 ? -5.690 -7.617 7.104 1.00 0.63 10 GLN A CA 8
ATOM 12352 C C . GLN A 1 12 ? -5.420 -7.734 8.596 1.00 0.66 10 GLN A C 8
ATOM 12353 O O . GLN A 1 12 ? -6.292 -8.112 9.377 1.00 0.85 10 GLN A O 8
ATOM 12367 N N . LEU A 1 13 ? -4.196 -7.414 8.968 1.00 0.56 11 LEU A N 8
ATOM 12368 C CA . LEU A 1 13 ? -3.713 -7.581 10.325 1.00 0.56 11 LEU A CA 8
ATOM 12369 C C . LEU A 1 13 ? -3.812 -6.273 11.096 1.00 0.57 11 LEU A C 8
ATOM 12370 O O . LEU A 1 13 ? -3.130 -5.298 10.779 1.00 0.73 11 LEU A O 8
ATOM 12386 N N . ASP A 1 14 ? -4.670 -6.251 12.101 1.00 0.63 12 ASP A N 8
ATOM 12387 C CA . ASP A 1 14 ? -4.805 -5.079 12.949 1.00 0.83 12 ASP A CA 8
ATOM 12388 C C . ASP A 1 14 ? -3.639 -4.991 13.917 1.00 0.94 12 ASP A C 8
ATOM 12389 O O . ASP A 1 14 ? -3.657 -5.592 14.991 1.00 1.05 12 ASP A O 8
ATOM 12398 N N . ASN A 1 15 ? -2.635 -4.228 13.535 1.00 1.02 13 ASN A N 8
ATOM 12399 C CA . ASN A 1 15 ? -1.457 -4.034 14.365 1.00 1.28 13 ASN A CA 8
ATOM 12400 C C . ASN A 1 15 ? -1.402 -2.582 14.823 1.00 1.44 13 ASN A C 8
ATOM 12401 O O . ASN A 1 15 ? -0.420 -1.877 14.597 1.00 1.62 13 ASN A O 8
ATOM 12412 N N . GLY A 1 16 ? -2.484 -2.139 15.456 1.00 1.54 14 GLY A N 8
ATOM 12413 C CA . GLY A 1 16 ? -2.618 -0.737 15.802 1.00 1.82 14 GLY A CA 8
ATOM 12414 C C . GLY A 1 16 ? -2.764 0.116 14.562 1.00 1.62 14 GLY A C 8
ATOM 12415 O O . GLY A 1 16 ? -2.349 1.275 14.530 1.00 1.79 14 GLY A O 8
ATOM 12419 N N . VAL A 1 17 ? -3.362 -0.468 13.534 1.00 1.30 15 VAL A N 8
ATOM 12420 C CA . VAL A 1 17 ? -3.473 0.174 12.238 1.00 1.12 15 VAL A CA 8
ATOM 12421 C C . VAL A 1 17 ? -4.493 1.311 12.251 1.00 1.26 15 VAL A C 8
ATOM 12422 O O . VAL A 1 17 ? -5.681 1.111 12.518 1.00 1.39 15 VAL A O 8
ATOM 12435 N N . ARG A 1 18 ? -4.003 2.510 11.989 1.00 1.34 16 ARG A N 8
ATOM 12436 C CA . ARG A 1 18 ? -4.849 3.681 11.901 1.00 1.54 16 ARG A CA 8
ATOM 12437 C C . ARG A 1 18 ? -4.404 4.517 10.708 1.00 1.39 16 ARG A C 8
ATOM 12438 O O . ARG A 1 18 ? -3.499 5.346 10.807 1.00 1.49 16 ARG A O 8
ATOM 12459 N N . ILE A 1 19 ? -5.031 4.267 9.575 1.00 1.28 17 ILE A N 8
ATOM 12460 C CA . ILE A 1 19 ? -4.659 4.922 8.334 1.00 1.19 17 ILE A CA 8
ATOM 12461 C C . ILE A 1 19 ? -5.637 6.047 8.023 1.00 1.73 17 ILE A C 8
ATOM 12462 O O . ILE A 1 19 ? -6.847 5.887 8.186 1.00 2.16 17 ILE A O 8
ATOM 12478 N N . PRO A 1 20 ? -5.128 7.209 7.601 1.00 1.80 18 PRO A N 8
ATOM 12479 C CA . PRO A 1 20 ? -5.957 8.344 7.249 1.00 2.40 18 PRO A CA 8
ATOM 12480 C C . PRO A 1 20 ? -6.395 8.292 5.792 1.00 2.55 18 PRO A C 8
ATOM 12481 O O . PRO A 1 20 ? -5.776 7.620 4.971 1.00 2.19 18 PRO A O 8
ATOM 12492 N N . PRO A 1 21 ? -7.486 9.000 5.463 1.00 3.21 19 PRO A N 8
ATOM 12493 C CA . PRO A 1 21 ? -8.005 9.075 4.095 1.00 3.52 19 PRO A CA 8
ATOM 12494 C C . PRO A 1 21 ? -7.029 9.749 3.132 1.00 3.11 19 PRO A C 8
ATOM 12495 O O . PRO A 1 21 ? -7.199 9.674 1.914 1.00 3.33 19 PRO A O 8
ATOM 12506 N N . SER A 1 22 ? -6.016 10.405 3.687 1.00 2.62 20 SER A N 8
ATOM 12507 C CA . SER A 1 22 ? -5.014 11.108 2.899 1.00 2.22 20 SER A CA 8
ATOM 12508 C C . SER A 1 22 ? -3.888 11.598 3.804 1.00 1.11 20 SER A C 8
ATOM 12509 O O . SER A 1 22 ? -4.035 11.610 5.029 1.00 1.53 20 SER A O 8
ATOM 12517 N N . GLY A 1 23 ? -2.767 11.986 3.210 1.00 1.33 21 GLY A N 8
ATOM 12518 C CA . GLY A 1 23 ? -1.626 12.410 3.996 1.00 1.87 21 GLY A CA 8
ATOM 12519 C C . GLY A 1 23 ? -0.657 11.269 4.219 1.00 1.69 21 GLY A C 8
ATOM 12520 O O . GLY A 1 23 ? -0.188 11.051 5.334 1.00 2.56 21 GLY A O 8
ATOM 12524 N N . TRP A 1 24 ? -0.366 10.535 3.156 1.00 0.80 22 TRP A N 8
ATOM 12525 C CA . TRP A 1 24 ? 0.478 9.351 3.255 1.00 0.60 22 TRP A CA 8
ATOM 12526 C C . TRP A 1 24 ? 1.926 9.745 3.494 1.00 0.47 22 TRP A C 8
ATOM 12527 O O . TRP A 1 24 ? 2.365 10.825 3.084 1.00 0.57 22 TRP A O 8
ATOM 12548 N N . LYS A 1 25 ? 2.661 8.865 4.155 1.00 0.41 23 LYS A N 8
ATOM 12549 C CA . LYS A 1 25 ? 4.076 9.073 4.411 1.00 0.39 23 LYS A CA 8
ATOM 12550 C C . LYS A 1 25 ? 4.650 7.842 5.079 1.00 0.37 23 LYS A C 8
ATOM 12551 O O . LYS A 1 25 ? 4.031 7.269 5.977 1.00 0.39 23 LYS A O 8
ATOM 12570 N N . CYS A 1 26 ? 5.818 7.421 4.622 1.00 0.37 24 CYS A N 8
ATOM 12571 C CA . CYS A 1 26 ? 6.406 6.195 5.106 1.00 0.40 24 CYS A CA 8
ATOM 12572 C C . CYS A 1 26 ? 6.911 6.347 6.535 1.00 0.48 24 CYS A C 8
ATOM 12573 O O . CYS A 1 26 ? 7.144 7.459 7.006 1.00 0.57 24 CYS A O 8
ATOM 12580 N N . ALA A 1 27 ? 7.060 5.220 7.213 1.00 0.50 25 ALA A N 8
ATOM 12581 C CA . ALA A 1 27 ? 7.479 5.191 8.607 1.00 0.62 25 ALA A CA 8
ATOM 12582 C C . ALA A 1 27 ? 8.760 5.997 8.862 1.00 0.70 25 ALA A C 8
ATOM 12583 O O . ALA A 1 27 ? 8.752 6.971 9.620 1.00 0.90 25 ALA A O 8
ATOM 12590 N N . ARG A 1 28 ? 9.859 5.587 8.228 1.00 0.72 26 ARG A N 8
ATOM 12591 C CA . ARG A 1 28 ? 11.157 6.232 8.442 1.00 0.88 26 ARG A CA 8
ATOM 12592 C C . ARG A 1 28 ? 11.255 7.596 7.749 1.00 0.84 26 ARG A C 8
ATOM 12593 O O . ARG A 1 28 ? 11.072 8.631 8.386 1.00 0.94 26 ARG A O 8
ATOM 12614 N N . CYS A 1 29 ? 11.560 7.590 6.444 1.00 0.75 27 CYS A N 8
ATOM 12615 C CA . CYS A 1 29 ? 11.744 8.839 5.690 1.00 0.75 27 CYS A CA 8
ATOM 12616 C C . CYS A 1 29 ? 10.460 9.668 5.630 1.00 0.75 27 CYS A C 8
ATOM 12617 O O . CYS A 1 29 ? 9.395 9.229 6.059 1.00 0.85 27 CYS A O 8
ATOM 12624 N N . ASP A 1 30 ? 10.576 10.864 5.069 1.00 0.72 28 ASP A N 8
ATOM 12625 C CA . ASP A 1 30 ? 9.439 11.764 4.933 1.00 0.74 28 ASP A CA 8
ATOM 12626 C C . ASP A 1 30 ? 9.014 11.865 3.477 1.00 0.68 28 ASP A C 8
ATOM 12627 O O . ASP A 1 30 ? 8.686 12.948 2.987 1.00 0.89 28 ASP A O 8
ATOM 12636 N N . LEU A 1 31 ? 9.043 10.741 2.772 1.00 0.53 29 LEU A N 8
ATOM 12637 C CA . LEU A 1 31 ? 8.605 10.716 1.390 1.00 0.47 29 LEU A CA 8
ATOM 12638 C C . LEU A 1 31 ? 7.096 10.837 1.297 1.00 0.48 29 LEU A C 8
ATOM 12639 O O . LEU A 1 31 ? 6.362 10.278 2.112 1.00 0.51 29 LEU A O 8
ATOM 12655 N N . ARG A 1 32 ? 6.651 11.576 0.298 1.00 0.51 30 ARG A N 8
ATOM 12656 C CA . ARG A 1 32 ? 5.235 11.815 0.085 1.00 0.59 30 ARG A CA 8
ATOM 12657 C C . ARG A 1 32 ? 4.773 11.057 -1.151 1.00 0.60 30 ARG A C 8
ATOM 12658 O O . ARG A 1 32 ? 3.608 11.119 -1.545 1.00 0.71 30 ARG A O 8
ATOM 12679 N N . GLU A 1 33 ? 5.711 10.330 -1.739 1.00 0.55 31 GLU A N 8
ATOM 12680 C CA . GLU A 1 33 ? 5.506 9.655 -3.004 1.00 0.65 31 GLU A CA 8
ATOM 12681 C C . GLU A 1 33 ? 6.364 8.393 -3.034 1.00 0.55 31 GLU A C 8
ATOM 12682 O O . GLU A 1 33 ? 7.317 8.279 -2.260 1.00 0.49 31 GLU A O 8
ATOM 12694 N N . ASN A 1 34 ? 6.021 7.457 -3.919 1.00 0.60 32 ASN A N 8
ATOM 12695 C CA . ASN A 1 34 ? 6.698 6.157 -3.989 1.00 0.61 32 ASN A CA 8
ATOM 12696 C C . ASN A 1 34 ? 6.501 5.398 -2.685 1.00 0.50 32 ASN A C 8
ATOM 12697 O O . ASN A 1 34 ? 7.394 4.684 -2.218 1.00 0.54 32 ASN A O 8
ATOM 12708 N N . LEU A 1 35 ? 5.323 5.565 -2.100 1.00 0.41 33 LEU A N 8
ATOM 12709 C CA . LEU A 1 35 ? 4.996 4.922 -0.841 1.00 0.32 33 LEU A CA 8
ATOM 12710 C C . LEU A 1 35 ? 4.177 3.672 -1.087 1.00 0.30 33 LEU A C 8
ATOM 12711 O O . LEU A 1 35 ? 3.474 3.569 -2.090 1.00 0.34 33 LEU A O 8
ATOM 12727 N N . TRP A 1 36 ? 4.272 2.729 -0.175 1.00 0.28 34 TRP A N 8
ATOM 12728 C CA . TRP A 1 36 ? 3.510 1.508 -0.265 1.00 0.28 34 TRP A CA 8
ATOM 12729 C C . TRP A 1 36 ? 2.743 1.247 1.015 1.00 0.27 34 TRP A C 8
ATOM 12730 O O . TRP A 1 36 ? 3.325 1.028 2.074 1.00 0.31 34 TRP A O 8
ATOM 12751 N N . LEU A 1 37 ? 1.432 1.293 0.894 1.00 0.25 35 LEU A N 8
ATOM 12752 C CA . LEU A 1 37 ? 0.533 1.033 2.000 1.00 0.26 35 LEU A CA 8
ATOM 12753 C C . LEU A 1 37 ? 0.233 -0.462 2.063 1.00 0.27 35 LEU A C 8
ATOM 12754 O O . LEU A 1 37 ? -0.510 -0.992 1.237 1.00 0.29 35 LEU A O 8
ATOM 12770 N N . ASN A 1 38 ? 0.835 -1.134 3.027 1.00 0.28 36 ASN A N 8
ATOM 12771 C CA . ASN A 1 38 ? 0.647 -2.570 3.208 1.00 0.30 36 ASN A CA 8
ATOM 12772 C C . ASN A 1 38 ? -0.814 -2.910 3.498 1.00 0.30 36 ASN A C 8
ATOM 12773 O O . ASN A 1 38 ? -1.418 -2.355 4.410 1.00 0.35 36 ASN A O 8
ATOM 12784 N N . LEU A 1 39 ? -1.364 -3.844 2.719 1.00 0.28 37 LEU A N 8
ATOM 12785 C CA . LEU A 1 39 ? -2.755 -4.274 2.887 1.00 0.31 37 LEU A CA 8
ATOM 12786 C C . LEU A 1 39 ? -2.916 -5.175 4.105 1.00 0.33 37 LEU A C 8
ATOM 12787 O O . LEU A 1 39 ? -4.034 -5.520 4.483 1.00 0.40 37 LEU A O 8
ATOM 12803 N N . THR A 1 40 ? -1.801 -5.552 4.707 1.00 0.32 38 THR A N 8
ATOM 12804 C CA . THR A 1 40 ? -1.828 -6.418 5.868 1.00 0.37 38 THR A CA 8
ATOM 12805 C C . THR A 1 40 ? -1.966 -5.607 7.153 1.00 0.35 38 THR A C 8
ATOM 12806 O O . THR A 1 40 ? -3.073 -5.410 7.646 1.00 0.40 38 THR A O 8
ATOM 12817 N N . ASP A 1 41 ? -0.853 -5.108 7.672 1.00 0.34 39 ASP A N 8
ATOM 12818 C CA . ASP A 1 41 ? -0.859 -4.470 8.982 1.00 0.36 39 ASP A CA 8
ATOM 12819 C C . ASP A 1 41 ? -0.964 -2.948 8.858 1.00 0.32 39 ASP A C 8
ATOM 12820 O O . ASP A 1 41 ? -1.053 -2.235 9.860 1.00 0.48 39 ASP A O 8
ATOM 12829 N N . GLY A 1 42 ? -0.966 -2.461 7.622 1.00 0.28 40 GLY A N 8
ATOM 12830 C CA . GLY A 1 42 ? -1.132 -1.037 7.372 1.00 0.27 40 GLY A CA 8
ATOM 12831 C C . GLY A 1 42 ? 0.176 -0.271 7.392 1.00 0.29 40 GLY A C 8
ATOM 12832 O O . GLY A 1 42 ? 0.183 0.945 7.571 1.00 0.39 40 GLY A O 8
ATOM 12836 N N . SER A 1 43 ? 1.282 -0.977 7.219 1.00 0.29 41 SER A N 8
ATOM 12837 C CA . SER A 1 43 ? 2.582 -0.328 7.130 1.00 0.38 41 SER A CA 8
ATOM 12838 C C . SER A 1 43 ? 2.668 0.547 5.884 1.00 0.32 41 SER A C 8
ATOM 12839 O O . SER A 1 43 ? 2.738 0.038 4.764 1.00 0.32 41 SER A O 8
ATOM 12847 N N . VAL A 1 44 ? 2.637 1.860 6.080 1.00 0.32 42 VAL A N 8
ATOM 12848 C CA . VAL A 1 44 ? 2.869 2.789 4.986 1.00 0.28 42 VAL A CA 8
ATOM 12849 C C . VAL A 1 44 ? 4.356 3.012 4.855 1.00 0.29 42 VAL A C 8
ATOM 12850 O O . VAL A 1 44 ? 4.985 3.654 5.696 1.00 0.35 42 VAL A O 8
ATOM 12863 N N . LEU A 1 45 ? 4.919 2.457 3.815 1.00 0.28 43 LEU A N 8
ATOM 12864 C CA . LEU A 1 45 ? 6.350 2.450 3.651 1.00 0.33 43 LEU A CA 8
ATOM 12865 C C . LEU A 1 45 ? 6.707 3.085 2.327 1.00 0.30 43 LEU A C 8
ATOM 12866 O O . LEU A 1 45 ? 5.871 3.729 1.717 1.00 0.29 43 LEU A O 8
ATOM 12882 N N . CYS A 1 46 ? 7.944 2.945 1.900 1.00 0.40 44 CYS A N 8
ATOM 12883 C CA . CYS A 1 46 ? 8.356 3.490 0.624 1.00 0.46 44 CYS A CA 8
ATOM 12884 C C . CYS A 1 46 ? 9.356 2.548 -0.022 1.00 0.61 44 CYS A C 8
ATOM 12885 O O . CYS A 1 46 ? 9.809 1.588 0.613 1.00 0.71 44 CYS A O 8
ATOM 12892 N N . GLY A 1 47 ? 9.690 2.819 -1.268 1.00 0.68 45 GLY A N 8
ATOM 12893 C CA . GLY A 1 47 ? 10.676 2.017 -1.954 1.00 0.87 45 GLY A CA 8
ATOM 12894 C C . GLY A 1 47 ? 11.961 2.781 -2.139 1.00 1.23 45 GLY A C 8
ATOM 12895 O O . GLY A 1 47 ? 12.597 3.181 -1.169 1.00 2.12 45 GLY A O 8
ATOM 12899 N N . LYS A 1 48 ? 12.338 2.989 -3.387 1.00 1.63 46 LYS A N 8
ATOM 12900 C CA . LYS A 1 48 ? 13.487 3.813 -3.707 1.00 2.41 46 LYS A CA 8
ATOM 12901 C C . LYS A 1 48 ? 13.418 4.238 -5.171 1.00 2.38 46 LYS A C 8
ATOM 12902 O O . LYS A 1 48 ? 12.326 4.491 -5.674 1.00 2.93 46 LYS A O 8
ATOM 12921 N N . TRP A 1 49 ? 14.576 4.337 -5.837 1.00 2.40 47 TRP A N 8
ATOM 12922 C CA . TRP A 1 49 ? 14.675 4.856 -7.212 1.00 2.90 47 TRP A CA 8
ATOM 12923 C C . TRP A 1 49 ? 14.571 6.378 -7.215 1.00 3.16 47 TRP A C 8
ATOM 12924 O O . TRP A 1 49 ? 14.904 7.037 -8.200 1.00 3.82 47 TRP A O 8
ATOM 12945 N N . PHE A 1 50 ? 14.103 6.927 -6.098 1.00 3.23 48 PHE A N 8
ATOM 12946 C CA . PHE A 1 50 ? 14.190 8.356 -5.837 1.00 3.94 48 PHE A CA 8
ATOM 12947 C C . PHE A 1 50 ? 15.602 8.672 -5.350 1.00 3.98 48 PHE A C 8
ATOM 12948 O O . PHE A 1 50 ? 16.007 9.829 -5.244 1.00 4.37 48 PHE A O 8
ATOM 12965 N N . PHE A 1 51 ? 16.334 7.583 -5.083 1.00 4.01 49 PHE A N 8
ATOM 12966 C CA . PHE A 1 51 ? 17.732 7.610 -4.664 1.00 4.29 49 PHE A CA 8
ATOM 12967 C C . PHE A 1 51 ? 17.875 7.989 -3.198 1.00 4.03 49 PHE A C 8
ATOM 12968 O O . PHE A 1 51 ? 17.448 9.059 -2.767 1.00 4.43 49 PHE A O 8
ATOM 12985 N N . ASP A 1 52 ? 18.484 7.088 -2.438 1.00 3.84 50 ASP A N 8
ATOM 12986 C CA . ASP A 1 52 ? 18.713 7.294 -1.014 1.00 4.03 50 ASP A CA 8
ATOM 12987 C C . ASP A 1 52 ? 19.847 8.292 -0.786 1.00 3.49 50 ASP A C 8
ATOM 12988 O O . ASP A 1 52 ? 20.932 7.945 -0.328 1.00 3.96 50 ASP A O 8
ATOM 12997 N N . SER A 1 53 ? 19.588 9.540 -1.143 1.00 2.95 51 SER A N 8
ATOM 12998 C CA . SER A 1 53 ? 20.525 10.625 -0.904 1.00 2.87 51 SER A CA 8
ATOM 12999 C C . SER A 1 53 ? 19.776 11.819 -0.316 1.00 2.57 51 SER A C 8
ATOM 13000 O O . SER A 1 53 ? 20.143 12.975 -0.528 1.00 3.12 51 SER A O 8
ATOM 13008 N N . SER A 1 54 ? 18.726 11.505 0.434 1.00 2.29 52 SER A N 8
ATOM 13009 C CA . SER A 1 54 ? 17.821 12.501 1.003 1.00 2.37 52 SER A CA 8
ATOM 13010 C C . SER A 1 54 ? 16.699 11.773 1.735 1.00 1.79 52 SER A C 8
ATOM 13011 O O . SER A 1 54 ? 16.214 12.213 2.782 1.00 2.13 52 SER A O 8
ATOM 13019 N N . GLY A 1 55 ? 16.300 10.645 1.165 1.00 1.40 53 GLY A N 8
ATOM 13020 C CA . GLY A 1 55 ? 15.268 9.825 1.748 1.00 1.25 53 GLY A CA 8
ATOM 13021 C C . GLY A 1 55 ? 14.846 8.732 0.793 1.00 1.07 53 GLY A C 8
ATOM 13022 O O . GLY A 1 55 ? 15.196 8.774 -0.383 1.00 1.28 53 GLY A O 8
ATOM 13026 N N . GLY A 1 56 ? 14.107 7.755 1.291 1.00 0.86 54 GLY A N 8
ATOM 13027 C CA . GLY A 1 56 ? 13.642 6.680 0.437 1.00 0.86 54 GLY A CA 8
ATOM 13028 C C . GLY A 1 56 ? 14.320 5.362 0.734 1.00 0.91 54 GLY A C 8
ATOM 13029 O O . GLY A 1 56 ? 14.903 4.734 -0.150 1.00 1.55 54 GLY A O 8
ATOM 13033 N N . ASN A 1 57 ? 14.271 4.963 1.996 1.00 0.89 55 ASN A N 8
ATOM 13034 C CA . ASN A 1 57 ? 14.718 3.639 2.397 1.00 0.87 55 ASN A CA 8
ATOM 13035 C C . ASN A 1 57 ? 13.617 2.630 2.102 1.00 1.01 55 ASN A C 8
ATOM 13036 O O . ASN A 1 57 ? 12.464 2.841 2.486 1.00 1.21 55 ASN A O 8
ATOM 13047 N N . GLY A 1 58 ? 13.966 1.546 1.420 1.00 1.23 56 GLY A N 8
ATOM 13048 C CA . GLY A 1 58 ? 12.970 0.578 0.993 1.00 1.44 56 GLY A CA 8
ATOM 13049 C C . GLY A 1 58 ? 12.464 -0.296 2.125 1.00 1.14 56 GLY A C 8
ATOM 13050 O O . GLY A 1 58 ? 12.847 -1.460 2.237 1.00 1.07 56 GLY A O 8
ATOM 13054 N N . HIS A 1 59 ? 11.582 0.258 2.952 1.00 1.06 57 HIS A N 8
ATOM 13055 C CA . HIS A 1 59 ? 11.043 -0.475 4.096 1.00 0.77 57 HIS A CA 8
ATOM 13056 C C . HIS A 1 59 ? 10.123 -1.580 3.624 1.00 0.66 57 HIS A C 8
ATOM 13057 O O . HIS A 1 59 ? 9.904 -2.552 4.331 1.00 0.55 57 HIS A O 8
ATOM 13071 N N . ALA A 1 60 ? 9.566 -1.418 2.432 1.00 0.78 58 ALA A N 8
ATOM 13072 C CA . ALA A 1 60 ? 8.676 -2.424 1.878 1.00 0.75 58 ALA A CA 8
ATOM 13073 C C . ALA A 1 60 ? 9.438 -3.723 1.644 1.00 0.66 58 ALA A C 8
ATOM 13074 O O . ALA A 1 60 ? 8.884 -4.809 1.766 1.00 0.54 58 ALA A O 8
ATOM 13081 N N . LEU A 1 61 ? 10.722 -3.593 1.330 1.00 0.78 59 LEU A N 8
ATOM 13082 C CA . LEU A 1 61 ? 11.594 -4.748 1.161 1.00 0.79 59 LEU A CA 8
ATOM 13083 C C . LEU A 1 61 ? 11.882 -5.354 2.527 1.00 0.66 59 LEU A C 8
ATOM 13084 O O . LEU A 1 61 ? 11.771 -6.565 2.734 1.00 0.63 59 LEU A O 8
ATOM 13100 N N . GLU A 1 62 ? 12.247 -4.477 3.455 1.00 0.66 60 GLU A N 8
ATOM 13101 C CA . GLU A 1 62 ? 12.510 -4.864 4.838 1.00 0.65 60 GLU A CA 8
ATOM 13102 C C . GLU A 1 62 ? 11.290 -5.564 5.443 1.00 0.51 60 GLU A C 8
ATOM 13103 O O . GLU A 1 62 ? 11.398 -6.651 6.002 1.00 0.57 60 GLU A O 8
ATOM 13115 N N . HIS A 1 63 ? 10.126 -4.942 5.290 1.00 0.43 61 HIS A N 8
ATOM 13116 C CA . HIS A 1 63 ? 8.890 -5.440 5.882 1.00 0.41 61 HIS A CA 8
ATOM 13117 C C . HIS A 1 63 ? 8.400 -6.691 5.154 1.00 0.38 61 HIS A C 8
ATOM 13118 O O . HIS A 1 63 ? 7.682 -7.516 5.728 1.00 0.40 61 HIS A O 8
ATOM 13133 N N . TYR A 1 64 ? 8.779 -6.822 3.889 1.00 0.44 62 TYR A N 8
ATOM 13134 C CA . TYR A 1 64 ? 8.522 -8.041 3.131 1.00 0.54 62 TYR A CA 8
ATOM 13135 C C . TYR A 1 64 ? 9.304 -9.191 3.748 1.00 0.59 62 TYR A C 8
ATOM 13136 O O . TYR A 1 64 ? 8.871 -10.339 3.734 1.00 0.67 62 TYR A O 8
ATOM 13154 N N . ARG A 1 65 ? 10.461 -8.865 4.297 1.00 0.60 63 ARG A N 8
ATOM 13155 C CA . ARG A 1 65 ? 11.273 -9.833 5.015 1.00 0.73 63 ARG A CA 8
ATOM 13156 C C . ARG A 1 65 ? 10.753 -10.026 6.438 1.00 0.75 63 ARG A C 8
ATOM 13157 O O . ARG A 1 65 ? 10.802 -11.129 6.983 1.00 0.87 63 ARG A O 8
ATOM 13178 N N . ASP A 1 66 ? 10.252 -8.944 7.033 1.00 0.68 64 ASP A N 8
ATOM 13179 C CA . ASP A 1 66 ? 9.658 -8.994 8.372 1.00 0.75 64 ASP A CA 8
ATOM 13180 C C . ASP A 1 66 ? 8.443 -9.910 8.415 1.00 0.75 64 ASP A C 8
ATOM 13181 O O . ASP A 1 66 ? 8.413 -10.880 9.167 1.00 0.89 64 ASP A O 8
ATOM 13190 N N . MET A 1 67 ? 7.445 -9.600 7.597 1.00 0.63 65 MET A N 8
ATOM 13191 C CA . MET A 1 67 ? 6.162 -10.289 7.671 1.00 0.67 65 MET A CA 8
ATOM 13192 C C . MET A 1 67 ? 5.957 -11.234 6.496 1.00 0.65 65 MET A C 8
ATOM 13193 O O . MET A 1 67 ? 5.477 -12.352 6.663 1.00 0.80 65 MET A O 8
ATOM 13207 N N . GLY A 1 68 ? 6.335 -10.777 5.310 1.00 0.56 66 GLY A N 8
ATOM 13208 C CA . GLY A 1 68 ? 6.179 -11.591 4.118 1.00 0.64 66 GLY A CA 8
ATOM 13209 C C . GLY A 1 68 ? 4.951 -11.225 3.310 1.00 0.70 66 GLY A C 8
ATOM 13210 O O . GLY A 1 68 ? 4.480 -12.019 2.496 1.00 1.36 66 GLY A O 8
ATOM 13214 N N . TYR A 1 69 ? 4.430 -10.022 3.531 1.00 0.55 67 TYR A N 8
ATOM 13215 C CA . TYR A 1 69 ? 3.247 -9.562 2.813 1.00 0.49 67 TYR A CA 8
ATOM 13216 C C . TYR A 1 69 ? 3.568 -9.366 1.336 1.00 0.53 67 TYR A C 8
ATOM 13217 O O . TYR A 1 69 ? 4.589 -8.775 0.982 1.00 0.82 67 TYR A O 8
ATOM 13235 N N . PRO A 1 70 ? 2.712 -9.879 0.455 1.00 0.46 68 PRO A N 8
ATOM 13236 C CA . PRO A 1 70 ? 2.877 -9.743 -0.974 1.00 0.59 68 PRO A CA 8
ATOM 13237 C C . PRO A 1 70 ? 2.002 -8.647 -1.579 1.00 0.49 68 PRO A C 8
ATOM 13238 O O . PRO A 1 70 ? 1.775 -8.640 -2.785 1.00 0.64 68 PRO A O 8
ATOM 13249 N N . LEU A 1 71 ? 1.518 -7.718 -0.756 1.00 0.34 69 LEU A N 8
ATOM 13250 C CA . LEU A 1 71 ? 0.537 -6.736 -1.221 1.00 0.28 69 LEU A CA 8
ATOM 13251 C C . LEU A 1 71 ? 0.695 -5.383 -0.540 1.00 0.24 69 LEU A C 8
ATOM 13252 O O . LEU A 1 71 ? 0.677 -5.278 0.693 1.00 0.27 69 LEU A O 8
ATOM 13268 N N . ALA A 1 72 ? 0.818 -4.350 -1.358 1.00 0.22 70 ALA A N 8
ATOM 13269 C CA . ALA A 1 72 ? 0.894 -2.980 -0.874 1.00 0.24 70 ALA A CA 8
ATOM 13270 C C . ALA A 1 72 ? 0.386 -2.013 -1.938 1.00 0.27 70 ALA A C 8
ATOM 13271 O O . ALA A 1 72 ? 0.602 -2.224 -3.130 1.00 0.32 70 ALA A O 8
ATOM 13278 N N . VAL A 1 73 ? -0.300 -0.968 -1.501 1.00 0.26 71 VAL A N 8
ATOM 13279 C CA . VAL A 1 73 ? -0.814 0.047 -2.410 1.00 0.29 71 VAL A CA 8
ATOM 13280 C C . VAL A 1 73 ? 0.245 1.103 -2.667 1.00 0.30 71 VAL A C 8
ATOM 13281 O O . VAL A 1 73 ? 0.743 1.722 -1.728 1.00 0.29 71 VAL A O 8
ATOM 13294 N N . LYS A 1 74 ? 0.600 1.305 -3.930 1.00 0.33 72 LYS A N 8
ATOM 13295 C CA . LYS A 1 74 ? 1.525 2.366 -4.275 1.00 0.36 72 LYS A CA 8
ATOM 13296 C C . LYS A 1 74 ? 0.806 3.698 -4.180 1.00 0.37 72 LYS A C 8
ATOM 13297 O O . LYS A 1 74 ? 0.031 4.072 -5.059 1.00 0.42 72 LYS A O 8
ATOM 13316 N N . LEU A 1 75 ? 1.060 4.394 -3.095 1.00 0.33 73 LEU A N 8
ATOM 13317 C CA . LEU A 1 75 ? 0.368 5.626 -2.791 1.00 0.33 73 LEU A CA 8
ATOM 13318 C C . LEU A 1 75 ? 0.763 6.726 -3.762 1.00 0.35 73 LEU A C 8
ATOM 13319 O O . LEU A 1 75 ? 1.819 6.668 -4.389 1.00 0.38 73 LEU A O 8
ATOM 13335 N N . GLY A 1 76 ? -0.100 7.718 -3.885 1.00 0.37 74 GLY A N 8
ATOM 13336 C CA . GLY A 1 76 ? 0.108 8.764 -4.865 1.00 0.41 74 GLY A CA 8
ATOM 13337 C C . GLY A 1 76 ? -0.680 8.503 -6.133 1.00 0.43 74 GLY A C 8
ATOM 13338 O O . GLY A 1 76 ? -0.969 9.421 -6.900 1.00 0.49 74 GLY A O 8
ATOM 13342 N N . THR A 1 77 ? -1.055 7.245 -6.334 1.00 0.43 75 THR A N 8
ATOM 13343 C CA . THR A 1 77 ? -1.814 6.842 -7.513 1.00 0.47 75 THR A CA 8
ATOM 13344 C C . THR A 1 77 ? -3.292 6.726 -7.169 1.00 0.43 75 THR A C 8
ATOM 13345 O O . THR A 1 77 ? -4.121 6.380 -8.011 1.00 0.43 75 THR A O 8
ATOM 13356 N N . ILE A 1 78 ? -3.606 7.027 -5.919 1.00 0.44 76 ILE A N 8
ATOM 13357 C CA . ILE A 1 78 ? -4.937 6.820 -5.380 1.00 0.43 76 ILE A CA 8
ATOM 13358 C C . ILE A 1 78 ? -5.910 7.877 -5.863 1.00 0.46 76 ILE A C 8
ATOM 13359 O O . ILE A 1 78 ? -5.642 9.075 -5.777 1.00 0.53 76 ILE A O 8
ATOM 13375 N N . THR A 1 79 ? -7.030 7.413 -6.385 1.00 0.45 77 THR A N 8
ATOM 13376 C CA . THR A 1 79 ? -8.103 8.281 -6.814 1.00 0.50 77 THR A CA 8
ATOM 13377 C C . THR A 1 79 ? -9.435 7.711 -6.352 1.00 0.56 77 THR A C 8
ATOM 13378 O O . THR A 1 79 ? -9.486 6.571 -5.888 1.00 0.62 77 THR A O 8
ATOM 13389 N N . PRO A 1 80 ? -10.521 8.484 -6.448 1.00 0.65 78 PRO A N 8
ATOM 13390 C CA . PRO A 1 80 ? -11.870 7.963 -6.205 1.00 0.73 78 PRO A CA 8
ATOM 13391 C C . PRO A 1 80 ? -12.189 6.776 -7.115 1.00 0.75 78 PRO A C 8
ATOM 13392 O O . PRO A 1 80 ? -13.007 5.915 -6.782 1.00 0.98 78 PRO A O 8
ATOM 13403 N N . ASP A 1 81 ? -11.523 6.737 -8.261 1.00 0.72 79 ASP A N 8
ATOM 13404 C CA . ASP A 1 81 ? -11.721 5.674 -9.232 1.00 0.80 79 ASP A CA 8
ATOM 13405 C C . ASP A 1 81 ? -11.001 4.402 -8.801 1.00 0.73 79 ASP A C 8
ATOM 13406 O O . ASP A 1 81 ? -11.554 3.303 -8.889 1.00 0.85 79 ASP A O 8
ATOM 13415 N N . GLY A 1 82 ? -9.771 4.550 -8.331 1.00 0.60 80 GLY A N 8
ATOM 13416 C CA . GLY A 1 82 ? -9.010 3.406 -7.871 1.00 0.62 80 GLY A CA 8
ATOM 13417 C C . GLY A 1 82 ? -7.569 3.761 -7.567 1.00 0.52 80 GLY A C 8
ATOM 13418 O O . GLY A 1 82 ? -7.171 4.921 -7.693 1.00 0.65 80 GLY A O 8
ATOM 13422 N N . ALA A 1 83 ? -6.788 2.772 -7.155 1.00 0.42 81 ALA A N 8
ATOM 13423 C CA . ALA A 1 83 ? -5.377 2.980 -6.861 1.00 0.38 81 ALA A CA 8
ATOM 13424 C C . ALA A 1 83 ? -4.532 1.872 -7.468 1.00 0.34 81 ALA A C 8
ATOM 13425 O O . ALA A 1 83 ? -5.054 0.840 -7.897 1.00 0.35 81 ALA A O 8
ATOM 13432 N N . ASP A 1 84 ? -3.227 2.096 -7.508 1.00 0.34 82 ASP A N 8
ATOM 13433 C CA . ASP A 1 84 ? -2.294 1.119 -8.057 1.00 0.34 82 ASP A CA 8
ATOM 13434 C C . ASP A 1 84 ? -1.744 0.229 -6.951 1.00 0.33 82 ASP A C 8
ATOM 13435 O O . ASP A 1 84 ? -0.844 0.623 -6.207 1.00 0.53 82 ASP A O 8
ATOM 13444 N N . VAL A 1 85 ? -2.295 -0.971 -6.841 1.00 0.34 83 VAL A N 8
ATOM 13445 C CA . VAL A 1 85 ? -1.855 -1.927 -5.834 1.00 0.41 83 VAL A CA 8
ATOM 13446 C C . VAL A 1 85 ? -0.807 -2.859 -6.432 1.00 0.40 83 VAL A C 8
ATOM 13447 O O . VAL A 1 85 ? -0.889 -3.220 -7.601 1.00 0.43 83 VAL A O 8
ATOM 13460 N N . TYR A 1 86 ? 0.184 -3.232 -5.643 1.00 0.41 84 TYR A N 8
ATOM 13461 C CA . TYR A 1 86 ? 1.243 -4.104 -6.120 1.00 0.42 84 TYR A CA 8
ATOM 13462 C C . TYR A 1 86 ? 1.222 -5.445 -5.408 1.00 0.42 84 TYR A C 8
ATOM 13463 O O . TYR A 1 86 ? 1.123 -5.510 -4.182 1.00 0.44 84 TYR A O 8
ATOM 13481 N N . SER A 1 87 ? 1.305 -6.507 -6.193 1.00 0.43 85 SER A N 8
ATOM 13482 C CA . SER A 1 87 ? 1.455 -7.844 -5.660 1.00 0.45 85 SER A CA 8
ATOM 13483 C C . SER A 1 87 ? 2.898 -8.295 -5.847 1.00 0.47 85 SER A C 8
ATOM 13484 O O . SER A 1 87 ? 3.350 -8.515 -6.970 1.00 0.59 85 SER A O 8
ATOM 13492 N N . PHE A 1 88 ? 3.612 -8.421 -4.742 1.00 0.47 86 PHE A N 8
ATOM 13493 C CA . PHE A 1 88 ? 5.034 -8.750 -4.771 1.00 0.54 86 PHE A CA 8
ATOM 13494 C C . PHE A 1 88 ? 5.248 -10.238 -5.015 1.00 0.57 86 PHE A C 8
ATOM 13495 O O . PHE A 1 88 ? 6.325 -10.660 -5.437 1.00 0.70 86 PHE A O 8
ATOM 13512 N N . GLN A 1 89 ? 4.222 -11.033 -4.752 1.00 0.56 87 GLN A N 8
ATOM 13513 C CA . GLN A 1 89 ? 4.322 -12.473 -4.943 1.00 0.67 87 GLN A CA 8
ATOM 13514 C C . GLN A 1 89 ? 4.180 -12.816 -6.419 1.00 0.72 87 GLN A C 8
ATOM 13515 O O . GLN A 1 89 ? 4.812 -13.748 -6.918 1.00 0.84 87 GLN A O 8
ATOM 13529 N N . GLU A 1 90 ? 3.352 -12.047 -7.114 1.00 0.68 88 GLU A N 8
ATOM 13530 C CA . GLU A 1 90 ? 3.143 -12.241 -8.541 1.00 0.75 88 GLU A CA 8
ATOM 13531 C C . GLU A 1 90 ? 4.061 -11.324 -9.346 1.00 0.70 88 GLU A C 8
ATOM 13532 O O . GLU A 1 90 ? 4.287 -11.537 -10.537 1.00 0.78 88 GLU A O 8
ATOM 13544 N N . GLU A 1 91 ? 4.591 -10.308 -8.660 1.00 0.62 89 GLU A N 8
ATOM 13545 C CA . GLU A 1 91 ? 5.416 -9.268 -9.274 1.00 0.65 89 GLU A CA 8
ATOM 13546 C C . GLU A 1 91 ? 4.656 -8.543 -10.377 1.00 0.62 89 GLU A C 8
ATOM 13547 O O . GLU A 1 91 ? 5.168 -8.332 -11.473 1.00 0.78 89 GLU A O 8
ATOM 13559 N N . GLU A 1 92 ? 3.428 -8.161 -10.065 1.00 0.49 90 GLU A N 8
ATOM 13560 C CA . GLU A 1 92 ? 2.596 -7.425 -11.000 1.00 0.53 90 GLU A CA 8
ATOM 13561 C C . GLU A 1 92 ? 1.740 -6.413 -10.253 1.00 0.45 90 GLU A C 8
ATOM 13562 O O . GLU A 1 92 ? 1.357 -6.637 -9.098 1.00 0.44 90 GLU A O 8
ATOM 13574 N N . PRO A 1 93 ? 1.463 -5.270 -10.888 1.00 0.47 91 PRO A N 8
ATOM 13575 C CA . PRO A 1 93 ? 0.507 -4.301 -10.377 1.00 0.45 91 PRO A CA 8
ATOM 13576 C C . PRO A 1 93 ? -0.908 -4.823 -10.571 1.00 0.44 91 PRO A C 8
ATOM 13577 O O . PRO A 1 93 ? -1.333 -5.094 -11.697 1.00 0.51 91 PRO A O 8
ATOM 13588 N N . VAL A 1 94 ? -1.633 -4.972 -9.481 1.00 0.41 92 VAL A N 8
ATOM 13589 C CA . VAL A 1 94 ? -2.938 -5.586 -9.540 1.00 0.44 92 VAL A CA 8
ATOM 13590 C C . VAL A 1 94 ? -4.015 -4.638 -9.082 1.00 0.46 92 VAL A C 8
ATOM 13591 O O . VAL A 1 94 ? -3.825 -3.822 -8.182 1.00 0.58 92 VAL A O 8
ATOM 13604 N N . LEU A 1 95 ? -5.141 -4.762 -9.729 1.00 0.56 93 LEU A N 8
ATOM 13605 C CA . LEU A 1 95 ? -6.326 -4.041 -9.340 1.00 0.59 93 LEU A CA 8
ATOM 13606 C C . LEU A 1 95 ? -7.024 -4.798 -8.225 1.00 0.56 93 LEU A C 8
ATOM 13607 O O . LEU A 1 95 ? -7.139 -6.024 -8.276 1.00 0.66 93 LEU A O 8
ATOM 13623 N N . ASP A 1 96 ? -7.449 -4.074 -7.211 1.00 0.57 94 ASP A N 8
ATOM 13624 C CA . ASP A 1 96 ? -8.192 -4.664 -6.115 1.00 0.54 94 ASP A CA 8
ATOM 13625 C C . ASP A 1 96 ? -9.670 -4.344 -6.273 1.00 0.53 94 ASP A C 8
ATOM 13626 O O . ASP A 1 96 ? -10.096 -3.211 -6.066 1.00 0.54 94 ASP A O 8
ATOM 13635 N N . PRO A 1 97 ? -10.472 -5.337 -6.680 1.00 0.59 95 PRO A N 8
ATOM 13636 C CA . PRO A 1 97 ? -11.922 -5.176 -6.842 1.00 0.66 95 PRO A CA 8
ATOM 13637 C C . PRO A 1 97 ? -12.629 -4.951 -5.505 1.00 0.64 95 PRO A C 8
ATOM 13638 O O . PRO A 1 97 ? -13.834 -4.687 -5.458 1.00 0.74 95 PRO A O 8
ATOM 13649 N N . HIS A 1 98 ? -11.871 -5.057 -4.420 1.00 0.58 96 HIS A N 8
ATOM 13650 C CA . HIS A 1 98 ? -12.406 -4.845 -3.088 1.00 0.64 96 HIS A CA 8
ATOM 13651 C C . HIS A 1 98 ? -11.634 -3.744 -2.375 1.00 0.57 96 HIS A C 8
ATOM 13652 O O . HIS A 1 98 ? -11.465 -3.788 -1.153 1.00 0.58 96 HIS A O 8
ATOM 13667 N N . LEU A 1 99 ? -11.167 -2.756 -3.145 1.00 0.56 97 LEU A N 8
ATOM 13668 C CA . LEU A 1 99 ? -10.470 -1.602 -2.580 1.00 0.54 97 LEU A CA 8
ATOM 13669 C C . LEU A 1 99 ? -11.282 -0.981 -1.463 1.00 0.54 97 LEU A C 8
ATOM 13670 O O . LEU A 1 99 ? -10.782 -0.780 -0.362 1.00 0.55 97 LEU A O 8
ATOM 13686 N N . ALA A 1 100 ? -12.550 -0.718 -1.747 1.00 0.58 98 ALA A N 8
ATOM 13687 C CA . ALA A 1 100 ? -13.425 -0.052 -0.791 1.00 0.63 98 ALA A CA 8
ATOM 13688 C C . ALA A 1 100 ? -13.478 -0.809 0.531 1.00 0.61 98 ALA A C 8
ATOM 13689 O O . ALA A 1 100 ? -13.520 -0.204 1.593 1.00 0.65 98 ALA A O 8
ATOM 13696 N N . LYS A 1 101 ? -13.439 -2.133 0.455 1.00 0.60 99 LYS A N 8
ATOM 13697 C CA . LYS A 1 101 ? -13.479 -2.971 1.645 1.00 0.64 99 LYS A CA 8
ATOM 13698 C C . LYS A 1 101 ? -12.160 -2.903 2.404 1.00 0.58 99 LYS A C 8
ATOM 13699 O O . LYS A 1 101 ? -12.135 -2.739 3.624 1.00 0.61 99 LYS A O 8
ATOM 13718 N N . HIS A 1 102 ? -11.061 -3.008 1.669 1.00 0.55 100 HIS A N 8
ATOM 13719 C CA . HIS A 1 102 ? -9.737 -3.029 2.284 1.00 0.59 100 HIS A CA 8
ATOM 13720 C C . HIS A 1 102 ? -9.384 -1.661 2.852 1.00 0.57 100 HIS A C 8
ATOM 13721 O O . HIS A 1 102 ? -8.720 -1.560 3.885 1.00 0.62 100 HIS A O 8
ATOM 13736 N N . LEU A 1 103 ? -9.852 -0.616 2.184 1.00 0.58 101 LEU A N 8
ATOM 13737 C CA . LEU A 1 103 ? -9.622 0.747 2.630 1.00 0.66 101 LEU A CA 8
ATOM 13738 C C . LEU A 1 103 ? -10.543 1.090 3.786 1.00 0.68 101 LEU A C 8
ATOM 13739 O O . LEU A 1 103 ? -10.165 1.826 4.688 1.00 0.76 101 LEU A O 8
ATOM 13755 N N . ALA A 1 104 ? -11.750 0.546 3.756 1.00 0.68 102 ALA A N 8
ATOM 13756 C CA . ALA A 1 104 ? -12.713 0.756 4.837 1.00 0.78 102 ALA A CA 8
ATOM 13757 C C . ALA A 1 104 ? -12.179 0.211 6.155 1.00 0.76 102 ALA A C 8
ATOM 13758 O O . ALA A 1 104 ? -12.270 0.869 7.193 1.00 0.85 102 ALA A O 8
ATOM 13765 N N . HIS A 1 105 ? -11.592 -0.979 6.097 1.00 0.72 103 HIS A N 8
ATOM 13766 C CA . HIS A 1 105 ? -10.967 -1.597 7.265 1.00 0.79 103 HIS A CA 8
ATOM 13767 C C . HIS A 1 105 ? -9.788 -0.744 7.743 1.00 0.88 103 HIS A C 8
ATOM 13768 O O . HIS A 1 105 ? -9.294 -0.898 8.859 1.00 1.02 103 HIS A O 8
ATOM 13783 N N . PHE A 1 106 ? -9.363 0.173 6.887 1.00 0.86 104 PHE A N 8
ATOM 13784 C CA . PHE A 1 106 ? -8.225 1.029 7.172 1.00 1.03 104 PHE A CA 8
ATOM 13785 C C . PHE A 1 106 ? -8.670 2.443 7.534 1.00 1.11 104 PHE A C 8
ATOM 13786 O O . PHE A 1 106 ? -7.871 3.242 8.014 1.00 1.29 104 PHE A O 8
ATOM 13803 N N . GLY A 1 107 ? -9.948 2.738 7.309 1.00 1.03 105 GLY A N 8
ATOM 13804 C CA . GLY A 1 107 ? -10.461 4.073 7.569 1.00 1.17 105 GLY A CA 8
ATOM 13805 C C . GLY A 1 107 ? -10.154 5.031 6.435 1.00 1.18 105 GLY A C 8
ATOM 13806 O O . GLY A 1 107 ? -10.275 6.249 6.581 1.00 1.35 105 GLY A O 8
ATOM 13810 N N . ILE A 1 108 ? -9.766 4.468 5.301 1.00 1.03 106 ILE A N 8
ATOM 13811 C CA . ILE A 1 108 ? -9.366 5.240 4.140 1.00 1.04 106 ILE A CA 8
ATOM 13812 C C . ILE A 1 108 ? -10.560 5.554 3.244 1.00 0.98 106 ILE A C 8
ATOM 13813 O O . ILE A 1 108 ? -11.381 4.684 2.955 1.00 0.96 106 ILE A O 8
ATOM 13829 N N . ASP A 1 109 ? -10.643 6.804 2.809 1.00 1.09 107 ASP A N 8
ATOM 13830 C CA . ASP A 1 109 ? -11.695 7.238 1.900 1.00 1.17 107 ASP A CA 8
ATOM 13831 C C . ASP A 1 109 ? -11.107 7.763 0.601 1.00 1.10 107 ASP A C 8
ATOM 13832 O O . ASP A 1 109 ? -10.264 8.660 0.607 1.00 1.21 107 ASP A O 8
ATOM 13841 N N . MET A 1 110 ? -11.544 7.188 -0.503 1.00 0.98 108 MET A N 8
ATOM 13842 C CA . MET A 1 110 ? -11.124 7.633 -1.819 1.00 0.94 108 MET A CA 8
ATOM 13843 C C . MET A 1 110 ? -11.884 8.873 -2.271 1.00 1.07 108 MET A C 8
ATOM 13844 O O . MET A 1 110 ? -11.320 9.801 -2.853 1.00 1.20 108 MET A O 8
ATOM 13858 N N . LEU A 1 111 ? -13.170 8.870 -1.987 1.00 1.17 109 LEU A N 8
ATOM 13859 C CA . LEU A 1 111 ? -14.119 9.731 -2.683 1.00 1.40 109 LEU A CA 8
ATOM 13860 C C . LEU A 1 111 ? -13.997 11.215 -2.340 1.00 1.71 109 LEU A C 8
ATOM 13861 O O . LEU A 1 111 ? -14.380 12.055 -3.148 1.00 2.17 109 LEU A O 8
ATOM 13877 N N . HIS A 1 112 ? -13.453 11.559 -1.176 1.00 1.70 110 HIS A N 8
ATOM 13878 C CA . HIS A 1 112 ? -13.326 12.973 -0.798 1.00 2.08 110 HIS A CA 8
ATOM 13879 C C . HIS A 1 112 ? -12.405 13.728 -1.758 1.00 2.42 110 HIS A C 8
ATOM 13880 O O . HIS A 1 112 ? -12.365 14.959 -1.749 1.00 2.88 110 HIS A O 8
ATOM 13895 N N . MET A 1 113 ? -11.669 12.991 -2.585 1.00 2.65 111 MET A N 8
ATOM 13896 C CA . MET A 1 113 ? -10.755 13.603 -3.542 1.00 3.48 111 MET A CA 8
ATOM 13897 C C . MET A 1 113 ? -11.501 14.075 -4.788 1.00 3.63 111 MET A C 8
ATOM 13898 O O . MET A 1 113 ? -10.936 14.763 -5.634 1.00 4.24 111 MET A O 8
ATOM 13912 N N . HIS A 1 114 ? -12.769 13.691 -4.899 1.00 3.37 112 HIS A N 8
ATOM 13913 C CA . HIS A 1 114 ? -13.619 14.115 -6.009 1.00 3.76 112 HIS A CA 8
ATOM 13914 C C . HIS A 1 114 ? -15.088 13.917 -5.662 1.00 3.53 112 HIS A C 8
ATOM 13915 O O . HIS A 1 114 ? -15.815 14.881 -5.440 1.00 4.16 112 HIS A O 8
ATOM 13930 N N . GLY A 1 115 ? -15.522 12.656 -5.622 1.00 2.99 113 GLY A N 8
ATOM 13931 C CA . GLY A 1 115 ? -16.913 12.351 -5.327 1.00 3.33 113 GLY A CA 8
ATOM 13932 C C . GLY A 1 115 ? -17.812 12.582 -6.524 1.00 3.80 113 GLY A C 8
ATOM 13933 O O . GLY A 1 115 ? -19.009 12.307 -6.481 1.00 4.08 113 GLY A O 8
ATOM 13937 N N . THR A 1 116 ? -17.222 13.089 -7.591 1.00 4.30 114 THR A N 8
ATOM 13938 C CA . THR A 1 116 ? -17.950 13.413 -8.796 1.00 5.21 114 THR A CA 8
ATOM 13939 C C . THR A 1 116 ? -17.955 12.232 -9.754 1.00 5.66 114 THR A C 8
ATOM 13940 O O . THR A 1 116 ? -19.041 11.669 -9.994 1.00 6.13 114 THR A O 8
ATOM 13953 N N . VAL A 1 3 ? -5.317 -7.406 -12.225 1.00 0.75 1 VAL A N 9
ATOM 13954 C CA . VAL A 1 3 ? -5.962 -7.641 -10.914 1.0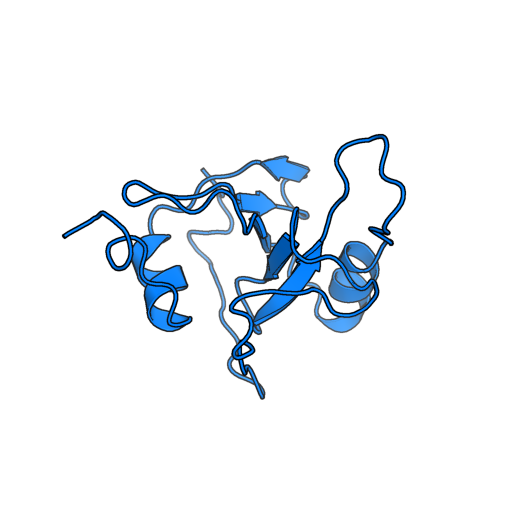0 0.65 1 VAL A CA 9
ATOM 13955 C C . VAL A 1 3 ? -5.077 -8.538 -10.046 1.00 0.73 1 VAL A C 9
ATOM 13956 O O . VAL A 1 3 ? -4.450 -9.471 -10.546 1.00 0.89 1 VAL A O 9
ATOM 13969 N N . SER A 1 4 ? -4.999 -8.220 -8.759 1.00 0.77 2 SER A N 9
ATOM 13970 C CA . SER A 1 4 ? -4.219 -8.996 -7.808 1.00 1.05 2 SER A CA 9
ATOM 13971 C C . SER A 1 4 ? -4.668 -10.455 -7.786 1.00 0.74 2 SER A C 9
ATOM 13972 O O . SER A 1 4 ? -5.851 -10.761 -7.640 1.00 0.74 2 SER A O 9
ATOM 13980 N N . LYS A 1 5 ? -3.709 -11.355 -7.957 1.00 1.00 3 LYS A N 9
ATOM 13981 C CA . LYS A 1 5 ? -3.983 -12.784 -7.927 1.00 1.20 3 LYS A CA 9
ATOM 13982 C C . LYS A 1 5 ? -4.460 -13.203 -6.542 1.00 1.01 3 LYS A C 9
ATOM 13983 O O . LYS A 1 5 ? -5.320 -14.068 -6.406 1.00 1.21 3 LYS A O 9
ATOM 14002 N N . TYR A 1 6 ? -3.913 -12.565 -5.518 1.00 0.82 4 TYR A N 9
ATOM 14003 C CA . TYR A 1 6 ? -4.281 -12.870 -4.143 1.00 0.74 4 TYR A CA 9
ATOM 14004 C C . TYR A 1 6 ? -5.361 -11.912 -3.647 1.00 0.71 4 TYR A C 9
ATOM 14005 O O . TYR A 1 6 ? -5.406 -11.577 -2.469 1.00 0.85 4 TYR A O 9
ATOM 14023 N N . ALA A 1 7 ? -6.236 -11.490 -4.555 1.00 0.72 5 ALA A N 9
ATOM 14024 C CA . ALA A 1 7 ? -7.290 -10.532 -4.232 1.00 0.78 5 ALA A CA 9
ATOM 14025 C C . ALA A 1 7 ? -8.233 -11.070 -3.165 1.00 0.84 5 ALA A C 9
ATOM 14026 O O . ALA A 1 7 ? -8.729 -10.321 -2.324 1.00 1.03 5 ALA A O 9
ATOM 14033 N N . ASN A 1 8 ? -8.491 -12.370 -3.208 1.00 0.88 6 ASN A N 9
ATOM 14034 C CA . ASN A 1 8 ? -9.398 -12.986 -2.250 1.00 1.15 6 ASN A CA 9
ATOM 14035 C C . ASN A 1 8 ? -8.670 -13.253 -0.936 1.00 1.35 6 ASN A C 9
ATOM 14036 O O . ASN A 1 8 ? -9.291 -13.403 0.115 1.00 1.76 6 ASN A O 9
ATOM 14047 N N . ASN A 1 9 ? -7.344 -13.280 -1.003 1.00 1.33 7 ASN A N 9
ATOM 14048 C CA . ASN A 1 9 ? -6.517 -13.520 0.171 1.00 1.82 7 ASN A CA 9
ATOM 14049 C C . ASN A 1 9 ? -6.029 -12.186 0.731 1.00 1.74 7 ASN A C 9
ATOM 14050 O O . ASN A 1 9 ? -4.855 -12.011 1.058 1.00 2.40 7 ASN A O 9
ATOM 14061 N N . LEU A 1 10 ? -6.949 -11.236 0.828 1.00 1.18 8 LEU A N 9
ATOM 14062 C CA . LEU A 1 10 ? -6.633 -9.908 1.327 1.00 1.17 8 LEU A CA 9
ATOM 14063 C C . LEU A 1 10 ? -6.701 -9.910 2.853 1.00 0.94 8 LEU A C 9
ATOM 14064 O O . LEU A 1 10 ? -7.539 -9.236 3.459 1.00 1.12 8 LEU A O 9
ATOM 14080 N N . THR A 1 11 ? -5.836 -10.703 3.463 1.00 0.92 9 THR A N 9
ATOM 14081 C CA . THR A 1 11 ? -5.784 -10.829 4.907 1.00 0.82 9 THR A CA 9
ATOM 14082 C C . THR A 1 11 ? -5.234 -9.557 5.542 1.00 0.67 9 THR A C 9
ATOM 14083 O O . THR A 1 11 ? -4.173 -9.064 5.149 1.00 0.76 9 THR A O 9
ATOM 14094 N N . GLN A 1 12 ? -5.965 -9.023 6.509 1.00 0.63 10 GLN A N 9
ATOM 14095 C CA . GLN A 1 12 ? -5.566 -7.794 7.172 1.00 0.63 10 GLN A CA 9
ATOM 14096 C C . GLN A 1 12 ? -5.076 -8.076 8.587 1.00 0.66 10 GLN A C 9
ATOM 14097 O O . GLN A 1 12 ? -5.468 -9.065 9.215 1.00 0.85 10 GLN A O 9
ATOM 14111 N N . LEU A 1 13 ? -4.220 -7.199 9.075 1.00 0.56 11 LEU A N 9
ATOM 14112 C CA . LEU A 1 13 ? -3.625 -7.336 10.388 1.00 0.56 11 LEU A CA 9
ATOM 14113 C C . LEU A 1 13 ? -3.739 -6.020 11.150 1.00 0.57 11 LEU A C 9
ATOM 14114 O O . LEU A 1 13 ? -3.071 -5.041 10.823 1.00 0.73 11 LEU A O 9
ATOM 14130 N N . ASP A 1 14 ? -4.596 -5.992 12.154 1.00 0.63 12 ASP A N 9
ATOM 14131 C CA . ASP A 1 14 ? -4.813 -4.777 12.923 1.00 0.83 12 ASP A CA 9
ATOM 14132 C C . ASP A 1 14 ? -3.839 -4.703 14.088 1.00 0.94 12 ASP A C 9
ATOM 14133 O O . ASP A 1 14 ? -3.973 -5.432 15.070 1.00 1.05 12 ASP A O 9
ATOM 14142 N N . ASN A 1 15 ? -2.841 -3.843 13.965 1.00 1.02 13 ASN A N 9
ATOM 14143 C CA . ASN A 1 15 ? -1.864 -3.658 15.027 1.00 1.28 13 ASN A CA 9
ATOM 14144 C C . ASN A 1 15 ? -1.712 -2.171 15.334 1.00 1.44 13 ASN A C 9
ATOM 14145 O O . ASN A 1 15 ? -0.639 -1.592 15.164 1.00 1.62 13 ASN A O 9
ATOM 14156 N N . GLY A 1 16 ? -2.804 -1.557 15.779 1.00 1.54 14 GLY A N 9
ATOM 14157 C CA . GLY A 1 16 ? -2.801 -0.130 16.054 1.00 1.82 14 GLY A CA 9
ATOM 14158 C C . GLY A 1 16 ? -2.633 0.691 14.792 1.00 1.62 14 GLY A C 9
ATOM 14159 O O . GLY A 1 16 ? -2.016 1.758 14.805 1.00 1.79 14 GLY A O 9
ATOM 14163 N N . VAL A 1 17 ? -3.174 0.184 13.696 1.00 1.30 15 VAL A N 9
ATOM 14164 C CA . VAL A 1 17 ? -3.032 0.834 12.410 1.00 1.12 15 VAL A CA 9
ATOM 14165 C C . VAL A 1 17 ? -4.141 1.849 12.16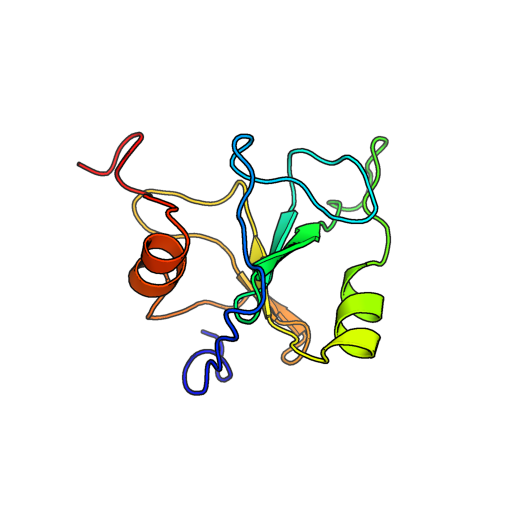3 1.00 1.26 15 VAL A C 9
ATOM 14166 O O . VAL A 1 17 ? -5.330 1.553 12.284 1.00 1.39 15 VAL A O 9
ATOM 14179 N N . ARG A 1 18 ? -3.727 3.056 11.836 1.00 1.34 16 ARG A N 9
ATOM 14180 C CA . ARG A 1 18 ? -4.648 4.126 11.523 1.00 1.54 16 ARG A CA 9
ATOM 14181 C C . ARG A 1 18 ? -4.136 4.906 10.320 1.00 1.39 16 ARG A C 9
ATOM 14182 O O . ARG A 1 18 ? -3.337 5.828 10.463 1.00 1.49 16 ARG A O 9
ATOM 14203 N N . ILE A 1 19 ? -4.577 4.524 9.133 1.00 1.28 17 ILE A N 9
ATOM 14204 C CA . ILE A 1 19 ? -4.159 5.215 7.928 1.00 1.19 17 ILE A CA 9
ATOM 14205 C C . ILE A 1 19 ? -5.135 6.343 7.608 1.00 1.73 17 ILE A C 9
ATOM 14206 O O . ILE A 1 19 ? -6.350 6.135 7.584 1.00 2.16 17 ILE A O 9
ATOM 14222 N N . PRO A 1 20 ? -4.619 7.558 7.395 1.00 1.80 18 PRO A N 9
ATOM 14223 C CA . PRO A 1 20 ? -5.435 8.718 7.087 1.00 2.40 18 PRO A CA 9
ATOM 14224 C C . PRO A 1 20 ? -5.695 8.869 5.590 1.00 2.55 18 PRO A C 9
ATOM 14225 O O . PRO A 1 20 ? -4.943 8.358 4.759 1.00 2.19 18 PRO A O 9
ATOM 14236 N N . PRO A 1 21 ? -6.774 9.584 5.236 1.00 3.21 19 PRO A N 9
ATOM 14237 C CA . PRO A 1 21 ? -7.145 9.850 3.842 1.00 3.52 19 PRO A CA 9
ATOM 14238 C C . PRO A 1 21 ? -6.209 10.860 3.178 1.00 3.11 19 PRO A C 9
ATOM 14239 O O . PRO A 1 21 ? -6.393 11.221 2.015 1.00 3.33 19 PRO A O 9
ATOM 14250 N N . SER A 1 22 ? -5.219 11.316 3.932 1.00 2.62 20 SER A N 9
ATOM 14251 C CA . SER A 1 22 ? -4.253 12.285 3.447 1.00 2.22 20 SER A CA 9
ATOM 14252 C C . SER A 1 22 ? -3.095 12.365 4.434 1.00 1.11 20 SER A C 9
ATOM 14253 O O . SER A 1 22 ? -3.274 12.101 5.623 1.00 1.53 20 SER A O 9
ATOM 14261 N N . GLY A 1 23 ? -1.915 12.715 3.949 1.00 1.33 21 GLY A N 9
ATOM 14262 C CA . GLY A 1 23 ? -0.761 12.793 4.819 1.00 1.87 21 GLY A CA 9
ATOM 14263 C C . GLY A 1 23 ? -0.055 11.461 4.958 1.00 1.69 21 GLY A C 9
ATOM 14264 O O . GLY A 1 23 ? 0.524 11.163 6.003 1.00 2.56 21 GLY A O 9
ATOM 14268 N N . TRP A 1 24 ? -0.115 10.652 3.908 1.00 0.80 22 TRP A N 9
ATOM 14269 C CA . TRP A 1 24 ? 0.593 9.377 3.883 1.00 0.60 22 TRP A CA 9
ATOM 14270 C C . TRP A 1 24 ? 2.088 9.603 3.766 1.00 0.47 22 TRP A C 9
ATOM 14271 O O . TRP A 1 24 ? 2.524 10.611 3.203 1.00 0.57 22 TRP A O 9
ATOM 14292 N N . LYS A 1 25 ? 2.870 8.660 4.272 1.00 0.41 23 LYS A N 9
ATOM 14293 C CA . LYS A 1 25 ? 4.313 8.795 4.261 1.00 0.39 23 LYS A CA 9
ATOM 14294 C C . LYS A 1 25 ? 4.972 7.536 4.787 1.00 0.37 23 LYS A C 9
ATOM 14295 O O . LYS A 1 25 ? 4.453 6.875 5.689 1.00 0.39 23 LYS A O 9
ATOM 14314 N N . CYS A 1 26 ? 6.105 7.211 4.195 1.00 0.37 24 CYS A N 9
ATOM 14315 C CA . CYS A 1 26 ? 6.885 6.055 4.577 1.00 0.40 24 CYS A CA 9
ATOM 14316 C C . CYS A 1 26 ? 7.443 6.230 5.984 1.00 0.48 24 CYS A C 9
ATOM 14317 O O . CYS A 1 26 ? 7.900 7.308 6.360 1.00 0.57 24 CYS A O 9
ATOM 14324 N N . ALA A 1 27 ? 7.373 5.145 6.748 1.00 0.50 25 ALA A N 9
ATOM 14325 C CA . ALA A 1 27 ? 7.779 5.120 8.151 1.00 0.62 25 ALA A CA 9
ATOM 14326 C C . ALA A 1 27 ? 9.209 5.615 8.371 1.00 0.70 25 ALA A C 9
ATOM 14327 O O . ALA A 1 27 ? 9.548 6.078 9.460 1.00 0.90 25 ALA A O 9
ATOM 14334 N N . ARG A 1 28 ? 10.048 5.490 7.353 1.00 0.72 26 ARG A N 9
ATOM 14335 C CA . ARG A 1 28 ? 11.423 5.966 7.438 1.00 0.88 26 ARG A CA 9
ATOM 14336 C C . ARG A 1 28 ? 11.617 7.271 6.663 1.00 0.84 26 ARG A C 9
ATOM 14337 O O . ARG A 1 28 ? 11.522 8.358 7.226 1.00 0.94 26 ARG A O 9
ATOM 14358 N N . CYS A 1 29 ? 11.904 7.146 5.371 1.00 0.75 27 CYS A N 9
ATOM 14359 C CA . CYS A 1 29 ? 12.170 8.297 4.514 1.00 0.75 27 CYS A CA 9
ATOM 14360 C C . CYS A 1 29 ? 10.953 9.210 4.364 1.00 0.75 27 CYS A C 9
ATOM 14361 O O . CYS A 1 29 ? 9.810 8.766 4.455 1.00 0.85 27 CYS A O 9
ATOM 14368 N N . ASP A 1 30 ? 11.229 10.475 4.060 1.00 0.72 28 ASP A N 9
ATOM 14369 C CA . ASP A 1 30 ? 10.199 11.517 3.965 1.00 0.74 28 ASP A CA 9
ATOM 14370 C C . ASP A 1 30 ? 9.569 11.550 2.572 1.00 0.68 28 ASP A C 9
ATOM 14371 O O . ASP A 1 30 ? 9.065 12.577 2.120 1.00 0.89 28 ASP A O 9
ATOM 14380 N N . LEU A 1 31 ? 9.599 10.428 1.874 1.00 0.53 29 LEU A N 9
ATOM 14381 C CA . LEU A 1 31 ? 8.898 10.345 0.612 1.00 0.47 29 LEU A CA 9
ATOM 14382 C C . LEU A 1 31 ? 7.408 10.457 0.846 1.00 0.48 29 LEU A C 9
ATOM 14383 O O . LEU A 1 31 ? 6.848 9.802 1.723 1.00 0.51 29 LEU A O 9
ATOM 14399 N N . ARG A 1 32 ? 6.785 11.314 0.066 1.00 0.51 30 ARG A N 9
ATOM 14400 C CA . ARG A 1 32 ? 5.390 11.671 0.260 1.00 0.59 30 ARG A CA 9
ATOM 14401 C C . ARG A 1 32 ? 4.557 11.071 -0.860 1.00 0.60 30 ARG A C 9
ATOM 14402 O O . ARG A 1 32 ? 3.339 11.229 -0.918 1.00 0.71 30 ARG A O 9
ATOM 14423 N N . GLU A 1 33 ? 5.257 10.371 -1.739 1.00 0.55 31 GLU A N 9
ATOM 14424 C CA . GLU A 1 33 ? 4.667 9.664 -2.862 1.00 0.65 31 GLU A CA 9
ATOM 14425 C C . GLU A 1 33 ? 5.472 8.402 -3.111 1.00 0.55 31 GLU A C 9
ATOM 14426 O O . GLU A 1 33 ? 6.490 8.182 -2.452 1.00 0.49 31 GLU A O 9
ATOM 14438 N N . ASN A 1 34 ? 5.024 7.586 -4.065 1.00 0.60 32 ASN A N 9
ATOM 14439 C CA . ASN A 1 34 ? 5.641 6.283 -4.319 1.00 0.61 32 ASN A CA 9
ATOM 14440 C C . ASN A 1 34 ? 5.646 5.468 -3.035 1.00 0.50 32 ASN A C 9
ATOM 14441 O O . ASN A 1 34 ? 6.589 4.730 -2.741 1.00 0.54 32 ASN A O 9
ATOM 14452 N N . LEU A 1 35 ? 4.583 5.646 -2.266 1.00 0.41 33 LEU A N 9
ATOM 14453 C CA . LEU A 1 35 ? 4.427 4.979 -0.989 1.00 0.32 33 LEU A CA 9
ATOM 14454 C C . LEU A 1 35 ? 3.604 3.728 -1.160 1.00 0.30 33 LEU A C 9
ATOM 14455 O O . LEU A 1 35 ? 2.745 3.668 -2.035 1.00 0.34 33 LEU A O 9
ATOM 14471 N N . TRP A 1 36 ? 3.854 2.746 -0.324 1.00 0.28 34 TRP A N 9
ATOM 14472 C CA . TRP A 1 36 ? 3.101 1.518 -0.367 1.00 0.28 34 TRP A CA 9
ATOM 14473 C C . TRP A 1 36 ? 2.293 1.365 0.903 1.00 0.27 34 TRP A C 9
ATOM 14474 O O . TRP A 1 36 ? 2.842 1.120 1.974 1.00 0.31 34 TRP A O 9
ATOM 14495 N N . LEU A 1 37 ? 0.993 1.546 0.778 1.00 0.25 35 LEU A N 9
ATOM 14496 C CA . LEU A 1 37 ? 0.078 1.302 1.876 1.00 0.26 35 LEU A CA 9
ATOM 14497 C C . LEU A 1 37 ? -0.221 -0.191 1.909 1.00 0.27 35 LEU A C 9
ATOM 14498 O O . LEU A 1 37 ? -1.008 -0.691 1.107 1.00 0.29 35 LEU A O 9
ATOM 14514 N N . ASN A 1 38 ? 0.418 -0.895 2.831 1.00 0.28 36 ASN A N 9
ATOM 14515 C CA . ASN A 1 38 ? 0.288 -2.346 2.913 1.00 0.30 36 ASN A CA 9
ATOM 14516 C C . ASN A 1 38 ? -1.154 -2.759 3.204 1.00 0.30 36 ASN A C 9
ATOM 14517 O O . ASN A 1 38 ? -1.821 -2.166 4.053 1.00 0.35 36 ASN A O 9
ATOM 14528 N N . LEU A 1 39 ? -1.625 -3.783 2.487 1.00 0.28 37 LEU A N 9
ATOM 14529 C CA . LEU A 1 39 ? -3.032 -4.191 2.528 1.00 0.31 37 LEU A CA 9
ATOM 14530 C C . LEU A 1 39 ? -3.349 -5.014 3.767 1.00 0.33 37 LEU A C 9
ATOM 14531 O O . LEU A 1 39 ? -4.509 -5.317 4.040 1.00 0.40 37 LEU A O 9
ATOM 14547 N N . THR A 1 40 ? -2.326 -5.355 4.519 1.00 0.32 38 THR A N 9
ATOM 14548 C CA . THR A 1 40 ? -2.509 -6.182 5.695 1.00 0.37 38 THR A CA 9
ATOM 14549 C C . THR A 1 40 ? -2.444 -5.362 6.981 1.00 0.35 38 THR A C 9
ATOM 14550 O O . THR A 1 40 ? -3.475 -5.074 7.589 1.00 0.40 38 THR A O 9
ATOM 14561 N N . ASP A 1 41 ? -1.246 -4.962 7.372 1.00 0.34 39 ASP A N 9
ATOM 14562 C CA . ASP A 1 41 ? -1.040 -4.352 8.680 1.00 0.36 39 ASP A CA 9
ATOM 14563 C C . ASP A 1 41 ? -1.040 -2.828 8.590 1.00 0.32 39 ASP A C 9
ATOM 14564 O O . ASP A 1 41 ? -1.052 -2.135 9.604 1.00 0.48 39 ASP A O 9
ATOM 14573 N N . GLY A 1 42 ? -1.021 -2.317 7.366 1.00 0.28 40 GLY A N 9
ATOM 14574 C CA . GLY A 1 42 ? -1.052 -0.883 7.151 1.00 0.27 40 GLY A CA 9
ATOM 14575 C C . GLY A 1 42 ? 0.321 -0.251 7.216 1.00 0.29 40 GLY A C 9
ATOM 14576 O O . GLY A 1 42 ? 0.440 0.945 7.475 1.00 0.39 40 G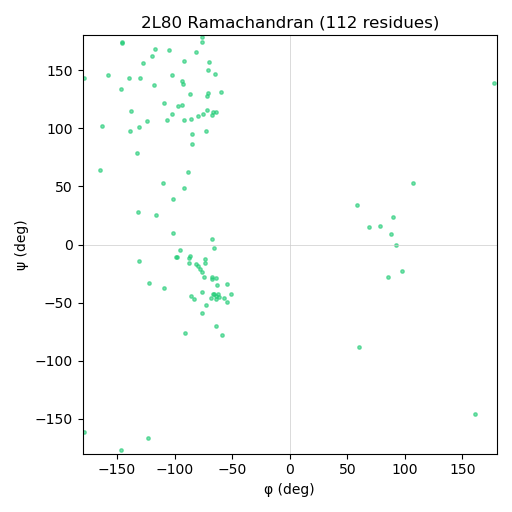LY A O 9
ATOM 14580 N N . SER A 1 43 ? 1.362 -1.048 7.006 1.00 0.29 41 SER A N 9
ATOM 14581 C CA . SER A 1 43 ? 2.708 -0.506 6.892 1.00 0.38 41 SER A CA 9
ATOM 14582 C C . SER A 1 43 ? 2.817 0.382 5.661 1.00 0.32 41 SER A C 9
ATOM 14583 O O . SER A 1 43 ? 2.822 -0.107 4.530 1.00 0.32 41 SER A O 9
ATOM 14591 N N . VAL A 1 44 ? 2.876 1.684 5.886 1.00 0.32 42 VAL A N 9
ATOM 14592 C CA . VAL A 1 44 ? 3.093 2.628 4.807 1.00 0.28 42 VAL A CA 9
ATOM 14593 C C . VAL A 1 44 ? 4.582 2.839 4.608 1.00 0.29 42 VAL A C 9
ATOM 14594 O O . VAL A 1 44 ? 5.261 3.474 5.418 1.00 0.35 42 VAL A O 9
ATOM 14607 N N . LEU A 1 45 ? 5.080 2.283 3.532 1.00 0.28 43 LEU A N 9
ATOM 14608 C CA . LEU A 1 45 ? 6.485 2.370 3.203 1.00 0.33 43 LEU A CA 9
ATOM 14609 C C . LEU A 1 45 ? 6.630 3.141 1.910 1.00 0.30 43 LEU A C 9
ATOM 14610 O O . LEU A 1 45 ? 5.653 3.683 1.417 1.00 0.29 43 LEU A O 9
ATOM 14626 N N . CYS A 1 46 ? 7.830 3.233 1.370 1.00 0.40 44 CYS A N 9
ATOM 14627 C CA . CYS A 1 46 ? 7.988 3.926 0.100 1.00 0.46 44 CYS A CA 9
ATOM 14628 C C . CYS A 1 46 ? 8.848 3.114 -0.869 1.00 0.61 44 CYS A C 9
ATOM 14629 O O . CYS A 1 46 ? 9.238 1.988 -0.559 1.00 0.71 44 CYS A O 9
ATOM 14636 N N . GLY A 1 47 ? 9.118 3.670 -2.040 1.00 0.68 45 GLY A N 9
ATOM 14637 C CA . GLY A 1 47 ? 9.833 2.938 -3.066 1.00 0.87 45 GLY A CA 9
ATOM 14638 C C . GLY A 1 47 ? 11.272 2.614 -2.704 1.00 1.23 45 GLY A C 9
ATOM 14639 O O . GLY A 1 47 ? 11.859 3.219 -1.804 1.00 2.12 45 GLY A O 9
ATOM 14643 N N . LYS A 1 48 ? 11.814 1.611 -3.385 1.00 1.63 46 LYS A N 9
ATOM 14644 C CA . LYS A 1 48 ? 13.241 1.306 -3.332 1.00 2.41 46 LYS A CA 9
ATOM 14645 C C . LYS A 1 48 ? 13.750 1.018 -4.740 1.00 2.38 46 LYS A C 9
ATOM 14646 O O . LYS A 1 48 ? 14.933 0.758 -4.950 1.00 2.93 46 LYS A O 9
ATOM 14665 N N . TRP A 1 49 ? 12.832 1.062 -5.698 1.00 2.40 47 TRP A N 9
ATOM 14666 C CA . TRP A 1 49 ? 13.131 0.674 -7.071 1.00 2.90 47 TRP A CA 9
ATOM 14667 C C . TRP A 1 49 ? 13.028 1.883 -7.996 1.00 3.16 47 TRP A C 9
ATOM 14668 O O . TRP A 1 49 ? 13.654 1.927 -9.053 1.00 3.82 47 TRP A O 9
ATOM 14689 N N . PHE A 1 50 ? 12.239 2.865 -7.581 1.00 3.23 48 PHE A N 9
ATOM 14690 C CA . PHE A 1 50 ? 12.055 4.076 -8.361 1.00 3.94 48 PHE A CA 9
ATOM 14691 C C . PHE A 1 50 ? 13.071 5.114 -7.911 1.00 3.98 48 PHE A C 9
ATOM 14692 O O . PHE A 1 50 ? 13.237 5.344 -6.714 1.00 4.37 48 PHE A O 9
ATOM 14709 N N . PHE A 1 51 ? 13.762 5.721 -8.863 1.00 4.01 49 PHE A N 9
ATOM 14710 C CA . PHE A 1 51 ? 14.848 6.633 -8.540 1.00 4.29 49 PHE A CA 9
ATOM 14711 C C . PHE A 1 51 ? 14.330 8.007 -8.122 1.00 4.03 49 PHE A C 9
ATOM 14712 O O . PHE A 1 51 ? 14.005 8.854 -8.960 1.00 4.43 49 PHE A O 9
ATOM 14729 N N . ASP A 1 52 ? 14.233 8.203 -6.819 1.00 3.84 50 ASP A N 9
ATOM 14730 C CA . ASP A 1 52 ? 13.984 9.520 -6.257 1.00 4.03 50 ASP A CA 9
ATOM 14731 C C . ASP A 1 52 ? 15.321 10.205 -6.007 1.00 3.49 50 ASP A C 9
ATOM 14732 O O . ASP A 1 52 ? 16.369 9.557 -6.092 1.00 3.96 50 ASP A O 9
ATOM 14741 N N . SER A 1 53 ? 15.289 11.500 -5.726 1.00 2.95 51 SER A N 9
ATOM 14742 C CA . SER A 1 53 ? 16.495 12.262 -5.429 1.00 2.87 51 SER A CA 9
ATOM 14743 C C . SER A 1 53 ? 17.381 11.525 -4.416 1.00 2.57 51 SER A C 9
ATOM 14744 O O . SER A 1 53 ? 18.558 11.272 -4.682 1.00 3.12 51 SER A O 9
ATOM 14752 N N . SER A 1 54 ? 16.808 11.158 -3.272 1.00 2.29 52 SER A N 9
ATOM 14753 C CA . SER A 1 54 ? 17.547 10.408 -2.260 1.00 2.37 52 SER A CA 9
ATOM 14754 C C . SER A 1 54 ? 16.611 9.776 -1.231 1.00 1.79 52 SER A C 9
ATOM 14755 O O . SER A 1 54 ? 17.026 9.436 -0.120 1.00 2.13 52 SER A O 9
ATOM 14763 N N . GLY A 1 55 ? 15.352 9.606 -1.607 1.00 1.40 53 GLY A N 9
ATOM 14764 C CA . GLY A 1 55 ? 14.397 8.990 -0.717 1.00 1.25 53 GLY A CA 9
ATOM 14765 C C . GLY A 1 55 ? 14.145 7.537 -1.063 1.00 1.07 53 GLY A C 9
ATOM 14766 O O . GLY A 1 55 ? 14.143 7.161 -2.234 1.00 1.28 53 GLY A O 9
ATOM 14770 N N . GLY A 1 56 ? 13.937 6.723 -0.042 1.00 0.86 54 GLY A N 9
ATOM 14771 C CA . GLY A 1 56 ? 13.652 5.317 -0.248 1.00 0.86 54 GLY A CA 9
ATOM 14772 C C . GLY A 1 56 ? 14.568 4.440 0.578 1.00 0.91 54 GLY A C 9
ATOM 14773 O O . GLY A 1 56 ? 15.626 4.893 1.019 1.00 1.55 54 GLY A O 9
ATOM 14777 N N . ASN A 1 57 ? 14.168 3.193 0.808 1.00 0.89 55 ASN A N 9
ATOM 14778 C CA . ASN A 1 57 ? 14.910 2.306 1.704 1.00 0.87 55 ASN A CA 9
ATOM 14779 C C . ASN A 1 57 ? 14.368 0.876 1.584 1.00 1.01 55 ASN A C 9
ATOM 14780 O O . ASN A 1 57 ? 13.403 0.634 0.857 1.00 1.21 55 ASN A O 9
ATOM 14791 N N . GLY A 1 58 ? 14.967 -0.064 2.316 1.00 1.23 56 GLY A N 9
ATOM 14792 C CA . GLY A 1 58 ? 14.618 -1.470 2.169 1.00 1.44 56 GLY A CA 9
ATOM 14793 C C . GLY A 1 58 ? 13.527 -1.929 3.123 1.00 1.14 56 GLY A C 9
ATOM 14794 O O . GLY A 1 58 ? 13.463 -3.107 3.478 1.00 1.07 56 GLY A O 9
ATOM 14798 N N . HIS A 1 59 ? 12.660 -1.002 3.514 1.00 1.06 57 HIS A N 9
ATOM 14799 C CA . HIS A 1 59 ? 11.531 -1.291 4.409 1.00 0.77 57 HIS A CA 9
ATOM 14800 C C . HIS A 1 59 ? 10.623 -2.384 3.851 1.00 0.66 57 HIS A C 9
ATOM 14801 O O . HIS A 1 59 ? 10.053 -3.172 4.603 1.00 0.55 57 HIS A O 9
ATOM 14815 N N . ALA A 1 60 ? 10.491 -2.434 2.531 1.00 0.78 58 ALA A N 9
ATOM 14816 C CA . ALA A 1 60 ? 9.606 -3.402 1.900 1.00 0.75 58 ALA A CA 9
ATOM 14817 C C . ALA A 1 60 ? 10.155 -4.814 2.055 1.00 0.66 58 ALA A C 9
ATOM 14818 O O . ALA A 1 60 ? 9.396 -5.773 2.193 1.00 0.54 58 ALA A O 9
ATOM 14825 N N . LEU A 1 61 ? 11.479 -4.929 2.055 1.00 0.78 59 LEU A N 9
ATOM 14826 C CA . LEU A 1 61 ? 12.138 -6.216 2.244 1.00 0.79 59 LEU A CA 9
ATOM 14827 C C . LEU A 1 61 ? 11.890 -6.682 3.663 1.00 0.66 59 LEU A C 9
ATOM 14828 O O . LEU A 1 61 ? 11.475 -7.816 3.901 1.00 0.63 59 LEU A O 9
ATOM 14844 N N . GLU A 1 62 ? 12.137 -5.767 4.593 1.00 0.66 60 GLU A N 9
ATOM 14845 C CA . GLU A 1 62 ? 11.880 -5.997 6.009 1.00 0.65 60 GLU A CA 9
ATOM 14846 C C . GLU A 1 62 ? 10.462 -6.505 6.228 1.00 0.51 60 GLU A C 9
ATOM 14847 O O . GLU A 1 62 ? 10.244 -7.525 6.878 1.00 0.57 60 GLU A O 9
ATOM 14859 N N . HIS A 1 63 ? 9.499 -5.795 5.656 1.00 0.43 61 HIS A N 9
ATOM 14860 C CA . HIS A 1 63 ? 8.095 -6.112 5.858 1.00 0.41 61 HIS A CA 9
ATOM 14861 C C . HIS A 1 63 ? 7.738 -7.480 5.283 1.00 0.38 61 HIS A C 9
ATOM 14862 O O . HIS A 1 63 ? 6.942 -8.219 5.869 1.00 0.40 61 HIS A O 9
ATOM 14877 N N . TYR A 1 64 ? 8.311 -7.811 4.136 1.00 0.44 62 TYR A N 9
ATOM 14878 C CA . TYR A 1 64 ? 8.055 -9.099 3.507 1.00 0.54 62 TYR A CA 9
ATOM 14879 C C . TYR A 1 64 ? 8.688 -10.222 4.324 1.00 0.59 62 TYR A C 9
ATOM 14880 O O . TYR A 1 64 ? 8.123 -11.306 4.454 1.00 0.67 62 TYR A O 9
ATOM 14898 N N . ARG A 1 65 ? 9.850 -9.940 4.891 1.00 0.60 63 ARG A N 9
ATOM 14899 C CA . ARG A 1 65 ? 10.553 -10.901 5.726 1.00 0.73 63 ARG A CA 9
ATOM 14900 C C . ARG A 1 65 ? 9.850 -11.086 7.069 1.00 0.75 63 ARG A C 9
ATOM 14901 O O . ARG A 1 65 ? 9.857 -12.177 7.637 1.00 0.87 63 ARG A O 9
ATOM 14922 N N . ASP A 1 66 ? 9.242 -10.017 7.571 1.00 0.68 64 ASP A N 9
ATOM 14923 C CA . ASP A 1 66 ? 8.514 -10.072 8.839 1.00 0.75 64 ASP A CA 9
ATOM 14924 C C . ASP A 1 66 ? 7.164 -10.756 8.700 1.00 0.75 64 ASP A C 9
ATOM 14925 O O . ASP A 1 66 ? 6.902 -11.767 9.346 1.00 0.89 64 ASP A O 9
ATOM 14934 N N . MET A 1 67 ? 6.311 -10.207 7.847 1.00 0.63 65 MET A N 9
ATOM 14935 C CA . MET A 1 67 ? 4.911 -10.611 7.818 1.00 0.67 65 MET A CA 9
ATOM 14936 C C . MET A 1 67 ? 4.591 -11.510 6.631 1.00 0.65 65 MET A C 9
ATOM 14937 O O . MET A 1 67 ? 3.655 -12.306 6.679 1.00 0.80 65 MET A O 9
ATOM 14951 N N . GLY A 1 68 ? 5.370 -11.377 5.565 1.00 0.56 66 GLY A N 9
ATOM 14952 C CA . GLY A 1 68 ? 5.162 -12.197 4.382 1.00 0.64 66 GLY A CA 9
ATOM 14953 C C . GLY A 1 68 ? 3.977 -11.750 3.540 1.00 0.70 66 GLY A C 9
ATOM 14954 O O . GLY A 1 68 ? 3.533 -12.484 2.661 1.00 1.36 66 GLY A O 9
ATOM 14958 N N . TYR A 1 69 ? 3.468 -10.551 3.805 1.00 0.55 67 TYR A N 9
ATOM 14959 C CA . TYR A 1 69 ? 2.315 -10.026 3.073 1.00 0.49 67 TYR A CA 9
ATOM 14960 C C . TYR A 1 69 ? 2.764 -9.089 1.954 1.00 0.53 67 TYR A C 9
ATOM 14961 O O . TYR A 1 69 ? 3.100 -7.924 2.190 1.00 0.82 67 TYR A O 9
ATOM 14979 N N . PRO A 1 70 ? 2.760 -9.608 0.718 1.00 0.46 68 PRO A N 9
ATOM 14980 C CA . PRO A 1 70 ? 3.323 -8.952 -0.462 1.00 0.59 68 PRO A CA 9
ATOM 14981 C C . PRO A 1 70 ? 2.327 -8.090 -1.240 1.00 0.49 68 PRO A C 9
ATOM 14982 O O . PRO A 1 70 ? 2.231 -8.205 -2.466 1.00 0.64 68 PRO A O 9
ATOM 14993 N N . LEU A 1 71 ? 1.597 -7.225 -0.555 1.00 0.34 69 LEU A N 9
ATOM 14994 C CA . LEU A 1 71 ? 0.600 -6.389 -1.222 1.00 0.28 69 LEU A CA 9
ATOM 14995 C C . LEU A 1 71 ? 0.542 -5.005 -0.594 1.00 0.24 69 LEU A C 9
ATOM 14996 O O . LEU A 1 71 ? 0.392 -4.872 0.624 1.00 0.27 69 LEU A O 9
ATOM 15012 N N . ALA A 1 72 ? 0.665 -3.975 -1.424 1.00 0.22 70 ALA A N 9
ATOM 15013 C CA . ALA A 1 72 ? 0.657 -2.605 -0.934 1.00 0.24 70 ALA A CA 9
ATOM 15014 C C . ALA A 1 72 ? 0.211 -1.625 -2.022 1.00 0.27 70 ALA A C 9
ATOM 15015 O O . ALA A 1 72 ? 0.553 -1.780 -3.193 1.00 0.32 70 ALA A O 9
ATOM 15022 N N . VAL A 1 73 ? -0.557 -0.621 -1.619 1.00 0.26 71 VAL A N 9
ATOM 15023 C CA . VAL A 1 73 ? -1.099 0.371 -2.544 1.00 0.29 71 VAL A CA 9
ATOM 15024 C C . VAL A 1 73 ? -0.117 1.516 -2.764 1.00 0.30 71 VAL A C 9
ATOM 15025 O O . VAL A 1 73 ? 0.336 2.131 -1.802 1.00 0.29 71 VAL A O 9
ATOM 15038 N N . LYS A 1 74 ? 0.198 1.812 -4.024 1.00 0.33 72 LYS A N 9
ATOM 15039 C CA . LYS A 1 74 ? 1.031 2.963 -4.337 1.00 0.36 72 LYS A CA 9
ATOM 15040 C C . LYS A 1 74 ? 0.217 4.235 -4.164 1.00 0.37 72 LYS A C 9
ATOM 15041 O O . LYS A 1 74 ? -0.580 4.610 -5.025 1.00 0.42 72 LYS A O 9
ATOM 15060 N N . LEU A 1 75 ? 0.418 4.884 -3.037 1.00 0.33 73 LEU A N 9
ATOM 15061 C CA . LEU A 1 75 ? -0.341 6.065 -2.681 1.00 0.33 73 LEU A CA 9
ATOM 15062 C C . LEU A 1 75 ? -0.040 7.221 -3.622 1.00 0.35 73 LEU A C 9
ATOM 15063 O O . LEU A 1 75 ? 1.024 7.283 -4.240 1.00 0.38 73 LEU A O 9
ATOM 15079 N N . GLY A 1 76 ? -0.988 8.134 -3.715 1.00 0.37 74 GLY A N 9
ATOM 15080 C CA . GLY A 1 76 ? -0.882 9.222 -4.663 1.00 0.41 74 GLY A CA 9
ATOM 15081 C C . GLY A 1 76 ? -1.600 8.923 -5.967 1.00 0.43 74 GLY A C 9
ATOM 15082 O O . GLY A 1 76 ? -1.717 9.795 -6.828 1.00 0.49 74 GLY A O 9
ATOM 15086 N N . THR A 1 77 ? -2.088 7.692 -6.114 1.00 0.43 75 THR A N 9
ATOM 15087 C CA . THR A 1 77 ? -2.788 7.284 -7.331 1.00 0.47 75 THR A CA 9
ATOM 15088 C C . THR A 1 77 ? -4.226 6.895 -7.014 1.00 0.43 75 THR A C 9
ATOM 15089 O O . THR A 1 77 ? -4.914 6.280 -7.830 1.00 0.43 75 THR A O 9
ATOM 15100 N N . ILE A 1 78 ? -4.668 7.252 -5.818 1.00 0.44 76 ILE A N 9
ATOM 15101 C CA . ILE A 1 78 ? -5.994 6.888 -5.347 1.00 0.43 76 ILE A CA 9
ATOM 15102 C C . ILE A 1 78 ? -7.071 7.733 -6.018 1.00 0.46 76 ILE A C 9
ATOM 15103 O O . ILE A 1 78 ? -7.109 8.955 -5.862 1.00 0.53 76 ILE A O 9
ATOM 15119 N N . THR A 1 79 ? -7.919 7.064 -6.786 1.00 0.45 77 THR A N 9
ATOM 15120 C CA . THR A 1 79 ? -9.005 7.711 -7.499 1.00 0.50 77 THR A CA 9
ATOM 15121 C C . THR A 1 79 ? -10.339 7.083 -7.114 1.00 0.56 77 THR A C 9
ATOM 15122 O O . THR A 1 79 ? -10.358 6.035 -6.471 1.00 0.62 77 THR A O 9
ATOM 15133 N N . PRO A 1 80 ? -11.473 7.699 -7.493 1.00 0.65 78 PRO A N 9
ATOM 15134 C CA . PRO A 1 80 ? -12.797 7.103 -7.286 1.00 0.73 78 PRO A CA 9
ATOM 15135 C C . PRO A 1 80 ? -12.882 5.681 -7.854 1.00 0.75 78 PRO A C 9
ATOM 15136 O O . PRO A 1 80 ? -13.664 4.853 -7.383 1.00 0.98 78 PRO A O 9
ATOM 15147 N N . ASP A 1 81 ? -12.066 5.411 -8.869 1.00 0.72 79 ASP A N 9
ATOM 15148 C CA . ASP A 1 81 ? -11.992 4.087 -9.479 1.00 0.80 79 ASP A CA 9
ATOM 15149 C C . ASP A 1 81 ? -11.234 3.127 -8.577 1.00 0.73 79 ASP A C 9
ATOM 15150 O O . ASP A 1 81 ? -11.730 2.054 -8.230 1.00 0.85 79 ASP A O 9
ATOM 15159 N N . GLY A 1 82 ? -10.036 3.530 -8.191 1.00 0.60 80 GLY A N 9
ATOM 15160 C CA . GLY A 1 82 ? -9.197 2.691 -7.367 1.00 0.62 80 GLY A CA 9
ATOM 15161 C C . GLY A 1 82 ? -7.809 3.267 -7.233 1.00 0.52 80 GLY A C 9
ATOM 15162 O O . GLY A 1 82 ? -7.614 4.461 -7.427 1.00 0.65 80 GLY A O 9
ATOM 15166 N N . ALA A 1 83 ? -6.844 2.432 -6.899 1.00 0.42 81 ALA A N 9
ATOM 15167 C CA . ALA A 1 83 ? -5.473 2.892 -6.785 1.00 0.38 81 ALA A CA 9
ATOM 15168 C C . ALA A 1 83 ? -4.521 1.902 -7.419 1.00 0.34 81 ALA A C 9
ATOM 15169 O O . ALA A 1 83 ? -4.874 0.743 -7.656 1.00 0.35 81 ALA A O 9
ATOM 15176 N N . ASP A 1 84 ? -3.315 2.367 -7.691 1.00 0.34 82 ASP A N 9
ATOM 15177 C CA . ASP A 1 84 ? -2.293 1.529 -8.297 1.00 0.34 82 ASP A CA 9
ATOM 15178 C C . ASP A 1 84 ? -1.620 0.693 -7.223 1.00 0.33 82 ASP A C 9
ATOM 15179 O O . ASP A 1 84 ? -0.784 1.183 -6.475 1.00 0.53 82 ASP A O 9
ATOM 15188 N N . VAL A 1 85 ? -2.021 -0.558 -7.124 1.00 0.34 83 VAL A N 9
ATOM 15189 C CA . VAL A 1 85 ? -1.483 -1.452 -6.114 1.00 0.41 83 VAL A CA 9
ATOM 15190 C C . VAL A 1 85 ? -0.281 -2.189 -6.674 1.00 0.40 83 VAL A C 9
ATOM 15191 O O . VAL A 1 85 ? -0.281 -2.584 -7.831 1.00 0.43 83 VAL A O 9
ATOM 15204 N N . TYR A 1 86 ? 0.749 -2.359 -5.876 1.00 0.41 84 TYR A N 9
ATOM 15205 C CA . TYR A 1 86 ? 1.891 -3.128 -6.312 1.00 0.42 84 TYR A CA 9
ATOM 15206 C C . TYR A 1 86 ? 1.988 -4.387 -5.474 1.00 0.42 84 TYR A C 9
ATOM 15207 O O . TYR A 1 86 ? 1.920 -4.340 -4.244 1.00 0.44 84 TYR A O 9
ATOM 15225 N N . SER A 1 87 ? 2.119 -5.510 -6.140 1.00 0.43 85 SER A N 9
ATOM 15226 C CA . SER A 1 87 ? 2.250 -6.776 -5.457 1.00 0.45 85 SER A CA 9
ATOM 15227 C C . SER A 1 87 ? 3.717 -7.175 -5.421 1.00 0.47 85 SER A C 9
ATOM 15228 O O . SER A 1 87 ? 4.358 -7.279 -6.459 1.00 0.59 85 SER A O 9
ATOM 15236 N N . PHE A 1 88 ? 4.250 -7.375 -4.222 1.00 0.47 86 PHE A N 9
ATOM 15237 C CA . PHE A 1 88 ? 5.655 -7.726 -4.057 1.00 0.54 86 PHE A CA 9
ATOM 15238 C C . PHE A 1 88 ? 5.896 -9.168 -4.490 1.00 0.57 86 PHE A C 9
ATOM 15239 O O . PHE A 1 88 ? 7.005 -9.541 -4.872 1.00 0.70 86 PHE A O 9
ATOM 15256 N N . GLN A 1 89 ? 4.842 -9.969 -4.441 1.00 0.56 87 GLN A N 9
ATOM 15257 C CA . GLN A 1 89 ? 4.931 -11.371 -4.813 1.00 0.67 87 GLN A CA 9
ATOM 15258 C C . GLN A 1 89 ? 4.926 -11.508 -6.331 1.00 0.72 87 GLN A C 9
ATOM 15259 O O . GLN A 1 89 ? 5.766 -12.194 -6.908 1.00 0.84 87 GLN A O 9
ATOM 15273 N N . GLU A 1 90 ? 3.982 -10.827 -6.969 1.00 0.68 88 GLU A N 9
ATOM 15274 C CA . GLU A 1 90 ? 3.858 -10.862 -8.421 1.00 0.75 88 GLU A CA 9
ATOM 15275 C C . GLU A 1 90 ? 4.876 -9.929 -9.074 1.00 0.70 88 GLU A C 9
ATOM 15276 O O . GLU A 1 90 ? 5.230 -10.090 -10.241 1.00 0.78 88 GLU A O 9
ATOM 15288 N N . GLU A 1 91 ? 5.335 -8.953 -8.287 1.00 0.62 89 GLU A N 9
ATOM 15289 C CA . GLU A 1 91 ? 6.305 -7.950 -8.729 1.00 0.65 89 GLU A CA 9
ATOM 15290 C C . GLU A 1 91 ? 5.760 -7.106 -9.877 1.00 0.62 89 GLU A C 9
ATOM 15291 O O . GLU A 1 91 ? 6.516 -6.512 -10.642 1.00 0.78 89 GLU A O 9
ATOM 15303 N N . GLU A 1 92 ? 4.441 -7.026 -9.958 1.00 0.49 90 GLU A N 9
ATOM 15304 C CA . GLU A 1 92 ? 3.779 -6.268 -11.006 1.00 0.53 90 GLU A CA 9
ATOM 15305 C C . GLU A 1 92 ? 2.698 -5.372 -10.409 1.00 0.45 90 GLU A C 9
ATOM 15306 O O . GLU A 1 92 ? 2.199 -5.637 -9.309 1.00 0.44 90 GLU A O 9
ATOM 15318 N N . PRO A 1 93 ? 2.355 -4.281 -11.109 1.00 0.47 91 PRO A N 9
ATOM 15319 C CA . PRO A 1 93 ? 1.262 -3.394 -10.713 1.00 0.45 91 PRO A CA 9
ATOM 15320 C C . PRO A 1 93 ? -0.090 -4.071 -10.906 1.00 0.44 91 PRO A C 9
ATOM 15321 O O . PRO A 1 93 ? -0.458 -4.439 -12.024 1.00 0.51 91 PRO A O 9
ATOM 15332 N N . VAL A 1 94 ? -0.820 -4.244 -9.818 1.00 0.41 92 VAL A N 9
ATOM 15333 C CA . VAL A 1 94 ? -2.082 -4.960 -9.852 1.00 0.44 92 VAL A CA 9
ATOM 15334 C C . VAL A 1 94 ? -3.239 -4.093 -9.377 1.00 0.46 92 VAL A C 9
ATOM 15335 O O . VAL A 1 94 ? -3.058 -3.063 -8.725 1.00 0.58 92 VAL A O 9
ATOM 15348 N N . LEU A 1 95 ? -4.429 -4.522 -9.735 1.00 0.56 93 LEU A N 9
ATOM 15349 C CA . LEU A 1 95 ? -5.657 -3.934 -9.229 1.00 0.59 93 LEU A CA 9
ATOM 15350 C C . LEU A 1 95 ? -6.118 -4.734 -8.025 1.00 0.56 93 LEU A C 9
ATOM 15351 O O . LEU A 1 95 ? -5.711 -5.876 -7.868 1.00 0.66 93 LEU A O 9
ATOM 15367 N N . ASP A 1 96 ? -6.971 -4.167 -7.193 1.00 0.57 94 ASP A N 9
ATOM 15368 C CA . ASP A 1 96 ? -7.528 -4.926 -6.080 1.00 0.54 94 ASP A CA 9
ATOM 15369 C C . ASP A 1 96 ? -9.011 -4.636 -5.932 1.00 0.53 94 ASP A C 9
ATOM 15370 O O . ASP A 1 96 ? -9.415 -3.490 -5.741 1.00 0.54 94 ASP A O 9
ATOM 15379 N N . PRO A 1 97 ? -9.845 -5.672 -6.051 1.00 0.59 95 PRO A N 9
ATOM 15380 C CA . PRO A 1 97 ? -11.298 -5.553 -5.904 1.00 0.66 95 PRO A CA 9
ATOM 15381 C C . PRO A 1 97 ? -11.736 -5.343 -4.452 1.00 0.64 95 PRO A C 9
ATOM 15382 O O . PRO A 1 97 ? -12.919 -5.140 -4.177 1.00 0.74 95 PRO A O 9
ATOM 15393 N N . HIS A 1 98 ? -10.789 -5.394 -3.523 1.00 0.58 96 HIS A N 9
ATOM 15394 C CA . HIS A 1 98 ? -11.107 -5.253 -2.108 1.00 0.64 96 HIS A CA 9
ATOM 15395 C C . HIS A 1 98 ? -10.402 -4.046 -1.495 1.00 0.57 96 HIS A C 9
ATOM 15396 O O . HIS A 1 98 ? -10.205 -3.987 -0.278 1.00 0.58 96 HIS A O 9
ATOM 15411 N N . LEU A 1 99 ? -10.036 -3.083 -2.339 1.00 0.56 97 LEU A N 9
ATOM 15412 C CA . LEU A 1 99 ? -9.459 -1.825 -1.870 1.00 0.54 97 LEU A CA 9
ATOM 15413 C C . LEU A 1 99 ? -10.379 -1.182 -0.846 1.00 0.54 97 LEU A C 9
ATOM 15414 O O . LEU A 1 99 ? -9.939 -0.741 0.220 1.00 0.55 97 LEU A O 9
ATOM 15430 N N . ALA A 1 100 ? -11.662 -1.156 -1.183 1.00 0.58 98 ALA A N 9
ATOM 15431 C CA . ALA A 1 100 ? -12.680 -0.560 -0.331 1.00 0.63 98 ALA A CA 9
ATOM 15432 C C . ALA A 1 100 ? -12.681 -1.179 1.060 1.00 0.61 98 ALA A C 9
ATOM 15433 O O . ALA A 1 100 ? -12.936 -0.491 2.040 1.00 0.65 98 ALA A O 9
ATOM 15440 N N . LYS A 1 101 ? -12.375 -2.471 1.144 1.00 0.60 99 LYS A N 9
ATOM 15441 C CA . LYS A 1 101 ? -12.380 -3.170 2.423 1.00 0.64 99 LYS A CA 9
ATOM 15442 C C . LYS A 1 101 ? -11.244 -2.676 3.304 1.00 0.58 99 LYS A C 9
ATOM 15443 O O . LYS A 1 101 ? -11.434 -2.392 4.496 1.00 0.61 99 LYS A O 9
ATOM 15462 N N . HIS A 1 102 ? -10.062 -2.553 2.708 1.00 0.55 100 HIS A N 9
ATOM 15463 C CA . HIS A 1 102 ? -8.893 -2.124 3.455 1.00 0.59 100 HIS A CA 9
ATOM 15464 C C . HIS A 1 102 ? -9.093 -0.700 3.949 1.00 0.57 100 HIS A C 9
ATOM 15465 O O . HIS A 1 102 ? -8.755 -0.374 5.083 1.00 0.62 100 HIS A O 9
ATOM 15480 N N . LEU A 1 103 ? -9.673 0.132 3.095 1.00 0.58 101 LEU A N 9
ATOM 15481 C CA . LEU A 1 103 ? -9.920 1.522 3.427 1.00 0.66 101 LEU A CA 9
ATOM 15482 C C . LEU A 1 103 ? -11.078 1.648 4.403 1.00 0.68 101 LEU A C 9
ATOM 15483 O O . LEU A 1 103 ? -11.118 2.569 5.212 1.00 0.76 101 LEU A O 9
ATOM 15499 N N . ALA A 1 104 ? -12.020 0.720 4.319 1.00 0.68 102 ALA A N 9
ATOM 15500 C CA . ALA A 1 104 ? -13.179 0.712 5.210 1.00 0.78 102 ALA A CA 9
ATOM 15501 C C . ALA A 1 104 ? -12.756 0.598 6.668 1.00 0.76 102 ALA A C 9
ATOM 15502 O O . ALA A 1 104 ? -13.331 1.249 7.539 1.00 0.85 102 ALA A O 9
ATOM 15509 N N . HIS A 1 105 ? -11.737 -0.217 6.931 1.00 0.72 103 HIS A N 9
ATOM 15510 C CA . HIS A 1 105 ? -11.194 -0.344 8.285 1.00 0.79 103 HIS A CA 9
ATOM 15511 C C . HIS A 1 105 ? -10.556 0.978 8.732 1.00 0.88 103 HIS A C 9
ATOM 15512 O O . HIS A 1 105 ? -10.257 1.178 9.909 1.00 1.02 103 HIS A O 9
ATOM 15527 N N . PHE A 1 106 ? -10.367 1.877 7.779 1.00 0.86 104 PHE A N 9
ATOM 15528 C CA . PHE A 1 106 ? -9.728 3.160 8.035 1.00 1.03 104 PHE A CA 9
ATOM 15529 C C . PHE A 1 106 ? -10.736 4.294 7.954 1.00 1.11 104 PHE A C 9
ATOM 15530 O O . PHE A 1 106 ? -10.419 5.445 8.248 1.00 1.29 104 PHE A O 9
ATOM 15547 N N . GLY A 1 107 ? -11.955 3.961 7.554 1.00 1.03 105 GLY A N 9
ATOM 15548 C CA . GLY A 1 107 ? -12.974 4.973 7.362 1.00 1.17 105 GLY A CA 9
ATOM 15549 C C . GLY A 1 107 ? -12.764 5.737 6.074 1.00 1.18 105 GLY A C 9
ATOM 15550 O O . GLY A 1 107 ? -13.440 6.728 5.803 1.00 1.35 105 GLY A O 9
ATOM 15554 N N . ILE A 1 108 ? -11.816 5.268 5.284 1.00 1.03 106 ILE A N 9
ATOM 15555 C CA . ILE A 1 108 ? -11.502 5.881 4.015 1.00 1.04 106 ILE A CA 9
ATOM 15556 C C . ILE A 1 108 ? -12.418 5.347 2.926 1.00 0.98 106 ILE A C 9
ATOM 15557 O O . ILE A 1 108 ? -12.682 4.147 2.847 1.00 0.96 106 ILE A O 9
ATOM 15573 N N . ASP A 1 109 ? -12.935 6.250 2.121 1.00 1.09 107 ASP A N 9
ATOM 15574 C CA . ASP A 1 109 ? -13.714 5.879 0.957 1.00 1.17 107 ASP A CA 9
ATOM 15575 C C . ASP A 1 109 ? -13.216 6.678 -0.226 1.00 1.10 107 ASP A C 9
ATOM 15576 O O . ASP A 1 109 ? -12.875 7.855 -0.082 1.00 1.21 107 ASP A O 9
ATOM 15585 N N . MET A 1 110 ? -13.170 6.043 -1.386 1.00 0.98 108 MET A N 9
ATOM 15586 C CA . MET A 1 110 ? -12.693 6.696 -2.595 1.00 0.94 108 MET A CA 9
ATOM 15587 C C . MET A 1 110 ? -13.554 7.906 -2.941 1.00 1.07 108 MET A C 9
ATOM 15588 O O . MET A 1 110 ? -13.060 8.923 -3.424 1.00 1.20 108 MET A O 9
ATOM 15602 N N . LEU A 1 111 ? -14.850 7.787 -2.679 1.00 1.17 109 LEU A N 9
ATOM 15603 C CA . LEU A 1 111 ? -15.802 8.817 -3.052 1.00 1.40 109 LEU A CA 9
ATOM 15604 C C . LEU A 1 111 ? -15.936 9.859 -1.954 1.00 1.71 109 LEU A C 9
ATOM 15605 O O . LEU A 1 111 ? -16.572 10.896 -2.149 1.00 2.17 109 LEU A O 9
ATOM 15621 N N . HIS A 1 112 ? -15.318 9.587 -0.807 1.00 1.70 110 HIS A N 9
ATOM 15622 C CA . HIS A 1 112 ? -15.401 10.486 0.339 1.00 2.08 110 HIS A CA 9
ATOM 15623 C C . HIS A 1 112 ? -14.745 11.818 0.001 1.00 2.42 110 HIS A C 9
ATOM 15624 O O . HIS A 1 112 ? -15.126 12.859 0.531 1.00 2.88 110 HIS A O 9
ATOM 15639 N N . MET A 1 113 ? -13.750 11.772 -0.880 1.00 2.65 111 MET A N 9
ATOM 15640 C CA . MET A 1 113 ? -13.117 12.984 -1.376 1.00 3.48 111 MET A CA 9
ATOM 15641 C C . MET A 1 113 ? -13.994 13.594 -2.461 1.00 3.63 111 MET A C 9
ATOM 15642 O O . MET A 1 113 ? -14.684 14.588 -2.234 1.00 4.24 111 MET A O 9
ATOM 15656 N N . HIS A 1 114 ? -13.966 12.973 -3.636 1.00 3.37 112 HIS A N 9
ATOM 15657 C CA . HIS A 1 114 ? -14.854 13.333 -4.735 1.00 3.76 112 HIS A CA 9
ATOM 15658 C C . HIS A 1 114 ? -14.777 12.278 -5.832 1.00 3.53 112 HIS A C 9
ATOM 15659 O O . HIS A 1 114 ? -13.740 12.086 -6.462 1.00 4.16 112 HIS A O 9
ATOM 15674 N N . GLY A 1 115 ? -15.868 11.557 -6.013 1.00 2.99 113 GLY A N 9
ATOM 15675 C CA . GLY A 1 115 ? -15.941 10.581 -7.074 1.00 3.33 113 GLY A CA 9
ATOM 15676 C C . GLY A 1 115 ? -17.169 10.777 -7.926 1.00 3.80 113 GLY A C 9
ATOM 15677 O O . GLY A 1 115 ? -17.102 10.717 -9.153 1.00 4.08 113 GLY A O 9
ATOM 15681 N N . THR A 1 116 ? -18.292 11.012 -7.272 1.00 4.30 114 THR A N 9
ATOM 15682 C CA . THR A 1 116 ? -19.544 11.237 -7.959 1.00 5.21 114 THR A CA 9
ATOM 15683 C C . THR A 1 116 ? -19.578 12.633 -8.572 1.00 5.66 114 THR A C 9
ATOM 15684 O O . THR A 1 116 ? -19.676 12.738 -9.811 1.00 6.13 114 THR A O 9
ATOM 15697 N N . VAL A 1 3 ? -5.727 -8.062 -12.056 1.00 0.75 1 VAL A N 10
ATOM 15698 C CA . VAL A 1 3 ? -6.263 -8.323 -10.701 1.00 0.65 1 VAL A CA 10
ATOM 15699 C C . VAL A 1 3 ? -5.671 -9.609 -10.131 1.00 0.73 1 VAL A C 10
ATOM 15700 O O . VAL A 1 3 ? -5.573 -10.622 -10.825 1.00 0.89 1 VAL A O 10
ATOM 15713 N N . SER A 1 4 ? -5.251 -9.565 -8.875 1.00 0.77 2 SER A N 10
ATOM 15714 C CA . SER A 1 4 ? -4.698 -10.739 -8.225 1.00 1.05 2 SER A CA 10
ATOM 15715 C C . SER A 1 4 ? -5.733 -11.389 -7.310 1.00 0.74 2 SER A C 10
ATOM 15716 O O . SER A 1 4 ? -6.509 -10.707 -6.640 1.00 0.74 2 SER A O 10
ATOM 15724 N N . LYS A 1 5 ? -5.734 -12.721 -7.296 1.00 1.00 3 LYS A N 10
ATOM 15725 C CA . LYS A 1 5 ? -6.670 -13.501 -6.488 1.00 1.20 3 LYS A CA 10
ATOM 15726 C C . LYS A 1 5 ? -6.416 -13.282 -4.998 1.00 1.01 3 LYS A C 10
ATOM 15727 O O . LYS A 1 5 ? -7.272 -13.561 -4.159 1.00 1.21 3 LYS A O 10
ATOM 15746 N N . TYR A 1 6 ? -5.240 -12.761 -4.683 1.00 0.82 4 TYR A N 10
ATOM 15747 C CA . TYR A 1 6 ? -4.851 -12.499 -3.305 1.00 0.74 4 TYR A CA 10
ATOM 15748 C C . TYR A 1 6 ? -5.562 -11.265 -2.759 1.00 0.71 4 TYR A C 10
ATOM 15749 O O . TYR A 1 6 ? -5.538 -10.999 -1.561 1.00 0.85 4 TYR A O 10
ATOM 15767 N N . ALA A 1 7 ? -6.200 -10.520 -3.650 1.00 0.72 5 ALA A N 10
ATOM 15768 C CA . ALA A 1 7 ? -6.973 -9.355 -3.258 1.00 0.78 5 ALA A CA 10
ATOM 15769 C C . ALA A 1 7 ? -8.460 -9.697 -3.197 1.00 0.84 5 ALA A C 10
ATOM 15770 O O . ALA A 1 7 ? -9.261 -8.932 -2.668 1.00 1.03 5 ALA A O 10
ATOM 15777 N N . ASN A 1 8 ? -8.821 -10.862 -3.733 1.00 0.88 6 ASN A N 10
ATOM 15778 C CA . ASN A 1 8 ? -10.216 -11.299 -3.747 1.00 1.15 6 ASN A CA 10
ATOM 15779 C C . ASN A 1 8 ? -10.721 -11.507 -2.324 1.00 1.35 6 ASN A C 10
ATOM 15780 O O . ASN A 1 8 ? -11.806 -11.053 -1.965 1.00 1.76 6 ASN A O 10
ATOM 15791 N N . ASN A 1 9 ? -9.924 -12.196 -1.526 1.00 1.33 7 ASN A N 10
ATOM 15792 C CA . ASN A 1 9 ? -10.196 -12.341 -0.106 1.00 1.82 7 ASN A CA 10
ATOM 15793 C C . ASN A 1 9 ? -8.901 -12.103 0.648 1.00 1.74 7 ASN A C 10
ATOM 15794 O O . ASN A 1 9 ? -8.277 -13.030 1.168 1.00 2.40 7 ASN A O 10
ATOM 15805 N N . LEU A 1 10 ? -8.480 -10.849 0.663 1.00 1.18 8 LEU A N 10
ATOM 15806 C CA . LEU A 1 10 ? -7.217 -10.467 1.270 1.00 1.17 8 LEU A CA 10
ATOM 15807 C C . LEU A 1 10 ? -7.282 -10.550 2.788 1.00 0.94 8 LEU A C 10
ATOM 15808 O O . LEU A 1 10 ? -8.354 -10.724 3.372 1.00 1.12 8 LEU A O 10
ATOM 15824 N N . THR A 1 11 ? -6.133 -10.413 3.419 1.00 0.92 9 THR A N 10
ATOM 15825 C CA . THR A 1 11 ? -6.032 -10.554 4.858 1.00 0.82 9 THR A CA 10
ATOM 15826 C C . THR A 1 11 ? -5.515 -9.261 5.476 1.00 0.67 9 THR A C 10
ATOM 15827 O O . THR A 1 11 ? -4.532 -8.692 5.001 1.00 0.76 9 THR A O 10
ATOM 15838 N N . GLN A 1 12 ? -6.184 -8.798 6.523 1.00 0.63 10 GLN A N 10
ATOM 15839 C CA . GLN A 1 12 ? -5.819 -7.545 7.163 1.00 0.63 10 GLN A CA 10
ATOM 15840 C C . GLN A 1 12 ? -5.288 -7.784 8.570 1.00 0.66 10 GLN A C 10
ATOM 15841 O O . GLN A 1 12 ? -5.622 -8.779 9.216 1.00 0.85 10 GLN A O 10
ATOM 15855 N N . LEU A 1 13 ? -4.461 -6.862 9.024 1.00 0.56 11 LEU A N 10
ATOM 15856 C CA . LEU A 1 13 ? -3.859 -6.914 10.344 1.00 0.56 11 LEU A CA 10
ATOM 15857 C C . LEU A 1 13 ? -4.159 -5.603 11.051 1.00 0.57 11 LEU A C 10
ATOM 15858 O O . LEU A 1 13 ? -3.676 -4.547 10.638 1.00 0.73 11 LEU A O 10
ATOM 15874 N N . ASP A 1 14 ? -4.967 -5.649 12.090 1.00 0.63 12 ASP A N 10
ATOM 15875 C CA . ASP A 1 14 ? -5.287 -4.438 12.826 1.00 0.83 12 ASP A CA 10
ATOM 15876 C C . ASP A 1 14 ? -4.425 -4.343 14.070 1.00 0.94 12 ASP A C 10
ATOM 15877 O O . ASP A 1 14 ? -4.733 -4.933 15.102 1.00 1.05 12 ASP A O 10
ATOM 15886 N N . ASN A 1 15 ? -3.332 -3.607 13.957 1.00 1.02 13 ASN A N 10
ATOM 15887 C CA . ASN A 1 15 ? -2.469 -3.341 15.099 1.00 1.28 13 ASN A CA 10
ATOM 15888 C C . ASN A 1 15 ? -2.695 -1.907 15.549 1.00 1.44 13 ASN A C 10
ATOM 15889 O O . ASN A 1 15 ? -1.755 -1.130 15.715 1.00 1.62 13 ASN A O 10
ATOM 15900 N N . GLY A 1 16 ? -3.966 -1.562 15.727 1.00 1.54 14 GLY A N 10
ATOM 15901 C CA . GLY A 1 16 ? -4.332 -0.190 16.008 1.00 1.82 14 GLY A CA 10
ATOM 15902 C C . GLY A 1 16 ? -4.084 0.700 14.809 1.00 1.62 14 GLY A C 10
ATOM 15903 O O . GLY A 1 16 ? -3.745 1.875 14.956 1.00 1.79 14 GLY A O 10
ATOM 15907 N N . VAL A 1 17 ? -4.251 0.131 13.616 1.00 1.30 15 VAL A N 10
ATOM 15908 C CA . VAL A 1 17 ? -3.973 0.845 12.379 1.00 1.12 15 VAL A CA 10
ATOM 15909 C C . VAL A 1 17 ? -4.875 2.058 12.213 1.00 1.26 15 VAL A C 10
ATOM 15910 O O . VAL A 1 17 ? -6.099 1.954 12.085 1.00 1.39 15 VAL A O 10
ATOM 15923 N N . ARG A 1 18 ? -4.251 3.214 12.256 1.00 1.34 16 ARG A N 10
ATOM 15924 C CA . ARG A 1 18 ? -4.932 4.463 12.026 1.00 1.54 16 ARG A CA 10
ATOM 15925 C C . ARG A 1 18 ? -4.041 5.345 11.172 1.00 1.39 16 ARG A C 10
ATOM 15926 O O . ARG A 1 18 ? -3.069 5.916 11.661 1.00 1.49 16 ARG A O 10
ATOM 15947 N N . ILE A 1 19 ? -4.362 5.420 9.892 1.00 1.28 17 ILE A N 10
ATOM 15948 C CA . ILE A 1 19 ? -3.537 6.136 8.936 1.00 1.19 17 ILE A CA 10
ATOM 15949 C C . ILE A 1 19 ? -3.635 7.639 9.191 1.00 1.73 17 ILE A C 10
ATOM 15950 O O . ILE A 1 19 ? -4.728 8.196 9.303 1.00 2.16 17 ILE A O 10
ATOM 15966 N N . PRO A 1 20 ? -2.471 8.301 9.284 1.00 1.80 18 PRO A N 10
ATOM 15967 C CA . PRO A 1 20 ? -2.359 9.672 9.794 1.00 2.40 18 PRO A CA 10
ATOM 15968 C C . PRO A 1 20 ? -2.895 10.725 8.825 1.00 2.55 18 PRO A C 10
ATOM 15969 O O . PRO A 1 20 ? -3.042 10.468 7.629 1.00 2.19 18 PRO A O 10
ATOM 15980 N N . PRO A 1 21 ? -3.174 11.939 9.349 1.00 3.21 19 PRO A N 10
ATOM 15981 C CA . PRO A 1 21 ? -3.769 13.054 8.585 1.00 3.52 19 PRO A CA 10
ATOM 15982 C C . PRO A 1 21 ? -2.910 13.540 7.414 1.00 3.11 19 PRO A C 10
ATOM 15983 O O . PRO A 1 21 ? -3.294 14.469 6.703 1.00 3.33 19 PRO A O 10
ATOM 15994 N N . SER A 1 22 ? -1.749 12.927 7.215 1.00 2.62 20 SER A N 10
ATOM 15995 C CA . SER A 1 22 ? -0.930 13.236 6.053 1.00 2.22 20 SER A CA 10
ATOM 15996 C C . SER A 1 22 ? -1.442 12.442 4.854 1.00 1.11 20 SER A C 10
ATOM 15997 O O . SER A 1 22 ? -1.040 12.666 3.712 1.00 1.53 20 SER A O 10
ATOM 16005 N N . GLY A 1 23 ? -2.325 11.496 5.149 1.00 1.33 21 GLY A N 10
ATOM 16006 C CA . GLY A 1 23 ? -2.932 10.654 4.138 1.00 1.87 21 GLY A CA 10
ATOM 16007 C C . GLY A 1 23 ? -2.049 9.490 3.748 1.00 1.69 21 GLY A C 10
ATOM 16008 O O . GLY A 1 23 ? -2.550 8.427 3.381 1.00 2.56 21 GLY A O 10
ATOM 16012 N N . TRP A 1 24 ? -0.741 9.680 3.879 1.00 0.80 22 TRP A N 10
ATOM 16013 C CA . TRP A 1 24 ? 0.234 8.648 3.585 1.00 0.60 22 TRP A CA 10
ATOM 16014 C C . TRP A 1 24 ? 1.651 9.131 3.875 1.00 0.47 22 TRP A C 10
ATOM 16015 O O . TRP A 1 24 ? 1.957 10.316 3.724 1.00 0.57 22 TRP A O 10
ATOM 16036 N N . LYS A 1 25 ? 2.489 8.197 4.321 1.00 0.41 23 LYS A N 10
ATOM 16037 C CA . LYS A 1 25 ? 3.915 8.428 4.537 1.00 0.39 23 LYS A CA 10
ATOM 16038 C C . LYS A 1 25 ? 4.543 7.152 5.080 1.00 0.37 23 LYS A C 10
ATOM 16039 O O . LYS A 1 25 ? 3.958 6.487 5.934 1.00 0.39 23 LYS A O 10
ATOM 16058 N N . CYS A 1 26 ? 5.720 6.803 4.570 1.00 0.37 24 CYS A N 10
ATOM 16059 C CA . CYS A 1 26 ? 6.334 5.530 4.897 1.00 0.40 24 CYS A CA 10
ATOM 16060 C C . CYS A 1 26 ? 6.852 5.482 6.325 1.00 0.48 24 CYS A C 10
ATOM 16061 O O . CYS A 1 26 ? 7.102 6.515 6.948 1.00 0.57 24 CYS A O 10
ATOM 16068 N N . ALA A 1 27 ? 6.994 4.266 6.828 1.00 0.50 25 ALA A N 10
ATOM 16069 C CA . ALA A 1 27 ? 7.469 4.015 8.179 1.00 0.62 25 ALA A CA 10
ATOM 16070 C C . ALA A 1 27 ? 8.716 4.830 8.529 1.00 0.70 25 ALA A C 10
ATOM 16071 O O . ALA A 1 27 ? 8.684 5.676 9.423 1.00 0.90 25 ALA A O 10
ATOM 16078 N N . ARG A 1 28 ? 9.813 4.573 7.825 1.00 0.72 26 ARG A N 10
ATOM 16079 C CA . ARG A 1 28 ? 11.087 5.209 8.153 1.00 0.88 26 ARG A CA 10
ATOM 16080 C C . ARG A 1 28 ? 11.207 6.633 7.595 1.00 0.84 26 ARG A C 10
ATOM 16081 O O . ARG A 1 28 ? 10.990 7.603 8.323 1.00 0.94 26 ARG A O 10
ATOM 16102 N N . CYS A 1 29 ? 11.567 6.758 6.311 1.00 0.75 27 CYS A N 10
ATOM 16103 C CA . CYS A 1 29 ? 11.781 8.073 5.690 1.00 0.75 27 CYS A CA 10
ATOM 16104 C C . CYS A 1 29 ? 10.515 8.932 5.705 1.00 0.75 27 CYS A C 10
ATOM 16105 O O . CYS A 1 29 ? 9.418 8.447 5.976 1.00 0.85 27 CYS A O 10
ATOM 16112 N N . ASP A 1 30 ? 10.676 10.210 5.399 1.00 0.72 28 ASP A N 10
ATOM 16113 C CA . ASP A 1 30 ? 9.561 11.148 5.411 1.00 0.74 28 ASP A CA 10
ATOM 16114 C C . ASP A 1 30 ? 9.134 11.483 3.987 1.00 0.68 28 ASP A C 10
ATOM 16115 O O . ASP A 1 30 ? 9.001 12.652 3.618 1.00 0.89 28 ASP A O 10
ATOM 16124 N N . LEU A 1 31 ? 8.950 10.453 3.176 1.00 0.53 29 LEU A N 10
ATOM 16125 C CA . LEU A 1 31 ? 8.480 10.636 1.814 1.00 0.47 29 LEU A CA 10
ATOM 16126 C C . LEU A 1 31 ? 6.973 10.787 1.779 1.00 0.48 29 LEU A C 10
ATOM 16127 O O . LEU A 1 31 ? 6.260 10.198 2.589 1.00 0.51 29 LEU A O 10
ATOM 16143 N N . ARG A 1 32 ? 6.497 11.580 0.838 1.00 0.51 30 ARG A N 10
ATOM 16144 C CA . ARG A 1 32 ? 5.077 11.826 0.698 1.00 0.59 30 ARG A CA 10
ATOM 16145 C C . ARG A 1 32 ? 4.546 11.135 -0.556 1.00 0.60 30 ARG A C 10
ATOM 16146 O O . ARG A 1 32 ? 3.379 11.285 -0.917 1.00 0.71 30 ARG A O 10
ATOM 16167 N N . GLU A 1 33 ? 5.421 10.391 -1.224 1.00 0.55 31 GLU A N 10
ATOM 16168 C CA . GLU A 1 33 ? 5.080 9.733 -2.480 1.00 0.65 31 GLU A CA 10
ATOM 16169 C C . GLU A 1 33 ? 5.855 8.436 -2.648 1.00 0.55 31 GLU A C 10
ATOM 16170 O O . GLU A 1 33 ? 6.733 8.119 -1.841 1.00 0.49 31 GLU A O 10
ATOM 16182 N N . ASN A 1 34 ? 5.536 7.717 -3.725 1.00 0.60 32 ASN A N 10
ATOM 16183 C CA . ASN A 1 34 ? 6.116 6.401 -4.006 1.00 0.61 32 ASN A CA 10
ATOM 16184 C C . ASN A 1 34 ? 5.955 5.485 -2.806 1.00 0.50 32 ASN A C 10
ATOM 16185 O O . ASN A 1 34 ? 6.867 4.736 -2.450 1.00 0.54 32 ASN A O 10
ATOM 16196 N N . LEU A 1 35 ? 4.791 5.557 -2.186 1.00 0.41 33 LEU A N 10
ATOM 16197 C CA . LEU A 1 35 ? 4.534 4.809 -0.974 1.00 0.32 33 LEU A CA 10
ATOM 16198 C C . LEU A 1 35 ? 3.690 3.580 -1.258 1.00 0.30 33 LEU A C 10
ATOM 16199 O O . LEU A 1 35 ? 2.879 3.569 -2.183 1.00 0.34 33 LEU A O 10
ATOM 16215 N N . TRP A 1 36 ? 3.882 2.556 -0.451 1.00 0.28 34 TRP A N 10
ATOM 16216 C CA . TRP A 1 36 ? 3.117 1.331 -0.566 1.00 0.28 34 TRP A CA 10
ATOM 16217 C C . TRP A 1 36 ? 2.382 1.032 0.730 1.00 0.27 34 TRP A C 10
ATOM 16218 O O . TRP A 1 36 ? 2.993 0.724 1.749 1.00 0.31 34 TRP A O 10
ATOM 16239 N N . LEU A 1 37 ? 1.069 1.145 0.675 1.00 0.25 35 LEU A N 10
ATOM 16240 C CA . LEU A 1 37 ? 0.211 0.868 1.811 1.00 0.26 35 LEU A CA 10
ATOM 16241 C C . LEU A 1 37 ? -0.153 -0.611 1.806 1.00 0.27 35 LEU A C 10
ATOM 16242 O O . LEU A 1 37 ? -1.009 -1.036 1.032 1.00 0.29 35 LEU A O 10
ATOM 16258 N N . ASN A 1 38 ? 0.486 -1.381 2.672 1.00 0.28 36 ASN A N 10
ATOM 16259 C CA . ASN A 1 38 ? 0.274 -2.822 2.726 1.00 0.30 36 ASN A CA 10
ATOM 16260 C C . ASN A 1 38 ? -1.184 -3.173 2.995 1.00 0.30 36 ASN A C 10
ATOM 16261 O O . ASN A 1 38 ? -1.857 -2.530 3.802 1.00 0.35 36 ASN A O 10
ATOM 16272 N N . LEU A 1 39 ? -1.660 -4.200 2.297 1.00 0.28 37 LEU A N 10
ATOM 16273 C CA . LEU A 1 39 ? -3.066 -4.592 2.339 1.00 0.31 37 LEU A CA 10
ATOM 16274 C C . LEU A 1 39 ? -3.410 -5.279 3.644 1.00 0.33 37 LEU A C 10
ATOM 16275 O O . LEU A 1 39 ? -4.582 -5.464 3.972 1.00 0.40 37 LEU A O 10
ATOM 16291 N N . THR A 1 40 ? -2.388 -5.635 4.391 1.00 0.32 38 THR A N 10
ATOM 16292 C CA . THR A 1 40 ? -2.581 -6.377 5.616 1.00 0.37 38 THR A CA 10
ATOM 16293 C C . THR A 1 40 ? -2.447 -5.481 6.845 1.00 0.35 38 THR A C 10
ATOM 16294 O O . THR A 1 40 ? -3.445 -5.013 7.392 1.00 0.40 38 THR A O 10
ATOM 16305 N N . ASP A 1 41 ? -1.214 -5.202 7.236 1.00 0.34 39 ASP A N 10
ATOM 16306 C CA . ASP A 1 41 ? -0.934 -4.610 8.538 1.00 0.36 39 ASP A CA 10
ATOM 16307 C C . ASP A 1 41 ? -0.896 -3.081 8.476 1.00 0.32 39 ASP A C 10
ATOM 16308 O O . ASP A 1 41 ? -0.598 -2.417 9.469 1.00 0.48 39 ASP A O 10
ATOM 16317 N N . GLY A 1 42 ? -1.213 -2.536 7.307 1.00 0.28 40 GLY A N 10
ATOM 16318 C CA . GLY A 1 42 ? -1.264 -1.091 7.132 1.00 0.27 40 GLY A CA 10
ATOM 16319 C C . GLY A 1 42 ? 0.101 -0.448 7.147 1.00 0.29 40 GLY A C 10
ATOM 16320 O O . GLY A 1 42 ? 0.216 0.764 7.333 1.00 0.39 40 GLY A O 10
ATOM 16324 N N . SER A 1 43 ? 1.140 -1.245 6.948 1.00 0.29 41 SER A N 10
ATOM 16325 C CA . SER A 1 43 ? 2.485 -0.707 6.909 1.00 0.38 41 SER A CA 10
ATOM 16326 C C . SER A 1 43 ? 2.699 0.072 5.618 1.00 0.32 41 SER A C 10
ATOM 16327 O O . SER A 1 43 ? 2.808 -0.500 4.530 1.00 0.32 41 SER A O 10
ATOM 16335 N N . VAL A 1 44 ? 2.713 1.384 5.749 1.00 0.32 42 VAL A N 10
ATOM 16336 C CA . VAL A 1 44 ? 2.969 2.260 4.625 1.00 0.28 42 VAL A CA 10
ATOM 16337 C C . VAL A 1 44 ? 4.467 2.382 4.411 1.00 0.29 42 VAL A C 10
ATOM 16338 O O . VAL A 1 44 ? 5.204 2.802 5.300 1.00 0.35 42 VAL A O 10
ATOM 16351 N N . LEU A 1 45 ? 4.915 1.977 3.244 1.00 0.28 43 LEU A N 10
ATOM 16352 C CA . LEU A 1 45 ? 6.329 1.960 2.940 1.00 0.33 43 LEU A CA 10
ATOM 16353 C C . LEU A 1 45 ? 6.613 2.808 1.719 1.00 0.30 43 LEU A C 10
ATOM 16354 O O . LEU A 1 45 ? 5.740 3.526 1.264 1.00 0.29 43 LEU A O 10
ATOM 16370 N N . CYS A 1 46 ? 7.829 2.745 1.205 1.00 0.40 44 CYS A N 10
ATOM 16371 C CA . CYS A 1 46 ? 8.197 3.532 0.042 1.00 0.46 44 CYS A CA 10
ATOM 16372 C C . CYS A 1 46 ? 9.209 2.767 -0.799 1.00 0.61 44 CYS A C 10
ATOM 16373 O O . CYS A 1 46 ? 9.751 1.747 -0.352 1.00 0.71 44 CYS A O 10
ATOM 16380 N N . GLY A 1 47 ? 9.455 3.260 -2.002 1.00 0.68 45 GLY A N 10
ATOM 16381 C CA . GLY A 1 47 ? 10.457 2.672 -2.865 1.00 0.87 45 GLY A CA 10
ATOM 16382 C C . GLY A 1 47 ? 11.051 3.697 -3.810 1.00 1.23 45 GLY A C 10
ATOM 16383 O O . GLY A 1 47 ? 10.444 4.038 -4.826 1.00 2.12 45 GLY A O 10
ATOM 16387 N N . LYS A 1 48 ? 12.224 4.206 -3.467 1.00 1.63 46 LYS A N 10
ATOM 16388 C CA . LYS A 1 48 ? 12.879 5.215 -4.280 1.00 2.41 46 LYS A CA 10
ATOM 16389 C C . LYS A 1 48 ? 13.805 4.549 -5.289 1.00 2.38 46 LYS A C 10
ATOM 16390 O O . LYS A 1 48 ? 14.525 3.606 -4.958 1.00 2.93 46 LYS A O 10
ATOM 16409 N N . TRP A 1 49 ? 13.770 5.025 -6.525 1.00 2.40 47 TRP A N 10
ATOM 16410 C CA . TRP A 1 49 ? 14.594 4.455 -7.580 1.00 2.90 47 TRP A CA 10
ATOM 16411 C C . TRP A 1 49 ? 15.905 5.223 -7.712 1.00 3.16 47 TRP A C 10
ATOM 16412 O O . TRP A 1 49 ? 16.894 4.701 -8.219 1.00 3.82 47 TRP A O 10
ATOM 16433 N N . PHE A 1 50 ? 15.907 6.463 -7.239 1.00 3.23 48 PHE A N 10
ATOM 16434 C CA . PHE A 1 50 ? 17.088 7.311 -7.327 1.00 3.94 48 PHE A CA 10
ATOM 16435 C C . PHE A 1 50 ? 17.910 7.214 -6.046 1.00 3.98 48 PHE A C 10
ATOM 16436 O O . PHE A 1 50 ? 17.409 7.489 -4.954 1.00 4.37 48 PHE A O 10
ATOM 16453 N N . PHE A 1 51 ? 19.170 6.827 -6.191 1.00 4.01 49 PHE A N 10
ATOM 16454 C CA . PHE A 1 51 ? 20.064 6.658 -5.054 1.00 4.29 49 PHE A CA 10
ATOM 16455 C C . PHE A 1 51 ? 20.620 8.008 -4.618 1.00 4.03 49 PHE A C 10
ATOM 16456 O O . PHE A 1 51 ? 20.858 8.880 -5.455 1.00 4.43 49 PHE A O 10
ATOM 16473 N N . ASP A 1 52 ? 20.786 8.177 -3.301 1.00 3.84 50 ASP A N 10
ATOM 16474 C CA . ASP A 1 52 ? 21.358 9.399 -2.710 1.00 4.03 50 ASP A CA 10
ATOM 16475 C C . ASP A 1 52 ? 20.361 10.560 -2.737 1.00 3.49 50 ASP A C 10
ATOM 16476 O O . ASP A 1 52 ? 20.537 11.565 -2.049 1.00 3.96 50 ASP A O 10
ATOM 16485 N N . SER A 1 53 ? 19.300 10.402 -3.507 1.00 2.95 51 SER A N 10
ATOM 16486 C CA . SER A 1 53 ? 18.312 11.451 -3.670 1.00 2.87 51 SER A CA 10
ATOM 16487 C C . SER A 1 53 ? 17.369 11.522 -2.470 1.00 2.57 51 SER A C 10
ATOM 16488 O O . SER A 1 53 ? 16.271 10.950 -2.496 1.00 3.12 51 SER A O 10
ATOM 16496 N N . SER A 1 54 ? 17.826 12.216 -1.426 1.00 2.29 52 SER A N 10
ATOM 16497 C CA . SER A 1 54 ? 17.036 12.483 -0.222 1.00 2.37 52 SER A CA 10
ATOM 16498 C C . SER A 1 54 ? 16.875 11.231 0.648 1.00 1.79 52 SER A C 10
ATOM 16499 O O . SER A 1 54 ? 17.456 11.143 1.732 1.00 2.13 52 SER A O 10
ATOM 16507 N N . GLY A 1 55 ? 16.104 10.266 0.171 1.00 1.40 53 GLY A N 10
ATOM 16508 C CA . GLY A 1 55 ? 15.847 9.070 0.947 1.00 1.25 53 GLY A CA 10
ATOM 16509 C C . GLY A 1 55 ? 15.090 8.030 0.157 1.00 1.07 53 GLY A C 10
ATOM 16510 O O . GLY A 1 55 ? 15.419 7.767 -1.000 1.00 1.28 53 GLY A O 10
ATOM 16514 N N . GLY A 1 56 ? 14.076 7.443 0.774 1.00 0.86 54 GLY A N 10
ATOM 16515 C CA . GLY A 1 56 ? 13.268 6.460 0.084 1.00 0.86 54 GLY A CA 10
ATOM 16516 C C . GLY A 1 56 ? 13.806 5.048 0.201 1.00 0.91 54 GLY A C 10
ATOM 16517 O O . GLY A 1 56 ? 13.866 4.321 -0.787 1.00 1.55 54 GLY A O 10
ATOM 16521 N N . ASN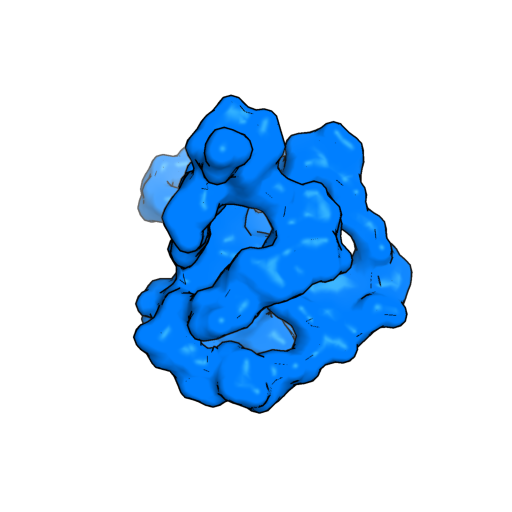 A 1 57 ? 14.190 4.663 1.411 1.00 0.89 55 ASN A N 10
ATOM 16522 C CA . ASN A 1 57 ? 14.642 3.300 1.680 1.00 0.87 55 ASN A CA 10
ATOM 16523 C C . ASN A 1 57 ? 13.568 2.291 1.296 1.00 1.01 55 ASN A C 10
ATOM 16524 O O . ASN A 1 57 ? 12.417 2.408 1.730 1.00 1.21 55 ASN A O 10
ATOM 16535 N N . GLY A 1 58 ? 13.946 1.320 0.470 1.00 1.23 56 GLY A N 10
ATOM 16536 C CA . GLY A 1 58 ? 13.008 0.310 0.010 1.00 1.44 56 GLY A CA 10
ATOM 16537 C C . GLY A 1 58 ? 12.590 -0.638 1.117 1.00 1.14 56 GLY A C 10
ATOM 16538 O O . GLY A 1 58 ? 13.213 -1.680 1.324 1.00 1.07 56 GLY A O 10
ATOM 16542 N N . HIS A 1 59 ? 11.528 -0.274 1.824 1.00 1.06 57 HIS A N 10
ATOM 16543 C CA . HIS A 1 59 ? 11.072 -1.043 2.978 1.00 0.77 57 HIS A CA 10
ATOM 16544 C C . HIS A 1 59 ? 10.348 -2.304 2.553 1.00 0.66 57 HIS A C 10
ATOM 16545 O O . HIS A 1 59 ? 10.200 -3.220 3.345 1.00 0.55 57 HIS A O 10
ATOM 16559 N N . ALA A 1 60 ? 9.839 -2.325 1.329 1.00 0.78 58 ALA A N 10
ATOM 16560 C CA . ALA A 1 60 ? 9.077 -3.473 0.845 1.00 0.75 58 ALA A CA 10
ATOM 16561 C C . ALA A 1 60 ? 9.855 -4.775 1.037 1.00 0.66 58 ALA A C 10
ATOM 16562 O O . ALA A 1 60 ? 9.284 -5.799 1.410 1.00 0.54 58 ALA A O 10
ATOM 16569 N N . LEU A 1 61 ? 11.162 -4.715 0.802 1.00 0.78 59 LEU A N 10
ATOM 16570 C CA . LEU A 1 61 ? 12.043 -5.857 1.039 1.00 0.79 59 LEU A CA 10
ATOM 16571 C C . LEU A 1 61 ? 12.079 -6.161 2.525 1.00 0.66 59 LEU A C 10
ATOM 16572 O O . LEU A 1 61 ? 11.922 -7.304 2.954 1.00 0.63 59 LEU A O 10
ATOM 16588 N N . GLU A 1 62 ? 12.276 -5.102 3.296 1.00 0.66 60 GLU A N 10
ATOM 16589 C CA . GLU A 1 62 ? 12.316 -5.177 4.755 1.00 0.65 60 GLU A CA 10
ATOM 16590 C C . GLU A 1 62 ? 11.034 -5.802 5.312 1.00 0.51 60 GLU A C 10
ATOM 16591 O O . GLU A 1 62 ? 11.083 -6.691 6.158 1.00 0.57 60 GLU A O 10
ATOM 16603 N N . HIS A 1 63 ? 9.887 -5.345 4.817 1.00 0.43 61 HIS A N 10
ATOM 16604 C CA . HIS A 1 63 ? 8.595 -5.835 5.286 1.00 0.41 61 HIS A CA 10
ATOM 16605 C C . HIS A 1 63 ? 8.400 -7.297 4.915 1.00 0.38 61 HIS A C 10
ATOM 16606 O O . HIS A 1 63 ? 7.766 -8.053 5.652 1.00 0.40 61 HIS A O 10
ATOM 16621 N N . TYR A 1 64 ? 8.936 -7.686 3.764 1.00 0.44 62 TYR A N 10
ATOM 16622 C CA . TYR A 1 64 ? 8.887 -9.073 3.318 1.00 0.54 62 TYR A CA 10
ATOM 16623 C C . TYR A 1 64 ? 9.696 -9.953 4.270 1.00 0.59 62 TYR A C 10
ATOM 16624 O O . TYR A 1 64 ? 9.377 -11.119 4.491 1.00 0.67 62 TYR A O 10
ATOM 16642 N N . ARG A 1 65 ? 10.740 -9.369 4.832 1.00 0.60 63 ARG A N 10
ATOM 16643 C CA . ARG A 1 65 ? 11.591 -10.053 5.792 1.00 0.73 63 ARG A CA 10
ATOM 16644 C C . ARG A 1 65 ? 10.976 -10.045 7.194 1.00 0.75 63 ARG A C 10
ATOM 16645 O O . ARG A 1 65 ? 11.088 -11.024 7.934 1.00 0.87 63 ARG A O 10
ATOM 16666 N N . ASP A 1 66 ? 10.326 -8.939 7.553 1.00 0.68 64 ASP A N 10
ATOM 16667 C CA . ASP A 1 66 ? 9.698 -8.811 8.870 1.00 0.75 64 ASP A CA 10
ATOM 16668 C C . ASP A 1 66 ? 8.401 -9.611 8.964 1.00 0.75 64 ASP A C 10
ATOM 16669 O O . ASP A 1 66 ? 8.262 -10.488 9.818 1.00 0.89 64 ASP A O 10
ATOM 16678 N N . MET A 1 67 ? 7.452 -9.299 8.089 1.00 0.63 65 MET A N 10
ATOM 16679 C CA . MET A 1 67 ? 6.112 -9.875 8.177 1.00 0.67 65 MET A CA 10
ATOM 16680 C C . MET A 1 67 ? 5.800 -10.770 6.980 1.00 0.65 65 MET A C 10
ATOM 16681 O O . MET A 1 67 ? 4.949 -11.652 7.061 1.00 0.80 65 MET A O 10
ATOM 16695 N N . GLY A 1 68 ? 6.464 -10.519 5.860 1.00 0.56 66 GLY A N 10
ATOM 16696 C CA . GLY A 1 68 ? 6.330 -11.391 4.706 1.00 0.64 66 GLY A CA 10
ATOM 16697 C C . GLY A 1 68 ? 5.153 -11.045 3.810 1.00 0.70 66 GLY A C 10
ATOM 16698 O O . GLY A 1 68 ? 4.983 -11.656 2.756 1.00 1.36 66 GLY A O 10
ATOM 16702 N N . TYR A 1 69 ? 4.341 -10.078 4.221 1.00 0.55 67 TYR A N 10
ATOM 16703 C CA . TYR A 1 69 ? 3.173 -9.683 3.437 1.00 0.49 67 TYR A CA 10
ATOM 16704 C C . TYR A 1 69 ? 3.593 -8.875 2.209 1.00 0.53 67 TYR A C 10
ATOM 16705 O O . TYR A 1 69 ? 4.136 -7.775 2.329 1.00 0.82 67 TYR A O 10
ATOM 16723 N N . PRO A 1 70 ? 3.355 -9.441 1.015 1.00 0.46 68 PRO A N 10
ATOM 16724 C CA . PRO A 1 70 ? 3.832 -8.920 -0.257 1.00 0.59 68 PRO A CA 10
ATOM 16725 C C . PRO A 1 70 ? 2.767 -8.191 -1.083 1.00 0.49 68 PRO A C 10
ATOM 16726 O O . PRO A 1 70 ? 2.750 -8.306 -2.310 1.00 0.64 68 PRO A O 10
ATOM 16737 N N . LEU A 1 71 ? 1.896 -7.436 -0.434 1.00 0.34 69 LEU A N 10
ATOM 16738 C CA . LEU A 1 71 ? 0.804 -6.769 -1.140 1.00 0.28 69 LEU A CA 10
ATOM 16739 C C . LEU A 1 71 ? 0.591 -5.366 -0.601 1.00 0.24 69 LEU A C 10
ATOM 16740 O O . LEU A 1 71 ? 0.389 -5.186 0.602 1.00 0.27 69 LEU A O 10
ATOM 16756 N N . ALA A 1 72 ? 0.615 -4.376 -1.485 1.00 0.22 70 ALA A N 10
ATOM 16757 C CA . ALA A 1 72 ? 0.518 -2.989 -1.054 1.00 0.24 70 ALA A CA 10
ATOM 16758 C C . ALA A 1 72 ? -0.069 -2.078 -2.133 1.00 0.27 70 ALA A C 10
ATOM 16759 O O . ALA A 1 72 ? 0.057 -2.338 -3.330 1.00 0.32 70 ALA A O 10
ATOM 16766 N N . VAL A 1 73 ? -0.715 -1.011 -1.679 1.00 0.26 71 VAL A N 10
ATOM 16767 C CA . VAL A 1 73 ? -1.289 0.000 -2.558 1.00 0.29 71 VAL A CA 10
ATOM 16768 C C . VAL A 1 73 ? -0.289 1.122 -2.787 1.00 0.30 71 VAL A C 10
ATOM 16769 O O . VAL A 1 73 ? 0.203 1.719 -1.830 1.00 0.29 71 VAL A O 10
ATOM 16782 N N . LYS A 1 74 ? 0.010 1.410 -4.042 1.00 0.33 72 LYS A N 10
ATOM 16783 C CA . LYS A 1 74 ? 0.896 2.513 -4.367 1.00 0.36 72 LYS A CA 10
ATOM 16784 C C . LYS A 1 74 ? 0.157 3.832 -4.194 1.00 0.37 72 LYS A C 10
ATOM 16785 O O . LYS A 1 74 ? -0.680 4.220 -5.012 1.00 0.42 72 LYS A O 10
ATOM 16804 N N . LEU A 1 75 ? 0.481 4.511 -3.116 1.00 0.33 73 LEU A N 10
ATOM 16805 C CA . LEU A 1 75 ? -0.228 5.704 -2.705 1.00 0.33 73 LEU A CA 10
ATOM 16806 C C . LEU A 1 75 ? 0.076 6.878 -3.624 1.00 0.35 73 LEU A C 10
ATOM 16807 O O . LEU A 1 75 ? 1.051 6.859 -4.370 1.00 0.38 73 LEU A O 10
ATOM 16823 N N . GLY A 1 76 ? -0.779 7.888 -3.576 1.00 0.37 74 GLY A N 10
ATOM 16824 C CA . GLY A 1 76 ? -0.637 9.026 -4.461 1.00 0.41 74 GLY A CA 10
ATOM 16825 C C . GLY A 1 76 ? -1.438 8.860 -5.740 1.00 0.43 74 GLY A C 10
ATOM 16826 O O . GLY A 1 76 ? -1.766 9.839 -6.407 1.00 0.49 74 GLY A O 10
ATOM 16830 N N . THR A 1 77 ? -1.772 7.616 -6.067 1.00 0.43 75 THR A N 10
ATOM 16831 C CA . THR A 1 77 ? -2.492 7.308 -7.300 1.00 0.47 75 THR A CA 10
ATOM 16832 C C . THR A 1 77 ? -3.965 7.047 -7.010 1.00 0.43 75 THR A C 10
ATOM 16833 O O . THR A 1 77 ? -4.773 6.863 -7.923 1.00 0.43 75 THR A O 10
ATOM 16844 N N . ILE A 1 78 ? -4.296 7.046 -5.727 1.00 0.44 76 ILE A N 10
ATOM 16845 C CA . ILE A 1 78 ? -5.614 6.651 -5.259 1.00 0.43 76 ILE A CA 10
ATOM 16846 C C . ILE A 1 78 ? -6.694 7.606 -5.734 1.00 0.46 76 ILE A C 10
ATOM 16847 O O . ILE A 1 78 ? -6.590 8.821 -5.564 1.00 0.53 76 ILE A O 10
ATOM 16863 N N . THR A 1 79 ? -7.716 7.038 -6.346 1.00 0.45 77 THR A N 10
ATOM 16864 C CA . THR A 1 79 ? -8.897 7.774 -6.725 1.00 0.50 77 THR A CA 10
ATOM 16865 C C . THR A 1 79 ? -10.124 6.916 -6.387 1.00 0.56 77 THR A C 10
ATOM 16866 O O . THR A 1 79 ? -9.979 5.712 -6.175 1.00 0.62 77 THR A O 10
ATOM 16877 N N . PRO A 1 80 ? -11.319 7.511 -6.283 1.00 0.65 78 PRO A N 10
ATOM 16878 C CA . PRO A 1 80 ? -12.539 6.798 -5.861 1.00 0.73 78 PRO A CA 10
ATOM 16879 C C . PRO A 1 80 ? -12.757 5.477 -6.605 1.00 0.75 78 PRO A C 10
ATOM 16880 O O . PRO A 1 80 ? -13.157 4.472 -6.008 1.00 0.98 78 PRO A O 10
ATOM 16891 N N . ASP A 1 81 ? -12.482 5.490 -7.903 1.00 0.72 79 ASP A N 10
ATOM 16892 C CA . ASP A 1 81 ? -12.600 4.299 -8.739 1.00 0.80 79 ASP A CA 10
ATOM 16893 C C . ASP A 1 81 ? -11.627 3.212 -8.297 1.00 0.73 79 ASP A C 10
ATOM 16894 O O . ASP A 1 81 ? -12.031 2.085 -8.003 1.00 0.85 79 ASP A O 10
ATOM 16903 N N . GLY A 1 82 ? -10.351 3.559 -8.243 1.00 0.60 80 GLY A N 10
ATOM 16904 C CA . GLY A 1 82 ? -9.331 2.605 -7.871 1.00 0.62 80 GLY A CA 10
ATOM 16905 C C . GLY A 1 82 ? -7.972 3.256 -7.724 1.00 0.52 80 GLY A C 10
ATOM 16906 O O . GLY A 1 82 ? -7.851 4.479 -7.829 1.00 0.65 80 GLY A O 10
ATOM 16910 N N . ALA A 1 83 ? -6.953 2.445 -7.482 1.00 0.42 81 ALA A N 10
ATOM 16911 C CA . ALA A 1 83 ? -5.597 2.944 -7.304 1.00 0.38 81 ALA A CA 10
ATOM 16912 C C . ALA A 1 83 ? -4.586 1.966 -7.881 1.00 0.34 81 ALA A C 10
ATOM 16913 O O . ALA A 1 83 ? -4.936 0.843 -8.250 1.00 0.35 81 ALA A O 10
ATOM 16920 N N . ASP A 1 84 ? -3.338 2.406 -7.947 1.00 0.34 82 ASP A N 10
ATOM 16921 C CA . ASP A 1 84 ? -2.242 1.574 -8.429 1.00 0.34 82 ASP A CA 10
ATOM 16922 C C . ASP A 1 84 ? -1.829 0.605 -7.331 1.00 0.33 82 ASP A C 10
ATOM 16923 O O . ASP A 1 84 ? -1.293 1.013 -6.309 1.00 0.53 82 ASP A O 10
ATOM 16932 N N . VAL A 1 85 ? -2.121 -0.668 -7.519 1.00 0.34 83 VAL A N 10
ATOM 16933 C CA . VAL A 1 85 ? -1.784 -1.675 -6.524 1.00 0.41 83 VAL A CA 10
ATOM 16934 C C . VAL A 1 85 ? -0.598 -2.495 -7.007 1.00 0.40 83 VAL A C 10
ATOM 16935 O O . VAL A 1 85 ? -0.540 -2.875 -8.171 1.00 0.43 83 VAL A O 10
ATOM 16948 N N . TYR A 1 86 ? 0.352 -2.768 -6.126 1.00 0.41 84 TYR A N 10
ATOM 16949 C CA . TYR A 1 86 ? 1.533 -3.515 -6.520 1.00 0.42 84 TYR A CA 10
ATOM 16950 C C . TYR A 1 86 ? 1.709 -4.739 -5.633 1.00 0.42 84 TYR A C 10
ATOM 16951 O O . TYR A 1 86 ? 1.561 -4.669 -4.412 1.00 0.44 84 TYR A O 10
ATOM 16969 N N . SER A 1 87 ? 2.016 -5.859 -6.258 1.00 0.43 85 SER A N 10
ATOM 16970 C CA . SER A 1 87 ? 2.281 -7.085 -5.534 1.00 0.45 85 SER A CA 10
ATOM 16971 C C . SER A 1 87 ? 3.771 -7.388 -5.577 1.00 0.47 85 SER A C 10
ATOM 16972 O O . SER A 1 87 ? 4.366 -7.468 -6.649 1.00 0.59 85 SER A O 10
ATOM 16980 N N . PHE A 1 88 ? 4.371 -7.546 -4.410 1.00 0.47 86 PHE A N 10
ATOM 16981 C CA . PHE A 1 88 ? 5.791 -7.853 -4.318 1.00 0.54 86 PHE A CA 10
ATOM 16982 C C . PHE A 1 88 ? 5.998 -9.350 -4.476 1.00 0.57 86 PHE A C 10
ATOM 16983 O O . PHE A 1 88 ? 7.119 -9.836 -4.612 1.00 0.70 86 PHE A O 10
ATOM 17000 N N . GLN A 1 89 ? 4.889 -10.072 -4.460 1.00 0.56 87 GLN A N 10
ATOM 17001 C CA . GLN A 1 89 ? 4.901 -11.507 -4.649 1.00 0.67 87 GLN A CA 10
ATOM 17002 C C . GLN A 1 89 ? 4.828 -11.833 -6.138 1.00 0.72 87 GLN A C 10
ATOM 17003 O O . GLN A 1 89 ? 5.624 -12.619 -6.654 1.00 0.84 87 GLN A O 10
ATOM 17017 N N . GLU A 1 90 ? 3.881 -11.203 -6.826 1.00 0.68 88 GLU A N 10
ATOM 17018 C CA . GLU A 1 90 ? 3.744 -11.367 -8.270 1.00 0.75 88 GLU A CA 10
ATOM 17019 C C . GLU A 1 90 ? 4.762 -10.502 -9.008 1.00 0.70 88 GLU A C 10
ATOM 17020 O O . GLU A 1 90 ? 5.004 -10.696 -10.201 1.00 0.78 88 GLU A O 10
ATOM 17032 N N . GLU A 1 91 ? 5.336 -9.535 -8.282 1.00 0.62 89 GLU A N 10
ATOM 17033 C CA . GLU A 1 91 ? 6.342 -8.613 -8.822 1.00 0.65 89 GLU A CA 10
ATOM 17034 C C . GLU A 1 91 ? 5.739 -7.678 -9.867 1.00 0.62 89 GLU A C 10
ATOM 17035 O O . GLU A 1 91 ? 6.458 -6.960 -10.561 1.00 0.78 89 GLU A O 10
ATOM 17047 N N . GLU A 1 92 ? 4.417 -7.666 -9.943 1.00 0.49 90 GLU A N 10
ATOM 17048 C CA . GLU A 1 92 ? 3.703 -6.912 -10.962 1.00 0.53 90 GLU A CA 10
ATOM 17049 C C . GLU A 1 92 ? 2.621 -6.046 -10.331 1.00 0.45 90 GLU A C 10
ATOM 17050 O O . GLU A 1 92 ? 2.154 -6.329 -9.224 1.00 0.44 90 GLU A O 10
ATOM 17062 N N . PRO A 1 93 ? 2.228 -4.965 -11.019 1.00 0.47 91 PRO A N 10
ATOM 17063 C CA . PRO A 1 93 ? 1.099 -4.134 -10.606 1.00 0.45 91 PRO A CA 10
ATOM 17064 C C . PRO A 1 93 ? -0.221 -4.875 -10.794 1.00 0.44 91 PRO A C 10
ATOM 17065 O O . PRO A 1 93 ? -0.522 -5.361 -11.884 1.00 0.51 91 PRO A O 10
ATOM 17076 N N . VAL A 1 94 ? -0.996 -4.962 -9.729 1.00 0.41 92 VAL A N 10
ATOM 17077 C CA . VAL A 1 94 ? -2.257 -5.684 -9.750 1.00 0.44 92 VAL A CA 10
ATOM 17078 C C . VAL A 1 94 ? -3.401 -4.748 -9.394 1.00 0.46 92 VAL A C 10
ATOM 17079 O O . VAL A 1 94 ? -3.229 -3.530 -9.340 1.00 0.58 92 VAL A O 10
ATOM 17092 N N . LEU A 1 95 ? -4.566 -5.315 -9.159 1.00 0.56 93 LEU A N 10
ATOM 17093 C CA . LEU A 1 95 ? -5.730 -4.531 -8.800 1.00 0.59 93 LEU A CA 10
ATOM 17094 C C . LEU A 1 95 ? -6.473 -5.190 -7.656 1.00 0.56 93 LEU A C 10
ATOM 17095 O O . LEU A 1 95 ? -6.700 -6.403 -7.674 1.00 0.66 93 LEU A O 10
ATOM 17111 N N . ASP A 1 96 ? -6.823 -4.392 -6.661 1.00 0.57 94 ASP A N 10
ATOM 17112 C CA . ASP A 1 96 ? -7.600 -4.863 -5.527 1.00 0.54 94 ASP A CA 10
ATOM 17113 C C . ASP A 1 96 ? -9.073 -4.544 -5.738 1.00 0.53 94 ASP A C 10
ATOM 17114 O O . ASP A 1 96 ? -9.473 -3.379 -5.776 1.00 0.54 94 ASP A O 10
ATOM 17123 N N . PRO A 1 97 ? -9.899 -5.580 -5.903 1.00 0.59 95 PRO A N 10
ATOM 17124 C CA . PRO A 1 97 ? -11.346 -5.421 -6.054 1.00 0.66 95 PRO A CA 10
ATOM 17125 C C . PRO A 1 97 ? -12.004 -4.872 -4.789 1.00 0.64 95 PRO A C 10
ATOM 17126 O O . PRO A 1 97 ? -13.165 -4.463 -4.812 1.00 0.74 95 PRO A O 10
ATOM 17137 N N . HIS A 1 98 ? -11.260 -4.859 -3.686 1.00 0.58 96 HIS A N 10
ATOM 17138 C CA . HIS A 1 98 ? -11.794 -4.412 -2.407 1.00 0.64 96 HIS A CA 10
ATOM 17139 C C . HIS A 1 98 ? -11.018 -3.218 -1.868 1.00 0.57 96 HIS A C 10
ATOM 17140 O O . HIS A 1 98 ? -10.934 -3.030 -0.651 1.00 0.58 96 HIS A O 10
ATOM 17155 N N . LEU A 1 99 ? -10.467 -2.410 -2.773 1.00 0.56 97 LEU A N 10
ATOM 17156 C CA . LEU A 1 99 ? -9.737 -1.200 -2.392 1.00 0.54 97 LEU A CA 10
ATOM 17157 C C . LEU A 1 99 ? -10.543 -0.363 -1.414 1.00 0.54 97 LEU A C 10
ATOM 17158 O O . LEU A 1 99 ? -10.030 0.073 -0.384 1.00 0.55 97 LEU A O 10
ATOM 17174 N N . ALA A 1 100 ? -11.814 -0.167 -1.737 1.00 0.58 98 ALA A N 10
ATOM 17175 C CA . ALA A 1 100 ? -12.695 0.652 -0.919 1.00 0.63 98 ALA A CA 10
ATOM 17176 C C . ALA A 1 100 ? -12.820 0.090 0.490 1.00 0.61 98 ALA A C 10
ATOM 17177 O O . ALA A 1 100 ? -12.919 0.842 1.452 1.00 0.65 98 ALA A O 10
ATOM 17184 N N . LYS A 1 101 ? -12.797 -1.231 0.611 1.00 0.60 99 LYS A N 10
ATOM 17185 C CA . LYS A 1 101 ? -12.882 -1.867 1.916 1.00 0.64 99 LYS A CA 10
ATOM 17186 C C . LYS A 1 101 ? -11.571 -1.710 2.665 1.00 0.58 99 LYS A C 10
ATOM 17187 O O . LYS A 1 101 ? -11.563 -1.391 3.854 1.00 0.61 99 LYS A O 10
ATOM 17206 N N . HIS A 1 102 ? -10.465 -1.931 1.961 1.00 0.55 100 HIS A N 10
ATOM 17207 C CA . HIS A 1 102 ? -9.144 -1.784 2.563 1.00 0.59 100 HIS A CA 10
ATOM 17208 C C . HIS A 1 102 ? -8.967 -0.374 3.109 1.00 0.57 100 HIS A C 10
ATOM 17209 O O . HIS A 1 102 ? -8.427 -0.180 4.195 1.00 0.62 100 HIS A O 10
ATOM 17224 N N . LEU A 1 103 ? -9.429 0.605 2.349 1.00 0.58 101 LEU A N 10
ATOM 17225 C CA . LEU A 1 103 ? -9.314 1.995 2.743 1.00 0.66 101 LEU A CA 10
ATOM 17226 C C . LEU A 1 103 ? -10.313 2.340 3.839 1.00 0.68 101 LEU A C 10
ATOM 17227 O O . LEU A 1 103 ? -9.959 2.988 4.818 1.00 0.76 101 LEU A O 10
ATOM 17243 N N . ALA A 1 104 ? -11.551 1.894 3.681 1.00 0.68 102 ALA A N 10
ATOM 17244 C CA . ALA A 1 104 ? -12.597 2.176 4.667 1.00 0.78 102 ALA A CA 10
ATOM 17245 C C . ALA A 1 104 ? -12.251 1.595 6.032 1.00 0.76 102 ALA A C 10
ATOM 17246 O O . ALA A 1 104 ? -12.473 2.231 7.064 1.00 0.85 102 ALA A O 10
ATOM 17253 N N . HIS A 1 105 ? -11.689 0.392 6.032 1.00 0.72 103 HIS A N 10
ATOM 17254 C CA . HIS A 1 105 ? -11.224 -0.245 7.262 1.00 0.79 103 HIS A CA 10
ATOM 17255 C C . HIS A 1 105 ? -10.153 0.620 7.922 1.00 0.88 103 HIS A C 10
ATOM 17256 O O . HIS A 1 105 ? -9.921 0.543 9.127 1.00 1.02 103 HIS A O 10
ATOM 17271 N N . PHE A 1 106 ? -9.539 1.468 7.113 1.00 0.86 104 PHE A N 10
ATOM 17272 C CA . PHE A 1 106 ? -8.414 2.283 7.536 1.00 1.03 104 PHE A CA 10
ATOM 17273 C C . PHE A 1 106 ? -8.849 3.720 7.802 1.00 1.11 104 PHE A C 10
ATOM 17274 O O . PHE A 1 106 ? -8.052 4.548 8.247 1.00 1.29 104 PHE A O 10
ATOM 17291 N N . GLY A 1 107 ? -10.118 4.010 7.530 1.00 1.03 105 GLY A N 10
ATOM 17292 C CA . GLY A 1 107 ? -10.626 5.358 7.701 1.00 1.17 105 GLY A CA 10
ATOM 17293 C C . GLY A 1 107 ? -10.300 6.237 6.508 1.00 1.18 105 GLY A C 10
ATOM 17294 O O . GLY A 1 107 ? -10.536 7.447 6.526 1.00 1.35 105 GLY A O 10
ATOM 17298 N N . ILE A 1 108 ? -9.752 5.617 5.478 1.00 1.03 106 ILE A N 10
ATOM 17299 C CA . ILE A 1 108 ? -9.378 6.310 4.260 1.00 1.04 106 ILE A CA 10
ATOM 17300 C C . ILE A 1 108 ? -10.566 6.399 3.309 1.00 0.98 106 ILE A C 10
ATOM 17301 O O . ILE A 1 108 ? -11.055 5.388 2.810 1.00 0.96 106 ILE A O 10
ATOM 17317 N N . ASP A 1 109 ? -11.034 7.614 3.076 1.00 1.09 107 ASP A N 10
ATOM 17318 C CA . ASP A 1 109 ? -12.198 7.827 2.229 1.00 1.17 107 ASP A CA 10
ATOM 17319 C C . ASP A 1 109 ? -11.777 8.231 0.828 1.00 1.10 107 ASP A C 10
ATOM 17320 O O . ASP A 1 109 ? -11.132 9.262 0.627 1.00 1.21 107 ASP A O 10
ATOM 17329 N N . MET A 1 110 ? -12.148 7.407 -0.136 1.00 0.98 108 MET A N 10
ATOM 17330 C CA . MET A 1 110 ? -11.838 7.661 -1.533 1.00 0.94 108 MET A CA 10
ATOM 17331 C C . MET A 1 110 ? -12.531 8.922 -2.013 1.00 1.07 108 MET A C 10
ATOM 17332 O O . MET A 1 110 ? -11.971 9.709 -2.775 1.00 1.20 108 MET A O 10
ATOM 17346 N N . LEU A 1 111 ? -13.747 9.111 -1.542 1.00 1.17 109 LEU A N 10
ATOM 17347 C CA . LEU A 1 111 ? -14.598 10.176 -2.036 1.00 1.40 109 LEU A CA 10
ATOM 17348 C C . LEU A 1 111 ? -14.219 11.520 -1.425 1.00 1.71 109 LEU A C 10
ATOM 17349 O O . LEU A 1 111 ? -14.795 12.550 -1.765 1.00 2.17 109 LEU A O 10
ATOM 17365 N N . HIS A 1 112 ? -13.242 11.510 -0.528 1.00 1.70 110 HIS A N 10
ATOM 17366 C CA . HIS A 1 112 ? -12.748 12.741 0.073 1.00 2.08 110 HIS A CA 10
ATOM 17367 C C . HIS A 1 112 ? -11.952 13.531 -0.958 1.00 2.42 110 HIS A C 10
ATOM 17368 O O . HIS A 1 112 ? -11.826 14.747 -0.868 1.00 2.88 110 HIS A O 10
ATOM 17383 N N . MET A 1 113 ? -11.434 12.818 -1.951 1.00 2.65 111 MET A N 10
ATOM 1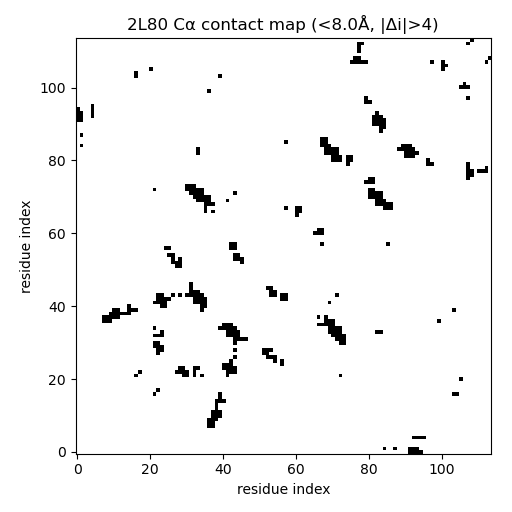7384 C CA . MET A 1 113 ? -10.684 13.440 -3.036 1.00 3.48 111 MET A CA 10
ATOM 17385 C C . MET A 1 113 ? -11.594 13.707 -4.234 1.00 3.63 111 MET A C 10
ATOM 17386 O O . MET A 1 113 ? -11.145 14.172 -5.280 1.00 4.24 111 MET A O 10
ATOM 17400 N N . HIS A 1 114 ? -12.875 13.408 -4.070 1.00 3.37 112 HIS A N 10
ATOM 17401 C CA . HIS A 1 114 ? -13.860 13.669 -5.109 1.00 3.76 112 HIS A CA 10
ATOM 17402 C C . HIS A 1 114 ? -15.128 14.233 -4.482 1.00 3.53 112 HIS A C 10
ATOM 17403 O O . HIS A 1 114 ? -15.173 15.416 -4.153 1.00 4.16 112 HIS A O 10
ATOM 17418 N N . GLY A 1 115 ? -16.127 13.385 -4.266 1.00 2.99 113 GLY A N 10
ATOM 17419 C CA . GLY A 1 115 ? -17.393 13.852 -3.733 1.00 3.33 113 GLY A CA 10
ATOM 17420 C C . GLY A 1 115 ? -18.159 14.703 -4.727 1.00 3.80 113 GLY A C 10
ATOM 17421 O O . GLY A 1 115 ? -19.114 14.230 -5.348 1.00 4.08 113 GLY A O 10
ATOM 17425 N N . THR A 1 116 ? -17.704 15.944 -4.904 1.00 4.30 114 THR A N 10
ATOM 17426 C CA . THR A 1 116 ? -18.353 16.927 -5.770 1.00 5.21 114 THR A CA 10
ATOM 17427 C C . THR A 1 116 ? -19.869 16.935 -5.578 1.00 5.66 114 THR A C 10
ATOM 17428 O O . THR A 1 116 ? -20.327 17.472 -4.552 1.00 6.13 114 THR A O 10
#

CATH classification: 3.30.40.10

B-factor: mean 1.54, std 1.43, range [0.22, 8.6]

Solvent-accessible surface area: 7269 Å² total; per-residue (Å²): 118,4,165,92,4,121,113,32,83,72,58,122,101,79,52,207,35,41,150,73,30,90,70,9,77,144,14,106,14,155,105,42,0,48,0,2,4,5,18,11,30,13,13,2,12,97,183,167,184,49,110,81,21,12,91,40,2,30,90,46,17,100,184,109,78,27,71,8,10,14,0,32,2,53,57,18,65,51,144,10,13,54,3,70,0,88,78,41,133,104,90,5,87,8,99,69,20,56,135,12,0,67,131,23,65,18,80,21,72,158,128,149,26,171

Foldseek 3Di:
DDVCLVDDEAAPPVQAADPLLAAADPAGDSFQWWQFLHDRHIAHADPDPPPRDTPGCLVVCCVVVNRFWTFGPPQQAQVFGFIAGNVVRGTDGRPCRCVSCVVRVHHRCVVPVD

Secondary structure (DSSP, 8-state):
--STTTT-----SS----TTS---SSS--SSSEEEETTT--EEE---SS-SS---SHHHHHHHHT---EEEEET---SS--EEEETTT-SEE--TTHHHHHHHHT--THHHHT-

Nearest PDB structures (foldseek):
  2l80-assembly1_A  TM=9.286E-01  e=1.002E-22  Homo sapiens
  2g43-assembly1_A  TM=8.471E-01  e=5.137E-15  Homo sapiens
  6dxh-assembly1_A  TM=8.632E-01  e=5.504E-14  Homo sapiens
  7ms6-assembly1_A  TM=8.307E-01  e=1.739E-14  Homo sapiens
  3ihp-assembly2_B  TM=8.482E-01  e=1.521E-13  Homo sapiens

GO terms:
  GO:0070628 proteasome binding (F, IDA)
  GO:1904288 BAT3 complex binding (F, IDA)
  GO:1904294 positive regulation of ERAD pathway (P, IMP)
  GO:1990380 K48-linked deubiquitinase activity (F, IMP)
  GO:0051087 protein-folding chaperone binding (F, IPI)
  GO:0044389 ubiquitin-like protein ligase binding (F, IPI)
  GO:0004843 cysteine-type deubiquitinase activity (F, IDA)
  GO:0035523 protein K29-linked deubiquitination (P, IDA)
  GO:0044313 protein K6-linked deubiquitination (P, IDA)
  GO:0050821 protein stabilization (P, IDA)
  GO:0070536 protein K63-linked deubiquitination (P, IDA)
  GO:0050821 protein stabilization (P, IMP)
  GO:0010506 regulation of autophagy (P, IDA)
  GO:0043130 ubiquitin binding (F, IDA)
  GO:0004843 cysteine-type deubiquitinase activity (F, EXP)
  GO:0005737 cytoplasm (C, EXP)
  GO:0030318 melanocyte differentiation (P, TAS)
  GO:0004197 cysteine-type endopeptidase activity (F, IMP)
  GO:0006355 regulation of DNA-templated transcription (P, IMP)
  GO:0008283 cell population proliferation (P, IMP)

Sequence (114 aa):
VSKYANNLTQLDNGVRIPPSGWKCARCDLRENLWLNLTDGSVLCGKWFFDSSGGNGHALEHYRDMGYPLAVKLGTITPDGADVYSFQEEEPVLDPHLAKHLAHFGIDMLHMHGTVSKYANNLTQLDNGVRIPPSGWKCARCDLRENLWLNLTDGSVLCGKWFFDSSGGNGHALEHYRDMGYPLAVKLGTITPDGADVYSFQEEEPVLDPHLAKHLAHFGIDMLHMHGTVSKYANNLTQLDNGVRIPPSGWKCARCDLRENLWLNLTDGSVLCGKWFFDSSGGNGHALEHYRDMGYPLAVKLGTITPDGADVYSFQEEEPVLDPHLAKHLAHFGIDMLHMHGTVSKYANNLTQLDNGVRIPPSGWKCARCDLRENLWLNLTDGSVLCGKWFFDSSGGNGHALEHYRDMGYPLAVKLGTITPDGADVYSFQEEEPVLDPHLAKHLAHFGIDMLHMHGTVSKYANNLTQLDNGVRIPPSGWKCARCDLRENLWLNLTDGSVLCGKWFFDSSGGNGHALEHYRDMGYPLAVKLGTITPDGADVYSFQEEEPVLDPHLAKHLAHFGIDMLHMHGTVSKYANNLTQLDNGVRIPPSGWKCARCDLRENLWLNLTDGSVLCGKWFFDSSGGNGHALEHYRDMGYPLAVKLGTITPDGADVYSFQEEEPVLDPHLAKHLAHFGIDMLHMHGTVSKYANNLTQLDNGVRIPPSGWKCARCDLRENLWLNLTDGSVLCGKWFFDSSGGNGHALEHYRDMGYPLAVKLGTITPDGADVYSFQEEEPVLDPHLAKHLAHFGIDMLHMHGTVSKYANNLTQLDNGVRIPPSGWKCARCDLRENLWLNLTDGSVLCGKWFFDSSGGNGHALEHYRDMGYPLAVKLGTITPDGADVYSFQEEEPVLDPHLAKHLAHFGIDMLHMHGTVSKYANNLTQLDNGVRIPPSGWKCARCDLRENLWLNLTDGSVLCGKWFFDSSGGNGHALEHYRDMGYPLAVKLGTITPDGADVYSFQEEEPVLDPHLAKHLAHFGIDMLHMHGTVSKYANNLTQLDNGVRIPPSGWKCARCDLRENLWLNLTDGSVLCGKWFFDSSGGNGHALEHYRDMGYPLAVKLGTITPDGADVYSFQEEEPVLDPHLAKHLAHFGIDMLHMHGT

Organism: Homo sapiens (NCBI:txid9606)

InterPro domains:
  IPR001394 Peptidase C19, ubiquitin carboxyl-terminal hydrolase [PF00443] (336-858)
  IPR001607 Zinc finger, UBP-type [PF02148] (211-283)
  IPR001607 Zinc finger, UBP-type [PS50271] (187-295)
  IPR001607 Zinc finger, UBP-type [SM00290] (210-265)
  IPR009060 UBA-like superfamily [SSF46934] (723-769)
  IPR013083 Zinc finger, RING/FYVE/PHD-type [G3DSA:3.30.40.10] (21-124)
  IPR013083 Zinc finger, RING/FYVE/PHD-type [G3DSA:3.30.40.10] (186-282)
  IPR015940 Ubiquitin-associated domain [PF00627] (653-690)
  IPR015940 Ubiquitin-associated domain [PF00627] (729-764)
  IPR015940 Ubiquitin-associated domain [PS50030] (652-693)
  IPR015940 Ubiquitin-associated domain [PS50030] (727-767)
  IPR015940 Ubiquitin-associated domain [SM00165] (654-692)
  IPR015940 Ubiquitin-associated domain [SM00165] (729-766)
  IPR016652 Ubiquitinyl hydrolase [PIRSF016308] (30-861)
  IPR018200 Ubiquitin specific protease, conserved site [PS00972] (337-352)
  IPR018200 Ubiquitin specific protease, conserved site [PS00973] (806-824)
  IPR028889 Ubiquitin specific protease UPS, catalytic domain [PS50235] (336-861)
  IPR038765 Papain-like cysteine peptidase superfamily [SSF54001] (331-861)
  IPR041432 Ubiquitinyl hydrolase, variant UBP zinc finger [PF17807] (35-97)
  IPR050185 Ubiquitin carboxyl-terminal hydrolase [PTHR21646] (252-860)

Radius of gyration: 13.13 Å; Cα contacts (8 Å, |Δi|>4): 210; chains: 1; bounding box: 36×29×27 Å